Protein AF-0000000084364236 (afdb_homodimer)

Foldseek 3Di:
DPPPCPPVNVVVVVVVVVVVVVVLVVVLVVLCCLQPPNAAPVRLVCLLPDPPHDVVVNVVCPDPVNNVSNPSNNCVVVVVCVVVVCVSPVVPPPPPPDPDDDDPPPPPPPPVPQPCDPLNAGDDDDQPDPLLVLLLQEDLQNCPPPVHPSPRHLQVLLVQLVVVLLVLLLVVLVVVCVPDDPLLSVLLSCLCLDLQNLLLVLVVVPSVVSHDHPDDPVVCVVVSSRVSSSSSSSVSSSVCVSVVNDCPSPNVNSCRSSVVSVVLLVPDDLQPPPPLPPVPPDDPPDPPPPSSPPPCCVVSSNLSVLLCLQVVLQVLQPDVKHKDKAWDDWDCPPNQIKTKIFIAILQATQFIAIDSDSSSRRSNRSVRNVHVRVVVSVVSSVQVVQVVVVHDDDHRDPPHPVVNCVVVVDVPPRSDD/DPPPCPPVNVVVVVVVVVVVVVVLVVVLVVLCCLQPPAAAPVRLVCQLPDPPHDVVVNVVCPDPVNNVSNPSNVCVVVVVCLVVVCVSDVVPSPPPPDDPDDDPPPPPPPPPPQPCPPLNAGDDDDQPDPLLVLLLQEDLQNCPPPVHPSPRHLQVLLVQLVVVLLVLLLVVLVVVCVPDDPLLSVLLSCLLLDLLNLLLVLVVVPSVVSHDHPDDPVVCVVVSSRVSSSSSSSVSSSVCVSVVNDCPSPNVNSCSSSVVSVVLLVPPPLQPPPPPPPVPPDDPPDPPPPSSPCPPCVVSSNLSVLLCLQVVLQVLQPDVKHKDKAWDDWDCPPNQIKTKIFIAILQATQFIAIDSDSSSRRSNRSVRNVHVRVVVSVVSSVQVVQVVVVHDHDHRDPPHPVVNCVVVVDVPPHSDD

Solvent-accessible surface area (backbone atoms only — not comparable to full-atom values): 45529 Å² total; per-residue (Å²): 132,81,75,65,56,46,72,67,60,52,54,51,52,51,49,51,51,52,48,34,30,46,32,35,50,47,26,47,47,22,47,44,45,34,58,72,69,42,53,32,54,66,54,51,50,49,52,60,65,36,87,49,47,58,67,71,56,43,54,54,56,64,32,68,50,33,42,36,33,10,48,46,23,40,35,46,75,72,52,69,38,48,64,58,52,33,52,69,39,60,82,67,55,66,77,69,72,74,93,77,77,79,81,81,69,76,69,69,75,69,65,73,67,74,57,48,43,95,87,70,42,66,67,78,78,81,55,77,49,61,68,53,49,52,27,30,28,23,35,57,70,39,11,65,38,95,84,38,63,69,84,48,24,18,52,51,32,20,53,45,5,46,30,48,52,49,26,52,53,43,53,50,48,55,65,74,39,77,82,53,49,40,68,55,53,51,44,51,47,48,63,59,66,30,48,69,49,31,25,50,51,22,53,73,72,45,49,74,77,61,51,45,58,66,59,53,73,66,58,44,57,71,43,38,65,52,47,37,18,41,36,38,23,3,43,50,19,35,40,25,58,61,47,74,72,38,55,80,70,49,52,62,45,50,50,57,62,44,40,66,58,51,51,50,48,69,62,53,44,69,70,76,67,59,72,73,71,66,78,77,79,68,87,78,73,70,87,57,78,66,59,83,77,69,73,78,52,58,65,60,43,41,51,45,51,28,61,44,22,45,58,52,52,35,63,62,28,46,85,81,39,64,70,40,73,44,81,75,45,79,43,71,59,93,84,48,43,35,20,30,18,34,23,29,43,61,50,35,79,42,19,59,27,72,26,70,38,65,69,55,3,37,14,40,2,28,33,29,16,64,50,83,25,32,67,61,52,49,50,50,35,48,35,50,59,34,38,75,73,70,41,71,73,80,78,69,41,77,65,52,63,71,54,47,46,64,70,56,58,56,91,63,68,70,72,72,132,133,79,74,64,52,46,69,67,58,50,54,52,50,50,50,51,47,50,48,33,29,46,30,33,51,45,25,44,48,22,48,46,44,35,60,73,68,43,48,32,55,66,52,50,51,50,54,62,66,37,87,55,49,58,68,70,56,44,54,54,58,65,34,67,52,33,44,34,29,11,47,46,21,42,34,45,75,71,52,69,37,47,65,58,50,30,54,65,36,64,78,61,55,65,66,73,71,71,92,78,81,87,83,82,76,77,72,73,78,73,71,74,74,79,57,61,41,92,87,74,42,62,56,78,78,81,53,77,47,60,66,52,47,51,28,30,29,21,34,56,70,39,10,65,37,96,84,38,65,66,82,50,24,17,52,50,30,19,52,46,5,45,31,48,53,49,26,51,53,45,53,52,49,55,66,74,37,77,82,56,51,41,68,54,52,51,44,52,47,47,63,59,65,31,48,70,48,32,25,50,52,23,53,75,73,46,48,74,78,61,51,45,59,67,61,52,75,66,56,44,58,73,44,39,66,51,48,38,18,42,34,39,23,4,42,48,19,33,39,23,58,60,46,71,71,38,55,77,70,49,52,61,43,49,49,56,63,43,39,66,58,51,50,50,51,69,61,52,42,70,69,76,68,58,70,75,78,64,79,77,78,68,87,79,73,69,87,57,77,67,59,83,78,68,73,78,52,58,66,61,43,39,52,44,50,27,61,43,22,46,57,51,52,34,64,62,29,47,85,81,38,64,69,41,75,45,81,74,46,80,44,69,59,94,85,49,44,35,20,31,18,34,22,30,42,58,50,35,79,42,19,61,25,71,25,69,39,64,69,56,3,36,15,40,2,29,33,30,17,65,51,82,24,32,67,60,51,48,50,51,36,50,36,50,58,34,38,77,74,71,41,71,75,81,77,67,41,78,66,51,65,71,56,49,45,65,73,54,58,57,90,65,68,70,74,76,132

Organism: Wickerhamomyces anomalus (strain ATCC 58044 / CBS 1984 / NCYC 433 / NRRL Y-366-8) (NCBI:txid683960)

Nearest PDB structures (foldseek):
  5t16-assembly2_J  TM=5.937E-01  e=7.206E-13  Saccharomyces cerevisiae S288C
  5t16-assembly2_I  TM=5.794E-01  e=5.010E-13  Saccharomyces cerevisiae S288C
  1o0w-assembly1_A  TM=5.473E-01  e=3.120E-08  Thermotoga maritima
  3rv0-assembly1_A  TM=4.879E-01  e=1.335E-07  Vanderwaltozyma polyspora DSM 70294
  7qh7-assembly1_c  TM=5.824E-01  e=2.974E-05  Homo sapiens

Secondary structure (DSSP, 8-state):
------HHHHHHHHHHHHHHHHHHHHHHHHHHIIIIIS--HHHHHHHHH-TTS-HHHHHHHTSHHHHHHHHHHHHHHTTTTHHHHHHH-GGGGGGGS--------------------TTSPPPPPPP--HHHHHHHTB-HHHHTSTTS-TT-SHHHHHHHHHHHHHHHHHHHHHHH-TT--HHHHHHHHHHHSSHHHHHHHHHHTTGGGT-B----HHHHHHHHHHHHHHHHHHHHHHHHHHTTT--TTHHHHHHHHHHHHHHHHHH--TTT-------------------TT----HHHHHHHHHHTHHHHHHHHHTTTS--EEEEEEEEEETTEEEEEEEEEETTEEEEEEEESSHHHHHHHHHHHHHHTTHHHHHHHHHHHHHHHTT-PPPPPP-S-HHHHHHHH--S------/------HHHHHHHHHHHHHHHHHHHHHHHHHHIIIIIS--HHHHHHHHH-TTS-HHHHHHHTSHHHHHHHHHHHHHHTTTTHHHHHHH-TTGGGGGGS-------------------TTSPPPPPP---HHHHHHHTB-HHHHTSTTS-TT-SHHHHHHHHHHHHHHHHHHHHHHH-TT--HHHHHHHHHHHSSHHHHHHHHHHTTGGGT-B--S-HHHHHHHHHHHHHHHHHHHHHHHHHHTTT--TTHHHHHHHHHHHHHHHHHH--TTT-------------------TT----HHHHHHHHHHTHHHHHHHHHTTTS--EEEEEEEEEETTEEEEEEEEEETTEEEEEEEESSHHHHHHHHHHHHHHTTHHHHHHHHHHHHHHHTT-PPPPPP-S-HHHHHHHS---------

pLDDT: mean 72.43, std 22.11, range [20.06, 98.19]

InterPro domains:
  IPR000999 Ribonuclease III domain [PF00636] (155-243)
  IPR000999 Ribonuclease III domain [PS00517] (155-163)
  IPR000999 Ribonuclease III domain [PS50142] (126-244)
  IPR000999 Ribonuclease III domain [SM00535] (131-267)
  IPR000999 Ribonuclease III domain [cd00593] (131-265)
  IPR014720 Double-stranded RNA-binding domain [PF00035] (323-371)
  IPR014720 Double-stranded RNA-binding domain [PS50137] (323-375)
  IPR014720 Double-stranded RNA-binding domain [SM00358] (309-374)
  IPR036389 Ribonuclease III, endonuclease domain superfamily [G3DSA:1.10.1520.10] (120-267)
  IPR036389 Ribonuclease III, endonuclease domain superfamily [SSF69065] (126-265)
  IPR044449 Rnt1/Pac1, double-stranded RNA binding domain, fungi [cd19876] (306-374)

Structure (mmCIF, N/CA/C/O backbone):
data_AF-0000000084364236-model_v1
#
loop_
_entity.id
_entity.type
_entity.pdbx_description
1 polymer 'ribonuclease III'
#
loop_
_atom_site.group_PDB
_atom_site.id
_atom_site.type_symbol
_atom_site.label_atom_id
_atom_site.label_alt_id
_atom_site.label_comp_id
_atom_site.label_asym_id
_atom_site.label_entity_id
_atom_site.label_seq_id
_atom_site.pdbx_PDB_ins_code
_atom_site.Cartn_x
_atom_site.Cartn_y
_atom_site.Cartn_z
_atom_site.occupancy
_atom_site.B_iso_or_equiv
_atom_site.auth_seq_id
_atom_site.auth_comp_id
_atom_site.auth_asym_id
_atom_site.auth_atom_id
_atom_site.pdbx_PDB_model_num
ATOM 1 N N . MET A 1 1 ? -15.375 -42.938 24.719 1 22.27 1 MET A N 1
ATOM 2 C CA . MET A 1 1 ? -15.586 -41.969 23.625 1 22.27 1 MET A CA 1
ATOM 3 C C . MET A 1 1 ? -14.641 -40.781 23.75 1 22.27 1 MET A C 1
ATOM 5 O O . MET A 1 1 ? -14.703 -40.031 24.734 1 22.27 1 MET A O 1
ATOM 9 N N . SER A 1 2 ? -13.391 -40.844 23.5 1 29.02 2 SER A N 1
ATOM 10 C CA . SER A 1 2 ? -12.18 -40.062 23.734 1 29.02 2 SER A CA 1
ATOM 11 C C . SER A 1 2 ? -12.328 -38.656 23.172 1 29.02 2 SER A C 1
ATOM 13 O O . SER A 1 2 ? -12.633 -38.469 22 1 29.02 2 SER A O 1
ATOM 15 N N . THR A 1 3 ? -12.93 -37.75 23.891 1 35 3 THR A N 1
ATOM 16 C CA . THR A 1 3 ? -13.258 -36.406 23.516 1 35 3 THR A CA 1
ATOM 17 C C . THR A 1 3 ? -12.062 -35.719 22.844 1 35 3 THR A C 1
ATOM 19 O O . THR A 1 3 ? -11.023 -35.5 23.484 1 35 3 THR A O 1
ATOM 22 N N . LYS A 1 4 ? -11.828 -36.031 21.688 1 37.41 4 LYS A N 1
ATOM 23 C CA . LYS A 1 4 ? -10.852 -35.531 20.734 1 37.41 4 LYS A CA 1
ATOM 24 C C . LYS A 1 4 ? -10.703 -34.031 20.859 1 37.41 4 LYS A C 1
ATOM 26 O O . LYS A 1 4 ? -11.695 -33.281 20.875 1 37.41 4 LYS A O 1
ATOM 31 N N . PHE A 1 5 ? -9.805 -33.594 21.625 1 43.09 5 PHE A N 1
ATOM 32 C CA . PHE A 1 5 ? -9.391 -32.219 21.688 1 43.09 5 PHE A CA 1
ATOM 33 C C . PHE A 1 5 ? -9.578 -31.531 20.328 1 43.09 5 PHE A C 1
ATOM 35 O O . PHE A 1 5 ? -8.961 -31.922 19.344 1 43.09 5 PHE A O 1
ATOM 42 N N . ASP A 1 6 ? -10.797 -31.125 20.141 1 50.69 6 ASP A N 1
ATOM 43 C CA . ASP A 1 6 ? -11.359 -30.531 18.938 1 50.69 6 ASP A CA 1
ATOM 44 C C . ASP A 1 6 ? -10.367 -29.562 18.297 1 50.69 6 ASP A C 1
ATOM 46 O O . ASP A 1 6 ? -9.594 -28.906 19 1 50.69 6 ASP A O 1
ATOM 50 N N . SER A 1 7 ? -10.008 -29.844 17.078 1 50.81 7 SER A N 1
ATOM 51 C CA . SER A 1 7 ? -9.117 -29.078 16.219 1 50.81 7 SER A CA 1
ATOM 52 C C . SER A 1 7 ? -9.281 -27.578 16.422 1 50.81 7 SER A C 1
ATOM 54 O O . SER A 1 7 ? -8.297 -26.844 16.422 1 50.81 7 SER A O 1
ATOM 56 N N . GLU A 1 8 ? -10.391 -27.172 16.812 1 50.44 8 GLU A N 1
ATOM 57 C CA . GLU A 1 8 ? -10.664 -25.766 17.047 1 50.44 8 GLU A CA 1
ATOM 58 C C . GLU A 1 8 ? -10.023 -25.281 18.344 1 50.44 8 GLU A C 1
ATOM 60 O O . GLU A 1 8 ? -9.484 -24.172 18.406 1 50.44 8 GLU A O 1
ATOM 65 N N . LYS A 1 9 ? -10.078 -26.188 19.406 1 59.31 9 LYS A N 1
ATOM 66 C CA . LYS A 1 9 ? -9.516 -25.859 20.719 1 59.31 9 LYS A CA 1
ATOM 67 C C . LYS A 1 9 ? -7.988 -25.781 20.656 1 59.31 9 LYS A C 1
ATOM 69 O O . LYS A 1 9 ? -7.371 -24.953 21.328 1 59.31 9 LYS A O 1
ATOM 74 N N . ILE A 1 10 ? -7.492 -26.469 19.75 1 57.5 10 ILE A N 1
ATOM 75 C CA . ILE A 1 10 ? -6.043 -26.484 19.594 1 57.5 10 ILE A CA 1
ATOM 76 C C . ILE A 1 10 ? -5.574 -25.172 18.969 1 57.5 10 ILE A C 1
ATOM 78 O O . ILE A 1 10 ? -4.609 -24.562 19.453 1 57.5 10 ILE A O 1
ATOM 82 N N . ASP A 1 11 ? -6.266 -24.75 18.047 1 54.88 11 ASP A N 1
ATOM 83 C CA . ASP A 1 11 ? -5.902 -23.516 17.359 1 54.88 11 ASP A CA 1
ATOM 84 C C . ASP A 1 11 ? -6.035 -22.312 18.281 1 54.88 11 ASP A C 1
ATOM 86 O O . ASP A 1 11 ? -5.195 -21.406 18.25 1 54.88 11 ASP A O 1
ATOM 90 N N . ILE A 1 12 ? -6.934 -22.359 19.188 1 59.66 12 ILE A N 1
ATOM 91 C CA . ILE A 1 12 ? -7.164 -21.281 20.141 1 59.66 12 ILE A CA 1
ATOM 92 C C . ILE A 1 12 ? -6.035 -21.266 21.172 1 59.66 12 ILE A C 1
ATOM 94 O O . ILE A 1 12 ? -5.543 -20.188 21.531 1 59.66 12 ILE A O 1
ATOM 98 N N . THR A 1 13 ? -5.668 -22.484 21.547 1 64.44 13 THR A N 1
ATOM 99 C CA . THR A 1 13 ? -4.602 -22.578 22.531 1 64.44 13 THR A CA 1
ATOM 100 C C . THR A 1 13 ? -3.279 -22.094 21.953 1 64.44 13 THR A C 1
ATOM 102 O O . THR A 1 13 ? -2.529 -21.375 22.625 1 64.44 13 THR A O 1
ATOM 105 N N . TYR A 1 14 ? -3.119 -22.375 20.734 1 63.75 14 TYR A N 1
ATOM 106 C CA . TYR A 1 14 ? -1.919 -21.891 20.062 1 63.75 14 TYR A CA 1
ATOM 107 C C . TYR A 1 14 ? -1.926 -20.375 19.938 1 63.75 14 TYR A C 1
ATOM 109 O O . TYR A 1 14 ? -0.914 -19.719 20.203 1 63.75 14 TYR A O 1
ATOM 117 N N . GLY A 1 15 ? -2.953 -19.906 19.688 1 62.31 15 GLY A N 1
ATOM 118 C CA . GLY A 1 15 ? -3.096 -18.453 19.594 1 62.31 15 GLY A CA 1
ATOM 119 C C . GLY A 1 15 ? -2.826 -17.734 20.891 1 62.31 15 GLY A C 1
ATOM 120 O O . GLY A 1 15 ? -2.145 -16.719 20.906 1 62.31 15 GLY A O 1
ATOM 121 N N . ARG A 1 16 ? -3.293 -18.297 21.938 1 68.69 16 ARG A N 1
ATOM 122 C CA . ARG A 1 16 ? -3.113 -17.719 23.25 1 68.69 16 ARG A CA 1
ATOM 123 C C . ARG A 1 16 ? -1.645 -17.734 23.672 1 68.69 16 ARG A C 1
ATOM 125 O O . ARG A 1 16 ? -1.144 -16.766 24.25 1 68.69 16 ARG A O 1
ATOM 132 N N . LEU A 1 17 ? -1.047 -18.828 23.328 1 72 17 LEU A N 1
ATOM 133 C CA . LEU A 1 17 ? 0.359 -18.969 23.688 1 72 17 LEU A CA 1
ATOM 134 C C . LEU A 1 17 ? 1.229 -18.016 22.875 1 72 17 LEU A C 1
ATOM 136 O O . LEU A 1 17 ? 2.15 -17.406 23.422 1 72 17 LEU A O 1
ATOM 140 N N . PHE A 1 18 ? 0.838 -17.859 21.75 1 66.81 18 PHE A N 1
ATOM 141 C CA . PHE A 1 18 ? 1.592 -16.938 20.906 1 66.81 18 PHE A CA 1
ATOM 142 C C . PHE A 1 18 ? 1.399 -15.5 21.359 1 66.81 18 PHE A C 1
ATOM 144 O O . PHE A 1 18 ? 2.357 -14.727 21.406 1 66.81 18 PHE A O 1
ATOM 151 N N . GLN A 1 19 ? 0.244 -15.188 21.766 1 67.31 19 GLN A N 1
ATOM 152 C CA . GLN A 1 19 ? -0.032 -13.859 22.297 1 67.31 19 GLN A CA 1
ATOM 153 C C . GLN A 1 19 ? 0.764 -13.617 23.578 1 67.31 19 GLN A C 1
ATOM 155 O O . GLN A 1 19 ? 1.289 -12.523 23.781 1 67.31 19 GLN A O 1
ATOM 160 N N . LEU A 1 20 ? 0.79 -14.578 24.328 1 76.38 20 LEU A N 1
ATOM 161 C CA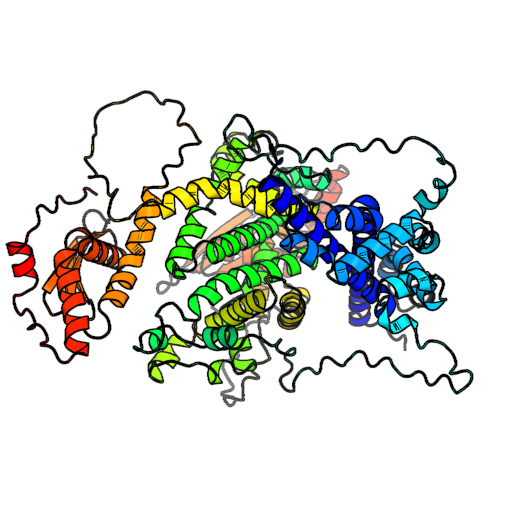 . LEU A 1 20 ? 1.524 -14.469 25.594 1 76.38 20 LEU A CA 1
ATOM 162 C C . LEU A 1 20 ? 3.004 -14.203 25.328 1 76.38 20 LEU A C 1
ATOM 164 O O . LEU A 1 20 ? 3.617 -13.383 26.016 1 76.38 20 LEU A O 1
ATOM 168 N N . LYS A 1 21 ? 3.453 -14.914 24.453 1 71.94 21 LYS A N 1
ATOM 169 C CA . LYS A 1 21 ? 4.852 -14.727 24.078 1 71.94 21 LYS A CA 1
ATOM 170 C C . LYS A 1 21 ? 5.098 -13.305 23.562 1 71.94 21 LYS A C 1
ATOM 172 O O . LYS A 1 21 ? 6.059 -12.648 23.969 1 71.94 21 LYS A O 1
ATOM 177 N N . LYS A 1 22 ? 4.242 -12.867 22.891 1 69.69 22 LYS A N 1
ATOM 178 C CA . LYS A 1 22 ? 4.336 -11.516 22.344 1 69.69 22 LYS A CA 1
ATOM 179 C C . LYS A 1 22 ? 4.234 -10.469 23.453 1 69.69 22 LYS A C 1
ATOM 181 O O . LYS A 1 22 ? 5.023 -9.523 23.484 1 69.69 22 LYS A O 1
ATOM 186 N N . ASP A 1 23 ? 3.234 -10.586 24.25 1 71.88 23 ASP A N 1
ATOM 187 C CA . ASP A 1 23 ? 3.051 -9.672 25.375 1 71.88 23 ASP A CA 1
ATOM 188 C C . ASP A 1 23 ? 4.312 -9.586 26.219 1 71.88 23 ASP A C 1
ATOM 190 O O . ASP A 1 23 ? 4.688 -8.508 26.688 1 71.88 23 ASP A O 1
ATOM 194 N N . PHE A 1 24 ? 4.879 -10.695 26.328 1 78.44 24 PHE A N 1
ATOM 195 C CA . PHE A 1 24 ? 6.078 -10.727 27.156 1 78.44 24 PHE A CA 1
ATOM 196 C C . PHE A 1 24 ? 7.223 -9.977 26.484 1 78.44 24 PHE A C 1
ATOM 198 O O . PHE A 1 24 ? 7.922 -9.195 27.141 1 78.44 24 PHE A O 1
ATOM 205 N N . HIS A 1 25 ? 7.316 -10.148 25.281 1 74.19 25 HIS A N 1
ATOM 206 C CA . HIS A 1 25 ? 8.391 -9.477 24.562 1 74.19 25 HIS A CA 1
ATOM 207 C C . HIS A 1 25 ? 8.164 -7.965 24.531 1 74.19 25 HIS A C 1
ATOM 209 O O . HIS A 1 25 ? 9.102 -7.188 24.703 1 74.19 25 HIS A O 1
ATOM 215 N N . ASP A 1 26 ? 6.969 -7.629 24.312 1 73.5 26 ASP A N 1
ATOM 216 C CA . ASP A 1 26 ? 6.613 -6.211 24.359 1 73.5 26 ASP A CA 1
ATOM 217 C C . ASP A 1 26 ? 6.926 -5.602 25.719 1 73.5 26 ASP A C 1
ATOM 219 O O . ASP A 1 26 ? 7.414 -4.469 25.797 1 73.5 26 ASP A O 1
ATOM 223 N N . LEU A 1 27 ? 6.539 -6.293 26.672 1 81.31 27 LEU A N 1
ATOM 224 C CA . LEU A 1 27 ? 6.801 -5.852 28.047 1 81.31 27 LEU A CA 1
ATOM 225 C C . LEU A 1 27 ? 8.297 -5.676 28.281 1 81.31 27 LEU A C 1
ATOM 227 O O . LEU A 1 27 ? 8.727 -4.652 28.812 1 81.31 27 LEU A O 1
ATOM 231 N N . GLU A 1 28 ? 8.961 -6.691 27.828 1 78.25 28 GLU A N 1
ATOM 232 C CA . GLU A 1 28 ? 10.406 -6.656 27.984 1 78.25 28 GLU A CA 1
ATOM 233 C C . GLU A 1 28 ? 11.016 -5.465 27.25 1 78.25 28 GLU A C 1
ATOM 235 O O . GLU A 1 28 ? 11.836 -4.73 27.812 1 78.25 28 GLU A O 1
ATOM 240 N N . HIS A 1 29 ? 10.586 -5.238 26.203 1 76.69 29 HIS A N 1
ATOM 241 C CA . HIS A 1 29 ? 11.125 -4.18 25.359 1 76.69 29 HIS A CA 1
ATOM 242 C C . HIS A 1 29 ? 10.797 -2.801 25.922 1 76.69 29 HIS A C 1
ATOM 244 O O . HIS A 1 29 ? 11.672 -1.937 26.016 1 76.69 29 HIS A O 1
ATOM 250 N N . SER A 1 30 ? 9.555 -2.602 26.188 1 80.25 30 SER A N 1
ATOM 251 C CA . SER A 1 30 ? 9.141 -1.312 26.719 1 80.25 30 SER A CA 1
ATOM 252 C C . SER A 1 30 ? 9.828 -1.025 28.047 1 80.25 30 SER A C 1
ATOM 254 O O . SER A 1 30 ? 10.219 0.113 28.328 1 80.25 30 SER A O 1
ATOM 256 N N . PHE A 1 31 ? 9.898 -2.043 28.781 1 84.62 31 PHE A N 1
ATOM 257 C CA . PHE A 1 31 ? 10.586 -1.903 30.047 1 84.62 31 PHE A CA 1
ATOM 258 C C . PHE A 1 31 ? 12.047 -1.522 29.844 1 84.62 31 PHE A C 1
ATOM 260 O O . PHE A 1 31 ? 12.555 -0.625 30.516 1 84.62 31 PHE A O 1
ATOM 267 N N . GLU A 1 32 ? 12.586 -2.154 28.875 1 77.69 32 GLU A N 1
ATOM 268 C CA . GLU A 1 32 ? 13.984 -1.864 28.578 1 77.69 32 GLU A CA 1
ATOM 269 C C . GLU A 1 32 ? 14.148 -0.447 28.031 1 77.69 32 GLU A C 1
ATOM 271 O O . GLU A 1 32 ? 15.078 0.265 28.406 1 77.69 32 GLU A O 1
ATOM 276 N N . ASN A 1 33 ? 13.328 -0.071 27.203 1 77.62 33 ASN A N 1
ATOM 277 C CA . ASN A 1 33 ? 13.375 1.276 26.641 1 77.62 33 ASN A CA 1
ATOM 278 C C . ASN A 1 33 ? 13.266 2.34 27.734 1 77.62 33 ASN A C 1
ATOM 280 O O . ASN A 1 33 ? 14.016 3.316 27.734 1 77.62 33 ASN A O 1
ATOM 284 N N . ILE A 1 34 ? 12.328 2.174 28.562 1 82.25 34 ILE A N 1
ATOM 285 C CA . ILE A 1 34 ? 12.086 3.146 29.625 1 82.25 34 ILE A CA 1
ATOM 286 C C . ILE A 1 34 ? 13.273 3.17 30.578 1 82.25 34 ILE A C 1
ATOM 288 O O . ILE A 1 34 ? 13.758 4.242 30.953 1 82.25 34 ILE A O 1
ATOM 292 N N . THR A 1 35 ? 13.766 1.944 30.891 1 81.75 35 THR A N 1
ATOM 293 C CA . THR A 1 35 ? 14.789 1.852 31.922 1 81.75 35 THR A CA 1
ATOM 294 C C . THR A 1 35 ? 16.156 2.217 31.359 1 81.75 35 THR A C 1
ATOM 296 O O . THR A 1 35 ? 16.984 2.807 32.062 1 81.75 35 THR A O 1
ATOM 299 N N . LYS A 1 36 ? 16.359 1.925 30.078 1 76.06 36 LYS A N 1
ATOM 300 C CA . LYS A 1 36 ? 17.688 2.172 29.516 1 76.06 36 LYS A CA 1
ATOM 301 C C . LYS A 1 36 ? 17.75 3.533 28.828 1 76.06 36 LYS A C 1
ATOM 303 O O . LYS A 1 36 ? 18.75 4.246 28.938 1 76.06 36 LYS A O 1
ATOM 308 N N . PHE A 1 37 ? 16.719 3.896 28.203 1 73.88 37 PHE A N 1
ATOM 309 C CA . PHE A 1 37 ? 16.797 5.059 27.328 1 73.88 37 PHE A CA 1
ATOM 310 C C . PHE A 1 37 ? 15.828 6.148 27.781 1 73.88 37 PHE A C 1
ATOM 312 O O . PHE A 1 37 ? 15.844 7.258 27.25 1 73.88 37 PHE A O 1
ATOM 319 N N . GLY A 1 38 ? 14.984 5.906 28.656 1 79.62 38 GLY A N 1
ATOM 320 C CA . GLY A 1 38 ? 14.023 6.887 29.141 1 79.62 38 GLY A CA 1
ATOM 321 C C . GLY A 1 38 ? 14.633 7.949 30.031 1 79.62 38 GLY A C 1
ATOM 322 O O . GLY A 1 38 ? 15.859 8.102 30.078 1 79.62 38 GLY A O 1
ATOM 323 N N . LEU A 1 39 ? 13.719 8.773 30.609 1 79.81 39 LEU A N 1
ATOM 324 C CA . LEU A 1 39 ? 14.109 9.828 31.547 1 79.81 39 LEU A CA 1
ATOM 325 C C . LEU A 1 39 ? 13.695 9.469 32.969 1 79.81 39 LEU A C 1
ATOM 327 O O . LEU A 1 39 ? 12.617 8.914 33.188 1 79.81 39 LEU A O 1
ATOM 331 N N . ASN A 1 40 ? 14.609 9.703 33.969 1 84.88 40 ASN A N 1
ATOM 332 C CA . ASN A 1 40 ? 14.219 9.531 35.344 1 84.88 40 ASN A CA 1
ATOM 333 C C . ASN A 1 40 ? 13.734 10.844 35.969 1 84.88 40 ASN A C 1
ATOM 335 O O . ASN A 1 40 ? 13.672 11.867 35.281 1 84.88 40 ASN A O 1
ATOM 339 N N . LEU A 1 41 ? 13.305 10.844 37.219 1 85.62 41 LEU A N 1
ATOM 340 C CA . LEU A 1 41 ? 12.727 12.016 37.875 1 85.62 41 LEU A CA 1
ATOM 341 C C . LEU A 1 41 ? 13.742 13.148 37.969 1 85.62 41 LEU A C 1
ATOM 343 O O . LEU A 1 41 ? 13.391 14.32 37.875 1 85.62 41 LEU A O 1
ATOM 347 N N . ALA A 1 42 ? 15.031 12.766 38.094 1 84.81 42 ALA A N 1
ATOM 348 C CA . ALA A 1 42 ? 16.094 13.773 38.156 1 84.81 42 ALA A CA 1
ATOM 349 C C . ALA A 1 42 ? 16.234 14.484 36.812 1 84.81 42 ALA A C 1
ATOM 351 O O . ALA A 1 42 ? 16.422 15.703 36.781 1 84.81 42 ALA A O 1
ATOM 352 N N . ASP A 1 43 ? 16.156 13.633 35.75 1 83.25 43 ASP A N 1
ATOM 353 C CA . ASP A 1 43 ? 16.219 14.203 34.406 1 83.25 43 ASP A CA 1
ATOM 354 C C . ASP A 1 43 ? 15.086 15.203 34.156 1 83.25 43 ASP A C 1
ATOM 356 O O . ASP A 1 43 ? 15.305 16.281 33.625 1 83.25 43 ASP A O 1
ATOM 360 N N . ILE A 1 44 ? 13.898 14.852 34.531 1 86.38 44 ILE A N 1
ATOM 361 C CA . ILE A 1 44 ? 12.711 15.68 34.375 1 86.38 44 ILE A CA 1
ATOM 362 C C . ILE A 1 44 ? 12.859 16.969 35.156 1 86.38 44 ILE A C 1
ATOM 364 O O . ILE A 1 44 ? 12.539 18.062 34.656 1 86.38 44 ILE A O 1
ATOM 368 N N . LYS A 1 45 ? 13.328 16.875 36.406 1 83.62 45 LYS A N 1
ATOM 369 C CA . LYS A 1 45 ? 13.547 18.047 37.25 1 83.62 45 LYS A CA 1
ATOM 370 C C . LYS A 1 45 ? 14.547 19 36.594 1 83.62 45 LYS A C 1
ATOM 372 O O . LYS A 1 45 ? 14.344 20.219 36.594 1 83.62 45 LYS A O 1
ATOM 377 N N . GLN A 1 46 ? 15.594 18.422 36.031 1 81.88 46 GLN A N 1
ATOM 378 C CA . GLN A 1 46 ? 16.594 19.234 35.344 1 81.88 46 GLN A CA 1
ATOM 379 C C . GLN A 1 46 ? 16 19.969 34.156 1 81.88 46 GLN A C 1
ATOM 381 O O . GLN A 1 46 ? 16.281 21.141 33.906 1 81.88 46 GLN A O 1
ATOM 386 N N . LEU A 1 47 ? 15.203 19.25 33.438 1 81 47 LEU A N 1
ATOM 387 C CA . LEU A 1 47 ? 14.547 19.828 32.25 1 81 47 LEU A CA 1
ATOM 388 C C . LEU A 1 47 ? 13.617 20.969 32.656 1 81 47 LEU A C 1
ATOM 390 O O . LEU A 1 47 ? 13.57 22 32 1 81 47 LEU A O 1
ATOM 394 N N . ASN A 1 48 ? 12.906 20.828 33.688 1 82 48 ASN A N 1
ATOM 395 C CA . ASN A 1 48 ? 11.93 21.797 34.188 1 82 48 ASN A CA 1
ATOM 396 C C . ASN A 1 48 ? 12.609 23.016 34.781 1 82 48 ASN A C 1
ATOM 398 O O . ASN A 1 48 ? 12.039 24.109 34.781 1 82 48 ASN A O 1
ATOM 402 N N . GLN A 1 49 ? 13.781 22.844 35.281 1 78.81 49 GLN A N 1
ATOM 403 C CA . GLN A 1 49 ? 14.484 23.938 35.969 1 78.81 49 GLN A CA 1
ATOM 404 C C . GLN A 1 49 ? 15.391 24.688 35 1 78.81 49 GLN A C 1
ATOM 406 O O . GLN A 1 49 ? 15.883 25.781 35.312 1 78.81 49 GLN A O 1
ATOM 411 N N . SER A 1 50 ? 15.617 23.984 33.906 1 75.69 50 SER A N 1
ATOM 412 C CA . SER A 1 50 ? 16.516 24.625 32.969 1 75.69 50 SER A CA 1
ATOM 413 C C . SER A 1 50 ? 15.859 25.844 32.312 1 75.69 50 SER A C 1
ATOM 415 O O . SER A 1 50 ? 14.695 25.781 31.906 1 75.69 50 SER A O 1
ATOM 417 N N . GLU A 1 51 ? 16.422 27.047 32.375 1 74.69 51 GLU A N 1
ATOM 418 C CA . GLU A 1 51 ? 15.914 28.281 31.828 1 74.69 51 GLU A CA 1
ATOM 419 C C . GLU A 1 51 ? 15.914 28.25 30.297 1 74.69 51 GLU A C 1
ATOM 421 O O . GLU A 1 51 ? 15.133 28.953 29.656 1 74.69 51 GLU A O 1
ATOM 426 N N . ASP A 1 52 ? 16.672 27.328 29.719 1 71.88 52 ASP A N 1
ATOM 427 C CA . ASP A 1 52 ? 16.828 27.281 28.266 1 71.88 52 ASP A CA 1
ATOM 428 C C . ASP A 1 52 ? 15.758 26.391 27.625 1 71.88 52 ASP A C 1
ATOM 430 O O . ASP A 1 52 ? 15.609 26.375 26.406 1 71.88 52 ASP A O 1
ATOM 434 N N . VAL A 1 53 ? 15.039 25.719 28.422 1 74.75 53 VAL A N 1
ATOM 435 C CA . VAL A 1 53 ? 14.023 24.812 27.891 1 74.75 53 VAL A CA 1
ATOM 436 C C . VAL A 1 53 ? 12.68 25.547 27.797 1 74.75 53 VAL A C 1
ATOM 438 O O . VAL A 1 53 ? 12.234 26.156 28.766 1 74.75 53 VAL A O 1
ATOM 441 N N . PRO A 1 54 ? 12.133 25.531 26.625 1 74.5 54 PRO A N 1
ATOM 442 C CA . PRO A 1 54 ? 10.859 26.219 26.422 1 74.5 54 PRO A CA 1
ATOM 443 C C . PRO A 1 54 ? 9.758 25.703 27.359 1 74.5 54 PRO A C 1
ATOM 445 O O . PRO A 1 54 ? 9.766 24.531 27.734 1 74.5 54 PRO A O 1
ATOM 448 N N . GLU A 1 55 ? 8.812 26.547 27.688 1 75.44 55 GLU A N 1
ATOM 449 C CA . GLU A 1 55 ? 7.711 26.234 28.594 1 75.44 55 GLU A CA 1
ATOM 450 C C . GLU A 1 55 ? 6.82 25.141 28.031 1 75.44 55 GLU A C 1
ATOM 452 O O . GLU A 1 55 ? 6.262 24.344 28.781 1 75.44 55 GLU A O 1
ATOM 457 N N . GLU A 1 56 ? 6.707 25.047 26.797 1 70.25 56 GLU A N 1
ATOM 458 C CA . GLU A 1 56 ? 5.883 24.031 26.141 1 70.25 56 GLU A CA 1
ATOM 459 C C . GLU A 1 56 ? 6.402 22.625 26.453 1 70.25 56 GLU A C 1
ATOM 461 O O . GLU A 1 56 ? 5.617 21.703 26.672 1 70.25 56 GLU A O 1
ATOM 466 N N . ILE A 1 57 ? 7.629 22.5 26.531 1 75.19 57 ILE A N 1
ATOM 467 C CA . ILE A 1 57 ? 8.242 21.219 26.844 1 75.19 57 ILE A CA 1
ATOM 468 C C . ILE A 1 57 ? 8.023 20.891 28.312 1 75.19 57 ILE A C 1
ATOM 470 O O . ILE A 1 57 ? 7.742 19.75 28.656 1 75.19 57 ILE A O 1
ATOM 474 N N . LYS A 1 58 ? 8.102 21.938 29.047 1 75.5 58 LYS A N 1
ATOM 475 C CA . LYS A 1 58 ? 7.883 21.75 30.484 1 75.5 58 LYS A CA 1
ATOM 476 C C . LYS A 1 58 ? 6.465 21.25 30.766 1 75.5 58 LYS A C 1
ATOM 478 O O . LYS A 1 58 ? 6.258 20.422 31.641 1 75.5 58 LYS A O 1
ATOM 483 N N . GLU A 1 59 ? 5.645 21.719 29.922 1 75.31 59 GLU A N 1
ATOM 484 C CA . GLU A 1 59 ? 4.262 21.281 30.062 1 75.31 59 GLU A CA 1
ATOM 485 C C . GLU A 1 59 ? 4.098 19.812 29.672 1 75.31 59 GLU A C 1
ATOM 487 O O . GLU A 1 59 ? 3.352 19.078 30.328 1 75.31 59 GLU A O 1
ATOM 492 N N . VAL A 1 60 ? 4.801 19.422 28.734 1 75.12 60 VAL A N 1
ATOM 493 C CA . VAL A 1 60 ? 4.719 18.047 28.25 1 75.12 60 VAL A CA 1
ATOM 494 C C . VAL A 1 60 ? 5.359 17.109 29.266 1 75.12 60 VAL A C 1
ATOM 496 O O . VAL A 1 60 ? 4.871 15.992 29.5 1 75.12 60 VAL A O 1
ATOM 499 N N . THR A 1 61 ? 6.371 17.578 29.859 1 78.38 61 THR A N 1
ATOM 500 C CA . THR A 1 61 ? 7.082 16.75 30.844 1 78.38 61 THR A CA 1
ATOM 501 C C . THR A 1 61 ? 6.18 16.422 32.031 1 78.38 61 THR A C 1
ATOM 503 O O . THR A 1 61 ? 6.375 15.406 32.688 1 78.38 61 THR A O 1
ATOM 506 N N . ASN A 1 62 ? 5.176 17.297 32.156 1 73.25 62 ASN A N 1
ATOM 507 C CA . ASN A 1 62 ? 4.301 17.109 33.312 1 73.25 62 ASN A CA 1
ATOM 508 C C . ASN A 1 62 ? 3.119 16.203 33 1 73.25 62 ASN A C 1
ATOM 510 O O . ASN A 1 62 ? 2.262 15.953 33.844 1 73.25 62 ASN A O 1
ATOM 514 N N . HIS A 1 63 ? 3.121 15.758 31.828 1 76.12 63 HIS A N 1
ATOM 515 C CA . HIS A 1 63 ? 2.072 14.805 31.484 1 76.12 63 HIS A CA 1
ATOM 516 C C . HIS A 1 63 ? 2.131 13.57 32.375 1 76.12 63 HIS A C 1
ATOM 518 O O . HIS A 1 63 ? 3.213 13.047 32.656 1 76.12 63 HIS A O 1
ATOM 524 N N . PRO A 1 64 ? 0.998 13.062 32.781 1 73.19 64 PRO A N 1
ATOM 525 C CA . PRO A 1 64 ? 0.956 11.953 33.75 1 73.19 64 PRO A CA 1
ATOM 526 C C . PRO A 1 64 ? 1.698 10.719 33.25 1 73.19 64 PRO A C 1
ATOM 528 O O . PRO A 1 64 ? 2.4 10.062 34.031 1 73.19 64 PRO A O 1
ATOM 531 N N . SER A 1 65 ? 1.652 10.422 32.062 1 77.69 65 SER A N 1
ATOM 532 C CA . SER A 1 65 ? 2.299 9.227 31.516 1 77.69 65 SER A CA 1
ATOM 533 C C . SER A 1 65 ? 3.814 9.391 31.484 1 77.69 65 SER A C 1
ATOM 535 O O . SER A 1 65 ? 4.551 8.422 31.672 1 77.69 65 SER A O 1
ATOM 537 N N . ILE A 1 66 ? 4.227 10.5 31.234 1 79.38 66 ILE A N 1
ATOM 538 C CA . ILE A 1 66 ? 5.66 10.766 31.203 1 79.38 66 ILE A CA 1
ATOM 539 C C . ILE A 1 66 ? 6.227 10.711 32.625 1 79.38 66 ILE A C 1
ATOM 541 O O . ILE A 1 66 ? 7.273 10.109 32.844 1 79.38 66 ILE A O 1
ATOM 545 N N . MET A 1 67 ? 5.441 11.297 33.469 1 80.75 67 MET A N 1
ATOM 546 C CA . MET A 1 67 ? 5.844 11.281 34.875 1 80.75 67 MET A CA 1
ATOM 547 C C . MET A 1 67 ? 5.871 9.859 35.438 1 80.75 67 MET A C 1
ATOM 549 O O . MET A 1 67 ? 6.77 9.5 36.188 1 80.75 67 MET A O 1
ATOM 553 N N . ALA A 1 68 ? 4.922 9.117 34.938 1 82.12 68 ALA A N 1
ATOM 554 C CA . ALA A 1 68 ? 4.867 7.719 35.375 1 82.12 68 ALA A CA 1
ATOM 555 C C . ALA A 1 68 ? 6.066 6.938 34.844 1 82.12 68 ALA A C 1
ATOM 557 O O . ALA A 1 68 ? 6.652 6.125 35.562 1 82.12 68 ALA A O 1
ATOM 558 N N . ALA A 1 69 ? 6.41 7.184 33.688 1 85.56 69 ALA A N 1
ATOM 559 C CA . ALA A 1 69 ? 7.574 6.535 33.094 1 85.56 69 ALA A CA 1
ATOM 560 C C . ALA A 1 69 ? 8.852 6.926 33.812 1 85.56 69 ALA A C 1
ATOM 562 O O . ALA A 1 69 ? 9.711 6.078 34.094 1 85.56 69 ALA A O 1
ATOM 563 N N . ALA A 1 70 ? 8.906 8.141 34.094 1 85.38 70 ALA A N 1
ATOM 564 C CA . ALA A 1 70 ? 10.078 8.641 34.812 1 85.38 70 ALA A CA 1
ATOM 565 C C . ALA A 1 70 ? 10.164 8.016 36.219 1 85.38 70 ALA A C 1
ATOM 567 O O . ALA A 1 70 ? 11.258 7.684 36.688 1 85.38 70 ALA A O 1
ATOM 568 N N . ASN A 1 71 ? 8.992 7.93 36.781 1 86.62 71 ASN A N 1
ATOM 569 C CA . ASN A 1 71 ? 8.922 7.273 38.094 1 86.62 71 ASN A CA 1
ATOM 570 C C . ASN A 1 71 ? 9.391 5.824 38.031 1 86.62 71 ASN A C 1
ATOM 572 O O . ASN A 1 71 ? 10.078 5.34 38.906 1 86.62 71 ASN A O 1
ATOM 576 N N . LEU A 1 72 ? 9.008 5.188 37 1 86.19 72 LEU A N 1
ATOM 577 C CA . LEU A 1 72 ? 9.375 3.791 36.781 1 86.19 72 LEU A CA 1
ATOM 578 C C . LEU A 1 72 ? 10.883 3.641 36.625 1 86.19 72 LEU A C 1
ATOM 580 O O . LEU A 1 72 ? 11.492 2.764 37.25 1 86.19 72 LEU A O 1
ATOM 584 N N . LYS A 1 73 ? 11.414 4.43 35.844 1 86.81 73 LYS A N 1
ATOM 585 C CA . LYS A 1 73 ? 12.859 4.375 35.656 1 86.81 73 LYS A CA 1
ATOM 586 C C . LYS A 1 73 ? 13.578 4.684 36.969 1 86.81 73 LYS A C 1
ATOM 588 O O . LYS A 1 73 ? 14.57 4.027 37.312 1 86.81 73 LYS A O 1
ATOM 593 N N . THR A 1 74 ? 13.148 5.633 37.656 1 86.12 74 THR A N 1
ATOM 594 C CA . THR A 1 74 ? 13.727 5.992 38.938 1 86.12 74 THR A CA 1
ATOM 595 C C . THR A 1 74 ? 13.648 4.824 39.938 1 86.12 74 THR A C 1
ATOM 597 O O . THR A 1 74 ? 14.617 4.535 40.625 1 86.12 74 THR A O 1
ATOM 600 N N . ALA A 1 75 ? 12.484 4.18 39.875 1 85 75 ALA A N 1
ATOM 601 C CA . ALA A 1 75 ? 12.297 3.014 40.75 1 85 75 ALA A CA 1
ATOM 602 C C . ALA A 1 75 ? 13.242 1.884 40.375 1 85 75 ALA A C 1
ATOM 604 O O . ALA A 1 75 ? 13.781 1.192 41.219 1 85 75 ALA A O 1
ATOM 605 N N . TYR A 1 76 ? 13.43 1.744 39.125 1 86.44 76 TYR A N 1
ATOM 606 C CA . TYR A 1 76 ? 14.344 0.736 38.594 1 86.44 76 TYR A CA 1
ATOM 607 C C . TYR A 1 76 ? 15.773 1.02 39.031 1 86.44 76 TYR A C 1
ATOM 609 O O . TYR A 1 76 ? 16.484 0.112 39.469 1 86.44 76 TYR A O 1
ATOM 617 N N . GLN A 1 77 ? 16.156 2.23 39 1 82.25 77 GLN A N 1
ATOM 618 C CA . GLN A 1 77 ? 17.516 2.637 39.344 1 82.25 77 GLN A CA 1
ATOM 619 C C . GLN A 1 77 ? 17.766 2.488 40.844 1 82.25 77 GLN A C 1
ATOM 621 O O . GLN A 1 77 ? 18.891 2.225 41.281 1 82.25 77 GLN A O 1
ATOM 626 N N . ARG A 1 78 ? 16.641 2.629 41.562 1 82.19 78 ARG A N 1
ATOM 627 C CA . ARG A 1 78 ? 16.734 2.504 43.031 1 82.19 78 ARG A CA 1
ATOM 628 C C . ARG A 1 78 ? 16.672 1.042 43.469 1 82.19 78 ARG A C 1
ATOM 630 O O . ARG A 1 78 ? 16.844 0.729 44.625 1 82.19 78 ARG A O 1
ATOM 637 N N . GLY A 1 79 ? 16.375 0.167 42.438 1 81.31 79 GLY A N 1
ATOM 638 C CA . GLY A 1 79 ? 16.359 -1.255 42.719 1 81.31 79 GLY A CA 1
ATOM 639 C C . GLY A 1 79 ? 15 -1.745 43.188 1 81.31 79 GLY A C 1
ATOM 640 O O . GLY A 1 79 ? 14.867 -2.893 43.625 1 81.31 79 GLY A O 1
ATOM 641 N N . SER A 1 80 ? 13.969 -0.917 43.25 1 77.81 80 SER A N 1
ATOM 642 C CA . SER A 1 80 ? 12.641 -1.275 43.719 1 77.81 80 SER A CA 1
ATOM 643 C C . SER A 1 80 ? 11.93 -2.209 42.75 1 77.81 80 SER A C 1
ATOM 645 O O . SER A 1 80 ? 10.859 -2.746 43.062 1 77.81 80 SER A O 1
ATOM 647 N N . LEU A 1 81 ? 12.523 -2.312 41.531 1 81.44 81 LEU A N 1
ATOM 648 C CA . LEU A 1 81 ? 11.875 -3.145 40.531 1 81.44 81 LEU A CA 1
ATOM 649 C C . LEU A 1 81 ? 12.734 -4.359 40.188 1 81.44 81 LEU A C 1
ATOM 651 O O . LEU A 1 81 ? 12.617 -4.922 39.094 1 81.44 81 LEU A O 1
ATOM 655 N N . ASN A 1 82 ? 13.555 -4.762 41.062 1 76.94 82 ASN A N 1
ATOM 656 C CA . ASN A 1 82 ? 14.461 -5.887 40.844 1 76.94 82 ASN A CA 1
ATOM 657 C C . ASN A 1 82 ? 13.695 -7.18 40.562 1 76.94 82 ASN A C 1
ATOM 659 O O . ASN A 1 82 ? 14.133 -8.008 39.781 1 76.94 82 ASN A O 1
ATOM 663 N N . ASN A 1 83 ? 12.578 -7.359 41.281 1 75 83 ASN A N 1
ATOM 664 C CA . ASN A 1 83 ? 11.773 -8.555 41.062 1 75 83 ASN A CA 1
ATOM 665 C C . ASN A 1 83 ? 11.289 -8.625 39.594 1 75 83 ASN A C 1
ATOM 667 O O . ASN A 1 83 ? 11.344 -9.688 38.969 1 75 83 ASN A O 1
ATOM 671 N N . MET A 1 84 ? 10.867 -7.465 39.125 1 80.06 84 MET A N 1
ATOM 672 C CA . MET A 1 84 ? 10.383 -7.41 37.75 1 80.06 84 MET A CA 1
ATOM 673 C C . MET A 1 84 ? 11.531 -7.605 36.781 1 80.06 84 MET A C 1
ATOM 675 O O . MET A 1 84 ? 11.398 -8.352 35.812 1 80.06 84 MET A O 1
ATOM 679 N N . ALA A 1 85 ? 12.586 -6.926 36.969 1 75.44 85 ALA A N 1
ATOM 680 C CA . ALA A 1 85 ? 13.758 -7.02 36.094 1 75.44 85 ALA A CA 1
ATOM 681 C C . ALA A 1 85 ? 14.281 -8.445 36.031 1 75.44 85 ALA A C 1
ATOM 683 O O . ALA A 1 85 ? 14.68 -8.93 34.969 1 75.44 85 ALA A O 1
ATOM 684 N N . GLY A 1 86 ? 14.312 -9.164 37.156 1 74 86 GLY A N 1
ATOM 685 C CA . GLY A 1 86 ? 14.727 -10.555 37.219 1 74 86 GLY A CA 1
ATOM 686 C C . GLY A 1 86 ? 13.82 -11.484 36.438 1 74 86 GLY A C 1
ATOM 687 O O . GLY A 1 86 ? 14.281 -12.477 35.875 1 74 86 GLY A O 1
ATOM 688 N N . LEU A 1 87 ? 12.578 -11.18 36.5 1 73.94 87 LEU A N 1
ATOM 689 C CA . LEU A 1 87 ? 11.609 -12 35.781 1 73.94 87 LEU A CA 1
ATOM 690 C C . LEU A 1 87 ? 11.734 -11.805 34.281 1 73.94 87 LEU A C 1
ATOM 692 O O . LEU A 1 87 ? 11.492 -12.734 33.5 1 73.94 87 LEU A O 1
ATOM 696 N N . LEU A 1 88 ? 12.078 -10.656 33.906 1 75.56 88 LEU A N 1
ATOM 697 C CA . LEU A 1 88 ? 12.172 -10.344 32.469 1 75.56 88 LEU A CA 1
ATOM 698 C C . LEU A 1 88 ? 13.492 -10.844 31.891 1 75.56 88 LEU A C 1
ATOM 700 O O . LEU A 1 88 ? 13.562 -11.211 30.719 1 75.56 88 LEU A O 1
ATOM 704 N N . ASN A 1 89 ? 14.617 -10.883 32.625 1 56.28 89 ASN A N 1
ATOM 705 C CA . ASN A 1 89 ? 15.922 -11.414 32.219 1 56.28 89 ASN A CA 1
ATOM 706 C C . ASN A 1 89 ? 16.469 -12.375 33.281 1 56.28 89 ASN A C 1
ATOM 708 O O . ASN A 1 89 ? 17.219 -11.961 34.156 1 56.28 89 ASN A O 1
ATOM 712 N N . PRO A 1 90 ? 15.945 -13.594 33.188 1 46.12 90 PRO A N 1
ATOM 713 C CA . PRO A 1 90 ? 16.406 -14.5 34.25 1 46.12 90 PRO A CA 1
ATOM 714 C C . PRO A 1 90 ? 17.922 -14.68 34.25 1 46.12 90 PRO A C 1
ATOM 716 O O . PRO A 1 90 ? 18.5 -14.984 35.312 1 46.12 90 PRO A O 1
ATOM 719 N N . SER A 1 91 ? 18.656 -14.758 33.219 1 40.91 91 SER A N 1
ATOM 720 C CA . SER A 1 91 ? 20.078 -15.039 33.281 1 40.91 91 SER A CA 1
ATOM 721 C C . SER A 1 91 ? 20.828 -13.969 34.062 1 40.91 91 SER A C 1
ATOM 723 O O . SER A 1 91 ? 21.906 -14.227 34.594 1 40.91 91 SER A O 1
ATOM 725 N N . THR A 1 92 ? 20.375 -12.805 34.031 1 36.53 92 THR A N 1
ATOM 726 C CA . THR A 1 92 ? 21.172 -11.75 34.625 1 36.53 92 THR A CA 1
ATOM 727 C C . THR A 1 92 ? 20.938 -11.695 36.125 1 36.53 92 THR A C 1
ATOM 729 O O . THR A 1 92 ? 21.438 -10.797 36.812 1 36.53 92 THR A O 1
ATOM 732 N N . ALA A 1 93 ? 20.125 -12.531 36.688 1 32 93 ALA A N 1
ATOM 733 C CA . ALA A 1 93 ? 19.969 -12.344 38.125 1 32 93 ALA A CA 1
ATOM 734 C C . ALA A 1 93 ? 21.266 -12.672 38.875 1 32 93 ALA A C 1
ATOM 736 O O . ALA A 1 93 ? 21.375 -12.445 40.062 1 32 93 ALA A O 1
ATOM 737 N N . ILE A 1 94 ? 22.094 -13.609 38.281 1 29.27 94 ILE A N 1
ATOM 738 C CA . ILE A 1 94 ? 23.078 -14.141 39.25 1 29.27 94 ILE A CA 1
ATOM 739 C C . ILE A 1 94 ? 24.031 -13.023 39.656 1 29.27 94 ILE A C 1
ATOM 741 O O . ILE A 1 94 ? 24.5 -13.008 40.812 1 29.27 94 ILE A O 1
ATOM 745 N N . GLU A 1 95 ? 24.641 -12.359 38.719 1 29.09 95 GLU A N 1
ATOM 746 C CA . GLU A 1 95 ? 25.953 -11.859 39.094 1 29.09 95 GLU A CA 1
ATOM 747 C C . GLU A 1 95 ? 25.844 -10.625 40 1 29.09 95 GLU A C 1
ATOM 749 O O . GLU A 1 95 ? 26.656 -9.703 39.875 1 29.09 95 GLU A O 1
ATOM 754 N N . THR A 1 96 ? 24.719 -10.305 40.531 1 28.66 96 THR A N 1
ATOM 755 C CA . THR A 1 96 ? 24.906 -9 41.156 1 28.66 96 THR A CA 1
ATOM 756 C C . THR A 1 96 ? 25.719 -9.133 42.469 1 28.66 96 THR A C 1
ATOM 758 O O . THR A 1 96 ? 25.703 -8.234 43.281 1 28.66 96 THR A O 1
ATOM 761 N N . LYS A 1 97 ? 26.281 -10.383 42.812 1 25.84 97 LYS A N 1
ATOM 762 C CA . LYS A 1 97 ? 26.75 -10.195 44.188 1 25.84 97 LYS A CA 1
ATOM 763 C C . LYS A 1 97 ? 27.688 -9 44.281 1 25.84 97 LYS A C 1
ATOM 765 O O . LYS A 1 97 ? 27.516 -8.148 45.156 1 25.84 97 LYS A O 1
ATOM 770 N N . LYS A 1 98 ? 29.172 -9.383 44.281 1 24.88 98 LYS A N 1
ATOM 771 C CA . LYS A 1 98 ? 30.172 -8.93 45.25 1 24.88 98 LYS A CA 1
ATOM 772 C C . LYS A 1 98 ? 30.672 -7.531 44.906 1 24.88 98 LYS A C 1
ATOM 774 O O . LYS A 1 98 ? 31.594 -7.008 45.531 1 24.88 98 LYS A O 1
ATOM 779 N N . SER A 1 99 ? 30.938 -7.176 43.5 1 24.17 99 SER A N 1
ATOM 780 C CA . SER A 1 99 ? 32.031 -6.215 43.375 1 24.17 99 SER A CA 1
ATOM 781 C C . SER A 1 99 ? 31.672 -4.879 44.031 1 24.17 99 SER A C 1
ATOM 783 O O . SER A 1 99 ? 30.656 -4.277 43.688 1 24.17 99 SER A O 1
ATOM 785 N N . ASN A 1 100 ? 32 -4.68 45.344 1 24.17 100 ASN A N 1
ATOM 786 C CA . ASN A 1 100 ? 31.984 -3.553 46.281 1 24.17 100 ASN A CA 1
ATOM 787 C C . ASN A 1 100 ? 32.281 -2.234 45.562 1 24.17 100 ASN A C 1
ATOM 789 O O . ASN A 1 100 ? 31.5 -1.285 45.656 1 24.17 100 ASN A O 1
ATOM 793 N N . SER A 1 101 ? 33.562 -1.667 45.906 1 23.23 101 SER A N 1
ATOM 794 C CA . SER A 1 101 ? 34.031 -0.328 46.25 1 23.23 101 SER A CA 1
ATOM 795 C C . SER A 1 101 ? 34.188 0.541 45 1 23.23 101 SER A C 1
ATOM 797 O O . SER A 1 101 ? 34.219 1.769 45.094 1 23.23 101 SER A O 1
ATOM 799 N N . SER A 1 102 ? 35.062 -0.007 44.062 1 24 102 SER A N 1
ATOM 800 C CA . SER A 1 102 ? 35.938 0.979 43.438 1 24 102 SER A CA 1
ATOM 801 C C . SER A 1 102 ? 35.156 2.045 42.688 1 24 102 SER A C 1
ATOM 803 O O . SER A 1 102 ? 33.969 1.847 42.375 1 24 102 SER A O 1
ATOM 805 N N . SER A 1 103 ? 35.969 3.113 42.062 1 23.05 103 SER A N 1
ATOM 806 C CA . SER A 1 103 ? 35.781 4.453 41.5 1 23.05 103 SER A CA 1
ATOM 807 C C . SER A 1 103 ? 34.719 4.461 40.406 1 23.05 103 SER A C 1
ATOM 809 O O . SER A 1 103 ? 34.656 3.523 39.594 1 23.05 103 SER A O 1
ATOM 811 N N . SER A 1 104 ? 33.594 5.062 40.562 1 22.98 104 SER A N 1
ATOM 812 C CA . SER A 1 104 ? 32.375 5.402 39.844 1 22.98 104 SER A CA 1
ATOM 813 C C . SER A 1 104 ? 32.688 5.758 38.406 1 22.98 104 SER A C 1
ATOM 815 O O . SER A 1 104 ? 32.719 6.938 38.031 1 22.98 104 SER A O 1
ATOM 817 N N . SER A 1 105 ? 33.781 5.082 37.875 1 23.14 105 SER A N 1
ATOM 818 C CA . SER A 1 105 ? 34.031 5.664 36.562 1 23.14 105 SER A CA 1
ATOM 819 C C . SER A 1 105 ? 32.812 5.566 35.656 1 23.14 105 SER A C 1
ATOM 821 O O . SER A 1 105 ? 32.125 4.547 35.656 1 23.14 105 SER A O 1
ATOM 823 N N . THR A 1 106 ? 32.094 6.668 35.438 1 22.66 106 THR A N 1
ATOM 824 C CA . THR A 1 106 ? 31 7.094 34.562 1 22.66 106 THR A CA 1
ATOM 825 C C . THR A 1 106 ? 31.078 6.367 33.219 1 22.66 106 THR A C 1
ATOM 827 O O . THR A 1 106 ? 31.906 6.691 32.375 1 22.66 106 THR A O 1
ATOM 830 N N . SER A 1 107 ? 31.312 5.062 33.312 1 22.53 107 SER A N 1
ATOM 831 C CA . SER A 1 107 ? 31.438 4.473 31.984 1 22.53 107 SER A CA 1
ATOM 832 C C . SER A 1 107 ? 30.25 4.828 31.109 1 22.53 107 SER A C 1
ATOM 834 O O . SER A 1 107 ? 29.094 4.633 31.5 1 22.53 107 SER A O 1
ATOM 836 N N . SER A 1 108 ? 30.328 5.859 30.344 1 23.34 108 SER A N 1
ATOM 837 C CA . SER A 1 108 ? 29.453 6.395 29.297 1 23.34 108 SER A CA 1
ATOM 838 C C . SER A 1 108 ? 28.781 5.273 28.516 1 23.34 108 SER A C 1
ATOM 840 O O . SER A 1 108 ? 29.438 4.352 28.031 1 23.34 108 SER A O 1
ATOM 842 N N . SER A 1 109 ? 27.812 4.656 29.109 1 24.23 109 SER A N 1
ATOM 843 C CA . SER A 1 109 ? 26.922 3.748 28.406 1 24.23 109 SER A CA 1
ATOM 844 C C . SER A 1 109 ? 26.953 3.988 26.891 1 24.23 109 SER A C 1
ATOM 846 O O . SER A 1 109 ? 26.516 5.039 26.422 1 24.23 109 SER A O 1
ATOM 848 N N . LYS A 1 110 ? 28.094 3.547 26.375 1 24.62 110 LYS A N 1
ATOM 849 C CA . LYS A 1 110 ? 28.25 3.619 24.938 1 24.62 110 LYS A CA 1
ATOM 850 C C . LYS A 1 110 ? 26.984 3.184 24.203 1 24.62 110 LYS A C 1
ATOM 852 O O . LYS A 1 110 ? 26.625 2.006 24.234 1 24.62 110 LYS A O 1
ATOM 857 N N . LEU A 1 111 ? 25.891 3.848 24.328 1 23.42 111 LEU A N 1
ATOM 858 C CA . LEU A 1 111 ? 24.875 3.875 23.281 1 23.42 111 LEU A CA 1
ATOM 859 C C . LEU A 1 111 ? 25.422 3.34 21.969 1 23.42 111 LEU A C 1
ATOM 861 O O . LEU A 1 111 ? 26.406 3.873 21.438 1 23.42 111 LEU A O 1
ATOM 865 N N . ASP A 1 112 ? 25.516 2.02 21.938 1 25.03 112 ASP A N 1
ATOM 866 C CA . ASP A 1 112 ? 26.031 1.408 20.719 1 25.03 112 ASP A CA 1
ATOM 867 C C . ASP A 1 112 ? 25.938 2.371 19.531 1 25.03 112 ASP A C 1
ATOM 869 O O . ASP A 1 112 ? 24.859 2.854 19.203 1 25.03 112 ASP A O 1
ATOM 873 N N . LYS A 1 113 ? 26.812 3.139 19.344 1 26.69 113 LYS A N 1
ATOM 874 C CA . LYS A 1 113 ? 27.062 3.961 18.172 1 26.69 113 LYS A CA 1
ATOM 875 C C . LYS A 1 113 ? 26.672 3.227 16.891 1 26.69 113 LYS A C 1
ATOM 877 O O . LYS A 1 113 ? 27.344 2.287 16.469 1 26.69 113 LYS A O 1
ATOM 882 N N . TYR A 1 114 ? 25.312 2.943 16.734 1 28.62 114 TYR A N 1
ATOM 883 C CA . TYR A 1 114 ? 24.859 2.574 15.398 1 28.62 114 TYR A CA 1
ATOM 884 C C . TYR A 1 114 ? 25.828 3.064 14.328 1 28.62 114 TYR A C 1
ATOM 886 O O . TYR A 1 114 ? 26.062 4.27 14.195 1 28.62 114 TYR A O 1
ATOM 894 N N . THR A 1 115 ? 26.859 2.381 14.297 1 30.06 115 THR A N 1
ATOM 895 C CA . THR A 1 115 ? 27.906 2.654 13.32 1 30.06 115 THR A CA 1
ATOM 896 C C . THR A 1 115 ? 27.312 2.949 11.945 1 30.06 115 THR A C 1
ATOM 898 O O . THR A 1 115 ? 26.562 2.135 11.406 1 30.06 115 THR A O 1
ATOM 901 N N . ILE A 1 116 ? 26.781 4.105 11.773 1 32.78 116 ILE A N 1
ATOM 902 C CA . ILE A 1 116 ? 26.531 4.535 10.398 1 32.78 116 ILE A CA 1
ATOM 903 C C . ILE A 1 116 ? 27.656 4.051 9.492 1 32.78 116 ILE A C 1
ATOM 905 O O . ILE A 1 116 ? 28.844 4.262 9.789 1 32.78 116 ILE A O 1
ATOM 909 N N . ASP A 1 117 ? 27.484 2.916 8.953 1 42.03 117 ASP A N 1
ATOM 910 C CA . ASP A 1 117 ? 28.484 2.486 7.973 1 42.03 117 ASP A CA 1
ATOM 911 C C . ASP A 1 117 ? 29.062 3.678 7.211 1 42.03 117 ASP A C 1
ATOM 913 O O . ASP A 1 117 ? 28.453 4.75 7.18 1 42.03 117 ASP A O 1
ATOM 917 N N . PRO A 1 118 ? 30.281 3.709 6.91 1 42.09 118 PRO A N 1
ATOM 918 C CA . PRO A 1 118 ? 30.969 4.82 6.25 1 42.09 118 PRO A CA 1
ATOM 919 C C . PRO A 1 118 ? 30.062 5.582 5.281 1 42.09 118 PRO A C 1
ATOM 921 O O . PRO A 1 118 ? 30.312 6.762 5.008 1 42.09 118 PRO A O 1
ATOM 924 N N . LYS A 1 119 ? 29.172 4.938 4.625 1 51.53 119 LYS A N 1
ATOM 925 C CA . LYS A 1 119 ? 28.375 5.633 3.611 1 51.53 119 LYS A CA 1
ATOM 926 C C . LYS A 1 119 ? 27.156 6.312 4.234 1 51.53 119 LYS A C 1
ATOM 928 O O . LYS A 1 119 ? 26.297 6.82 3.521 1 51.53 119 LYS A O 1
ATOM 933 N N . GLY A 1 120 ? 26.969 6.387 5.566 1 65 120 GLY A N 1
ATOM 934 C CA . GLY A 1 120 ? 25.922 7.105 6.273 1 65 120 GLY A CA 1
ATOM 935 C C . GLY A 1 120 ? 24.609 6.352 6.316 1 65 120 GLY A C 1
ATOM 936 O O . GLY A 1 120 ? 23.578 6.926 6.641 1 65 120 GLY A O 1
ATOM 937 N N . LEU A 1 121 ? 24.625 5.062 5.957 1 82.19 121 LEU A N 1
ATOM 938 C CA . LEU A 1 121 ? 23.406 4.258 5.93 1 82.19 121 LEU A CA 1
ATOM 939 C C . LEU A 1 121 ? 23.297 3.393 7.18 1 82.19 121 LEU A C 1
ATOM 941 O O . LEU A 1 121 ? 24.312 2.959 7.73 1 82.19 121 LEU A O 1
ATOM 945 N N . PRO A 1 122 ? 22.031 3.146 7.688 1 90 122 PRO A N 1
ATOM 946 C CA . PRO A 1 122 ? 21.859 2.191 8.781 1 90 122 PRO A CA 1
ATOM 947 C C . PRO A 1 122 ? 22.328 0.787 8.422 1 90 122 PRO A C 1
ATOM 949 O O . PRO A 1 122 ? 22.297 0.4 7.254 1 90 122 PRO A O 1
ATOM 952 N N . GLN A 1 123 ? 22.766 0.079 9.445 1 90.75 123 GLN A N 1
ATOM 953 C CA . GLN A 1 123 ? 23.234 -1.281 9.219 1 90.75 123 GLN A CA 1
ATOM 954 C C . GLN A 1 123 ? 22.156 -2.148 8.594 1 90.75 123 GLN A C 1
ATOM 956 O O . GLN A 1 123 ? 21 -2.119 9.031 1 90.75 123 GLN A O 1
ATOM 961 N N . LEU A 1 124 ? 22.547 -2.844 7.598 1 93.88 124 LEU A N 1
ATOM 962 C CA . LEU A 1 124 ? 21.625 -3.742 6.906 1 93.88 124 LEU A CA 1
ATOM 963 C C . LEU A 1 124 ? 21.344 -4.98 7.75 1 93.88 124 LEU A C 1
ATOM 965 O O . LEU A 1 124 ? 22.266 -5.711 8.125 1 93.88 124 LEU A O 1
ATOM 969 N N . PRO A 1 125 ? 20.078 -5.195 8.102 1 94.25 125 PRO A N 1
ATOM 970 C CA . PRO A 1 125 ? 19.781 -6.438 8.82 1 94.25 125 PRO A CA 1
ATOM 971 C C . PRO A 1 125 ? 20.047 -7.684 7.977 1 94.25 125 PRO A C 1
ATOM 973 O O . PRO A 1 125 ? 19.797 -7.691 6.773 1 94.25 125 PRO A O 1
ATOM 976 N N . ASN A 1 126 ? 20.469 -8.719 8.656 1 91.62 126 ASN A N 1
ATOM 977 C CA . ASN A 1 126 ? 20.859 -9.922 7.934 1 91.62 126 ASN A CA 1
ATOM 978 C C . ASN A 1 126 ? 19.688 -10.875 7.758 1 91.62 126 ASN A C 1
ATOM 980 O O . ASN A 1 126 ? 18.844 -11.016 8.656 1 91.62 126 ASN A O 1
ATOM 984 N N . ILE A 1 127 ? 19.672 -11.492 6.613 1 93.5 127 ILE A N 1
ATOM 985 C CA . ILE A 1 127 ? 18.797 -12.648 6.383 1 93.5 127 ILE A CA 1
ATOM 986 C C . ILE A 1 127 ? 19.562 -13.93 6.691 1 93.5 127 ILE A C 1
ATOM 988 O O . ILE A 1 127 ? 20.547 -14.258 6.016 1 93.5 127 ILE A O 1
ATOM 992 N N . GLU A 1 128 ? 19.141 -14.656 7.617 1 84.94 128 GLU A N 1
ATOM 993 C CA . GLU A 1 128 ? 19.875 -15.82 8.109 1 84.94 128 GLU A CA 1
ATOM 994 C C . GLU A 1 128 ? 19.656 -17.031 7.203 1 84.94 128 GLU A C 1
ATOM 996 O O . GLU A 1 128 ? 20.578 -17.812 6.977 1 84.94 128 GLU A O 1
ATOM 1001 N N . ASN A 1 129 ? 18.484 -17.25 6.758 1 85.5 129 ASN A N 1
ATOM 1002 C CA . ASN A 1 129 ? 18.188 -18.359 5.848 1 85.5 129 ASN A CA 1
ATOM 1003 C C . ASN A 1 129 ? 18.828 -18.141 4.48 1 85.5 129 ASN A C 1
ATOM 1005 O O . ASN A 1 129 ? 18.391 -17.266 3.727 1 85.5 129 ASN A O 1
ATOM 1009 N N . ARG A 1 130 ? 19.719 -18.969 4.16 1 80.38 130 ARG A N 1
ATOM 1010 C CA . ARG A 1 130 ? 20.5 -18.812 2.943 1 80.38 130 ARG A CA 1
ATOM 1011 C C . ARG A 1 130 ? 19.625 -18.891 1.703 1 80.38 130 ARG A C 1
ATOM 1013 O O . ARG A 1 130 ? 19.859 -18.188 0.72 1 80.38 130 ARG A O 1
ATOM 1020 N N . ARG A 1 131 ? 18.688 -19.734 1.757 1 79.75 131 ARG A N 1
ATOM 1021 C CA . ARG A 1 131 ? 17.812 -19.906 0.601 1 79.75 131 ARG A CA 1
ATOM 1022 C C . ARG A 1 131 ? 17 -18.641 0.344 1 79.75 131 ARG A C 1
ATOM 1024 O O . ARG A 1 131 ? 16.812 -18.234 -0.806 1 79.75 131 ARG A O 1
ATOM 1031 N N . ILE A 1 132 ? 16.484 -18.078 1.453 1 90.56 132 ILE A N 1
ATOM 1032 C CA . ILE A 1 132 ? 15.727 -16.828 1.338 1 90.56 132 ILE A CA 1
ATOM 1033 C C . ILE A 1 132 ? 16.625 -15.727 0.785 1 90.56 132 ILE A C 1
ATOM 1035 O O . ILE A 1 132 ? 16.219 -14.992 -0.125 1 90.56 132 ILE A O 1
ATOM 1039 N N . TYR A 1 133 ? 17.812 -15.672 1.293 1 90.69 133 TYR A N 1
ATOM 1040 C CA . TYR A 1 133 ? 18.766 -14.656 0.871 1 90.69 133 TYR A CA 1
ATOM 1041 C C . TYR A 1 133 ? 19.078 -14.773 -0.616 1 90.69 133 TYR A C 1
ATOM 1043 O O . TYR A 1 133 ? 19.094 -13.773 -1.338 1 90.69 133 TYR A O 1
ATOM 1051 N N . GLN A 1 134 ? 19.281 -15.969 -1.08 1 83.12 134 GLN A N 1
ATOM 1052 C CA . GLN A 1 134 ? 19.609 -16.188 -2.486 1 83.12 134 GLN A CA 1
ATOM 1053 C C . GLN A 1 134 ? 18.438 -15.82 -3.387 1 83.12 134 GLN A C 1
ATOM 1055 O O . GLN A 1 134 ? 18.625 -15.227 -4.449 1 83.12 134 GLN A O 1
ATOM 1060 N N . THR A 1 135 ? 17.25 -16.141 -2.934 1 87.56 135 THR A N 1
ATOM 1061 C CA . THR A 1 135 ? 16.062 -15.898 -3.723 1 87.56 135 THR A CA 1
ATOM 1062 C C . THR A 1 135 ? 15.859 -14.398 -3.955 1 87.56 135 THR A C 1
ATOM 1064 O O . THR A 1 135 ? 15.367 -13.992 -5.008 1 87.56 135 THR A O 1
ATOM 1067 N N . VAL A 1 136 ? 16.266 -13.555 -3.016 1 92.5 136 VAL A N 1
ATOM 1068 C CA . VAL A 1 136 ? 16.125 -12.102 -3.098 1 92.5 136 VAL A CA 1
ATOM 1069 C C . VAL A 1 136 ? 16.875 -11.586 -4.32 1 92.5 136 VAL A C 1
ATOM 1071 O O . VAL A 1 136 ? 16.469 -10.602 -4.938 1 92.5 136 VAL A O 1
ATOM 1074 N N . PHE A 1 137 ? 17.922 -12.297 -4.742 1 88.56 137 PHE A N 1
ATOM 1075 C CA . PHE A 1 137 ? 18.812 -11.75 -5.75 1 88.56 137 PHE A CA 1
ATOM 1076 C C . PHE A 1 137 ? 18.766 -12.57 -7.031 1 88.56 137 PHE A C 1
ATOM 1078 O O . PHE A 1 137 ? 19.656 -12.469 -7.875 1 88.56 137 PHE A O 1
ATOM 1085 N N . ILE A 1 138 ? 17.766 -13.328 -7.152 1 80.75 138 ILE A N 1
ATOM 1086 C CA . ILE A 1 138 ? 17.641 -14.133 -8.367 1 80.75 138 ILE A CA 1
ATOM 1087 C C . ILE A 1 138 ? 16.578 -13.523 -9.281 1 80.75 138 ILE A C 1
ATOM 1089 O O . ILE A 1 138 ? 15.422 -13.359 -8.891 1 80.75 138 ILE A O 1
ATOM 1093 N N . HIS A 1 139 ? 17 -13.141 -10.414 1 76.56 139 HIS A N 1
ATOM 1094 C CA . HIS A 1 139 ? 16.078 -12.641 -11.438 1 76.56 139 HIS A CA 1
ATOM 1095 C C . HIS A 1 139 ? 15.344 -13.789 -12.117 1 76.56 139 HIS A C 1
ATOM 1097 O O . HIS A 1 139 ? 15.867 -14.898 -12.219 1 76.56 139 HIS A O 1
ATOM 1103 N N . SER A 1 140 ? 14.18 -13.523 -12.516 1 66.31 140 SER A N 1
ATOM 1104 C CA . SER A 1 140 ? 13.336 -14.539 -13.148 1 66.31 140 SER A CA 1
ATOM 1105 C C . SER A 1 140 ? 14.016 -15.133 -14.383 1 66.31 140 SER A C 1
ATOM 1107 O O . SER A 1 140 ? 13.773 -16.281 -14.727 1 66.31 140 SER A O 1
ATOM 1109 N N . SER A 1 141 ? 14.797 -14.328 -15.078 1 57.75 141 SER A N 1
ATOM 1110 C CA . SER A 1 141 ? 15.492 -14.828 -16.25 1 57.75 141 SER A CA 1
ATOM 1111 C C . SER A 1 141 ? 16.469 -15.945 -15.891 1 57.75 141 SER A C 1
ATOM 1113 O O . SER A 1 141 ? 16.766 -16.812 -16.719 1 57.75 141 SER A O 1
ATOM 1115 N N . ALA A 1 142 ? 17.047 -15.742 -14.82 1 51.75 142 ALA A N 1
ATOM 1116 C CA . ALA A 1 142 ? 18.016 -16.75 -14.375 1 51.75 142 ALA A CA 1
ATOM 1117 C C . ALA A 1 142 ? 17.297 -17.984 -13.844 1 51.75 142 ALA A C 1
ATOM 1119 O O . ALA A 1 142 ? 17.859 -19.094 -13.844 1 51.75 142 ALA A O 1
ATOM 1120 N N . ALA A 1 143 ? 16.016 -17.766 -13.406 1 47.94 143 ALA A N 1
ATOM 1121 C CA . ALA A 1 143 ? 15.25 -18.891 -12.875 1 47.94 143 ALA A CA 1
ATOM 1122 C C . ALA A 1 143 ? 14.867 -19.859 -13.992 1 47.94 143 ALA A C 1
ATOM 1124 O O . ALA A 1 143 ? 14.516 -21.016 -13.727 1 47.94 143 ALA A O 1
ATOM 1125 N N . ASN A 1 144 ? 14.773 -19.328 -15.203 1 43.66 144 ASN A N 1
ATOM 1126 C CA . ASN A 1 144 ? 14.422 -20.172 -16.344 1 43.66 144 ASN A CA 1
ATOM 1127 C C . ASN A 1 144 ? 15.531 -21.172 -16.672 1 43.66 144 ASN A C 1
ATOM 1129 O O . ASN A 1 144 ? 15.406 -21.953 -17.609 1 43.66 144 ASN A O 1
ATOM 1133 N N . SER A 1 145 ? 16.625 -20.984 -16.078 1 41.53 145 SER A N 1
ATOM 1134 C CA . SER A 1 145 ? 17.594 -22.031 -16.391 1 41.53 145 SER A CA 1
ATOM 1135 C C . SER A 1 145 ? 17.188 -23.359 -15.758 1 41.53 145 SER A C 1
ATOM 1137 O O . SER A 1 145 ? 16.406 -23.391 -14.805 1 41.53 145 SER A O 1
ATOM 1139 N N . THR A 1 146 ? 17.344 -24.484 -16.516 1 41.62 146 THR A N 1
ATOM 1140 C CA . THR A 1 146 ? 17.078 -25.844 -16.094 1 41.62 146 THR A CA 1
ATOM 1141 C C . THR A 1 146 ? 17.328 -26.016 -14.594 1 41.62 146 THR A C 1
ATOM 1143 O O . THR A 1 146 ? 16.953 -27.031 -14.008 1 41.62 146 THR A O 1
ATOM 1146 N N . LYS A 1 147 ? 18.141 -25.234 -14.102 1 38.47 147 LYS A N 1
ATOM 1147 C CA . LYS A 1 147 ? 18.625 -25.562 -12.758 1 38.47 147 LYS A CA 1
ATOM 1148 C C . LYS A 1 147 ? 17.688 -25 -11.688 1 38.47 147 LYS A C 1
ATOM 1150 O O . LYS A 1 147 ? 17.75 -25.422 -10.531 1 38.47 147 LYS A O 1
ATOM 1155 N N . TYR A 1 148 ? 16.969 -23.906 -12.031 1 43.09 148 TYR A N 1
ATOM 1156 C CA . TYR A 1 148 ? 16.219 -23.312 -10.938 1 43.09 148 TYR A CA 1
ATOM 1157 C C . TYR A 1 148 ? 14.719 -23.391 -11.195 1 43.09 148 TYR A C 1
ATOM 1159 O O . TYR A 1 148 ? 14.289 -23.422 -12.352 1 43.09 148 TYR A O 1
ATOM 1167 N N . ASP A 1 149 ? 13.922 -23.891 -10.234 1 43.91 149 ASP A N 1
ATOM 1168 C CA . ASP A 1 149 ? 12.469 -23.938 -10.289 1 43.91 149 ASP A CA 1
ATOM 1169 C C . ASP A 1 149 ? 11.891 -22.531 -10.492 1 43.91 149 ASP A C 1
ATOM 1171 O O . ASP A 1 149 ? 12.438 -21.547 -9.992 1 43.91 149 ASP A O 1
ATOM 1175 N N . VAL A 1 150 ? 11.383 -22.234 -11.609 1 46.22 150 VAL A N 1
ATOM 1176 C CA . VAL A 1 150 ? 10.773 -21 -12.109 1 46.22 150 VAL A CA 1
ATOM 1177 C C . VAL A 1 150 ? 10.172 -20.219 -10.953 1 46.22 150 VAL A C 1
ATOM 1179 O O . VAL A 1 150 ? 10.062 -18.984 -11.023 1 46.22 150 VAL A O 1
ATOM 1182 N N . HIS A 1 151 ? 9.875 -20.875 -9.844 1 53.5 151 HIS A N 1
ATOM 1183 C CA . HIS A 1 151 ? 9.18 -20.219 -8.742 1 53.5 151 HIS A CA 1
ATOM 1184 C C . HIS A 1 151 ? 10.172 -19.578 -7.77 1 53.5 151 HIS A C 1
ATOM 1186 O O . HIS A 1 151 ? 9.766 -18.906 -6.82 1 53.5 151 HIS A O 1
ATOM 1192 N N . GLU A 1 152 ? 11.414 -19.562 -8.281 1 62.22 152 GLU A N 1
ATOM 1193 C CA . GLU A 1 152 ? 12.406 -19.109 -7.309 1 62.22 152 GLU A CA 1
ATOM 1194 C C . GLU A 1 152 ? 13 -17.75 -7.711 1 62.22 152 GLU A C 1
ATOM 1196 O O . GLU A 1 152 ? 14.203 -17.641 -7.938 1 62.22 152 GLU A O 1
ATOM 1201 N N . SER A 1 153 ? 12.25 -16.797 -7.988 1 77.19 153 SER A N 1
ATOM 1202 C CA . SER A 1 153 ? 12.734 -15.445 -8.266 1 77.19 153 SER A CA 1
ATOM 1203 C C . SER A 1 153 ? 12.336 -14.477 -7.16 1 77.19 153 SER A C 1
ATOM 1205 O O . SER A 1 153 ? 11.555 -14.82 -6.273 1 77.19 153 SER A O 1
ATOM 1207 N N . TYR A 1 154 ? 12.906 -13.297 -7.281 1 88.81 154 TYR A N 1
ATOM 1208 C CA . TYR A 1 154 ? 12.695 -12.305 -6.23 1 88.81 154 TYR A CA 1
ATOM 1209 C C . TYR A 1 154 ? 11.273 -11.758 -6.289 1 88.81 154 TYR A C 1
ATOM 1211 O O . TYR A 1 154 ? 10.82 -11.094 -5.352 1 88.81 154 TYR A O 1
ATOM 1219 N N . GLU A 1 155 ? 10.484 -12.078 -7.266 1 89.75 155 GLU A N 1
ATOM 1220 C CA . GLU A 1 155 ? 9.234 -11.383 -7.582 1 89.75 155 GLU A CA 1
ATOM 1221 C C . GLU A 1 155 ? 8.188 -11.617 -6.504 1 89.75 155 GLU A C 1
ATOM 1223 O O . GLU A 1 155 ? 7.465 -10.695 -6.117 1 89.75 155 GLU A O 1
ATOM 1228 N N . ARG A 1 156 ? 8.07 -12.852 -6.043 1 90.5 156 ARG A N 1
ATOM 1229 C CA . ARG A 1 156 ? 7.113 -13.133 -4.977 1 90.5 156 ARG A CA 1
ATOM 1230 C C . ARG A 1 156 ? 7.5 -12.414 -3.691 1 90.5 156 ARG A C 1
ATOM 1232 O O . ARG A 1 156 ? 6.633 -11.914 -2.969 1 90.5 156 ARG A O 1
ATOM 1239 N N . LEU A 1 157 ? 8.844 -12.406 -3.418 1 94.75 157 LEU A N 1
ATOM 1240 C CA . LEU A 1 157 ? 9.328 -11.695 -2.242 1 94.75 157 LEU A CA 1
ATOM 1241 C C . LEU A 1 157 ? 9.094 -10.195 -2.389 1 94.75 157 LEU A C 1
ATOM 1243 O O . LEU A 1 157 ? 8.836 -9.5 -1.402 1 94.75 157 LEU A O 1
ATOM 1247 N N . GLU A 1 158 ? 9.242 -9.703 -3.629 1 95.88 158 GLU A N 1
ATOM 1248 C CA . GLU A 1 158 ? 8.938 -8.305 -3.916 1 95.88 158 GLU A CA 1
ATOM 1249 C C . GLU A 1 158 ? 7.488 -7.969 -3.578 1 95.88 158 GLU A C 1
ATOM 1251 O O . GLU A 1 158 ? 7.211 -6.934 -2.969 1 95.88 158 GLU A O 1
ATOM 1256 N N . PHE A 1 159 ? 6.598 -8.859 -3.938 1 95.88 159 PHE A N 1
ATOM 1257 C CA . PHE A 1 159 ? 5.18 -8.703 -3.637 1 95.88 159 PHE A CA 1
ATOM 1258 C C . PHE A 1 159 ? 4.957 -8.578 -2.135 1 95.88 159 PHE A C 1
ATOM 1260 O O . PHE A 1 159 ? 4.266 -7.668 -1.677 1 95.88 159 PHE A O 1
ATOM 1267 N N . LEU A 1 160 ? 5.504 -9.469 -1.415 1 96.62 160 LEU A N 1
ATOM 1268 C CA . LEU A 1 160 ? 5.391 -9.469 0.039 1 96.62 160 LEU A CA 1
ATOM 1269 C C . LEU A 1 160 ? 6.047 -8.234 0.637 1 96.62 160 LEU A C 1
ATOM 1271 O O . LEU A 1 160 ? 5.457 -7.559 1.482 1 96.62 160 LEU A O 1
ATOM 1275 N N . GLY A 1 161 ? 7.234 -7.949 0.214 1 98 161 GLY A N 1
ATOM 1276 C CA . GLY A 1 161 ? 8.016 -6.84 0.738 1 98 161 GLY A CA 1
ATOM 1277 C C . GLY A 1 161 ? 7.371 -5.488 0.486 1 98 161 GLY A C 1
ATOM 1278 O O . GLY A 1 161 ? 7.453 -4.59 1.326 1 98 161 GLY A O 1
ATOM 1279 N N . ASP A 1 162 ? 6.738 -5.32 -0.695 1 97.19 162 ASP A N 1
ATOM 1280 C CA . ASP A 1 162 ? 6.043 -4.082 -1.028 1 97.19 162 ASP A CA 1
ATOM 1281 C C . ASP A 1 162 ? 4.953 -3.771 -0.005 1 97.19 162 ASP A C 1
ATOM 1283 O O . ASP A 1 162 ? 4.832 -2.635 0.458 1 97.19 162 ASP A O 1
ATOM 1287 N N . SER A 1 163 ? 4.18 -4.805 0.295 1 97.69 163 SER A N 1
ATOM 1288 C CA . SER A 1 163 ? 3.092 -4.625 1.249 1 97.69 163 SER A CA 1
ATOM 1289 C C . SER A 1 163 ? 3.625 -4.32 2.645 1 97.69 163 SER A C 1
ATOM 1291 O O . SER A 1 163 ? 3.07 -3.48 3.355 1 97.69 163 SER A O 1
ATOM 1293 N N . VAL A 1 164 ? 4.691 -4.992 3.047 1 97.5 164 VAL A N 1
ATOM 1294 C CA . VAL A 1 164 ? 5.289 -4.801 4.363 1 97.5 164 VAL A CA 1
ATOM 1295 C C . VAL A 1 164 ? 5.895 -3.402 4.461 1 97.5 164 VAL A C 1
ATOM 1297 O O . VAL A 1 164 ? 5.68 -2.693 5.445 1 97.5 164 VAL A O 1
ATOM 1300 N N . LEU A 1 165 ? 6.641 -3.062 3.455 1 98.06 165 LEU A N 1
ATOM 1301 C CA . LEU A 1 165 ? 7.301 -1.763 3.393 1 98.06 165 LEU A CA 1
ATOM 1302 C C . LEU A 1 165 ? 6.281 -0.631 3.492 1 98.06 165 LEU A C 1
ATOM 1304 O O . LEU A 1 165 ? 6.449 0.292 4.293 1 98.06 165 LEU A O 1
ATOM 1308 N N . ASN A 1 166 ? 5.227 -0.696 2.725 1 97.5 166 ASN A N 1
ATOM 1309 C CA . ASN A 1 166 ? 4.184 0.324 2.717 1 97.5 166 ASN A CA 1
ATOM 1310 C C . ASN A 1 166 ? 3.488 0.426 4.07 1 97.5 166 ASN A C 1
ATOM 1312 O O . ASN A 1 166 ? 3.186 1.526 4.535 1 97.5 166 ASN A O 1
ATOM 1316 N N . ASN A 1 167 ? 3.219 -0.721 4.586 1 97.5 167 ASN A N 1
ATOM 1317 C CA . ASN A 1 167 ? 2.547 -0.731 5.879 1 97.5 167 ASN A CA 1
ATOM 1318 C C . ASN A 1 167 ? 3.426 -0.133 6.973 1 97.5 167 ASN A C 1
ATOM 1320 O O . ASN A 1 167 ? 2.969 0.697 7.762 1 97.5 167 ASN A O 1
ATOM 1324 N N . VAL A 1 168 ? 4.691 -0.526 7.023 1 96.56 168 VAL A N 1
ATOM 1325 C CA . VAL A 1 168 ? 5.617 -0.072 8.055 1 96.56 168 VAL A CA 1
ATOM 1326 C C . VAL A 1 168 ? 5.789 1.442 7.965 1 96.56 168 VAL A C 1
ATOM 1328 O O . VAL A 1 168 ? 5.723 2.143 8.977 1 96.56 168 VAL A O 1
ATOM 1331 N N . ILE A 1 169 ? 5.988 1.94 6.77 1 97.19 169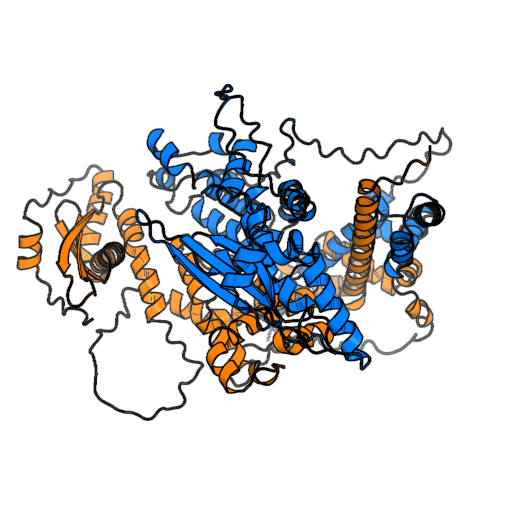 ILE A N 1
ATOM 1332 C CA . ILE A 1 169 ? 6.203 3.371 6.574 1 97.19 169 ILE A CA 1
ATOM 1333 C C . ILE A 1 169 ? 4.918 4.133 6.895 1 97.19 169 ILE A C 1
ATOM 1335 O O . ILE A 1 169 ? 4.965 5.219 7.48 1 97.19 169 ILE A O 1
ATOM 1339 N N . SER A 1 170 ? 3.742 3.576 6.508 1 96.94 170 SER A N 1
ATOM 1340 C CA . SER A 1 170 ? 2.463 4.219 6.797 1 96.94 170 SER A CA 1
ATOM 1341 C C . SER A 1 170 ? 2.236 4.344 8.297 1 96.94 170 SER A C 1
ATOM 1343 O O . SER A 1 170 ? 1.809 5.395 8.781 1 96.94 170 SER A O 1
ATOM 1345 N N . VAL A 1 171 ? 2.512 3.262 8.953 1 93.62 171 VAL A N 1
ATOM 1346 C CA . VAL A 1 171 ? 2.336 3.264 10.398 1 93.62 171 VAL A CA 1
ATOM 1347 C C . VAL A 1 171 ? 3.289 4.273 11.031 1 93.62 171 VAL A C 1
ATOM 1349 O O . VAL A 1 171 ? 2.904 5.016 11.945 1 93.62 171 VAL A O 1
ATOM 1352 N N . LEU A 1 172 ? 4.504 4.297 10.547 1 92.12 172 LEU A N 1
ATOM 1353 C CA . LEU A 1 172 ? 5.512 5.234 11.031 1 92.12 172 LEU A CA 1
ATOM 1354 C C . LEU A 1 172 ? 5.047 6.676 10.852 1 92.12 172 LEU A C 1
ATOM 1356 O O . LEU A 1 172 ? 5.102 7.469 11.797 1 92.12 172 LEU A O 1
ATOM 1360 N N . LEU A 1 173 ? 4.566 7.027 9.688 1 92.75 173 LEU A N 1
ATOM 1361 C CA . LEU A 1 173 ? 4.16 8.391 9.367 1 92.75 173 LEU A CA 1
ATOM 1362 C C . LEU A 1 173 ? 2.906 8.781 10.141 1 92.75 173 LEU A C 1
ATOM 1364 O O . LEU A 1 173 ? 2.801 9.914 10.625 1 92.75 173 LEU A O 1
ATOM 1368 N N . PHE A 1 174 ? 1.963 7.848 10.188 1 91.69 174 PHE A N 1
ATOM 1369 C CA . PHE A 1 174 ? 0.727 8.07 10.93 1 91.69 174 PHE A CA 1
ATOM 1370 C C . PHE A 1 174 ? 1.022 8.438 12.375 1 91.69 174 PHE A C 1
ATOM 1372 O O . PHE A 1 174 ? 0.378 9.328 12.945 1 91.69 174 PHE A O 1
ATOM 1379 N N . THR A 1 175 ? 1.961 7.707 12.852 1 84.94 175 THR A N 1
ATOM 1380 C CA . THR A 1 175 ? 2.316 7.879 14.258 1 84.94 175 THR A CA 1
ATOM 1381 C C . THR A 1 175 ? 3.139 9.148 14.461 1 84.94 175 THR A C 1
ATOM 1383 O O . THR A 1 175 ? 2.922 9.891 15.422 1 84.94 175 THR A O 1
ATOM 1386 N N . LYS A 1 176 ? 4.023 9.469 13.625 1 83.25 176 LYS A N 1
ATOM 1387 C CA . LYS A 1 176 ? 4.969 10.578 13.75 1 83.25 176 LYS A CA 1
ATOM 1388 C C . LYS A 1 176 ? 4.281 11.914 13.523 1 83.25 176 LYS A C 1
ATOM 1390 O O . LYS A 1 176 ? 4.668 12.93 14.117 1 83.25 176 LYS A O 1
ATOM 1395 N N . PHE A 1 177 ? 3.244 11.906 12.648 1 82.12 177 PHE A N 1
ATOM 1396 C CA . PHE A 1 177 ? 2.617 13.164 12.266 1 82.12 177 PHE A CA 1
ATOM 1397 C C . PHE A 1 177 ? 1.119 13.133 12.547 1 82.12 177 PHE A C 1
ATOM 1399 O O . PHE A 1 177 ? 0.312 13.039 11.617 1 82.12 177 PHE A O 1
ATOM 1406 N N . PRO A 1 178 ? 0.76 13.312 13.789 1 77.75 178 PRO A N 1
ATOM 1407 C CA . PRO A 1 178 ? -0.667 13.289 14.117 1 77.75 178 PRO A CA 1
ATOM 1408 C C . PRO A 1 178 ? -1.422 14.484 13.531 1 77.75 178 PRO A C 1
ATOM 1410 O O . PRO A 1 178 ? -2.648 14.438 13.398 1 77.75 178 PRO A O 1
ATOM 1413 N N . GLU A 1 179 ? -0.657 15.508 13.141 1 72 179 GLU A N 1
ATOM 1414 C CA . GLU A 1 179 ? -1.293 16.734 12.656 1 72 179 GLU A CA 1
ATOM 1415 C C . GLU A 1 179 ? -1.458 16.703 11.141 1 72 179 GLU A C 1
ATOM 1417 O O . GLU A 1 179 ? -2.182 17.516 10.57 1 72 179 GLU A O 1
ATOM 1422 N N . TYR A 1 180 ? -0.755 15.773 10.5 1 77.19 180 TYR A N 1
ATOM 1423 C CA . TYR A 1 180 ? -0.845 15.711 9.047 1 77.19 180 TYR A CA 1
ATOM 1424 C C . TYR A 1 180 ? -2.162 15.078 8.609 1 77.19 180 TYR A C 1
ATOM 1426 O O . TYR A 1 180 ? -2.619 14.102 9.211 1 77.19 180 TYR A O 1
ATOM 1434 N N . GLN A 1 181 ? -2.75 15.656 7.625 1 76.81 181 GLN A N 1
ATOM 1435 C CA . GLN A 1 181 ? -3.928 15.055 7.008 1 76.81 181 GLN A CA 1
ATOM 1436 C C . GLN A 1 181 ? -3.535 13.93 6.051 1 76.81 181 GLN A C 1
ATOM 1438 O O . GLN A 1 181 ? -2.363 13.789 5.699 1 76.81 181 GLN A O 1
ATOM 1443 N N . GLU A 1 182 ? -4.559 13.156 5.664 1 85 182 GLU A N 1
ATOM 1444 C CA . GLU A 1 182 ? -4.34 11.984 4.816 1 85 182 GLU A CA 1
ATOM 1445 C C . GLU A 1 182 ? -3.535 12.352 3.572 1 85 182 GLU A C 1
ATOM 1447 O O . GLU A 1 182 ? -2.648 11.602 3.158 1 85 182 GLU A O 1
ATOM 1452 N N . GLY A 1 183 ? -3.799 13.469 2.953 1 83.19 183 GLY A N 1
ATOM 1453 C CA . GLY A 1 183 ? -3.111 13.883 1.74 1 83.19 183 GLY A CA 1
ATOM 1454 C C . GLY A 1 183 ? -1.612 14.023 1.924 1 83.19 183 GLY A C 1
ATOM 1455 O O . GLY A 1 183 ? -0.832 13.547 1.098 1 83.19 183 GLY A O 1
ATOM 1456 N N . LEU A 1 184 ? -1.221 14.68 3 1 82.06 184 LEU A N 1
ATOM 1457 C CA . LEU A 1 184 ? 0.196 14.891 3.279 1 82.06 184 LEU A CA 1
ATOM 1458 C C . LEU A 1 184 ? 0.879 13.57 3.637 1 82.06 184 LEU A C 1
ATOM 1460 O O . LEU A 1 184 ? 2.029 13.344 3.26 1 82.06 184 LEU A O 1
ATOM 1464 N N . LEU A 1 185 ? 0.159 12.766 4.449 1 88.94 185 LEU A N 1
ATOM 1465 C CA . LEU A 1 185 ? 0.692 11.453 4.797 1 88.94 185 LEU A CA 1
ATOM 1466 C C . LEU A 1 185 ? 0.956 10.625 3.547 1 88.94 185 LEU A C 1
ATOM 1468 O O . LEU A 1 185 ? 2.008 9.992 3.428 1 88.94 185 LEU A O 1
ATOM 1472 N N . THR A 1 186 ? 0.022 10.648 2.625 1 91.56 186 THR A N 1
ATOM 1473 C CA . THR A 1 186 ? 0.126 9.891 1.382 1 91.56 186 THR A CA 1
ATOM 1474 C C . THR A 1 186 ? 1.284 10.406 0.531 1 91.56 186 THR A C 1
ATOM 1476 O O . THR A 1 186 ? 2.043 9.617 -0.034 1 91.56 186 THR A O 1
ATOM 1479 N N . GLU A 1 187 ? 1.404 11.664 0.424 1 87.12 187 GLU A N 1
ATOM 1480 C CA . GLU A 1 187 ? 2.48 12.266 -0.356 1 87.12 187 GLU A CA 1
ATOM 1481 C C . GLU A 1 187 ? 3.846 11.922 0.23 1 87.12 187 GLU A C 1
ATOM 1483 O O . GLU A 1 187 ? 4.773 11.57 -0.503 1 87.12 187 GLU A O 1
ATOM 1488 N N . LEU A 1 188 ? 3.945 12.109 1.546 1 89.06 188 LEU A N 1
ATOM 1489 C CA . LEU A 1 188 ? 5.211 11.805 2.203 1 89.06 188 LEU A CA 1
ATOM 1490 C C . LEU A 1 188 ? 5.578 10.336 2.023 1 89.06 188 LEU A C 1
ATOM 1492 O O . LEU A 1 188 ? 6.738 10 1.776 1 89.06 188 LEU A O 1
ATOM 1496 N N . ARG A 1 189 ? 4.621 9.469 2.201 1 94.56 189 ARG A N 1
ATOM 1497 C CA . ARG A 1 189 ? 4.875 8.047 1.962 1 94.56 189 ARG A CA 1
ATOM 1498 C C . ARG A 1 189 ? 5.395 7.816 0.546 1 94.56 189 ARG A C 1
ATOM 1500 O O . ARG A 1 189 ? 6.332 7.047 0.342 1 94.56 189 ARG A O 1
ATOM 1507 N N . SER A 1 190 ? 4.766 8.445 -0.436 1 92.25 190 SER A N 1
ATOM 1508 C CA . SER A 1 190 ? 5.137 8.258 -1.835 1 92.25 190 SER A CA 1
ATOM 1509 C C . SER A 1 190 ? 6.555 8.758 -2.1 1 92.25 190 SER A C 1
ATOM 1511 O O . SER A 1 190 ? 7.254 8.227 -2.965 1 92.25 190 SER A O 1
ATOM 1513 N N . ILE A 1 191 ? 6.941 9.758 -1.348 1 87.81 191 ILE A N 1
ATOM 1514 C CA . ILE A 1 191 ? 8.289 10.305 -1.49 1 87.81 191 ILE A CA 1
ATOM 1515 C C . ILE A 1 191 ? 9.305 9.32 -0.917 1 87.81 191 ILE A C 1
ATOM 1517 O O . ILE A 1 191 ? 10.398 9.156 -1.47 1 87.81 191 ILE A O 1
ATOM 1521 N N . ILE A 1 192 ? 8.922 8.75 0.14 1 92.69 192 ILE A N 1
ATOM 1522 C CA . ILE A 1 192 ? 9.828 7.82 0.809 1 92.69 192 ILE A CA 1
ATOM 1523 C C . ILE A 1 192 ? 9.891 6.512 0.027 1 92.69 192 ILE A C 1
ATOM 1525 O O . ILE A 1 192 ? 10.977 5.988 -0.234 1 92.69 192 ILE A O 1
ATOM 1529 N N . VAL A 1 193 ? 8.664 5.992 -0.281 1 94.5 193 VAL A N 1
ATOM 1530 C CA . VAL A 1 193 ? 8.562 4.695 -0.945 1 94.5 193 VAL A CA 1
ATOM 1531 C C . VAL A 1 193 ? 8.344 4.898 -2.443 1 94.5 193 VAL A C 1
ATOM 1533 O O . VAL A 1 193 ? 7.215 4.84 -2.928 1 94.5 193 VAL A O 1
ATOM 1536 N N . CYS A 1 194 ? 9.32 5.137 -3.129 1 90.31 194 CYS A N 1
ATOM 1537 C CA . CYS A 1 194 ? 9.289 5.266 -4.582 1 90.31 194 CYS A CA 1
ATOM 1538 C C . CYS A 1 194 ? 10.492 4.57 -5.215 1 90.31 194 CYS A C 1
ATOM 1540 O O . CYS A 1 194 ? 11.484 4.301 -4.535 1 90.31 194 CYS A O 1
ATOM 1542 N N . ASN A 1 195 ? 10.312 4.301 -6.453 1 88.62 195 ASN A N 1
ATOM 1543 C CA . ASN A 1 195 ? 11.344 3.541 -7.148 1 88.62 195 ASN A CA 1
ATOM 1544 C C . ASN A 1 195 ? 12.703 4.238 -7.07 1 88.62 195 ASN A C 1
ATOM 1546 O O . ASN A 1 195 ? 13.734 3.584 -6.922 1 88.62 195 ASN A O 1
ATOM 1550 N N . LYS A 1 196 ? 12.719 5.539 -7.188 1 84.25 196 LYS A N 1
ATOM 1551 C CA . LYS A 1 196 ? 13.961 6.305 -7.148 1 84.25 196 LYS A CA 1
ATOM 1552 C C . LYS A 1 196 ? 14.695 6.094 -5.828 1 84.25 196 LYS A C 1
ATOM 1554 O O . LYS A 1 196 ? 15.875 5.738 -5.82 1 84.25 196 LYS A O 1
ATOM 1559 N N . ASN A 1 197 ? 14.008 6.258 -4.707 1 88.69 197 ASN A N 1
ATOM 1560 C CA . ASN A 1 197 ? 14.609 6.105 -3.387 1 88.69 197 ASN A CA 1
ATOM 1561 C C . ASN A 1 197 ? 15 4.656 -3.111 1 88.69 197 ASN A C 1
ATOM 1563 O O . ASN A 1 197 ? 16.078 4.391 -2.576 1 88.69 197 ASN A O 1
ATOM 1567 N N . LEU A 1 198 ? 14.148 3.729 -3.436 1 93.88 198 LEU A N 1
ATOM 1568 C CA . LEU A 1 198 ? 14.422 2.314 -3.201 1 93.88 198 LEU A CA 1
ATOM 1569 C C . LEU A 1 198 ? 15.633 1.854 -3.994 1 93.88 198 LEU A C 1
ATOM 1571 O O . LEU A 1 198 ? 16.438 1.062 -3.5 1 93.88 198 LEU A O 1
ATOM 1575 N N . THR A 1 199 ? 15.688 2.354 -5.223 1 89.88 199 THR A N 1
ATOM 1576 C CA . THR A 1 199 ? 16.844 2.031 -6.055 1 89.88 199 THR A CA 1
ATOM 1577 C C . THR A 1 199 ? 18.125 2.59 -5.445 1 89.88 199 THR A C 1
ATOM 1579 O O . THR A 1 199 ? 19.141 1.901 -5.395 1 89.88 199 THR A O 1
ATOM 1582 N N . GLN A 1 200 ? 18.078 3.779 -4.965 1 87 200 GLN A N 1
ATOM 1583 C CA . GLN A 1 200 ? 19.234 4.406 -4.344 1 87 200 GLN A CA 1
ATOM 1584 C C . GLN A 1 200 ? 19.688 3.635 -3.104 1 87 200 GLN A C 1
ATOM 1586 O O . GLN A 1 200 ? 20.875 3.426 -2.893 1 87 200 GLN A O 1
ATOM 1591 N N . TRP A 1 201 ? 18.766 3.242 -2.281 1 92 201 TRP A N 1
ATOM 1592 C CA . TRP A 1 201 ? 19.094 2.459 -1.094 1 92 201 TRP A CA 1
ATOM 1593 C C . TRP A 1 201 ? 19.688 1.111 -1.479 1 92 201 TRP A C 1
ATOM 1595 O O . TRP A 1 201 ? 20.656 0.651 -0.859 1 92 201 TRP A O 1
ATOM 1605 N N . SER A 1 202 ? 19.125 0.488 -2.473 1 92.5 202 SER A N 1
ATOM 1606 C CA . SER A 1 202 ? 19.625 -0.794 -2.955 1 92.5 202 SER A CA 1
ATOM 1607 C C . SER A 1 202 ? 21.078 -0.69 -3.383 1 92.5 202 SER A C 1
ATOM 1609 O O . SER A 1 202 ? 21.906 -1.532 -3.016 1 92.5 202 SER A O 1
ATOM 1611 N N . LEU A 1 203 ? 21.344 0.302 -4.168 1 86.81 203 LEU A N 1
ATOM 1612 C CA . LEU A 1 203 ? 22.703 0.503 -4.672 1 86.81 203 LEU A CA 1
ATOM 1613 C C . LEU A 1 203 ? 23.656 0.844 -3.533 1 86.81 203 LEU A C 1
ATOM 1615 O O . LEU A 1 203 ? 24.797 0.362 -3.508 1 86.81 203 LEU A O 1
ATOM 1619 N N . ALA A 1 204 ? 23.188 1.653 -2.625 1 88 204 ALA A N 1
ATOM 1620 C CA . ALA A 1 204 ? 24.016 2.049 -1.487 1 88 204 ALA A CA 1
ATOM 1621 C C . ALA A 1 204 ? 24.406 0.837 -0.641 1 88 204 ALA A C 1
ATOM 1623 O O . ALA A 1 204 ? 25.484 0.792 -0.068 1 88 204 ALA A O 1
ATOM 1624 N N . TYR A 1 205 ? 23.531 -0.169 -0.559 1 92.75 205 TYR A N 1
ATOM 1625 C CA . TYR A 1 205 ? 23.797 -1.376 0.217 1 92.75 205 TYR A CA 1
ATOM 1626 C C . TYR A 1 205 ? 24.531 -2.41 -0.62 1 92.75 205 TYR A C 1
ATOM 1628 O O . TYR A 1 205 ? 24.891 -3.48 -0.122 1 92.75 205 TYR A O 1
ATOM 1636 N N . GLY A 1 206 ? 24.703 -2.137 -1.896 1 87.88 206 GLY A N 1
ATOM 1637 C CA . GLY A 1 206 ? 25.453 -3.021 -2.768 1 87.88 206 GLY A CA 1
ATOM 1638 C C . GLY A 1 206 ? 24.641 -4.195 -3.277 1 87.88 206 GLY A C 1
ATOM 1639 O O . GLY A 1 206 ? 25.188 -5.27 -3.537 1 87.88 206 GLY A O 1
ATOM 1640 N N . PHE A 1 207 ? 23.391 -4.043 -3.396 1 90.25 207 PHE A N 1
ATOM 1641 C CA . PHE A 1 207 ? 22.531 -5.129 -3.869 1 90.25 207 PHE A CA 1
ATOM 1642 C C . PHE A 1 207 ? 22.828 -5.449 -5.332 1 90.25 207 PHE A C 1
ATOM 1644 O O . PHE A 1 207 ? 22.562 -6.559 -5.793 1 90.25 207 PHE A O 1
ATOM 1651 N N . ASP A 1 208 ? 23.25 -4.492 -6.082 1 81.19 208 ASP A N 1
ATOM 1652 C CA . ASP A 1 208 ? 23.578 -4.668 -7.496 1 81.19 208 ASP A CA 1
ATOM 1653 C C . ASP A 1 208 ? 24.688 -5.699 -7.68 1 81.19 208 ASP A C 1
ATOM 1655 O O . ASP A 1 208 ? 24.719 -6.414 -8.688 1 81.19 208 ASP A O 1
ATOM 1659 N N . ARG A 1 209 ? 25.531 -5.844 -6.711 1 81 209 ARG A N 1
ATOM 1660 C CA . ARG A 1 209 ? 26.656 -6.762 -6.797 1 81 209 ARG A CA 1
ATOM 1661 C C . ARG A 1 209 ? 26.219 -8.195 -6.535 1 81 209 ARG A C 1
ATOM 1663 O O . ARG A 1 209 ? 26.906 -9.141 -6.949 1 81 209 ARG A O 1
ATOM 1670 N N . ASN A 1 210 ? 25.109 -8.43 -5.949 1 80.5 210 ASN A N 1
ATOM 1671 C CA . ASN A 1 210 ? 24.641 -9.75 -5.547 1 80.5 210 ASN A CA 1
ATOM 1672 C C . ASN A 1 210 ? 23.641 -10.32 -6.543 1 80.5 210 ASN A C 1
ATOM 1674 O O . ASN A 1 210 ? 23.25 -11.484 -6.445 1 80.5 210 ASN A O 1
ATOM 1678 N N . LEU A 1 211 ? 23.266 -9.547 -7.492 1 78.06 211 LEU A N 1
ATOM 1679 C CA . LEU A 1 211 ? 22.188 -9.945 -8.391 1 78.06 211 LEU A CA 1
ATOM 1680 C C . LEU A 1 211 ? 22.672 -11.016 -9.367 1 78.06 211 LEU A C 1
ATOM 1682 O O . LEU A 1 211 ? 23.734 -10.867 -9.977 1 78.06 211 LEU A O 1
ATOM 1686 N N . VAL A 1 212 ? 22 -12.117 -9.352 1 69.75 212 VAL A N 1
ATOM 1687 C CA . VAL A 1 212 ? 22.25 -13.195 -10.305 1 69.75 212 VAL A CA 1
ATOM 1688 C C . VAL A 1 212 ? 21.25 -13.117 -11.453 1 69.75 212 VAL A C 1
ATOM 1690 O O . VAL A 1 212 ? 20.031 -13.227 -11.234 1 69.75 212 VAL A O 1
ATOM 1693 N N . SER A 1 213 ? 21.688 -12.633 -12.547 1 63.69 213 SER A N 1
ATOM 1694 C CA . SER A 1 213 ? 20.797 -12.508 -13.703 1 63.69 213 SER A CA 1
ATOM 1695 C C . SER A 1 213 ? 21.469 -13.023 -14.969 1 63.69 213 SER A C 1
ATOM 1697 O O . SER A 1 213 ? 22.688 -13.078 -15.055 1 63.69 213 SER A O 1
ATOM 1699 N N . ASN A 1 214 ? 20.656 -13.641 -15.742 1 58.03 214 ASN A N 1
ATOM 1700 C CA . ASN A 1 214 ? 21.156 -14 -17.062 1 58.03 214 ASN A CA 1
ATOM 1701 C C . ASN A 1 214 ? 21.016 -12.836 -18.047 1 58.03 214 ASN A C 1
ATOM 1703 O O . ASN A 1 214 ? 21.125 -13.023 -19.266 1 58.03 214 ASN A O 1
ATOM 1707 N N . LEU A 1 215 ? 20.609 -11.797 -17.531 1 55.44 215 LEU A N 1
ATOM 1708 C CA . LEU A 1 215 ? 20.453 -10.656 -18.422 1 55.44 215 LEU A CA 1
ATOM 1709 C C . LEU A 1 215 ? 21.797 -10.07 -18.797 1 55.44 215 LEU A C 1
ATOM 1711 O O . LEU A 1 215 ? 22.734 -10.078 -18 1 55.44 215 LEU A O 1
ATOM 1715 N N . ASN A 1 216 ? 21.875 -9.852 -20.141 1 52.25 216 ASN A N 1
ATOM 1716 C CA . ASN A 1 216 ? 23.078 -9.156 -20.578 1 52.25 216 ASN A CA 1
ATOM 1717 C C . ASN A 1 216 ? 23.172 -7.754 -19.984 1 52.25 216 ASN A C 1
ATOM 1719 O O . ASN A 1 216 ? 22.203 -7.254 -19.422 1 52.25 216 ASN A O 1
ATOM 1723 N N . LEU A 1 217 ? 24.375 -7.199 -19.875 1 50 217 LEU A N 1
ATOM 1724 C CA . LEU A 1 217 ? 24.703 -5.922 -19.25 1 50 217 LEU A CA 1
ATOM 1725 C C . LEU A 1 217 ? 23.75 -4.828 -19.719 1 50 217 LEU A C 1
ATOM 1727 O O . LEU A 1 217 ? 23.328 -3.984 -18.922 1 50 217 LEU A O 1
ATOM 1731 N N . LEU A 1 218 ? 23.438 -4.867 -20.938 1 45.66 218 LEU A N 1
ATOM 1732 C CA . LEU A 1 218 ? 22.594 -3.828 -21.531 1 45.66 218 LEU A CA 1
ATOM 1733 C C . LEU A 1 218 ? 21.172 -3.914 -21 1 45.66 218 LEU A C 1
ATOM 1735 O O . LEU A 1 218 ? 20.562 -2.889 -20.688 1 45.66 218 LEU A O 1
ATOM 1739 N N . GLU A 1 219 ? 20.688 -5.098 -20.938 1 52 219 GLU A N 1
ATOM 1740 C CA . GLU A 1 219 ? 19.312 -5.301 -20.5 1 52 219 GLU A CA 1
ATOM 1741 C C . GLU A 1 219 ? 19.141 -4.949 -19.016 1 52 219 GLU A C 1
ATOM 1743 O O . GLU A 1 219 ? 18.109 -4.422 -18.609 1 52 219 GLU A O 1
ATOM 1748 N N . GLN A 1 220 ? 20.234 -5.141 -18.406 1 53.41 220 GLN A N 1
ATOM 1749 C CA . GLN A 1 220 ? 20.25 -4.801 -16.984 1 53.41 220 GLN A CA 1
ATOM 1750 C C . GLN A 1 220 ? 20.203 -3.289 -16.781 1 53.41 220 GLN A C 1
ATOM 1752 O O . GLN A 1 220 ? 19.531 -2.803 -15.867 1 53.41 220 GLN A O 1
ATOM 1757 N N . ASN A 1 221 ? 20.859 -2.662 -17.641 1 50.56 221 ASN A N 1
ATOM 1758 C CA . ASN A 1 221 ? 20.891 -1.205 -17.562 1 50.56 221 ASN A CA 1
ATOM 1759 C C . ASN A 1 221 ? 19.516 -0.6 -17.812 1 50.56 221 ASN A C 1
ATOM 1761 O O . ASN A 1 221 ? 19.141 0.387 -17.172 1 50.56 221 ASN A O 1
ATOM 1765 N N . MET A 1 222 ? 18.922 -1.084 -18.812 1 49.59 222 MET A N 1
ATOM 1766 C CA . MET A 1 222 ? 17.594 -0.575 -19.141 1 49.59 222 MET A CA 1
ATOM 1767 C C . MET A 1 222 ? 16.594 -0.917 -18.047 1 49.59 222 MET A C 1
ATOM 1769 O O . MET A 1 222 ? 15.664 -0.146 -17.797 1 49.59 222 MET A O 1
ATOM 1773 N N . ALA A 1 223 ? 16.812 -2.107 -17.562 1 52.91 223 ALA A N 1
ATOM 1774 C CA . ALA A 1 223 ? 15.93 -2.629 -16.531 1 52.91 223 ALA A CA 1
ATOM 1775 C C . ALA A 1 223 ? 16.25 -2.014 -15.172 1 52.91 223 ALA A C 1
ATOM 1777 O O . ALA A 1 223 ? 15.469 -2.131 -14.227 1 52.91 223 ALA A O 1
ATOM 1778 N N . HIS A 1 224 ? 17.266 -1.163 -15.203 1 55.97 224 HIS A N 1
ATOM 1779 C CA . HIS A 1 224 ? 17.922 -0.755 -13.969 1 55.97 224 HIS A CA 1
ATOM 1780 C C . HIS A 1 224 ? 17 0.102 -13.109 1 55.97 224 HIS A C 1
ATOM 1782 O O . HIS A 1 224 ? 17.016 -0.006 -11.875 1 55.97 224 HIS A O 1
ATOM 1788 N N . LYS A 1 225 ? 16.203 0.828 -13.836 1 59.19 225 LYS A N 1
ATOM 1789 C CA . LYS A 1 225 ? 15.492 1.843 -13.055 1 59.19 225 LYS A CA 1
ATOM 1790 C C . LYS A 1 225 ? 14.453 1.208 -12.133 1 59.19 225 LYS A C 1
ATOM 1792 O O . LYS A 1 225 ? 14.188 1.718 -11.047 1 59.19 225 LYS A O 1
ATOM 1797 N N . LYS A 1 226 ? 14.031 0.047 -12.398 1 81.81 226 LYS A N 1
ATOM 1798 C CA . LYS A 1 226 ? 12.977 -0.551 -11.586 1 81.81 226 LYS A CA 1
ATOM 1799 C C . LYS A 1 226 ? 13.461 -1.832 -10.914 1 81.81 226 LYS A C 1
ATOM 1801 O O . LYS A 1 226 ? 13.023 -2.16 -9.805 1 81.81 226 LYS A O 1
ATOM 1806 N N . LEU A 1 227 ? 14.523 -2.354 -11.422 1 84.62 227 LEU A N 1
ATOM 1807 C CA . LEU A 1 227 ? 14.992 -3.656 -10.961 1 84.62 227 LEU A CA 1
ATOM 1808 C C . LEU A 1 227 ? 15.516 -3.57 -9.531 1 84.62 227 LEU A C 1
ATOM 1810 O O . LEU A 1 227 ? 15.109 -4.352 -8.672 1 84.62 227 LEU A O 1
ATOM 1814 N N . TYR A 1 228 ? 16.297 -2.545 -9.32 1 88.69 228 TYR A N 1
ATOM 1815 C CA . TYR A 1 228 ? 16.938 -2.463 -8.008 1 88.69 228 TYR A CA 1
ATOM 1816 C C . TYR A 1 228 ? 15.938 -2.018 -6.945 1 88.69 228 TYR A C 1
ATOM 1818 O O . TYR A 1 228 ? 16.062 -2.373 -5.773 1 88.69 228 TYR A O 1
ATOM 1826 N N . GLY A 1 229 ? 14.93 -1.248 -7.32 1 93.44 229 GLY A N 1
ATOM 1827 C CA . GLY A 1 229 ? 13.828 -0.985 -6.406 1 93.44 229 GLY A CA 1
ATOM 1828 C C . GLY A 1 229 ? 13.07 -2.238 -6.004 1 93.44 229 GLY A C 1
ATOM 1829 O O . GLY A 1 229 ? 12.758 -2.43 -4.828 1 93.44 229 GLY A O 1
ATOM 1830 N N . ASP A 1 230 ? 12.93 -3.1 -6.988 1 93.75 230 ASP A N 1
ATOM 1831 C CA . ASP A 1 230 ? 12.25 -4.371 -6.762 1 93.75 230 ASP A CA 1
ATOM 1832 C C . ASP A 1 230 ? 13.055 -5.266 -5.82 1 93.75 230 ASP A C 1
ATOM 1834 O O . ASP A 1 230 ? 12.484 -5.965 -4.98 1 93.75 230 ASP A O 1
ATOM 1838 N N . ILE A 1 231 ? 14.305 -5.191 -6.031 1 93.31 231 ILE A N 1
ATOM 1839 C CA . ILE A 1 231 ? 15.18 -6.016 -5.211 1 93.31 231 ILE A CA 1
ATOM 1840 C C . ILE A 1 231 ? 15.133 -5.531 -3.762 1 93.31 231 ILE A C 1
ATOM 1842 O O . ILE A 1 231 ? 15.172 -6.34 -2.83 1 93.31 231 ILE A O 1
ATOM 1846 N N . PHE A 1 232 ? 15.094 -4.227 -3.553 1 95.75 232 PHE A N 1
ATOM 1847 C CA . PHE A 1 232 ? 14.977 -3.689 -2.201 1 95.75 232 PHE A CA 1
ATOM 1848 C C . PHE A 1 232 ? 13.703 -4.195 -1.53 1 95.75 232 PHE A C 1
ATOM 1850 O O . PHE A 1 232 ? 13.734 -4.617 -0.372 1 95.75 232 PHE A O 1
ATOM 1857 N N . GLU A 1 233 ? 12.609 -4.121 -2.277 1 97.69 233 GLU A N 1
ATOM 1858 C CA . GLU A 1 233 ? 11.344 -4.633 -1.764 1 97.69 233 GLU A CA 1
ATOM 1859 C C . GLU A 1 233 ? 11.438 -6.121 -1.438 1 97.69 233 GLU A C 1
ATOM 1861 O O . GLU A 1 233 ? 10.93 -6.57 -0.407 1 97.69 233 GLU A O 1
ATOM 1866 N N . ALA A 1 234 ? 12.078 -6.84 -2.336 1 96.5 234 ALA A N 1
ATOM 1867 C CA . ALA A 1 234 ? 12.258 -8.273 -2.121 1 96.5 234 ALA A CA 1
ATOM 1868 C C . ALA A 1 234 ? 13.07 -8.539 -0.859 1 96.5 234 ALA A C 1
ATOM 1870 O O . ALA A 1 234 ? 12.812 -9.508 -0.139 1 96.5 234 ALA A O 1
ATOM 1871 N N . TYR A 1 235 ? 14.094 -7.711 -0.629 1 97.19 235 TYR A N 1
ATOM 1872 C CA . TYR A 1 235 ? 14.891 -7.871 0.584 1 97.19 235 TYR A CA 1
ATOM 1873 C C . TYR A 1 235 ? 14.031 -7.688 1.828 1 97.19 235 TYR A C 1
ATOM 1875 O O . TYR A 1 235 ? 14.148 -8.445 2.791 1 97.19 235 TYR A O 1
ATOM 1883 N N . VAL A 1 236 ? 13.188 -6.699 1.826 1 98.06 236 VAL A N 1
ATOM 1884 C CA . VAL A 1 236 ? 12.266 -6.473 2.93 1 98.06 236 VAL A CA 1
ATOM 1885 C C . VAL A 1 236 ? 11.375 -7.699 3.121 1 98.06 236 VAL A C 1
ATOM 1887 O O . VAL A 1 236 ? 11.156 -8.148 4.25 1 98.06 236 VAL A O 1
ATOM 1890 N N . GLY A 1 237 ? 10.844 -8.219 1.999 1 97.81 237 GLY A N 1
ATOM 1891 C CA . GLY A 1 237 ? 10.055 -9.438 2.064 1 97.81 237 GLY A CA 1
ATOM 1892 C C . GLY A 1 237 ? 10.82 -10.625 2.623 1 97.81 237 GLY A C 1
ATOM 1893 O O . GLY A 1 237 ? 10.281 -11.398 3.416 1 97.81 237 GLY A O 1
ATOM 1894 N N . GLY A 1 238 ? 12.055 -10.766 2.154 1 96.56 238 GLY A N 1
ATOM 1895 C CA . GLY A 1 238 ? 12.914 -11.805 2.684 1 96.56 238 GLY A CA 1
ATOM 1896 C C . GLY A 1 238 ? 13.164 -11.68 4.176 1 96.56 238 GLY A C 1
ATOM 1897 O O . GLY A 1 238 ? 13.141 -12.672 4.902 1 96.56 238 GLY A O 1
ATOM 1898 N N . LEU A 1 239 ? 13.414 -10.477 4.609 1 96.56 239 LEU A N 1
ATOM 1899 C CA . LEU A 1 239 ? 13.602 -10.219 6.035 1 96.56 239 LEU A CA 1
ATOM 1900 C C . LEU A 1 239 ? 12.359 -10.609 6.824 1 96.56 239 LEU A C 1
ATOM 1902 O O . LEU A 1 239 ? 12.461 -11.141 7.93 1 96.56 239 LEU A O 1
ATOM 1906 N N . TYR A 1 240 ? 11.234 -10.312 6.309 1 96.31 240 TYR A N 1
ATOM 1907 C CA . TYR A 1 240 ? 9.961 -10.617 6.949 1 96.31 240 TYR A CA 1
ATOM 1908 C C . TYR A 1 240 ? 9.789 -12.125 7.133 1 96.31 240 TYR A C 1
ATOM 1910 O O . TYR A 1 240 ? 9.414 -12.586 8.211 1 96.31 240 TYR A O 1
ATOM 1918 N N . LEU A 1 241 ? 10.078 -12.836 6.078 1 92.5 241 LEU A N 1
ATOM 1919 C CA . LEU A 1 241 ? 9.977 -14.289 6.141 1 92.5 241 LEU A CA 1
ATOM 1920 C C . LEU A 1 241 ? 11.016 -14.859 7.105 1 92.5 241 LEU A C 1
ATOM 1922 O O . LEU A 1 241 ? 10.711 -15.773 7.883 1 92.5 241 LEU A O 1
ATOM 1926 N N . ASP A 1 242 ? 12.18 -14.305 6.996 1 90.81 242 ASP A N 1
ATOM 1927 C CA . ASP A 1 242 ? 13.289 -14.766 7.816 1 90.81 242 ASP A CA 1
ATOM 1928 C C . ASP A 1 242 ? 13.047 -14.469 9.297 1 90.81 242 ASP A C 1
ATOM 1930 O O . ASP A 1 242 ? 13.57 -15.172 10.164 1 90.81 242 ASP A O 1
ATOM 1934 N N . SER A 1 243 ? 12.273 -13.484 9.531 1 89.12 243 SER A N 1
ATOM 1935 C CA . SER A 1 243 ? 11.984 -13.055 10.898 1 89.12 243 SER A CA 1
ATOM 1936 C C . SER A 1 243 ? 10.695 -13.688 11.414 1 89.12 243 SER A C 1
ATOM 1938 O O . SER A 1 243 ? 10.023 -13.109 12.273 1 89.12 243 SER A O 1
ATOM 1940 N N . ASN A 1 244 ? 10.289 -14.781 10.789 1 82.06 244 ASN A N 1
ATOM 1941 C CA . ASN A 1 244 ? 9.07 -15.484 11.172 1 82.06 244 ASN A CA 1
ATOM 1942 C C . ASN A 1 244 ? 7.852 -14.562 11.133 1 82.06 244 ASN A C 1
ATOM 1944 O O . ASN A 1 244 ? 7.035 -14.562 12.055 1 82.06 244 ASN A O 1
ATOM 1948 N N . ARG A 1 245 ? 7.859 -13.656 10.117 1 84.44 245 ARG A N 1
ATOM 1949 C CA . ARG A 1 245 ? 6.75 -12.758 9.805 1 84.44 245 ARG A CA 1
ATOM 1950 C C . ARG A 1 245 ? 6.559 -11.727 10.906 1 84.44 245 ARG A C 1
ATOM 1952 O O . ARG A 1 245 ? 5.426 -11.367 11.242 1 84.44 245 ARG A O 1
ATOM 1959 N N . GLU A 1 246 ? 7.629 -11.445 11.461 1 83.56 246 GLU A N 1
ATOM 1960 C CA . GLU A 1 246 ? 7.672 -10.375 12.453 1 83.56 246 GLU A CA 1
ATOM 1961 C C . GLU A 1 246 ? 8.414 -9.156 11.922 1 83.56 246 GLU A C 1
ATOM 1963 O O . GLU A 1 246 ? 9.219 -9.273 10.992 1 83.56 246 GLU A O 1
ATOM 1968 N N . LEU A 1 247 ? 8.141 -8.008 12.578 1 90.25 247 LEU A N 1
ATOM 1969 C CA . LEU A 1 247 ? 8.633 -6.762 12 1 90.25 247 LEU A CA 1
ATOM 1970 C C . LEU A 1 247 ? 9.805 -6.215 12.812 1 90.25 247 LEU A C 1
ATOM 1972 O O . LEU A 1 247 ? 10.359 -5.164 12.477 1 90.25 247 LEU A O 1
ATOM 1976 N N . HIS A 1 248 ? 10.328 -6.93 13.719 1 82.38 248 HIS A N 1
ATOM 1977 C CA . HIS A 1 248 ? 11.266 -6.406 14.703 1 82.38 248 HIS A CA 1
ATOM 1978 C C . HIS A 1 248 ? 12.586 -6.016 14.055 1 82.38 248 HIS A C 1
ATOM 1980 O O . HIS A 1 248 ? 13.266 -5.094 14.523 1 82.38 248 HIS A O 1
ATOM 1986 N N . LYS A 1 249 ? 13.047 -6.695 13 1 88 249 LYS A N 1
ATOM 1987 C CA . LYS A 1 249 ? 14.258 -6.336 12.273 1 88 249 LYS A CA 1
ATOM 1988 C C . LYS A 1 249 ? 13.977 -5.25 11.242 1 88 249 LYS A C 1
ATOM 1990 O O . LYS A 1 249 ? 14.852 -4.441 10.922 1 88 249 LYS A O 1
ATOM 1995 N N . ILE A 1 250 ? 12.773 -5.16 10.836 1 95.62 250 ILE A N 1
ATOM 1996 C CA . ILE A 1 250 ? 12.422 -4.375 9.656 1 95.62 250 ILE A CA 1
ATOM 1997 C C . ILE A 1 250 ? 12.094 -2.945 10.07 1 95.62 250 ILE A C 1
ATOM 1999 O O . ILE A 1 250 ? 12.594 -1.986 9.477 1 95.62 250 ILE A O 1
ATOM 2003 N N . THR A 1 251 ? 11.305 -2.789 11.078 1 91.88 251 THR A N 1
ATOM 2004 C CA . THR A 1 251 ? 10.781 -1.488 11.477 1 91.88 251 THR A CA 1
ATOM 2005 C C . THR A 1 251 ? 11.914 -0.541 11.852 1 91.88 251 THR A C 1
ATOM 2007 O O . THR A 1 251 ? 12 0.575 11.336 1 91.88 251 THR A O 1
ATOM 2010 N N . PRO A 1 252 ? 12.891 -0.962 12.742 1 89.44 252 PRO A N 1
ATOM 2011 C CA . PRO A 1 252 ? 13.977 -0.04 13.086 1 89.44 252 PRO A CA 1
ATOM 2012 C C . PRO A 1 252 ? 14.859 0.302 11.891 1 89.44 252 PRO A C 1
ATOM 2014 O O . PRO A 1 252 ? 15.305 1.444 11.758 1 89.44 252 PRO A O 1
ATOM 2017 N N . TRP A 1 253 ? 15.125 -0.641 11.094 1 94.12 253 TRP A N 1
ATOM 2018 C CA . TRP A 1 253 ? 15.969 -0.446 9.922 1 94.12 253 TRP A CA 1
ATOM 2019 C C . TRP A 1 253 ? 15.344 0.562 8.961 1 94.12 253 TRP A C 1
ATOM 2021 O O . TRP A 1 253 ? 15.984 1.537 8.57 1 94.12 253 TRP A O 1
ATOM 2031 N N . LEU A 1 254 ? 14.047 0.428 8.656 1 95.62 254 LEU A N 1
ATOM 2032 C CA . LEU A 1 254 ? 13.359 1.306 7.715 1 95.62 254 LEU A CA 1
ATOM 2033 C C . LEU A 1 254 ? 13.141 2.689 8.32 1 95.62 254 LEU A C 1
ATOM 2035 O O . LEU A 1 254 ? 13.18 3.695 7.605 1 95.62 254 LEU A O 1
ATOM 2039 N N . THR A 1 255 ? 12.891 2.709 9.562 1 90.38 255 THR A N 1
ATOM 2040 C CA . THR A 1 255 ? 12.727 3.988 10.25 1 90.38 255 THR A CA 1
ATOM 2041 C C . THR A 1 255 ? 13.977 4.844 10.102 1 90.38 255 THR A C 1
ATOM 2043 O O . THR A 1 255 ? 13.891 6.035 9.789 1 90.38 255 THR A O 1
ATOM 2046 N N . ARG A 1 256 ? 15.078 4.207 10.289 1 89.62 256 ARG A N 1
ATOM 2047 C CA . ARG A 1 256 ? 16.344 4.918 10.188 1 89.62 256 ARG A CA 1
ATOM 2048 C C . ARG A 1 256 ? 16.625 5.336 8.75 1 89.62 256 ARG A C 1
ATOM 2050 O O . ARG A 1 256 ? 17.156 6.422 8.5 1 89.62 256 ARG A O 1
ATOM 2057 N N . LEU A 1 257 ? 16.312 4.531 7.871 1 92.5 257 LEU A N 1
ATOM 2058 C CA . LEU A 1 257 ? 16.516 4.836 6.457 1 92.5 257 LEU A CA 1
ATOM 2059 C C . LEU A 1 257 ? 15.648 6.016 6.031 1 92.5 257 LEU A C 1
ATOM 2061 O O . LEU A 1 257 ? 16.062 6.84 5.219 1 92.5 257 LEU A O 1
ATOM 2065 N N . ALA A 1 258 ? 14.438 6.07 6.582 1 92.44 258 ALA A N 1
ATOM 2066 C CA . ALA A 1 258 ? 13.461 7.074 6.168 1 92.44 258 ALA A CA 1
ATOM 2067 C C . ALA A 1 258 ? 13.68 8.391 6.898 1 92.44 258 ALA A C 1
ATOM 2069 O O . ALA A 1 258 ? 13.195 9.445 6.465 1 92.44 258 ALA A O 1
ATOM 2070 N N . SER A 1 259 ? 14.352 8.406 7.914 1 87.75 259 SER A N 1
ATOM 2071 C CA . SER A 1 259 ? 14.461 9.523 8.844 1 87.75 259 SER A CA 1
ATOM 2072 C C . SER A 1 259 ? 14.992 10.766 8.148 1 87.75 259 SER A C 1
ATOM 2074 O O . SER A 1 259 ? 14.469 11.867 8.336 1 87.75 259 SER A O 1
ATOM 2076 N N . PRO A 1 260 ? 16.047 10.617 7.352 1 84.62 260 PRO A N 1
ATOM 2077 C CA . PRO A 1 260 ? 16.547 11.828 6.699 1 84.62 260 PRO A CA 1
ATOM 2078 C C . PRO A 1 260 ? 15.508 12.492 5.801 1 84.62 260 PRO A C 1
ATOM 2080 O O . PRO A 1 260 ? 15.438 13.719 5.727 1 84.62 260 PRO A O 1
ATOM 2083 N N . ILE A 1 261 ? 14.727 11.703 5.172 1 86.38 261 ILE A N 1
ATOM 2084 C CA . ILE A 1 261 ? 13.695 12.211 4.281 1 86.38 261 ILE A CA 1
ATOM 2085 C C . ILE A 1 261 ? 12.578 12.859 5.098 1 86.38 261 ILE A C 1
ATOM 2087 O O . ILE A 1 261 ? 12.094 13.938 4.754 1 86.38 261 ILE A O 1
ATOM 2091 N N . ILE A 1 262 ? 12.227 12.219 6.129 1 86.69 262 ILE A N 1
ATOM 2092 C CA . ILE A 1 262 ? 11.164 12.695 7.008 1 86.69 262 ILE A CA 1
ATOM 2093 C C . ILE A 1 262 ? 11.562 14.039 7.613 1 86.69 262 ILE A C 1
ATOM 2095 O O . ILE A 1 262 ? 10.75 14.969 7.664 1 86.69 262 ILE A O 1
ATOM 2099 N N . GLU A 1 263 ? 12.758 14.117 8.008 1 80.19 263 GLU A N 1
ATOM 2100 C CA . GLU A 1 263 ? 13.258 15.344 8.625 1 80.19 263 GLU A CA 1
ATOM 2101 C C . GLU A 1 263 ? 13.289 16.484 7.617 1 80.19 263 GLU A C 1
ATOM 2103 O O . GLU A 1 263 ? 12.93 17.625 7.945 1 80.19 263 GLU A O 1
ATOM 2108 N N . LYS A 1 264 ? 13.695 16.172 6.512 1 78.75 264 LYS A N 1
ATOM 2109 C CA . LYS A 1 264 ? 13.719 17.188 5.465 1 78.75 264 LYS A CA 1
ATOM 2110 C C . LYS A 1 264 ? 12.305 17.656 5.133 1 78.75 264 LYS A C 1
ATOM 2112 O O . LYS A 1 264 ? 12.07 18.844 4.922 1 78.75 264 LYS A O 1
ATOM 2117 N N . PHE A 1 265 ? 11.43 16.75 5.109 1 80.88 265 PHE A N 1
ATOM 2118 C CA . PHE A 1 265 ? 10.031 17.062 4.812 1 80.88 265 PHE A CA 1
ATOM 2119 C C . PHE A 1 265 ? 9.422 17.922 5.914 1 80.88 265 PHE A C 1
ATOM 2121 O O . PHE A 1 265 ? 8.68 18.859 5.633 1 80.88 265 PHE A O 1
ATOM 2128 N N . ALA A 1 266 ? 9.742 17.578 7.062 1 75.38 266 ALA A N 1
ATOM 2129 C CA . ALA A 1 266 ? 9.172 18.266 8.211 1 75.38 266 ALA A CA 1
ATOM 2130 C C . ALA A 1 266 ? 9.742 19.688 8.336 1 75.38 266 ALA A C 1
ATOM 2132 O O . ALA A 1 266 ? 9.062 20.594 8.805 1 75.38 266 ALA A O 1
ATOM 2133 N N . SER A 1 267 ? 10.938 19.844 7.941 1 72.12 267 SER A N 1
ATOM 2134 C CA . SER A 1 267 ? 11.617 21.125 8.094 1 72.12 267 SER A CA 1
ATOM 2135 C C . SER A 1 267 ? 11.227 22.094 6.988 1 72.12 267 SER A C 1
ATOM 2137 O O . SER A 1 267 ? 11.312 23.312 7.164 1 72.12 267 SER A O 1
ATOM 2139 N N . LEU A 1 268 ? 11.047 21.469 5.879 1 59.69 268 LEU A N 1
ATOM 2140 C CA . LEU A 1 268 ? 10.773 22.344 4.742 1 59.69 268 LEU A CA 1
ATOM 2141 C C . LEU A 1 268 ? 9.445 23.078 4.93 1 59.69 268 LEU A C 1
ATOM 2143 O O . LEU A 1 268 ? 8.422 22.453 5.23 1 59.69 268 LEU A O 1
ATOM 2147 N N . ASN A 1 269 ? 9.641 24.203 5.414 1 50.72 269 ASN A N 1
ATOM 2148 C CA . ASN A 1 269 ? 8.508 25.125 5.438 1 50.72 269 ASN A CA 1
ATOM 2149 C C . ASN A 1 269 ? 8.164 25.625 4.035 1 50.72 269 ASN A C 1
ATOM 2151 O O . ASN A 1 269 ? 9.039 26.125 3.322 1 50.72 269 ASN A O 1
ATOM 2155 N N . PRO A 1 270 ? 7.141 25 3.422 1 47.19 270 PRO A N 1
ATOM 2156 C CA . PRO A 1 270 ? 6.855 25.469 2.062 1 47.19 270 PRO A CA 1
ATOM 2157 C C . PRO A 1 270 ? 7.141 26.953 1.88 1 47.19 270 PRO A C 1
ATOM 2159 O O . PRO A 1 270 ? 7.5 27.375 0.781 1 47.19 270 PRO A O 1
ATOM 2162 N 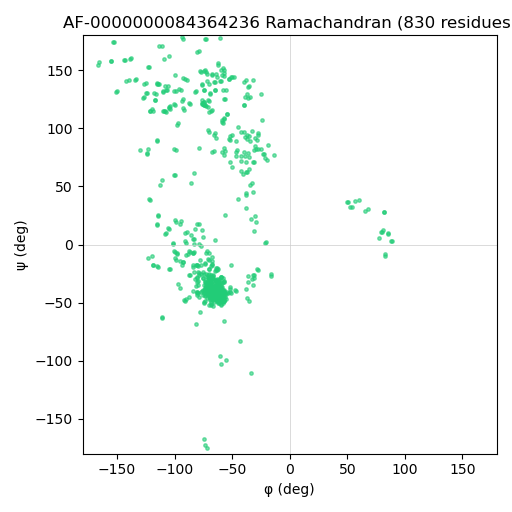N . VAL A 1 271 ? 6.996 27.703 2.943 1 41.06 271 VAL A N 1
ATOM 2163 C CA . VAL A 1 271 ? 7.133 29.141 2.779 1 41.06 271 VAL A CA 1
ATOM 2164 C C . VAL A 1 271 ? 8.602 29.516 2.582 1 41.06 271 VAL A C 1
ATOM 2166 O O . VAL A 1 271 ? 8.93 30.438 1.831 1 41.06 271 VAL A O 1
ATOM 2169 N N . GLU A 1 272 ? 9.539 28.906 3.258 1 39.91 272 GLU A N 1
ATOM 2170 C CA . GLU A 1 272 ? 10.891 29.469 3.281 1 39.91 272 GLU A CA 1
ATOM 2171 C C . GLU A 1 272 ? 11.664 29.094 2.016 1 39.91 272 GLU A C 1
ATOM 2173 O O . GLU A 1 272 ? 12.547 29.844 1.584 1 39.91 272 GLU A O 1
ATOM 2178 N N . GLN A 1 273 ? 11.672 27.922 1.462 1 39.44 273 GLN A N 1
ATOM 2179 C CA . GLN A 1 273 ? 12.664 27.547 0.46 1 39.44 273 GLN A CA 1
ATOM 2180 C C . GLN A 1 273 ? 12.094 27.656 -0.95 1 39.44 273 GLN A C 1
ATOM 2182 O O . GLN A 1 273 ? 11.945 26.656 -1.647 1 39.44 273 GLN A O 1
ATOM 2187 N N . VAL A 1 274 ? 11.211 28.266 -1.23 1 32.78 274 VAL A N 1
ATOM 2188 C CA . VAL A 1 274 ? 10.969 28.344 -2.668 1 32.78 274 VAL A CA 1
ATOM 2189 C C . VAL A 1 274 ? 12.188 28.938 -3.367 1 32.78 274 VAL A C 1
ATOM 2191 O O . VAL A 1 274 ? 12.547 30.094 -3.145 1 32.78 274 VAL A O 1
ATOM 2194 N N . PRO A 1 275 ? 13.273 28.25 -3.641 1 31.91 275 PRO A N 1
ATOM 2195 C CA . PRO A 1 275 ? 14.227 28.969 -4.488 1 31.91 275 PRO A CA 1
ATOM 2196 C C . PRO A 1 275 ? 13.547 29.844 -5.543 1 31.91 275 PRO A C 1
ATOM 2198 O O . PRO A 1 275 ? 12.445 29.516 -5.996 1 31.91 275 PRO A O 1
ATOM 2201 N N . THR A 1 276 ? 13.875 31.047 -5.586 1 28.59 276 THR A N 1
ATOM 2202 C CA . THR A 1 276 ? 13.742 31.797 -6.828 1 28.59 276 THR A CA 1
ATOM 2203 C C . THR A 1 276 ? 14.289 31 -8.008 1 28.59 276 THR A C 1
ATOM 2205 O O . THR A 1 276 ? 15.461 30.625 -8.023 1 28.59 276 THR A O 1
ATOM 2208 N N . PHE A 1 277 ? 13.672 30.141 -8.57 1 28.14 277 PHE A N 1
ATOM 2209 C CA . PHE A 1 277 ? 14.125 29.5 -9.797 1 28.14 277 PHE A CA 1
ATOM 2210 C C . PHE A 1 277 ? 14.875 30.5 -10.68 1 28.14 277 PHE A C 1
ATOM 2212 O O . PHE A 1 277 ? 14.258 31.297 -11.398 1 28.14 277 PHE A O 1
ATOM 2219 N N . ILE A 1 278 ? 15.891 31.281 -10.227 1 26.3 278 ILE A N 1
ATOM 2220 C CA . ILE A 1 278 ? 16.766 31.797 -11.266 1 26.3 278 ILE A CA 1
ATOM 2221 C C . ILE A 1 278 ? 17.391 30.641 -12.047 1 26.3 278 ILE A C 1
ATOM 2223 O O . ILE A 1 278 ? 18.016 29.766 -11.461 1 26.3 278 ILE A O 1
ATOM 2227 N N . PRO A 1 279 ? 16.906 30.422 -13.25 1 26.45 279 PRO A N 1
ATOM 2228 C CA . PRO A 1 279 ? 17.672 29.594 -14.188 1 26.45 279 PRO A CA 1
ATOM 2229 C C . PRO A 1 279 ? 19.172 29.828 -14.102 1 26.45 279 PRO A C 1
ATOM 2231 O O . PRO A 1 279 ? 19.656 30.922 -14.438 1 26.45 279 PRO A O 1
ATOM 2234 N N . ASN A 1 280 ? 19.859 29.922 -13.055 1 26.81 280 ASN A N 1
ATOM 2235 C CA . ASN A 1 280 ? 21.281 30.016 -13.391 1 26.81 280 ASN A CA 1
ATOM 2236 C C . ASN A 1 280 ? 21.719 28.891 -14.32 1 26.81 280 ASN A C 1
ATOM 2238 O O . ASN A 1 280 ? 21.703 27.719 -13.938 1 26.81 280 ASN A O 1
ATOM 2242 N N . ILE A 1 281 ? 21.641 29.062 -15.758 1 26.36 281 ILE A N 1
ATOM 2243 C CA . ILE A 1 281 ? 22.25 28.453 -16.938 1 26.36 281 ILE A CA 1
ATOM 2244 C C . ILE A 1 281 ? 23.688 28.078 -16.625 1 26.36 281 ILE A C 1
ATOM 2246 O O . ILE A 1 281 ? 24.344 27.391 -17.422 1 26.36 281 ILE A O 1
ATOM 2250 N N . THR A 1 282 ? 24.531 29.016 -16.016 1 26.05 282 THR A N 1
ATOM 2251 C CA . THR A 1 282 ? 25.922 28.938 -16.438 1 26.05 282 THR A CA 1
ATOM 2252 C C . THR A 1 282 ? 26.516 27.562 -16.094 1 26.05 282 THR A C 1
ATOM 2254 O O . THR A 1 282 ? 27.156 26.938 -16.938 1 26.05 282 THR A O 1
ATOM 2257 N N . SER A 1 283 ? 27.219 27.484 -14.906 1 26.16 283 SER A N 1
ATOM 2258 C CA . SER A 1 283 ? 28.5 26.781 -14.859 1 26.16 283 SER A CA 1
ATOM 2259 C C . SER A 1 283 ? 28.328 25.281 -15.008 1 26.16 283 SER A C 1
ATOM 2261 O O . SER A 1 283 ? 27.359 24.703 -14.508 1 26.16 283 SER A O 1
ATOM 2263 N N . GLU A 1 284 ? 28.828 24.547 -16.141 1 27.53 284 GLU A N 1
ATOM 2264 C CA . GLU A 1 284 ? 29.375 23.266 -16.578 1 27.53 284 GLU A CA 1
ATOM 2265 C C . GLU A 1 284 ? 29.953 22.469 -15.414 1 27.53 284 GLU A C 1
ATOM 2267 O O . GLU A 1 284 ? 30.906 21.719 -15.578 1 27.53 284 GLU A O 1
ATOM 2272 N N . SER A 1 285 ? 29.859 22.984 -14.195 1 26.78 285 SER A N 1
ATOM 2273 C CA . SER A 1 285 ? 30.812 22.312 -13.312 1 26.78 285 SER A CA 1
ATOM 2274 C C . SER A 1 285 ? 30.672 20.797 -13.406 1 26.78 285 SER A C 1
ATOM 2276 O O . SER A 1 285 ? 29.625 20.297 -13.805 1 26.78 285 SER A O 1
ATOM 2278 N N . ASN A 1 286 ? 31.859 20.094 -13.297 1 26.55 286 ASN A N 1
ATOM 2279 C CA . ASN A 1 286 ? 32.312 18.703 -13.367 1 26.55 286 ASN A CA 1
ATOM 2280 C C . ASN A 1 286 ? 31.281 17.766 -12.734 1 26.55 286 ASN A C 1
ATOM 2282 O O . ASN A 1 286 ? 30.625 18.125 -11.766 1 26.55 286 ASN A O 1
ATOM 2286 N N . PRO A 1 287 ? 30.938 16.719 -13.508 1 29.27 287 PRO A N 1
ATOM 2287 C CA . PRO A 1 287 ? 30.188 15.547 -13.086 1 29.27 287 PRO A CA 1
ATOM 2288 C C . PRO A 1 287 ? 30.469 15.148 -11.641 1 29.27 287 PRO A C 1
ATOM 2290 O O . PRO A 1 287 ? 31.109 14.125 -11.391 1 29.27 287 PRO A O 1
ATOM 2293 N N . VAL A 1 288 ? 30.969 16.188 -10.891 1 27.28 288 VAL A N 1
ATOM 2294 C CA . VAL A 1 288 ? 31.375 15.742 -9.562 1 27.28 288 VAL A CA 1
ATOM 2295 C C . VAL A 1 288 ? 30.391 14.711 -9.039 1 27.28 288 VAL A C 1
ATOM 2297 O O . VAL A 1 288 ? 29.203 14.719 -9.406 1 27.28 288 VAL A O 1
ATOM 2300 N N . GLN A 1 289 ? 30.969 13.727 -8.375 1 30.05 289 GLN A N 1
ATOM 2301 C CA . GLN A 1 289 ? 30.438 12.555 -7.691 1 30.05 289 GLN A CA 1
ATOM 2302 C C . GLN A 1 289 ? 29.125 12.883 -6.98 1 30.05 289 GLN A C 1
ATOM 2304 O O . GLN A 1 289 ? 29.125 13.648 -6.012 1 30.05 289 GLN A O 1
ATOM 2309 N N . GLN A 1 290 ? 28.172 13.234 -7.691 1 32.03 290 GLN A N 1
ATOM 2310 C CA . GLN A 1 290 ? 26.828 13.438 -7.141 1 32.03 290 GLN A CA 1
ATOM 2311 C C . GLN A 1 290 ? 26.641 12.648 -5.848 1 32.03 290 GLN A C 1
ATOM 2313 O O . GLN A 1 290 ? 26.797 11.43 -5.828 1 32.03 290 GLN A O 1
ATOM 2318 N N . ASP A 1 291 ? 27.188 13.18 -4.766 1 31.97 291 ASP A N 1
ATOM 2319 C CA . ASP A 1 291 ? 26.984 12.547 -3.465 1 31.97 291 ASP A CA 1
ATOM 2320 C C . ASP A 1 291 ? 25.625 11.852 -3.395 1 31.97 291 ASP A C 1
ATOM 2322 O O . ASP A 1 291 ? 24.594 12.516 -3.426 1 31.97 291 ASP A O 1
ATOM 2326 N N . LEU A 1 292 ? 25.484 10.805 -4.074 1 34.25 292 LEU A N 1
ATOM 2327 C CA . LEU A 1 292 ? 24.391 9.852 -4.062 1 34.25 292 LEU A CA 1
ATOM 2328 C C . LEU A 1 292 ? 23.531 10.016 -2.809 1 34.25 292 LEU A C 1
ATOM 2330 O O . LEU A 1 292 ? 22.438 9.453 -2.713 1 34.25 292 LEU A O 1
ATOM 2334 N N . THR A 1 293 ? 24.188 10.531 -1.734 1 36.56 293 THR A N 1
ATOM 2335 C CA . THR A 1 293 ? 23.516 10.625 -0.449 1 36.56 293 THR A CA 1
ATOM 2336 C C . THR A 1 293 ? 22.609 11.859 -0.407 1 36.56 293 THR A C 1
ATOM 2338 O O . THR A 1 293 ? 21.828 12.023 0.533 1 36.56 293 THR A O 1
ATOM 2341 N N . LYS A 1 294 ? 22.938 12.961 -1.165 1 41.28 294 LYS A N 1
ATOM 2342 C CA . LYS A 1 294 ? 22.172 14.195 -0.949 1 41.28 294 LYS A CA 1
ATOM 2343 C C . LYS A 1 294 ? 20.875 14.18 -1.728 1 41.28 294 LYS A C 1
ATOM 2345 O O . LYS A 1 294 ? 20.828 14.531 -2.908 1 41.28 294 LYS A O 1
ATOM 2350 N N . TYR A 1 295 ? 19.969 13.281 -1.514 1 47.06 295 TYR A N 1
ATOM 2351 C CA . TYR A 1 295 ? 18.578 13.188 -1.976 1 47.06 295 TYR A CA 1
ATOM 2352 C C . TYR A 1 295 ? 17.906 14.555 -1.958 1 47.06 295 TYR A C 1
ATOM 2354 O O . TYR A 1 295 ? 17.625 15.102 -0.889 1 47.06 295 TYR A O 1
ATOM 2362 N N . ASP A 1 296 ? 18.156 15.531 -2.918 1 55.53 296 ASP A N 1
ATOM 2363 C CA . ASP A 1 296 ? 17.406 16.781 -2.838 1 55.53 296 ASP A CA 1
ATOM 2364 C C . ASP A 1 296 ? 15.93 16.547 -3.133 1 55.53 296 ASP A C 1
ATOM 2366 O O . ASP A 1 296 ? 15.531 16.422 -4.297 1 55.53 296 ASP A O 1
ATOM 2370 N N . ILE A 1 297 ? 15.266 16.062 -2.135 1 61.62 297 ILE A N 1
ATOM 2371 C CA . ILE A 1 297 ? 13.836 15.828 -2.229 1 61.62 297 ILE A CA 1
ATOM 2372 C C . ILE A 1 297 ? 13.078 17.141 -2.016 1 61.62 297 ILE A C 1
ATOM 2374 O O . ILE A 1 297 ? 11.883 17.141 -1.729 1 61.62 297 ILE A O 1
ATOM 2378 N N . SER A 1 298 ? 13.797 18.219 -2.156 1 64.88 298 SER A N 1
ATOM 2379 C CA . SER A 1 298 ? 13.188 19.516 -1.837 1 64.88 298 SER A CA 1
ATOM 2380 C C . SER A 1 298 ? 12.047 19.828 -2.799 1 64.88 298 SER A C 1
ATOM 2382 O O . SER A 1 298 ? 11 20.328 -2.385 1 64.88 298 SER A O 1
ATOM 2384 N N . ALA A 1 299 ? 12.305 19.375 -4.039 1 68.69 299 ALA A N 1
ATOM 2385 C CA . ALA A 1 299 ? 11.281 19.656 -5.039 1 68.69 299 ALA A CA 1
ATOM 2386 C C . ALA A 1 299 ? 10.023 18.844 -4.781 1 68.69 299 ALA A C 1
ATOM 2388 O O . ALA A 1 299 ? 8.906 19.344 -4.895 1 68.69 299 ALA A O 1
ATOM 2389 N N . GLU A 1 300 ? 10.219 17.625 -4.371 1 74.31 300 GLU A N 1
ATOM 2390 C CA . GLU A 1 300 ? 9.094 16.734 -4.105 1 74.31 300 GLU A CA 1
ATOM 2391 C C . GLU A 1 300 ? 8.32 17.172 -2.861 1 74.31 300 GLU A C 1
ATOM 2393 O O . GLU A 1 300 ? 7.09 17.141 -2.842 1 74.31 300 GLU A O 1
ATOM 2398 N N . VAL A 1 301 ? 9.055 17.625 -1.971 1 71.44 301 VAL A N 1
ATOM 2399 C CA . VAL A 1 301 ? 8.461 18.062 -0.713 1 71.44 301 VAL A CA 1
ATOM 2400 C C . VAL A 1 301 ? 7.652 19.344 -0.942 1 71.44 301 VAL A C 1
ATOM 2402 O O . VAL A 1 301 ? 6.523 19.469 -0.46 1 71.44 301 VAL A O 1
ATOM 2405 N N . LEU A 1 302 ? 8.227 20.172 -1.679 1 70.69 302 LEU A N 1
ATOM 2406 C CA . LEU A 1 302 ? 7.539 21.422 -1.966 1 70.69 302 LEU A CA 1
ATOM 2407 C C . LEU A 1 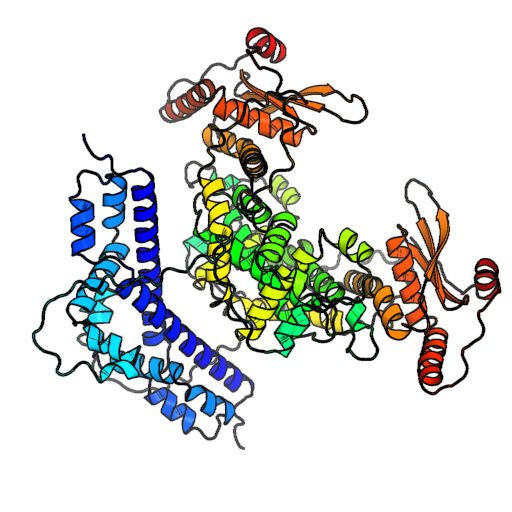302 ? 6.258 21.172 -2.754 1 70.69 302 LEU A C 1
ATOM 2409 O O . LEU A 1 302 ? 5.219 21.781 -2.469 1 70.69 302 LEU A O 1
ATOM 2413 N N . SER A 1 303 ? 6.383 20.312 -3.656 1 77 303 SER A N 1
ATOM 2414 C CA . SER A 1 303 ? 5.215 19.984 -4.461 1 77 303 SER A CA 1
ATOM 2415 C C . SER A 1 303 ? 4.102 19.391 -3.602 1 77 303 SER A C 1
ATOM 2417 O O . SER A 1 303 ? 2.926 19.719 -3.793 1 77 303 SER A O 1
ATOM 2419 N N . ALA A 1 304 ? 4.496 18.625 -2.713 1 76 304 ALA A N 1
ATOM 2420 C CA . ALA A 1 304 ? 3.52 17.984 -1.83 1 76 304 ALA A CA 1
ATOM 2421 C C . ALA A 1 304 ? 2.848 19.016 -0.93 1 76 304 ALA A C 1
ATOM 2423 O O . ALA A 1 304 ? 1.627 19 -0.756 1 76 304 ALA A O 1
ATOM 2424 N N . LYS A 1 305 ? 3.568 19.828 -0.462 1 74.31 305 LYS A N 1
ATOM 2425 C CA . LYS A 1 305 ? 3.035 20.844 0.448 1 74.31 305 LYS A CA 1
ATOM 2426 C C . LYS A 1 305 ? 2.145 21.828 -0.292 1 74.31 305 LYS A C 1
ATOM 2428 O O . LYS A 1 305 ? 1.119 22.266 0.237 1 74.31 305 LYS A O 1
ATOM 2433 N N . VAL A 1 306 ? 2.555 22.078 -1.512 1 77.25 306 VAL A N 1
ATOM 2434 C CA . VAL A 1 306 ? 1.771 22.984 -2.34 1 77.25 306 VAL A CA 1
ATOM 2435 C C . VAL A 1 306 ? 0.398 22.375 -2.621 1 77.25 306 VAL A C 1
ATOM 2437 O O . VAL A 1 306 ? -0.615 23.078 -2.598 1 77.25 306 VAL A O 1
ATOM 2440 N N . LYS A 1 307 ? 0.414 21.125 -2.799 1 79.81 307 LYS A N 1
ATOM 2441 C CA . LYS A 1 307 ? -0.822 20.422 -3.131 1 79.81 307 LYS A CA 1
ATOM 2442 C C . LYS A 1 307 ? -1.835 20.516 -1.995 1 79.81 307 LYS A C 1
ATOM 2444 O O . LYS A 1 307 ? -3.045 20.484 -2.229 1 79.81 307 LYS A O 1
ATOM 2449 N N . HIS A 1 308 ? -1.338 20.812 -0.832 1 79.06 308 HIS A N 1
ATOM 2450 C CA . HIS A 1 308 ? -2.229 20.797 0.323 1 79.06 308 HIS A CA 1
ATOM 2451 C C . HIS A 1 308 ? -2.656 22.219 0.703 1 79.06 308 HIS A C 1
ATOM 2453 O O . HIS A 1 308 ? -3.492 22.391 1.59 1 79.06 308 HIS A O 1
ATOM 2459 N N . CYS A 1 309 ? -2.229 23.125 0.027 1 82.12 309 CYS A N 1
ATOM 2460 C CA . CYS A 1 309 ? -2.465 24.516 0.393 1 82.12 309 CYS A CA 1
ATOM 2461 C C . CYS A 1 309 ? -3.93 24.891 0.201 1 82.12 309 CYS A C 1
ATOM 2463 O O . CYS A 1 309 ? -4.469 25.703 0.944 1 82.12 309 CYS A O 1
ATOM 2465 N N . LYS A 1 310 ? -4.523 24.219 -0.729 1 84.5 310 LYS A N 1
ATOM 2466 C CA . LYS A 1 310 ? -5.945 24.5 -0.897 1 84.5 310 LYS A CA 1
ATOM 2467 C C . LYS A 1 310 ? -6.73 24.141 0.356 1 84.5 310 LYS A C 1
ATOM 2469 O O . LYS A 1 310 ? -7.594 24.891 0.802 1 84.5 310 LYS A O 1
ATOM 2474 N N . GLU A 1 311 ? -6.371 23.016 0.819 1 77.5 311 GLU A N 1
ATOM 2475 C CA . GLU A 1 311 ? -7.051 22.547 2.021 1 77.5 311 GLU A CA 1
ATOM 2476 C C . GLU A 1 311 ? -6.715 23.422 3.225 1 77.5 311 GLU A C 1
ATOM 2478 O O . GLU A 1 311 ? -7.582 23.703 4.055 1 77.5 311 GLU A O 1
ATOM 2483 N N . ASP A 1 312 ? -5.508 23.828 3.359 1 77.69 312 ASP A N 1
ATOM 2484 C CA . ASP A 1 312 ? -5.078 24.688 4.453 1 77.69 312 ASP A CA 1
ATOM 2485 C C . ASP A 1 312 ? -5.84 26.016 4.438 1 77.69 312 ASP A C 1
ATOM 2487 O O . ASP A 1 312 ? -6.297 26.484 5.48 1 77.69 312 ASP A O 1
ATOM 2491 N N . LEU A 1 313 ? -5.914 26.516 3.281 1 85.38 313 LEU A N 1
ATOM 2492 C CA . LEU A 1 313 ? -6.602 27.797 3.129 1 85.38 313 LEU A CA 1
ATOM 2493 C C . LEU A 1 313 ? -8.086 27.656 3.445 1 85.38 313 LEU A C 1
ATOM 2495 O O . LEU A 1 313 ? -8.68 28.531 4.066 1 85.38 313 LEU A O 1
ATOM 2499 N N . TYR A 1 314 ? -8.586 26.562 3.047 1 81.31 314 TYR A N 1
ATOM 2500 C CA . TYR A 1 314 ? -10 26.297 3.301 1 81.31 314 TYR A CA 1
ATOM 2501 C C . TYR A 1 314 ? -10.273 26.188 4.797 1 81.31 314 TYR A C 1
ATOM 2503 O O . TYR A 1 314 ? -11.242 26.781 5.293 1 81.31 314 TYR A O 1
ATOM 2511 N N . VAL A 1 315 ? -9.453 25.5 5.504 1 72.31 315 VAL A N 1
ATOM 2512 C CA . VAL A 1 315 ? -9.633 25.297 6.938 1 72.31 315 VAL A CA 1
ATOM 2513 C C . VAL A 1 315 ? -9.469 26.625 7.672 1 72.31 315 VAL A C 1
ATOM 2515 O O . VAL A 1 315 ? -10.18 26.891 8.641 1 72.31 315 VAL A O 1
ATOM 2518 N N . LEU A 1 316 ? -8.602 27.406 7.242 1 77.44 316 LEU A N 1
ATOM 2519 C CA . LEU A 1 316 ? -8.297 28.672 7.895 1 77.44 316 LEU A CA 1
ATOM 2520 C C . LEU A 1 316 ? -9.445 29.672 7.738 1 77.44 316 LEU A C 1
ATOM 2522 O O . LEU A 1 316 ? -9.711 30.469 8.641 1 77.44 316 LEU A O 1
ATOM 2526 N N . LEU A 1 317 ? -10.156 29.562 6.672 1 81.88 317 LEU A N 1
ATOM 2527 C CA . LEU A 1 317 ? -11.07 30.656 6.359 1 81.88 317 LEU A CA 1
ATOM 2528 C C . LEU A 1 317 ? -12.523 30.188 6.43 1 81.88 317 LEU A C 1
ATOM 2530 O O . LEU A 1 317 ? -13.438 31 6.574 1 81.88 317 LEU A O 1
ATOM 2534 N N . ASN A 1 318 ? -12.656 28.875 6.371 1 74.69 318 ASN A N 1
ATOM 2535 C CA . ASN A 1 318 ? -14.016 28.344 6.453 1 74.69 318 ASN A CA 1
ATOM 2536 C C . ASN A 1 318 ? -14.57 28.453 7.867 1 74.69 318 ASN A C 1
ATOM 2538 O O . ASN A 1 318 ? -13.82 28.422 8.844 1 74.69 318 ASN A O 1
ATOM 2542 N N . PRO A 1 319 ? -15.875 28.641 7.879 1 73.06 319 PRO A N 1
ATOM 2543 C CA . PRO A 1 319 ? -16.938 28.609 6.875 1 73.06 319 PRO A CA 1
ATOM 2544 C C . PRO A 1 319 ? -17.312 30 6.355 1 73.06 319 PRO A C 1
ATOM 2546 O O . PRO A 1 319 ? -18.094 30.125 5.418 1 73.06 319 PRO A O 1
ATOM 2549 N N . MET A 1 320 ? -16.797 30.984 6.926 1 77.25 320 MET A N 1
ATOM 2550 C CA . MET A 1 320 ? -17.219 32.344 6.582 1 77.25 320 MET A CA 1
ATOM 2551 C C . MET A 1 320 ? -16.734 32.719 5.188 1 77.25 320 MET A C 1
ATOM 2553 O O . MET A 1 320 ? -17.469 33.375 4.438 1 77.25 320 MET A O 1
ATOM 2557 N N . PHE A 1 321 ? -15.484 32.375 4.988 1 86.06 321 PHE A N 1
ATOM 2558 C CA . PHE A 1 321 ? -14.875 32.719 3.705 1 86.06 321 PHE A CA 1
ATOM 2559 C C . PHE A 1 321 ? -14.414 31.453 2.984 1 86.06 321 PHE A C 1
ATOM 2561 O O . PHE A 1 321 ? -13.508 30.766 3.449 1 86.06 321 PHE A O 1
ATOM 2568 N N . VAL A 1 322 ? -15.031 31.203 1.815 1 86.94 322 VAL A N 1
ATOM 2569 C CA . VAL A 1 322 ? -14.672 30.016 1.051 1 86.94 322 VAL A CA 1
ATOM 2570 C C . VAL A 1 322 ? -13.82 30.406 -0.149 1 86.94 322 VAL A C 1
ATOM 2572 O O . VAL A 1 322 ? -14.273 31.141 -1.028 1 86.94 322 VAL A O 1
ATOM 2575 N N . PRO A 1 323 ? -12.609 29.891 -0.111 1 91.75 323 PRO A N 1
ATOM 2576 C CA . PRO A 1 323 ? -11.758 30.219 -1.256 1 91.75 323 PRO A CA 1
ATOM 2577 C C . PRO A 1 323 ? -12.273 29.609 -2.562 1 91.75 323 PRO A C 1
ATOM 2579 O O . PRO A 1 323 ? -12.773 28.484 -2.574 1 91.75 323 PRO A O 1
ATOM 2582 N N . SER A 1 324 ? -12.18 30.391 -3.654 1 92.88 324 SER A N 1
ATOM 2583 C CA . SER A 1 324 ? -12.508 29.922 -4.992 1 92.88 324 SER A CA 1
ATOM 2584 C C . SER A 1 324 ? -11.328 30.062 -5.941 1 92.88 324 SER A C 1
ATOM 2586 O O . SER A 1 324 ? -10.445 30.891 -5.719 1 92.88 324 SER A O 1
ATOM 2588 N N . TYR A 1 325 ? -11.32 29.203 -6.922 1 94.31 325 TYR A N 1
ATOM 2589 C CA . TYR A 1 325 ? -10.219 29.188 -7.879 1 94.31 325 TYR A CA 1
ATOM 2590 C C . TYR A 1 325 ? -10.719 29.422 -9.297 1 94.31 325 TYR A C 1
ATOM 2592 O O . TYR A 1 325 ? -11.406 28.562 -9.867 1 94.31 325 TYR A O 1
ATOM 2600 N N . GLU A 1 326 ? -10.312 30.531 -9.852 1 92.94 326 GLU A N 1
ATOM 2601 C CA . GLU A 1 326 ? -10.82 30.953 -11.156 1 92.94 326 GLU A CA 1
ATOM 2602 C C . GLU A 1 326 ? -9.742 30.844 -12.227 1 92.94 326 GLU A C 1
ATOM 2604 O O . GLU A 1 326 ? -8.617 31.312 -12.031 1 92.94 326 GLU A O 1
ATOM 2609 N N . LEU A 1 327 ? -10.133 30.234 -13.312 1 93.12 327 LEU A N 1
ATOM 2610 C CA . LEU A 1 327 ? -9.227 30.141 -14.445 1 93.12 327 LEU A CA 1
ATOM 2611 C C . LEU A 1 327 ? -9.117 31.484 -15.172 1 93.12 327 LEU A C 1
ATOM 2613 O O . LEU A 1 327 ? -10.117 32.031 -15.633 1 93.12 327 LEU A O 1
ATOM 2617 N N . LEU A 1 328 ? -7.941 32 -15.234 1 89.88 328 LEU A N 1
ATOM 2618 C CA . LEU A 1 328 ? -7.707 33.312 -15.875 1 89.88 328 LEU A CA 1
ATOM 2619 C C . LEU A 1 328 ? -7.355 33.125 -17.344 1 89.88 328 LEU A C 1
ATOM 2621 O O . LEU A 1 328 ? -7.793 33.906 -18.188 1 89.88 328 LEU A O 1
ATOM 2625 N N . GLU A 1 329 ? -6.418 32.188 -17.562 1 85.88 329 GLU A N 1
ATOM 2626 C CA . GLU A 1 329 ? -5.895 32 -18.922 1 85.88 329 GLU A CA 1
ATOM 2627 C C . GLU A 1 329 ? -5.445 30.562 -19.141 1 85.88 329 GLU A C 1
ATOM 2629 O O . GLU A 1 329 ? -4.941 29.922 -18.219 1 85.88 329 GLU A O 1
ATOM 2634 N N . LYS A 1 330 ? -5.879 29.984 -20.25 1 86.94 330 LYS A N 1
ATOM 2635 C CA . LYS A 1 330 ? -5.332 28.719 -20.734 1 86.94 330 LYS A CA 1
ATOM 2636 C C . LYS A 1 330 ? -4.5 28.938 -22 1 86.94 330 LYS A C 1
ATOM 2638 O O . LYS A 1 330 ? -4.977 29.516 -22.969 1 86.94 330 LYS A O 1
ATOM 2643 N N . LEU A 1 331 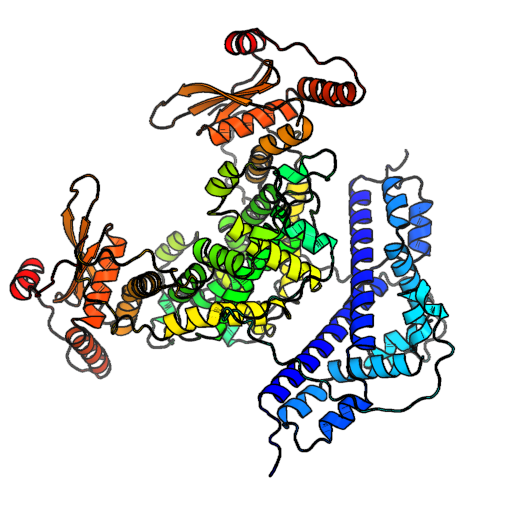? -3.203 28.656 -21.844 1 79.5 331 LEU A N 1
ATOM 2644 C CA . LEU A 1 331 ? -2.33 28.797 -23 1 79.5 331 LEU A CA 1
ATOM 2645 C C . LEU A 1 331 ? -1.888 27.438 -23.516 1 79.5 331 LEU A C 1
ATOM 2647 O O . LEU A 1 331 ? -1.559 26.547 -22.734 1 79.5 331 LEU A O 1
ATOM 2651 N N . ASP A 1 332 ? -2.205 27.016 -24.609 1 76.44 332 ASP A N 1
ATOM 2652 C CA . ASP A 1 332 ? -1.807 25.734 -25.203 1 76.44 332 ASP A CA 1
ATOM 2653 C C . ASP A 1 332 ? -0.66 25.938 -26.188 1 76.44 332 ASP A C 1
ATOM 2655 O O . ASP A 1 332 ? -0.883 26.016 -27.406 1 76.44 332 ASP A O 1
ATOM 2659 N N . ALA A 1 333 ? 0.437 26.453 -25.719 1 64.88 333 ALA A N 1
ATOM 2660 C CA . ALA A 1 333 ? 1.56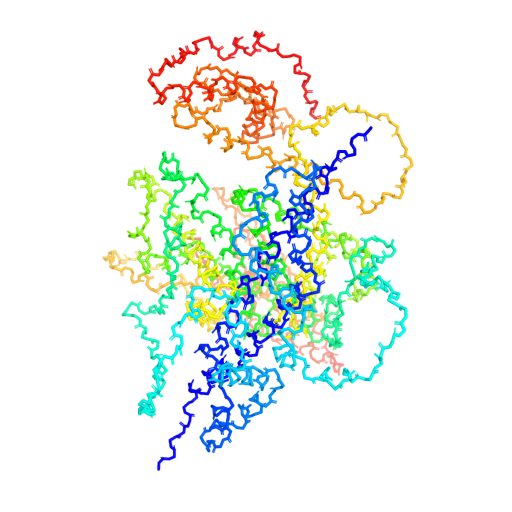9 26.562 -26.625 1 64.88 333 ALA A CA 1
ATOM 2661 C C . ALA A 1 333 ? 2.316 25.234 -26.734 1 64.88 333 ALA A C 1
ATOM 2663 O O . ALA A 1 333 ? 2.68 24.641 -25.719 1 64.88 333 ALA A O 1
ATOM 2664 N N . GLU A 1 334 ? 2.641 24.734 -27.953 1 67.06 334 GLU A N 1
ATOM 2665 C CA . GLU A 1 334 ? 3.473 23.609 -28.359 1 67.06 334 GLU A CA 1
ATOM 2666 C C . GLU A 1 334 ? 3.049 22.328 -27.641 1 67.06 334 GLU A C 1
ATOM 2668 O O . GLU A 1 334 ? 3.896 21.547 -27.188 1 67.06 334 GLU A O 1
ATOM 2673 N N . HIS A 1 335 ? 1.838 22.203 -27.359 1 72.38 335 HIS A N 1
ATOM 2674 C CA . HIS A 1 335 ? 1.271 20.969 -26.828 1 72.38 335 HIS A CA 1
ATOM 2675 C C . HIS A 1 335 ? 1.537 20.844 -25.328 1 72.38 335 HIS A C 1
ATOM 2677 O O . HIS A 1 335 ? 1.639 19.719 -24.812 1 72.38 335 HIS A O 1
ATOM 2683 N N . LYS A 1 336 ? 1.987 21.906 -24.828 1 76.94 336 LYS A N 1
ATOM 2684 C CA . LYS A 1 336 ? 2.1 21.938 -23.375 1 76.94 336 LYS A CA 1
ATOM 2685 C C . LYS A 1 336 ? 1.174 22.984 -22.766 1 76.94 336 LYS A C 1
ATOM 2687 O O . LYS A 1 336 ? 1.573 24.141 -22.578 1 76.94 336 LYS A O 1
ATOM 2692 N N . PRO A 1 337 ? 0.005 22.516 -22.484 1 82 337 PRO A N 1
ATOM 2693 C CA . PRO A 1 337 ? -0.943 23.5 -21.969 1 82 337 PRO A CA 1
ATOM 2694 C C . PRO A 1 337 ? -0.525 24.078 -20.625 1 82 337 PRO A C 1
ATOM 2696 O O . PRO A 1 337 ? 0.073 23.375 -19.797 1 82 337 PRO A O 1
ATOM 2699 N N . THR A 1 338 ? -0.606 25.438 -20.516 1 87.31 338 THR A N 1
ATOM 2700 C CA . THR A 1 338 ? -0.412 26.125 -19.234 1 87.31 338 THR A CA 1
ATOM 2701 C C . THR A 1 338 ? -1.704 26.781 -18.781 1 87.31 338 THR A C 1
ATOM 2703 O O . THR A 1 338 ? -2.449 27.344 -19.594 1 87.31 338 THR A O 1
ATOM 2706 N N . PHE A 1 339 ? -1.964 26.656 -17.484 1 90.5 339 PHE A N 1
ATOM 2707 C CA . PHE A 1 339 ? -3.164 27.219 -16.875 1 90.5 339 PHE A CA 1
ATOM 2708 C C . PHE A 1 339 ? -2.803 28.281 -15.852 1 90.5 339 PHE A C 1
ATOM 2710 O O . PHE A 1 339 ? -1.947 28.047 -14.992 1 90.5 339 PHE A O 1
ATOM 2717 N N . ARG A 1 340 ? -3.322 29.422 -16.031 1 91.44 340 ARG A N 1
ATOM 2718 C CA . ARG A 1 340 ? -3.191 30.469 -15.031 1 91.44 340 ARG A CA 1
ATOM 2719 C C . ARG A 1 340 ? -4.449 30.578 -14.18 1 91.44 340 ARG A C 1
ATOM 2721 O O . ARG A 1 340 ? -5.547 30.797 -14.703 1 91.44 340 ARG A O 1
ATOM 2728 N N . VAL A 1 341 ? -4.305 30.375 -12.836 1 93.62 341 VAL A N 1
ATOM 2729 C CA . VAL A 1 341 ? -5.453 30.312 -11.938 1 93.62 341 VAL A CA 1
ATOM 2730 C C . VAL A 1 341 ? -5.293 31.328 -10.82 1 93.62 341 VAL A C 1
ATOM 2732 O O . VAL A 1 341 ? -4.18 31.578 -10.344 1 93.62 341 VAL A O 1
ATOM 2735 N N . ALA A 1 342 ? -6.418 32.031 -10.438 1 94.44 342 ALA A N 1
ATOM 2736 C CA . ALA A 1 342 ? -6.441 32.969 -9.32 1 94.44 342 ALA A CA 1
ATOM 2737 C C . ALA A 1 342 ? -7.215 32.375 -8.141 1 94.44 342 ALA A C 1
ATOM 2739 O O . ALA A 1 342 ? -8.258 31.75 -8.32 1 94.44 342 ALA A O 1
ATOM 2740 N N . CYS A 1 343 ? -6.617 32.5 -7 1 95.31 343 CYS A N 1
ATOM 2741 C CA . CYS A 1 343 ? -7.32 32.219 -5.754 1 95.31 343 CYS A CA 1
ATOM 2742 C C . CYS A 1 343 ? -8.062 33.438 -5.25 1 95.31 343 CYS A C 1
ATOM 2744 O O . CYS A 1 343 ? -7.445 34.469 -4.992 1 95.31 343 CYS A O 1
ATOM 2746 N N . VAL A 1 344 ? -9.445 33.281 -5.094 1 94.38 344 VAL A N 1
ATOM 2747 C CA . VAL A 1 344 ? -10.266 34.438 -4.781 1 94.38 344 VAL A CA 1
ATOM 2748 C C . VAL A 1 344 ? -11.07 34.188 -3.508 1 94.38 344 VAL A C 1
ATOM 2750 O O . VAL A 1 344 ? -11.609 33.094 -3.32 1 94.38 344 VAL A O 1
ATOM 2753 N N . VAL A 1 345 ? -10.992 35.156 -2.594 1 94.12 345 VAL A N 1
ATOM 2754 C CA . VAL A 1 345 ? -11.781 35.125 -1.37 1 94.12 345 VAL A CA 1
ATOM 2755 C C . VAL A 1 345 ? -12.555 36.438 -1.215 1 94.12 345 VAL A C 1
ATOM 2757 O O . VAL A 1 345 ? -11.969 37.5 -1.212 1 94.12 345 VAL A O 1
ATOM 2760 N N . ASN A 1 346 ? -13.859 36.25 -1.045 1 92.25 346 ASN A N 1
ATOM 2761 C CA . ASN A 1 346 ? -14.703 37.438 -0.884 1 92.25 346 ASN A CA 1
ATOM 2762 C C . ASN A 1 346 ? -14.445 38.469 -1.984 1 92.25 346 ASN A C 1
ATOM 2764 O O . ASN A 1 346 ? -14.312 39.656 -1.71 1 92.25 346 ASN A O 1
ATOM 2768 N N . GLY A 1 347 ? -14.203 37.906 -3.16 1 91.56 347 GLY A N 1
ATOM 2769 C CA . GLY A 1 347 ? -14 38.719 -4.336 1 91.56 347 GLY A CA 1
ATOM 2770 C C . GLY A 1 347 ? -12.578 39.25 -4.461 1 91.56 347 GLY A C 1
ATOM 2771 O O . GLY A 1 347 ? -12.211 39.812 -5.488 1 91.56 347 GLY A O 1
ATOM 2772 N N . GLU A 1 348 ? -11.758 39.062 -3.455 1 92.75 348 GLU A N 1
ATOM 2773 C CA . GLU A 1 348 ? -10.375 39.562 -3.461 1 92.75 348 GLU A CA 1
ATOM 2774 C C . GLU A 1 348 ? -9.414 38.469 -3.908 1 92.75 348 GLU A C 1
ATOM 2776 O O . GLU A 1 348 ? -9.508 37.312 -3.459 1 92.75 348 GLU A O 1
ATOM 2781 N N . VAL A 1 349 ? -8.492 38.906 -4.844 1 94 349 VAL A N 1
ATOM 2782 C CA . VAL A 1 349 ? -7.465 37.969 -5.281 1 94 349 VAL A CA 1
ATOM 2783 C C . VAL A 1 349 ? -6.398 37.844 -4.199 1 94 349 VAL A C 1
ATOM 2785 O O . VAL A 1 349 ? -5.754 38.812 -3.824 1 94 349 VAL A O 1
ATOM 2788 N N . LEU A 1 350 ? -6.207 36.625 -3.732 1 93.56 350 LEU A N 1
ATOM 2789 C CA . LEU A 1 350 ? -5.23 36.406 -2.674 1 93.56 350 LEU A CA 1
ATOM 2790 C C . LEU A 1 350 ? -3.973 35.75 -3.232 1 93.56 350 LEU A C 1
ATOM 2792 O O . LEU A 1 350 ? -2.922 35.75 -2.588 1 93.56 350 LEU A O 1
ATOM 2796 N N . GLY A 1 351 ? -4.082 35.125 -4.355 1 93.12 351 GLY A N 1
ATOM 2797 C CA . GLY A 1 351 ? -2.938 34.5 -4.973 1 93.12 351 GLY A CA 1
ATOM 2798 C C . GLY A 1 351 ? -3.172 34.125 -6.426 1 93.12 351 GLY A C 1
ATOM 2799 O O . GLY A 1 351 ? -4.316 34 -6.863 1 93.12 351 GLY A O 1
ATOM 2800 N N . VAL A 1 352 ? -2.074 34 -7.184 1 92.19 352 VAL A N 1
ATOM 2801 C CA . VAL A 1 352 ? -2.109 33.625 -8.594 1 92.19 352 VAL A CA 1
ATOM 2802 C C . VAL A 1 352 ? -0.945 32.719 -8.914 1 92.19 352 VAL A C 1
ATOM 2804 O O . VAL A 1 352 ? 0.141 32.844 -8.344 1 92.19 352 VAL A O 1
ATOM 2807 N N . ALA A 1 353 ? -1.217 31.719 -9.758 1 91.06 353 ALA A N 1
ATOM 2808 C CA . ALA A 1 353 ? -0.125 30.828 -10.133 1 91.06 353 ALA A CA 1
ATOM 2809 C C . ALA A 1 353 ? -0.385 30.172 -11.492 1 91.06 353 ALA A C 1
ATOM 2811 O O . ALA A 1 353 ? -1.514 30.203 -11.992 1 91.06 353 ALA A O 1
ATOM 2812 N N . ILE A 1 354 ? 0.673 29.75 -12.094 1 88.25 354 ILE A N 1
ATOM 2813 C CA . ILE A 1 354 ? 0.635 29.062 -13.375 1 88.25 354 ILE A CA 1
ATOM 2814 C C . ILE A 1 354 ? 1.137 27.625 -13.203 1 88.25 354 ILE A C 1
ATOM 2816 O O . ILE A 1 354 ? 2.086 27.375 -12.453 1 88.25 354 ILE A O 1
ATOM 2820 N N . ALA A 1 355 ? 0.407 26.672 -13.883 1 87.31 355 ALA A N 1
ATOM 2821 C CA . ALA A 1 355 ? 0.855 25.281 -13.883 1 87.31 355 ALA A CA 1
ATOM 2822 C C . ALA A 1 355 ? 0.381 24.547 -15.133 1 87.31 355 ALA A C 1
ATOM 2824 O O . ALA A 1 355 ? -0.328 25.125 -15.961 1 87.31 355 ALA A O 1
ATOM 2825 N N . GLY A 1 356 ? 0.827 23.328 -15.281 1 83.94 356 GLY A N 1
ATOM 2826 C CA . GLY A 1 356 ? 0.528 22.547 -16.469 1 83.94 356 GLY A CA 1
ATOM 2827 C C . GLY A 1 356 ? -0.904 22.047 -16.516 1 83.94 356 GLY A C 1
ATOM 2828 O O . GLY A 1 356 ? -1.387 21.625 -17.562 1 83.94 356 GLY A O 1
ATOM 2829 N N . ASN A 1 357 ? -1.623 22.047 -15.422 1 85.38 357 ASN A N 1
ATOM 2830 C CA . ASN A 1 357 ? -3.039 21.703 -15.367 1 85.38 357 ASN A CA 1
ATOM 2831 C C . ASN A 1 357 ? -3.789 22.562 -14.359 1 85.38 357 ASN A C 1
ATOM 2833 O O . ASN A 1 357 ? -3.174 23.203 -13.508 1 85.38 357 ASN A O 1
ATOM 2837 N N . LYS A 1 358 ? -5.016 22.609 -14.555 1 88.75 358 LYS A N 1
ATOM 2838 C CA . LYS A 1 358 ? -5.852 23.5 -13.758 1 88.75 358 LYS A CA 1
ATOM 2839 C C . LYS A 1 358 ? -5.75 23.172 -12.273 1 88.75 358 LYS A C 1
ATOM 2841 O O . LYS A 1 358 ? -5.699 24.062 -11.43 1 88.75 358 LYS A O 1
ATOM 2846 N N . LYS A 1 359 ? -5.672 21.906 -11.977 1 87.81 359 LYS A N 1
ATOM 2847 C CA . LYS A 1 359 ? -5.637 21.453 -10.586 1 87.81 359 LYS A CA 1
ATOM 2848 C C . LYS A 1 359 ? -4.363 21.938 -9.891 1 87.81 359 LYS A C 1
ATOM 2850 O O . LYS A 1 359 ? -4.426 22.516 -8.805 1 87.81 359 LYS A O 1
ATOM 2855 N N . ASP A 1 360 ? -3.305 21.797 -10.5 1 87.81 360 ASP A N 1
ATOM 2856 C CA . ASP A 1 360 ? -2.02 22.203 -9.938 1 87.81 360 ASP A CA 1
ATOM 2857 C C . ASP A 1 360 ? -1.922 23.719 -9.844 1 87.81 360 ASP A C 1
ATOM 2859 O O . ASP A 1 360 ? -1.386 24.25 -8.867 1 87.81 360 ASP A O 1
ATOM 2863 N N . ALA A 1 361 ? -2.404 24.328 -10.82 1 89.56 361 ALA A N 1
ATOM 2864 C CA . ALA A 1 361 ? -2.395 25.797 -10.812 1 89.56 361 ALA A CA 1
ATOM 2865 C C . ALA A 1 361 ? -3.197 26.344 -9.633 1 89.56 361 ALA A C 1
ATOM 2867 O O . ALA A 1 361 ? -2.803 27.328 -9.008 1 89.56 361 ALA A O 1
ATOM 2868 N N . GLY A 1 362 ? -4.199 25.703 -9.367 1 91.5 362 GLY A N 1
ATOM 2869 C CA . GLY A 1 362 ? -5.004 26.109 -8.219 1 91.5 362 GLY A CA 1
ATOM 2870 C C . GLY A 1 362 ? -4.285 25.922 -6.898 1 91.5 362 GLY A C 1
ATOM 2871 O O . GLY A 1 362 ? -4.316 26.828 -6.047 1 91.5 362 GLY A O 1
ATOM 2872 N N . SER A 1 363 ? -3.682 24.828 -6.766 1 90.88 363 SER A N 1
ATOM 2873 C CA . SER A 1 363 ? -2.93 24.547 -5.543 1 90.88 363 SER A CA 1
ATOM 2874 C C . SER A 1 363 ? -1.789 25.547 -5.367 1 90.88 363 SER A C 1
ATOM 2876 O O . SER A 1 363 ? -1.531 26.016 -4.254 1 90.88 363 SER A O 1
ATOM 2878 N N . LYS A 1 364 ? -1.221 25.828 -6.457 1 88 364 LYS A N 1
ATOM 2879 C CA . LYS A 1 364 ? -0.128 26.797 -6.418 1 88 364 LYS A CA 1
ATOM 2880 C C . LYS A 1 364 ? -0.644 28.188 -6.098 1 88 364 LYS A C 1
ATOM 2882 O O . LYS A 1 364 ? 0.039 28.969 -5.43 1 88 364 LYS A O 1
ATOM 2887 N N . ALA A 1 365 ? -1.792 28.484 -6.551 1 92.19 365 ALA A N 1
ATOM 2888 C CA . ALA A 1 365 ? -2.402 29.766 -6.23 1 92.19 365 ALA A CA 1
ATOM 2889 C C . ALA A 1 365 ? -2.688 29.891 -4.738 1 92.19 365 ALA A C 1
ATOM 2891 O O . ALA A 1 365 ? -2.482 30.938 -4.137 1 92.19 365 ALA A O 1
ATOM 2892 N N . ALA A 1 366 ? -3.186 28.812 -4.227 1 92.06 366 ALA A N 1
ATOM 2893 C CA . ALA A 1 366 ? -3.406 28.781 -2.783 1 92.06 366 ALA A CA 1
ATOM 2894 C C . ALA A 1 366 ? -2.094 28.969 -2.025 1 92.06 366 ALA A C 1
ATOM 2896 O O . ALA A 1 366 ? -2.051 29.656 -1 1 92.06 366 ALA A O 1
ATOM 2897 N N . TYR A 1 367 ? -1.169 28.344 -2.537 1 87.88 367 TYR A N 1
ATOM 2898 C CA . TYR A 1 367 ? 0.157 28.484 -1.947 1 87.88 367 TYR A CA 1
ATOM 2899 C C . TYR A 1 367 ? 0.618 29.938 -1.998 1 87.88 367 TYR A C 1
ATOM 2901 O O . TYR A 1 367 ? 1.159 30.453 -1.02 1 87.88 367 TYR A O 1
ATOM 2909 N N . ASP A 1 368 ? 0.423 30.5 -3.061 1 87.75 368 ASP A N 1
ATOM 2910 C CA . ASP A 1 368 ? 0.75 31.906 -3.219 1 87.75 368 ASP A CA 1
ATOM 2911 C C . ASP A 1 368 ? 0.004 32.781 -2.197 1 87.75 368 ASP A C 1
ATOM 2913 O O . ASP A 1 368 ? 0.578 33.688 -1.613 1 87.75 368 ASP A O 1
ATOM 2917 N N . ALA A 1 369 ? -1.174 32.469 -1.967 1 90.12 369 ALA A N 1
ATOM 2918 C CA . ALA A 1 369 ? -1.986 33.188 -0.991 1 90.12 369 ALA A CA 1
ATOM 2919 C C . ALA A 1 369 ? -1.415 33.031 0.416 1 90.12 369 ALA A C 1
ATOM 2921 O O . ALA A 1 369 ? -1.308 34.031 1.155 1 90.12 369 ALA A O 1
ATOM 2922 N N . LEU A 1 370 ? -0.979 31.859 0.748 1 87.62 370 LEU A N 1
ATOM 2923 C CA . LEU A 1 370 ? -0.56 31.516 2.105 1 87.62 370 LEU A CA 1
ATOM 2924 C C . LEU A 1 370 ? 0.861 32 2.369 1 87.62 370 LEU A C 1
ATOM 2926 O O . LEU A 1 370 ? 1.272 32.156 3.525 1 87.62 370 LEU A O 1
ATOM 2930 N N . THR A 1 371 ? 1.539 32.281 1.298 1 84.31 371 THR A N 1
ATOM 2931 C CA . THR A 1 371 ? 2.943 32.656 1.467 1 84.31 371 THR A CA 1
ATOM 2932 C C . THR A 1 371 ? 3.17 34.125 1.133 1 84.31 371 THR A C 1
ATOM 2934 O O . THR A 1 371 ? 3.414 34.938 2.025 1 84.31 371 THR A O 1
ATOM 2937 N N . ASN A 1 372 ? 2.93 34.438 -0.099 1 81.31 372 ASN A N 1
ATOM 2938 C CA . ASN A 1 372 ? 3.238 35.781 -0.573 1 81.31 372 ASN A CA 1
ATOM 2939 C C . ASN A 1 372 ? 2.17 36.781 -0.149 1 81.31 372 ASN A C 1
ATOM 2941 O O . ASN A 1 372 ? 2.424 38 -0.116 1 81.31 372 ASN A O 1
ATOM 2945 N N . ASN A 1 373 ? 0.995 36.281 0.083 1 85.56 373 ASN A N 1
ATOM 2946 C CA . ASN A 1 373 ? -0.092 37.188 0.466 1 85.56 373 ASN A CA 1
ATOM 2947 C C . ASN A 1 373 ? -0.684 36.812 1.819 1 85.56 373 ASN A C 1
ATOM 2949 O O . ASN A 1 373 ? -1.897 36.875 2.018 1 85.56 373 ASN A O 1
ATOM 2953 N N . LYS A 1 374 ? 0.21 36.438 2.625 1 86.69 374 LYS A N 1
ATOM 2954 C CA . LYS A 1 374 ? -0.189 35.969 3.943 1 86.69 374 LYS A CA 1
ATOM 2955 C C . LYS A 1 374 ? -0.961 37.031 4.711 1 86.69 374 LYS A C 1
ATOM 2957 O O . LYS A 1 374 ? -1.881 36.719 5.469 1 86.69 374 LYS A O 1
ATOM 2962 N N . GLN A 1 375 ? -0.624 38.219 4.484 1 86.88 375 GLN A N 1
ATOM 2963 C CA . GLN A 1 375 ? -1.283 39.344 5.176 1 86.88 375 GLN A CA 1
ATOM 2964 C C . GLN A 1 375 ? -2.771 39.375 4.848 1 86.88 375 GLN A C 1
ATOM 2966 O O . GLN A 1 375 ? -3.6 39.625 5.727 1 86.88 375 GLN A O 1
ATOM 2971 N N . LYS A 1 376 ? -3.072 39.156 3.58 1 89.88 376 LYS A N 1
ATOM 2972 C CA . LYS A 1 376 ? -4.477 39.156 3.174 1 89.88 376 LYS A CA 1
ATOM 2973 C C . LYS A 1 376 ? -5.219 37.969 3.799 1 89.88 376 LYS A C 1
ATOM 2975 O O . LYS A 1 376 ? -6.363 38.125 4.234 1 89.88 376 LYS A O 1
ATOM 2980 N N . VAL A 1 377 ? -4.523 36.875 3.824 1 90.62 377 VAL A N 1
ATOM 2981 C CA . VAL A 1 377 ? -5.125 35.688 4.406 1 90.62 377 VAL A CA 1
ATOM 2982 C C . VAL A 1 377 ? -5.387 35.906 5.895 1 90.62 377 VAL A C 1
ATOM 2984 O O . VAL A 1 377 ? -6.461 35.594 6.398 1 90.62 377 VAL A O 1
ATOM 2987 N N . ASP A 1 378 ? -4.43 36.531 6.539 1 87.62 378 ASP A N 1
ATOM 2988 C CA . ASP A 1 378 ? -4.562 36.812 7.961 1 87.62 378 ASP A CA 1
ATOM 2989 C C . ASP A 1 378 ? -5.715 37.781 8.227 1 87.62 378 ASP A C 1
ATOM 2991 O O . ASP A 1 378 ? -6.402 37.656 9.242 1 87.62 378 ASP A O 1
ATOM 2995 N N . LYS A 1 379 ? -5.828 38.688 7.332 1 87.38 379 LYS A N 1
ATOM 2996 C CA . LYS A 1 379 ? -6.93 39.625 7.426 1 87.38 379 LYS A CA 1
ATOM 2997 C C . LYS A 1 379 ? -8.273 38.906 7.441 1 87.38 379 LYS A C 1
ATOM 2999 O O . LYS A 1 379 ? -9.117 39.188 8.297 1 87.38 379 LYS A O 1
ATOM 3004 N N . TYR A 1 380 ? -8.461 38.031 6.578 1 89.75 380 TYR A N 1
ATOM 3005 C CA . TYR A 1 380 ? -9.727 37.312 6.496 1 89.75 380 TYR A CA 1
ATOM 3006 C C . TYR A 1 380 ? -9.891 36.344 7.664 1 89.75 380 TYR A C 1
ATOM 3008 O O . TYR A 1 380 ? -11.008 36.125 8.148 1 89.75 380 TYR A O 1
ATOM 3016 N N . ALA A 1 381 ? -8.797 35.844 8.094 1 85.19 381 ALA A N 1
ATOM 3017 C CA . ALA A 1 381 ? -8.844 35 9.289 1 85.19 381 ALA A CA 1
ATOM 3018 C C . ALA A 1 381 ? -9.273 35.781 10.516 1 85.19 381 ALA A C 1
ATOM 3020 O O . ALA A 1 381 ? -10.023 35.281 11.352 1 85.19 381 ALA A O 1
ATOM 3021 N N . ALA A 1 382 ? -8.82 36.969 10.578 1 81.5 382 ALA A N 1
ATOM 3022 C CA . ALA A 1 382 ? -9.18 37.875 11.68 1 81.5 382 ALA A CA 1
ATOM 3023 C C . ALA A 1 382 ? -10.664 38.219 11.625 1 81.5 382 ALA A C 1
ATOM 3025 O O . ALA A 1 382 ? -11.336 38.281 12.656 1 81.5 382 ALA A O 1
ATOM 3026 N N . TYR A 1 383 ? -11.117 38.469 10.445 1 86.25 383 TYR A N 1
ATOM 3027 C CA . TYR A 1 383 ? -12.539 38.781 10.281 1 86.25 383 TYR A CA 1
ATOM 3028 C C . TYR A 1 383 ? -13.398 37.594 10.719 1 86.25 383 TYR A C 1
ATOM 3030 O O . TYR A 1 383 ? -14.461 37.781 11.312 1 86.25 383 TYR A O 1
ATOM 3038 N N . LYS A 1 384 ? -12.93 36.438 10.391 1 82.19 384 LYS A N 1
ATOM 3039 C CA . LYS A 1 384 ? -13.648 35.219 10.781 1 82.19 384 LYS A CA 1
ATOM 3040 C C . LYS A 1 384 ? -13.773 35.125 12.305 1 82.19 384 LYS A C 1
ATOM 3042 O O . LYS A 1 384 ? -14.844 34.812 12.82 1 82.19 384 LYS A O 1
ATOM 3047 N N . THR A 1 385 ? -12.727 35.531 12.984 1 77.69 385 THR A N 1
ATOM 3048 C CA . THR A 1 385 ? -12.711 35.5 14.445 1 77.69 385 THR A CA 1
ATOM 3049 C C . THR A 1 385 ? -13.594 36.594 15.023 1 77.69 385 THR A C 1
ATOM 3051 O O . THR A 1 385 ? -14.305 36.375 16.016 1 77.69 385 THR A O 1
ATOM 3054 N N . LEU A 1 386 ? -13.57 37.688 14.391 1 74.75 386 LEU A N 1
ATOM 3055 C CA . LEU A 1 386 ? -14.359 38.812 14.844 1 74.75 386 LEU A CA 1
ATOM 3056 C C . LEU A 1 386 ? -15.844 38.562 14.625 1 74.75 386 LEU A C 1
ATOM 3058 O O . LEU A 1 386 ? -16.672 38.938 15.461 1 74.75 386 LEU A O 1
ATOM 3062 N N . ALA A 1 387 ? -16.156 38 13.539 1 74.88 387 ALA A N 1
ATOM 3063 C CA . ALA A 1 387 ? -17.547 37.719 13.195 1 74.88 387 ALA A CA 1
ATOM 3064 C C . ALA A 1 387 ? -18.188 36.75 14.188 1 74.88 387 ALA A C 1
ATOM 3066 O O . ALA A 1 387 ? -19.375 36.875 14.508 1 74.88 387 ALA A O 1
ATOM 3067 N N . LYS A 1 388 ? -17.391 35.906 14.641 1 70.31 388 LYS A N 1
ATOM 3068 C CA . LYS A 1 388 ? -17.875 34.969 15.664 1 70.31 388 LYS A CA 1
ATOM 3069 C C . LYS A 1 388 ? -18.266 35.719 16.938 1 70.31 388 LYS A C 1
ATOM 3071 O O . LYS A 1 388 ? -19.141 35.281 17.688 1 70.31 388 LYS A O 1
ATOM 3076 N N . ARG A 1 389 ? -17.719 36.938 17.109 1 66.56 389 ARG A N 1
ATOM 3077 C CA . ARG A 1 389 ? -17.984 37.75 18.281 1 66.56 389 ARG A CA 1
ATOM 3078 C C . ARG A 1 389 ? -18.938 38.906 17.953 1 66.56 389 ARG A C 1
ATOM 3080 O O . ARG A 1 389 ? -19.062 39.844 18.719 1 66.56 389 ARG A O 1
ATOM 3087 N N . GLY A 1 390 ? -19.547 38.719 16.766 1 71.38 390 GLY A N 1
ATOM 3088 C CA . GLY A 1 390 ? -20.531 39.719 16.359 1 71.38 390 GLY A CA 1
ATOM 3089 C C . GLY A 1 390 ? -19.906 40.906 15.656 1 71.38 390 GLY A C 1
ATOM 3090 O O . GLY A 1 390 ? -20.531 41.969 15.57 1 71.38 390 GLY A O 1
ATOM 3091 N N . GLY A 1 391 ? -18.719 40.75 15.391 1 68.44 391 GLY A N 1
ATOM 3092 C CA . GLY A 1 391 ? -18.047 41.844 14.719 1 68.44 391 GLY A CA 1
ATOM 3093 C C . GLY A 1 391 ? -18.438 42 13.266 1 68.44 391 GLY A C 1
ATOM 3094 O O . GLY A 1 391 ? -19.266 41.219 12.758 1 68.44 391 GLY A O 1
ATOM 3095 N N . PRO A 1 392 ? -17.891 43.031 12.609 1 73.69 392 PRO A N 1
ATOM 3096 C CA . PRO A 1 392 ? -18.25 43.312 11.219 1 73.69 392 PRO A CA 1
ATOM 3097 C C . PRO A 1 392 ? -17.641 42.344 10.234 1 73.69 392 PRO A C 1
ATOM 3099 O O . PRO A 1 392 ? -16.625 41.719 10.539 1 73.69 392 PRO A O 1
ATOM 3102 N N . THR A 1 393 ? -18.344 42.094 9.102 1 78.38 393 THR A N 1
ATOM 3103 C CA . THR A 1 393 ? -17.828 41.312 7.984 1 78.38 393 THR A CA 1
ATOM 3104 C C . THR A 1 393 ? -17.312 42.219 6.875 1 78.38 393 THR A C 1
ATOM 3106 O O . THR A 1 393 ? -17.875 43.281 6.633 1 78.38 393 THR A O 1
ATOM 3109 N N . PRO A 1 394 ? -16.141 41.875 6.441 1 81.38 394 PRO A N 1
ATOM 3110 C CA . PRO A 1 394 ? -15.602 42.688 5.371 1 81.38 394 PRO A CA 1
ATOM 3111 C C . PRO A 1 394 ? -16.516 42.75 4.141 1 81.38 394 PRO A C 1
ATOM 3113 O O . PRO A 1 394 ? -17.266 41.812 3.889 1 81.38 394 PRO A O 1
ATOM 3116 N N . LEU A 1 395 ? -16.5 43.938 3.504 1 82.19 395 LEU A N 1
ATOM 3117 C CA . LEU A 1 395 ? -17.266 44.062 2.271 1 82.19 395 LEU A CA 1
ATOM 3118 C C . LEU A 1 395 ? -16.672 43.219 1.158 1 82.19 395 LEU A C 1
ATOM 3120 O O . LEU A 1 395 ? -15.461 43 1.101 1 82.19 395 LEU A O 1
ATOM 3124 N N . VAL A 1 396 ? -17.516 42.719 0.325 1 89 396 VAL A N 1
ATOM 3125 C CA . VAL A 1 396 ? -17.078 41.938 -0.83 1 89 396 VAL A CA 1
ATOM 3126 C C . VAL A 1 396 ? -16.375 42.844 -1.834 1 89 396 VAL A C 1
ATOM 3128 O O . VAL A 1 396 ? -16.859 43.938 -2.141 1 89 396 VAL A O 1
ATOM 3131 N N . VAL A 1 397 ? -15.203 42.406 -2.258 1 88.94 397 VAL A N 1
ATOM 3132 C CA . VAL A 1 397 ? -14.469 43.188 -3.26 1 88.94 397 VAL A CA 1
ATOM 3133 C C . VAL A 1 397 ? -15.117 43 -4.629 1 88.94 397 VAL A C 1
ATOM 3135 O O . VAL A 1 397 ? -15.258 41.875 -5.109 1 88.94 397 VAL A O 1
ATOM 3138 N N . THR A 1 398 ? -15.57 44.031 -5.262 1 89.19 398 THR A N 1
ATOM 3139 C CA . THR A 1 398 ? -16.328 43.969 -6.512 1 89.19 398 THR A CA 1
ATOM 3140 C C . THR A 1 398 ? -15.414 44.25 -7.707 1 89.19 398 THR A C 1
ATOM 3142 O O . THR A 1 398 ? -15.82 44.094 -8.859 1 89.19 398 THR A O 1
ATOM 3145 N N . THR A 1 399 ? -14.18 44.781 -7.449 1 89 399 THR A N 1
ATOM 3146 C CA . THR A 1 399 ? -13.227 45 -8.539 1 89 399 THR A CA 1
ATOM 3147 C C . THR A 1 399 ? -12.969 43.719 -9.297 1 89 399 THR A C 1
ATOM 3149 O O . THR A 1 399 ? -12.703 42.656 -8.695 1 89 399 THR A O 1
ATOM 3152 N N . PRO A 1 400 ? -13.18 43.781 -10.617 1 89.69 400 PRO A N 1
ATOM 3153 C CA . PRO A 1 400 ? -12.945 42.562 -11.398 1 89.69 400 PRO A CA 1
ATOM 3154 C C . PRO A 1 400 ? -11.562 41.969 -11.164 1 89.69 400 PRO A C 1
ATOM 3156 O O . PRO A 1 400 ? -10.586 42.719 -10.992 1 89.69 400 PRO A O 1
ATOM 3159 N N . ILE A 1 401 ? -11.508 40.688 -11.141 1 89.88 401 ILE A N 1
ATOM 3160 C CA . ILE A 1 401 ? -10.312 39.906 -10.828 1 89.88 401 ILE A CA 1
ATOM 3161 C C . ILE A 1 401 ? -9.164 40.344 -11.734 1 89.88 401 ILE A C 1
ATOM 3163 O O . ILE A 1 401 ? -8.023 40.5 -11.281 1 89.88 401 ILE A O 1
ATOM 3167 N N . GLU A 1 402 ? -9.461 40.562 -13.023 1 85.62 402 GLU A N 1
ATOM 3168 C CA . GLU A 1 402 ? -8.445 40.969 -14 1 85.62 402 GLU A CA 1
ATOM 3169 C C . GLU A 1 402 ? -7.797 42.281 -13.641 1 85.62 402 GLU A C 1
ATOM 3171 O O . GLU A 1 402 ? -6.59 42.469 -13.805 1 85.62 402 GLU A O 1
ATOM 3176 N N . ILE A 1 403 ? -8.648 43.188 -13.141 1 87 403 ILE A N 1
ATOM 3177 C CA . ILE A 1 403 ? -8.164 44.5 -12.766 1 87 403 ILE A CA 1
ATOM 3178 C C . ILE A 1 403 ? -7.309 44.406 -11.5 1 87 403 ILE A C 1
ATOM 3180 O O . ILE A 1 403 ? -6.285 45.062 -11.383 1 87 403 ILE A O 1
ATOM 3184 N N . GLN A 1 404 ? -7.723 43.562 -10.594 1 88.31 404 GLN A N 1
ATOM 3185 C CA . GLN A 1 404 ? -6.961 43.375 -9.359 1 88.31 404 GLN A CA 1
ATOM 3186 C C . GLN A 1 404 ? -5.562 42.844 -9.656 1 88.31 404 GLN A C 1
ATOM 3188 O O . GLN A 1 404 ? -4.582 43.281 -9.055 1 88.31 404 GLN A O 1
ATOM 3193 N N . ILE A 1 405 ? -5.562 41.938 -10.523 1 85.81 405 ILE A N 1
ATOM 3194 C CA . ILE A 1 405 ? -4.297 41.312 -10.875 1 85.81 405 ILE A CA 1
ATOM 3195 C C . ILE A 1 405 ? -3.396 42.344 -11.586 1 85.81 405 ILE A C 1
ATOM 3197 O O . ILE A 1 405 ? -2.193 42.375 -11.328 1 85.81 405 ILE A O 1
ATOM 3201 N N . ALA A 1 406 ? -4.07 43.062 -12.477 1 76.5 406 ALA A N 1
ATOM 3202 C CA . ALA A 1 406 ? -3.33 44.094 -13.211 1 76.5 406 ALA A CA 1
ATOM 3203 C C . ALA A 1 406 ? -2.775 45.156 -12.258 1 76.5 406 ALA A C 1
ATOM 3205 O O . ALA A 1 406 ? -1.664 45.656 -12.461 1 76.5 406 ALA A O 1
ATOM 3206 N N . GLN A 1 407 ? -3.709 45.531 -11.32 1 69.19 407 GLN A N 1
ATOM 3207 C CA . GLN A 1 407 ? -3.307 46.562 -10.359 1 69.19 407 GLN A CA 1
ATOM 3208 C C . GLN A 1 407 ? -2.299 46 -9.352 1 69.19 407 GLN A C 1
ATOM 3210 O O . GLN A 1 407 ? -1.493 46.75 -8.797 1 69.19 407 GLN A O 1
ATOM 3215 N N . GLY A 1 408 ? -2.67 44.812 -8.883 1 58.03 408 GLY A N 1
ATOM 3216 C CA . GLY A 1 408 ? -1.837 44.125 -7.902 1 58.03 408 GLY A CA 1
ATOM 3217 C C . GLY A 1 408 ? -0.573 43.531 -8.5 1 58.03 408 GLY A C 1
ATOM 3218 O O . GLY A 1 408 ? 0.19 42.875 -7.801 1 58.03 408 GLY A O 1
ATOM 3219 N N . ILE A 1 409 ? -0.808 43.281 -9.859 1 43.06 409 ILE A N 1
ATOM 3220 C CA . ILE A 1 409 ? 0.371 42.656 -10.453 1 43.06 409 ILE A CA 1
ATOM 3221 C C . ILE A 1 409 ? 1.63 43.188 -9.758 1 43.06 409 ILE A C 1
ATOM 3223 O O . ILE A 1 409 ? 1.937 44.375 -9.805 1 43.06 409 ILE A O 1
ATOM 3227 N N . TYR A 1 410 ? 2.01 42.469 -8.938 1 34.44 410 TYR A N 1
ATOM 3228 C CA . TYR A 1 410 ? 3.154 41.875 -8.25 1 34.44 410 TYR A CA 1
ATOM 3229 C C . TYR A 1 410 ? 4.387 41.875 -9.148 1 34.44 410 TYR A C 1
ATOM 3231 O O . TYR A 1 410 ? 4.27 41.844 -10.375 1 34.44 410 TYR A O 1
ATOM 3239 N N . ASP A 1 411 ? 5.516 42.375 -8.641 1 31.08 411 ASP A N 1
ATOM 3240 C CA . ASP A 1 411 ? 6.859 41.906 -8.945 1 31.08 411 ASP A CA 1
ATOM 3241 C C . ASP A 1 411 ? 6.844 40.406 -9.242 1 31.08 411 ASP A C 1
ATOM 3243 O O . ASP A 1 411 ? 7.359 39.594 -8.453 1 31.08 411 ASP A O 1
ATOM 3247 N N . THR A 1 412 ? 5.73 39.781 -9.43 1 32.47 412 THR A N 1
ATOM 3248 C CA . THR A 1 412 ? 5.742 38.344 -9.68 1 32.47 412 THR A CA 1
ATOM 3249 C C . THR A 1 412 ? 6.703 38 -10.812 1 32.47 412 THR A C 1
ATOM 3251 O O . THR A 1 412 ? 6.484 38.406 -11.961 1 32.47 412 THR A O 1
ATOM 3254 N N . ASN A 1 413 ? 7.852 38.094 -10.586 1 27.75 413 ASN A N 1
ATOM 3255 C CA . ASN A 1 413 ? 8.805 37.406 -11.461 1 27.75 413 ASN A CA 1
ATOM 3256 C C . ASN A 1 413 ? 8.25 36.094 -11.961 1 27.75 413 ASN A C 1
ATOM 3258 O O . ASN A 1 413 ? 7.879 35.219 -11.164 1 27.75 413 ASN A O 1
ATOM 3262 N N . PRO A 1 414 ? 7.535 35.969 -13.07 1 27.38 414 PRO A N 1
ATOM 3263 C CA . PRO A 1 414 ? 7.09 34.719 -13.656 1 27.38 414 PRO A CA 1
ATOM 3264 C C . PRO A 1 414 ? 8.023 33.562 -13.32 1 27.38 414 PRO A C 1
ATOM 3266 O O . PRO A 1 414 ? 9.242 33.688 -13.406 1 27.38 414 PRO A O 1
ATOM 3269 N N . MET A 1 415 ? 7.773 32.781 -12.344 1 25.77 415 MET A N 1
ATOM 3270 C CA . MET A 1 415 ? 8.648 31.625 -12.266 1 25.77 415 MET A CA 1
ATOM 3271 C C . MET A 1 415 ? 8.875 31.016 -13.648 1 25.77 415 MET A C 1
ATOM 3273 O O . MET A 1 415 ? 7.914 30.766 -14.383 1 25.77 415 MET A O 1
ATOM 3277 N N . PRO A 1 416 ? 9.984 31.375 -14.273 1 24.06 416 PRO A N 1
ATOM 3278 C CA . PRO A 1 416 ? 10.188 30.844 -15.625 1 24.06 416 PRO A CA 1
ATOM 3279 C C . PRO A 1 416 ? 9.664 29.406 -15.773 1 24.06 416 PRO A C 1
ATOM 3281 O O . PRO A 1 416 ? 9.594 28.672 -14.789 1 24.06 416 PRO A O 1
ATOM 3284 N N . TYR A 1 417 ? 8.906 29.047 -16.906 1 20.06 417 TYR A N 1
ATOM 3285 C CA . TYR A 1 417 ? 8.617 27.719 -17.422 1 20.06 417 TYR A CA 1
ATOM 3286 C C . TYR A 1 417 ? 9.852 26.828 -17.359 1 20.06 417 TYR A C 1
ATOM 3288 O O . TYR A 1 417 ? 10.969 27.297 -17.562 1 20.06 417 TYR A O 1
ATOM 3296 N N . MET B 1 1 ? 26.016 35.594 27.141 1 22.2 1 MET B N 1
ATOM 3297 C CA . MET B 1 1 ? 25.719 35 25.828 1 22.2 1 MET B CA 1
ATOM 3298 C C . MET B 1 1 ? 24.781 33.812 25.984 1 22.2 1 MET B C 1
ATOM 3300 O O . MET B 1 1 ? 25.141 32.812 26.609 1 22.2 1 MET B O 1
ATOM 3304 N N . SER B 1 2 ? 23.547 33.938 26.266 1 29.38 2 SER B N 1
ATOM 3305 C CA . SER B 1 2 ? 22.453 33.094 26.734 1 29.38 2 SER B CA 1
ATOM 3306 C C . SER B 1 2 ? 22.234 31.891 25.812 1 29.38 2 SER B C 1
ATOM 3308 O O . SER B 1 2 ? 22.047 32.062 24.594 1 29.38 2 SER B O 1
ATOM 3310 N N . THR B 1 3 ? 23 30.844 25.922 1 34.81 3 THR B N 1
ATOM 3311 C CA . THR B 1 3 ? 23.016 29.625 25.125 1 34.81 3 THR B CA 1
ATOM 3312 C C . THR B 1 3 ? 21.594 29.141 24.844 1 34.81 3 THR B C 1
ATOM 3314 O O . THR B 1 3 ? 20.891 28.719 25.766 1 34.81 3 THR B O 1
ATOM 3317 N N . LYS B 1 4 ? 20.984 29.812 24.062 1 38.22 4 LYS B N 1
ATOM 3318 C CA . LYS B 1 4 ? 19.656 29.578 23.516 1 38.22 4 LYS B CA 1
ATOM 3319 C C . LYS B 1 4 ? 19.406 28.094 23.266 1 38.22 4 LYS B C 1
ATOM 3321 O O . LYS B 1 4 ? 20.25 27.422 22.672 1 38.22 4 LYS B O 1
ATOM 3326 N N . PHE B 1 5 ? 18.859 27.453 24.125 1 45.22 5 PHE B N 1
ATOM 3327 C CA . PHE B 1 5 ? 18.375 26.094 23.969 1 45.22 5 PHE B CA 1
ATOM 3328 C C . PHE B 1 5 ? 17.938 25.828 22.531 1 45.22 5 PHE B C 1
ATOM 3330 O O . PHE B 1 5 ? 17.016 26.469 22.031 1 45.22 5 PHE B O 1
ATOM 3337 N N . ASP B 1 6 ? 18.953 25.547 21.75 1 51.38 6 ASP B N 1
ATOM 3338 C CA . ASP B 1 6 ? 18.938 25.344 20.312 1 51.38 6 ASP B CA 1
ATOM 3339 C C . ASP B 1 6 ? 17.703 24.562 19.875 1 51.38 6 ASP B C 1
ATOM 3341 O O . ASP B 1 6 ? 17.234 23.688 20.609 1 51.38 6 ASP B O 1
ATOM 3345 N N . SER B 1 7 ? 16.891 25.156 19.031 1 50.72 7 SER B N 1
ATOM 3346 C CA . SER B 1 7 ? 15.656 24.641 18.438 1 50.72 7 SER B CA 1
ATOM 3347 C C . SER B 1 7 ? 15.766 23.156 18.141 1 50.72 7 SER B C 1
ATOM 3349 O O . SER B 1 7 ? 14.812 22.406 18.344 1 50.72 7 SER B O 1
ATOM 3351 N N . GLU B 1 8 ? 16.859 22.688 17.828 1 50.34 8 GLU B N 1
ATOM 3352 C CA . GLU B 1 8 ? 17.094 21.266 17.547 1 50.34 8 GLU B CA 1
ATOM 3353 C C . GLU B 1 8 ? 17 20.438 18.828 1 50.34 8 GLU B C 1
ATOM 3355 O O . GLU B 1 8 ? 16.453 19.328 18.812 1 50.34 8 GLU B O 1
ATOM 3360 N N . LYS B 1 9 ? 17.547 21.062 19.922 1 59.62 9 LYS B N 1
ATOM 3361 C CA . LYS B 1 9 ? 17.547 20.359 21.203 1 59.62 9 LYS B CA 1
ATOM 3362 C C . LYS B 1 9 ? 16.125 20.25 21.75 1 59.62 9 LYS B C 1
ATOM 3364 O O . LYS B 1 9 ? 15.773 19.25 22.375 1 59.62 9 LYS B O 1
ATOM 3369 N N . ILE B 1 10 ? 15.359 21.156 21.328 1 58.28 10 ILE B N 1
ATOM 3370 C CA . ILE B 1 10 ? 13.977 21.156 21.812 1 58.28 10 ILE B CA 1
ATOM 3371 C C . ILE B 1 10 ? 13.188 20.047 21.109 1 58.28 10 ILE B C 1
ATOM 3373 O O . ILE B 1 10 ? 12.461 19.297 21.766 1 58.28 10 ILE B O 1
ATOM 3377 N N . ASP B 1 11 ? 13.344 19.906 19.906 1 55.06 11 ASP B N 1
ATOM 3378 C CA . ASP B 1 11 ? 12.641 18.891 19.125 1 55.06 11 ASP B CA 1
ATOM 3379 C C . ASP B 1 11 ? 13.055 17.484 19.547 1 55.06 11 ASP B C 1
ATOM 3381 O O . ASP B 1 11 ? 12.211 16.594 19.656 1 55.06 11 ASP B O 1
ATOM 3385 N N . ILE B 1 12 ? 14.266 17.312 19.875 1 60.91 12 ILE B N 1
ATOM 3386 C CA . ILE B 1 12 ? 14.781 16.031 20.328 1 60.91 12 ILE B CA 1
ATOM 3387 C C . ILE B 1 12 ? 14.18 15.703 21.688 1 60.91 12 ILE B C 1
ATOM 3389 O O . ILE B 1 12 ? 13.805 14.555 21.953 1 60.91 12 ILE B O 1
ATOM 3393 N N . THR B 1 13 ? 14.062 16.797 22.438 1 65.88 13 THR B N 1
ATOM 3394 C CA . THR B 1 13 ? 13.516 16.578 23.766 1 65.88 13 THR B CA 1
ATOM 3395 C C . THR B 1 13 ? 12.039 16.203 23.703 1 65.88 13 THR B C 1
ATOM 3397 O O . THR B 1 13 ? 11.594 15.305 24.422 1 65.88 13 THR B O 1
ATOM 3400 N N . TYR B 1 14 ? 11.398 16.797 22.797 1 64.5 14 TYR B N 1
ATOM 3401 C CA . TYR B 1 14 ? 9.992 16.469 22.609 1 64.5 14 TYR B CA 1
ATOM 3402 C C . TYR B 1 14 ? 9.844 15.039 22.094 1 64.5 14 TYR B C 1
ATOM 3404 O O . TYR B 1 14 ? 8.992 14.281 22.578 1 64.5 14 TYR B O 1
ATOM 3412 N N . GLY B 1 15 ? 10.617 14.695 21.219 1 63.97 15 GLY B N 1
ATOM 3413 C CA . GLY B 1 15 ? 10.602 13.336 20.703 1 63.97 15 GLY B CA 1
ATOM 3414 C C . GLY B 1 15 ? 10.852 12.289 21.781 1 63.97 15 GLY B C 1
ATOM 3415 O O . GLY B 1 15 ? 10.172 11.266 21.828 1 63.97 15 GLY B O 1
ATOM 3416 N N . ARG B 1 16 ? 11.789 12.586 22.578 1 69.19 16 ARG B N 1
ATOM 3417 C CA . ARG B 1 16 ? 12.133 11.672 23.656 1 69.19 16 ARG B CA 1
ATOM 3418 C C . ARG B 1 16 ? 10.984 11.516 24.641 1 69.19 16 ARG B C 1
ATOM 3420 O O . ARG B 1 16 ? 10.703 10.414 25.125 1 69.19 16 ARG B O 1
ATOM 3427 N N . LEU B 1 17 ? 10.367 12.672 24.844 1 73.62 17 LEU B N 1
ATOM 3428 C CA . LEU B 1 17 ? 9.266 12.656 25.797 1 73.62 17 LEU B CA 1
ATOM 3429 C C . LEU B 1 17 ? 8.062 11.906 25.219 1 73.62 17 LEU B C 1
ATOM 3431 O O . LEU B 1 17 ? 7.414 11.133 25.938 1 73.62 17 LEU B O 1
ATOM 3435 N N . PHE B 1 18 ? 7.91 12.055 24.047 1 67.31 18 PHE B N 1
ATOM 3436 C CA . PHE B 1 18 ? 6.805 11.352 23.406 1 67.31 18 PHE B CA 1
ATOM 3437 C C . PHE B 1 18 ? 7.082 9.859 23.344 1 67.31 18 PHE B C 1
ATOM 3439 O O . PHE B 1 18 ? 6.191 9.047 23.609 1 67.31 18 PHE B O 1
ATOM 3446 N N . GLN B 1 19 ? 8.297 9.539 23.031 1 68.5 19 GLN B N 1
ATOM 3447 C CA . GLN B 1 19 ? 8.688 8.141 23.047 1 68.5 19 GLN B CA 1
ATOM 3448 C C . GLN B 1 19 ? 8.5 7.535 24.438 1 68.5 19 GLN B C 1
ATOM 3450 O O . GLN B 1 19 ? 8.047 6.398 24.578 1 68.5 19 GLN B O 1
ATOM 3455 N N . LEU B 1 20 ? 8.859 8.305 25.359 1 77.69 20 LEU B N 1
ATOM 3456 C CA . LEU B 1 20 ? 8.727 7.844 26.734 1 77.69 20 LEU B CA 1
ATOM 3457 C C . LEU B 1 20 ? 7.266 7.586 27.078 1 77.69 20 LEU B C 1
ATOM 3459 O O . LEU B 1 20 ? 6.941 6.586 27.734 1 77.69 20 LEU B O 1
ATOM 3463 N N . LYS B 1 21 ? 6.52 8.531 26.672 1 72.81 21 LYS B N 1
ATOM 3464 C CA . LYS B 1 21 ? 5.086 8.375 26.891 1 72.81 21 LYS B CA 1
ATOM 3465 C C . LYS B 1 21 ? 4.559 7.117 26.219 1 72.81 21 LYS B C 1
ATOM 3467 O O . LYS B 1 21 ? 3.814 6.344 26.812 1 72.81 21 LYS B O 1
ATOM 3472 N N . LYS B 1 22 ? 5.012 6.902 25.141 1 69.62 22 LYS B N 1
ATOM 3473 C CA . LYS B 1 22 ? 4.609 5.73 24.375 1 69.62 22 LYS B CA 1
ATOM 3474 C C . LYS B 1 22 ? 5.109 4.445 25.031 1 69.62 22 LYS B C 1
ATOM 3476 O O . LYS B 1 22 ? 4.352 3.484 25.172 1 69.62 22 LYS B O 1
ATOM 3481 N N . ASP B 1 23 ? 6.383 4.422 25.297 1 74.25 23 ASP B N 1
ATOM 3482 C CA . ASP B 1 23 ? 6.973 3.266 25.953 1 74.25 23 ASP B CA 1
ATOM 3483 C C . ASP B 1 23 ? 6.203 2.914 27.234 1 74.25 23 ASP B C 1
ATOM 3485 O O . ASP B 1 23 ? 6.008 1.735 27.531 1 74.25 23 ASP B O 1
ATOM 3489 N N . PHE B 1 24 ? 5.781 3.943 27.875 1 79.75 24 PHE B N 1
ATOM 3490 C CA . PHE B 1 24 ? 5.059 3.711 29.125 1 79.75 24 PHE B CA 1
ATOM 3491 C C . PHE B 1 24 ? 3.693 3.092 28.859 1 79.75 24 PHE B C 1
ATOM 3493 O O . PHE B 1 24 ? 3.287 2.15 29.531 1 79.75 24 PHE B O 1
ATOM 3500 N N . HIS B 1 25 ? 3.121 3.592 27.906 1 74.75 25 HIS B N 1
ATOM 3501 C CA . HIS B 1 25 ? 1.805 3.059 27.578 1 74.75 25 HIS B CA 1
ATOM 3502 C C . HIS B 1 25 ? 1.899 1.617 27.094 1 74.75 25 HIS B C 1
ATOM 3504 O O . HIS B 1 25 ? 1.07 0.78 27.453 1 74.75 25 HIS B O 1
ATOM 3510 N N . ASP B 1 26 ? 2.91 1.394 26.375 1 74.25 26 ASP B N 1
ATOM 3511 C CA . ASP B 1 26 ? 3.168 0.034 25.906 1 74.25 26 ASP B CA 1
ATOM 3512 C C . ASP B 1 26 ? 3.428 -0.907 27.078 1 74.25 26 ASP B C 1
ATOM 3514 O O . ASP B 1 26 ? 2.957 -2.047 27.094 1 74.25 26 ASP B O 1
ATOM 3518 N N . LEU B 1 27 ? 4.215 -0.436 27.938 1 81.62 27 LEU B N 1
ATOM 3519 C CA . LEU B 1 27 ? 4.539 -1.207 29.125 1 81.62 27 LEU B CA 1
ATOM 3520 C C . LEU B 1 27 ? 3.281 -1.509 29.938 1 81.62 27 LEU B C 1
ATOM 3522 O O . LEU B 1 27 ? 3.062 -2.65 30.344 1 81.62 27 LEU B O 1
ATOM 3526 N N . GLU B 1 28 ? 2.553 -0.451 30.125 1 78.62 28 GLU B N 1
ATOM 3527 C CA . GLU B 1 28 ? 1.314 -0.593 30.891 1 78.62 28 GLU B CA 1
ATOM 3528 C C . GLU B 1 28 ? 0.379 -1.606 30.234 1 78.62 28 GLU B C 1
ATOM 3530 O O . GLU B 1 28 ? -0.156 -2.49 30.906 1 78.62 28 GLU B O 1
ATOM 3535 N N . HIS B 1 29 ? 0.345 -1.597 29.125 1 77.12 29 HIS B N 1
ATOM 3536 C CA . HIS B 1 29 ? -0.563 -2.449 28.375 1 77.12 29 HIS B CA 1
ATOM 3537 C C . HIS B 1 29 ? -0.102 -3.902 28.391 1 77.12 29 HIS B C 1
ATOM 3539 O O . HIS B 1 29 ? -0.903 -4.809 28.641 1 77.12 29 HIS B O 1
ATOM 3545 N N . SER B 1 30 ? 1.159 -4.086 28.094 1 80.19 30 SER B N 1
ATOM 3546 C CA . SER B 1 30 ? 1.702 -5.441 28.078 1 80.19 30 SER B CA 1
ATOM 3547 C C . SER B 1 30 ? 1.61 -6.078 29.469 1 80.19 30 SER B C 1
ATOM 3549 O O . SER B 1 30 ? 1.307 -7.27 29.594 1 80.19 30 SER B O 1
ATOM 3551 N N . PHE B 1 31 ? 1.877 -5.273 30.359 1 84.62 31 PHE B N 1
ATOM 3552 C CA . PHE B 1 31 ? 1.792 -5.75 31.734 1 84.62 31 PHE B CA 1
ATOM 3553 C C . PHE B 1 31 ? 0.363 -6.148 32.062 1 84.62 31 PHE B C 1
ATOM 3555 O O . PHE B 1 31 ? 0.134 -7.207 32.656 1 84.62 31 PHE B O 1
ATOM 3562 N N . GLU B 1 32 ? -0.498 -5.359 31.641 1 78.31 32 GLU B N 1
ATOM 3563 C CA . GLU B 1 32 ? -1.905 -5.637 31.922 1 78.31 32 GLU B CA 1
ATOM 3564 C C . GLU B 1 32 ? -2.373 -6.883 31.172 1 78.31 32 GLU B C 1
ATOM 3566 O O . GLU B 1 32 ? -3.096 -7.711 31.734 1 78.31 32 GLU B O 1
ATOM 3571 N N . ASN B 1 33 ? -1.968 -7.059 30.031 1 77.56 33 ASN B N 1
ATOM 3572 C CA . ASN B 1 33 ? -2.314 -8.234 29.234 1 77.56 33 ASN B CA 1
ATOM 3573 C C . ASN B 1 33 ? -1.82 -9.523 29.875 1 77.56 33 ASN B C 1
ATOM 3575 O O . ASN B 1 33 ? -2.561 -10.5 29.969 1 77.56 33 ASN B O 1
ATOM 3579 N N . ILE B 1 34 ? -0.625 -9.492 30.219 1 82.12 34 ILE B N 1
ATOM 3580 C CA . ILE B 1 34 ? -0.01 -10.68 30.812 1 82.12 34 ILE B CA 1
ATOM 3581 C C . ILE B 1 34 ? -0.689 -11 32.125 1 82.12 34 ILE B C 1
ATOM 3583 O O . ILE B 1 34 ? -1.027 -12.156 32.406 1 82.12 34 ILE B O 1
ATOM 3587 N N . THR B 1 35 ? -0.99 -9.938 32.875 1 82.81 35 THR B N 1
ATOM 3588 C CA . THR B 1 35 ? -1.482 -10.148 34.219 1 82.81 35 THR B CA 1
ATOM 3589 C C . THR B 1 35 ? -2.979 -10.453 34.219 1 82.81 35 THR B C 1
ATOM 3591 O O . THR B 1 35 ? -3.465 -11.234 35.031 1 82.81 35 THR B O 1
ATOM 3594 N N . LYS B 1 36 ? -3.688 -9.914 33.25 1 77.56 36 LYS B N 1
ATOM 3595 C CA . LYS B 1 36 ? -5.137 -10.094 33.25 1 77.56 36 LYS B CA 1
ATOM 3596 C C . LYS B 1 36 ? -5.551 -11.242 32.344 1 77.56 36 LYS B C 1
ATOM 3598 O O . LYS B 1 36 ? -6.453 -12.016 32.688 1 77.56 36 LYS B O 1
ATOM 3603 N N . PHE B 1 37 ? -4.859 -11.43 31.281 1 74.12 37 PHE B N 1
ATOM 3604 C CA . PHE B 1 37 ? -5.355 -12.344 30.266 1 74.12 37 PHE B CA 1
ATOM 3605 C C . PHE B 1 37 ? -4.344 -13.453 29.984 1 74.12 37 PHE B C 1
ATOM 3607 O O . PHE B 1 37 ? -4.629 -14.398 29.25 1 74.12 37 PHE B O 1
ATOM 3614 N N . GLY B 1 38 ? -3.201 -13.336 30.438 1 79.5 38 GLY B N 1
ATOM 3615 C CA . GLY B 1 38 ? -2.174 -14.344 30.219 1 79.5 38 GLY B CA 1
ATOM 3616 C C . GLY B 1 38 ? -2.412 -15.617 31 1 79.5 38 GLY B C 1
ATOM 3617 O O . GLY B 1 38 ? -3.512 -15.844 31.516 1 79.5 38 GLY B O 1
ATOM 3618 N N . LEU B 1 39 ? -1.428 -16.531 30.906 1 79.88 39 LEU B N 1
ATOM 3619 C CA . LEU B 1 39 ? -1.439 -17.797 31.625 1 79.88 39 LEU B CA 1
ATOM 3620 C C . LEU B 1 39 ? -0.446 -17.766 32.781 1 79.88 39 LEU B C 1
ATOM 3622 O O . LEU B 1 39 ? 0.648 -17.219 32.656 1 79.88 39 LEU B O 1
ATOM 3626 N N . ASN B 1 40 ? -0.903 -18.281 33.906 1 84.88 40 ASN B N 1
ATOM 3627 C CA . ASN B 1 40 ? 0.045 -18.438 35 1 84.88 40 ASN B CA 1
ATOM 3628 C C . ASN B 1 40 ? 0.68 -19.828 35 1 84.88 40 ASN B C 1
ATOM 3630 O O . ASN B 1 40 ? 0.399 -20.641 34.125 1 84.88 40 ASN B O 1
ATOM 3634 N N . LEU B 1 41 ? 1.575 -20.078 35.875 1 85.38 41 LEU B N 1
ATOM 3635 C CA . LEU B 1 41 ? 2.316 -21.344 35.906 1 85.38 41 LEU B CA 1
ATOM 3636 C C . LEU B 1 41 ? 1.38 -22.516 36.156 1 85.38 41 LEU B C 1
ATOM 3638 O O . LEU B 1 41 ? 1.603 -23.609 35.625 1 85.38 41 LEU B O 1
ATOM 3642 N N . ALA B 1 42 ? 0.29 -22.281 36.875 1 84.94 42 ALA B N 1
ATOM 3643 C CA . ALA B 1 42 ? -0.694 -23.328 37.125 1 84.94 42 ALA B CA 1
ATOM 3644 C C . ALA B 1 42 ? -1.423 -23.703 35.844 1 84.94 42 ALA B C 1
ATOM 3646 O O . ALA B 1 42 ? -1.666 -24.891 35.562 1 84.94 42 ALA B O 1
ATOM 3647 N N . ASP B 1 43 ? -1.73 -22.656 35.062 1 83.94 43 ASP B N 1
ATOM 3648 C CA . ASP B 1 43 ? -2.381 -22.875 33.781 1 83.94 43 ASP B CA 1
ATOM 3649 C C . ASP B 1 43 ? -1.498 -23.719 32.844 1 83.94 43 ASP B C 1
ATOM 3651 O O . ASP B 1 43 ? -1.98 -24.641 32.188 1 83.94 43 ASP B O 1
ATOM 3655 N N . ILE B 1 44 ? -0.279 -23.375 32.75 1 86.06 44 ILE B N 1
ATOM 3656 C CA . ILE B 1 44 ? 0.676 -24.062 31.906 1 86.06 44 ILE B CA 1
ATOM 3657 C C . ILE B 1 44 ? 0.816 -25.516 32.344 1 86.06 44 ILE B C 1
ATOM 3659 O O . ILE B 1 44 ? 0.854 -26.422 31.5 1 86.06 44 ILE B O 1
ATOM 3663 N N . LYS B 1 45 ? 0.892 -25.75 33.625 1 83.56 45 LYS B N 1
ATOM 3664 C CA . LYS B 1 45 ? 0.988 -27.094 34.156 1 83.56 45 LYS B CA 1
ATOM 3665 C C . LYS B 1 45 ? -0.234 -27.922 33.75 1 83.56 45 LYS B C 1
ATOM 3667 O O . LYS B 1 45 ? -0.105 -29.094 33.375 1 83.56 45 LYS B O 1
ATOM 3672 N N . GLN B 1 46 ? -1.39 -27.328 33.812 1 82.5 46 GLN B N 1
ATOM 3673 C CA . GLN B 1 46 ? -2.625 -28 33.438 1 82.5 46 GLN B CA 1
ATOM 3674 C C . GLN B 1 46 ? -2.623 -28.375 31.969 1 82.5 46 GLN B C 1
ATOM 3676 O O . GLN B 1 46 ? -3.045 -29.469 31.594 1 82.5 46 GLN B O 1
ATOM 3681 N N . LEU B 1 47 ? -2.178 -27.469 31.172 1 81.44 47 LEU B N 1
ATOM 3682 C CA . LEU B 1 47 ? -2.105 -27.703 29.734 1 81.44 47 LEU B CA 1
ATOM 3683 C C . LEU B 1 47 ? -1.147 -28.844 29.422 1 81.44 47 LEU B C 1
ATOM 3685 O O . LEU B 1 47 ? -1.436 -29.688 28.562 1 81.44 47 LEU B O 1
ATOM 3689 N N . ASN B 1 48 ? -0.069 -28.906 30.047 1 81.5 48 ASN B N 1
ATOM 3690 C CA . ASN B 1 48 ? 0.971 -29.906 29.797 1 81.5 48 ASN B CA 1
ATOM 3691 C C . ASN B 1 48 ? 0.558 -31.281 30.312 1 81.5 48 ASN B C 1
ATOM 3693 O O . ASN B 1 48 ? 1.028 -32.312 29.812 1 81.5 48 ASN B O 1
ATOM 3697 N N . GLN B 1 49 ? -0.298 -31.312 31.281 1 78.81 49 GLN B N 1
ATOM 3698 C CA . GLN B 1 49 ? -0.704 -32.594 31.875 1 78.81 49 GLN B CA 1
ATOM 3699 C C . GLN B 1 49 ? -1.959 -33.125 31.203 1 78.81 49 GLN B C 1
ATOM 3701 O O . GLN B 1 49 ? -2.316 -34.281 31.406 1 78.81 49 GLN B O 1
ATOM 3706 N N . SER B 1 50 ? -2.578 -32.25 30.5 1 76.44 50 SER B N 1
ATOM 3707 C CA . SER B 1 50 ? -3.818 -32.688 29.875 1 76.44 50 SER B CA 1
ATOM 3708 C C . SER B 1 50 ? -3.539 -33.656 28.734 1 76.44 50 SER B C 1
ATOM 3710 O O . SER B 1 50 ? -2.656 -33.438 27.906 1 76.44 50 SER B O 1
ATOM 3712 N N . GLU B 1 51 ? -4.098 -34.875 28.703 1 75.56 51 GLU B N 1
ATOM 3713 C CA . GLU B 1 51 ? -3.92 -35.906 27.688 1 75.56 51 GLU B CA 1
ATOM 3714 C C . GLU B 1 51 ? -4.555 -35.5 26.359 1 75.56 51 GLU B C 1
ATOM 3716 O O . GLU B 1 51 ? -4.141 -35.969 25.297 1 75.56 51 GLU B O 1
ATOM 3721 N N . ASP B 1 52 ? -5.457 -34.531 26.406 1 72.94 52 ASP B N 1
ATOM 3722 C CA . ASP B 1 52 ? -6.199 -34.125 25.219 1 72.94 52 ASP B CA 1
ATOM 3723 C C . ASP B 1 52 ? -5.453 -33.031 24.438 1 72.94 52 ASP B C 1
ATOM 3725 O O . ASP B 1 52 ? -5.824 -32.719 23.312 1 72.94 52 ASP B O 1
ATOM 3729 N N . VAL B 1 53 ? -4.434 -32.531 24.984 1 74.75 53 VAL B N 1
ATOM 3730 C CA . VAL B 1 53 ? -3.701 -31.453 24.328 1 74.75 53 VAL B CA 1
ATOM 3731 C C . VAL B 1 53 ? -2.562 -32.031 23.5 1 74.75 53 VAL B C 1
ATOM 3733 O O . VAL B 1 53 ? -1.775 -32.844 23.984 1 74.75 53 VAL B O 1
ATOM 3736 N N . PRO B 1 54 ? -2.572 -31.703 22.219 1 74.44 54 PRO B N 1
ATOM 3737 C CA . PRO B 1 54 ? -1.535 -32.25 21.344 1 74.44 54 PRO B CA 1
ATOM 3738 C C . PRO B 1 54 ? -0.123 -31.906 21.812 1 74.44 54 PRO B C 1
ATOM 3740 O O . PRO B 1 54 ? 0.088 -30.875 22.469 1 74.44 54 PRO B O 1
ATOM 3743 N N . GLU B 1 55 ? 0.834 -32.75 21.531 1 74.88 55 GLU B N 1
ATOM 3744 C CA . GLU B 1 55 ? 2.229 -32.594 21.938 1 74.88 55 GLU B CA 1
ATOM 3745 C C . GLU B 1 55 ? 2.846 -31.328 21.359 1 74.88 55 GLU B C 1
ATOM 3747 O O . GLU B 1 55 ? 3.707 -30.703 21.984 1 74.88 55 GLU B O 1
ATOM 3752 N N . GLU B 1 56 ? 2.385 -30.922 20.25 1 69.56 56 GLU B N 1
ATOM 3753 C CA . GLU B 1 56 ? 2.9 -29.719 19.594 1 69.56 56 GLU B CA 1
ATOM 3754 C C . GLU B 1 56 ? 2.631 -28.484 20.453 1 69.56 56 GLU B C 1
ATOM 3756 O O . GLU B 1 56 ? 3.477 -27.594 20.547 1 69.56 56 GLU B O 1
ATOM 3761 N N . ILE B 1 57 ? 1.565 -28.469 21.094 1 74.56 57 ILE B N 1
ATOM 3762 C CA . ILE B 1 57 ? 1.197 -27.359 21.953 1 74.56 57 ILE B CA 1
ATOM 3763 C C . ILE B 1 57 ? 2.035 -27.391 23.234 1 74.56 57 ILE B C 1
ATOM 3765 O O . ILE B 1 57 ? 2.479 -26.344 23.719 1 74.56 57 ILE B O 1
ATOM 3769 N N . LYS B 1 58 ? 2.236 -28.578 23.672 1 74.06 58 LYS B N 1
ATOM 3770 C CA . LYS B 1 58 ? 3.047 -28.75 24.875 1 74.06 58 LYS B CA 1
ATOM 3771 C C . LYS B 1 58 ? 4.469 -28.234 24.641 1 74.06 58 LYS B C 1
ATOM 3773 O O . LYS B 1 58 ? 5.07 -27.641 25.547 1 74.06 58 LYS B O 1
ATOM 3778 N N . GLU B 1 59 ? 4.84 -28.406 23.453 1 74.06 59 GLU B N 1
ATOM 3779 C CA . GLU B 1 59 ? 6.176 -27.922 23.109 1 74.06 59 GLU B CA 1
ATOM 3780 C C . GLU B 1 59 ? 6.227 -26.406 23.094 1 74.06 59 GLU B C 1
ATOM 3782 O O . GLU B 1 59 ? 7.207 -25.797 23.531 1 74.06 59 GLU B O 1
ATOM 3787 N N . VAL B 1 60 ? 5.203 -25.812 22.703 1 73.94 60 VAL B N 1
ATOM 3788 C CA . VAL B 1 60 ? 5.137 -24.359 22.594 1 73.94 60 VAL B CA 1
ATOM 3789 C C . VAL B 1 60 ? 5.031 -23.75 24 1 73.94 60 VAL B C 1
ATOM 3791 O O . VAL B 1 60 ? 5.613 -22.703 24.266 1 73.94 60 VAL B O 1
ATOM 3794 N N . THR B 1 61 ? 4.371 -24.422 24.828 1 76.62 61 THR B N 1
ATOM 3795 C CA . THR B 1 61 ? 4.168 -23.922 26.188 1 76.62 61 THR B CA 1
ATOM 3796 C C . THR B 1 61 ? 5.496 -23.828 26.938 1 76.62 61 THR B C 1
ATOM 3798 O O . THR B 1 61 ? 5.641 -23.031 27.859 1 76.62 61 THR B O 1
ATOM 3801 N N . ASN B 1 62 ? 6.445 -24.625 26.453 1 71.38 62 ASN B N 1
ATOM 3802 C CA . ASN B 1 62 ? 7.73 -24.672 27.141 1 71.38 62 ASN B CA 1
ATOM 3803 C C . ASN B 1 62 ? 8.703 -23.641 26.578 1 71.38 62 ASN B C 1
ATOM 3805 O O . ASN B 1 62 ? 9.852 -23.562 27.031 1 71.38 62 ASN B O 1
ATOM 3809 N N . HIS B 1 63 ? 8.234 -22.922 25.703 1 75.5 63 HIS B N 1
ATOM 3810 C CA . HIS B 1 63 ? 9.094 -21.859 25.203 1 75.5 63 HIS B CA 1
ATOM 3811 C C . HIS B 1 63 ? 9.477 -20.891 26.312 1 75.5 63 HIS B C 1
ATOM 3813 O O . HIS B 1 63 ? 8.641 -20.516 27.141 1 75.5 63 HIS B O 1
ATOM 3819 N N . PRO B 1 64 ? 10.695 -20.406 26.344 1 71.56 64 PRO B N 1
ATOM 3820 C CA . PRO B 1 64 ? 11.195 -19.562 27.438 1 71.56 64 PRO B CA 1
ATOM 3821 C C . PRO B 1 64 ? 10.367 -18.297 27.641 1 71.56 64 PRO B C 1
ATOM 3823 O O . PRO B 1 64 ? 10.094 -17.891 28.766 1 71.56 64 PRO B O 1
ATOM 3826 N N . SER B 1 65 ? 9.961 -17.688 26.625 1 77.31 65 SER B N 1
ATOM 3827 C CA . SER B 1 65 ? 9.203 -16.453 26.734 1 77.31 65 SER B CA 1
ATOM 3828 C C . SER B 1 65 ? 7.809 -16.688 27.297 1 77.31 65 SER B C 1
ATOM 3830 O O . SER B 1 65 ? 7.27 -15.852 28.016 1 77.31 65 SER B O 1
ATOM 3832 N N . ILE B 1 66 ? 7.297 -17.781 26.969 1 78.5 66 ILE B N 1
ATOM 3833 C CA . ILE B 1 66 ? 5.969 -18.109 27.484 1 78.5 66 ILE B CA 1
ATOM 3834 C C . ILE B 1 66 ? 6.055 -18.438 28.969 1 78.5 66 ILE B C 1
ATOM 3836 O O . ILE B 1 66 ? 5.234 -17.969 29.766 1 78.5 66 ILE B O 1
ATOM 3840 N N . MET B 1 67 ? 7.098 -19.156 29.234 1 80.31 67 MET B N 1
ATOM 3841 C CA . MET B 1 67 ? 7.32 -19.516 30.641 1 80.31 67 MET B CA 1
ATOM 3842 C C . MET B 1 67 ? 7.594 -18.266 31.469 1 80.31 67 MET B C 1
ATOM 3844 O O . MET B 1 67 ? 7.121 -18.156 32.594 1 80.31 67 MET B O 1
ATOM 3848 N N . ALA B 1 68 ? 8.281 -17.344 30.844 1 80.94 68 ALA B N 1
ATOM 3849 C CA . ALA B 1 68 ? 8.578 -16.094 31.531 1 80.94 68 ALA B CA 1
ATOM 3850 C C . ALA B 1 68 ? 7.309 -15.281 31.766 1 80.94 68 ALA B C 1
ATOM 3852 O O . ALA B 1 68 ? 7.121 -14.711 32.844 1 80.94 68 ALA B O 1
ATOM 3853 N N . ALA B 1 69 ? 6.543 -15.281 30.844 1 84.5 69 ALA B N 1
ATOM 3854 C CA . ALA B 1 69 ? 5.273 -14.57 30.969 1 84.5 69 ALA B CA 1
ATOM 3855 C C . ALA B 1 69 ? 4.395 -15.203 32.062 1 84.5 69 ALA B C 1
ATOM 3857 O O . ALA B 1 69 ? 3.773 -14.492 32.844 1 84.5 69 ALA B O 1
ATOM 3858 N N . ALA B 1 70 ? 4.395 -16.469 32 1 85.12 70 ALA B N 1
ATOM 3859 C CA . ALA B 1 70 ? 3.615 -17.188 33 1 85.12 70 ALA B CA 1
ATOM 3860 C C . ALA B 1 70 ? 4.152 -16.922 34.406 1 85.12 70 ALA B C 1
ATOM 3862 O O . ALA B 1 70 ? 3.377 -16.781 35.375 1 85.12 70 ALA B O 1
ATOM 3863 N N . ASN B 1 71 ? 5.441 -16.875 34.469 1 85.94 71 ASN B N 1
ATOM 3864 C CA . ASN B 1 71 ? 6.082 -16.562 35.719 1 85.94 71 ASN B CA 1
ATOM 3865 C C . ASN B 1 71 ? 5.703 -15.156 36.219 1 85.94 71 ASN B C 1
ATOM 3867 O O . ASN B 1 71 ? 5.484 -14.945 37.406 1 85.94 71 ASN B O 1
ATOM 3871 N N . LEU B 1 72 ? 5.672 -14.266 35.281 1 86.19 72 LEU B N 1
ATOM 3872 C CA . LEU B 1 72 ? 5.324 -12.883 35.594 1 86.19 72 LEU B CA 1
ATOM 3873 C C . LEU B 1 72 ? 3.902 -12.789 36.125 1 86.19 72 LEU B C 1
ATOM 3875 O O . LEU B 1 72 ? 3.658 -12.117 37.156 1 86.19 72 LEU B O 1
ATOM 3879 N N . LYS B 1 73 ? 3.061 -13.398 35.5 1 86.81 73 LYS B N 1
ATOM 3880 C CA . LYS B 1 73 ? 1.68 -13.383 35.969 1 86.81 73 LYS B CA 1
ATOM 3881 C C . LYS B 1 73 ? 1.563 -14.039 37.344 1 86.81 73 LYS B C 1
ATOM 3883 O O . LYS B 1 73 ? 0.849 -13.547 38.219 1 86.81 73 LYS B O 1
ATOM 3888 N N . THR B 1 74 ? 2.18 -15.102 37.5 1 86.5 74 THR B N 1
ATOM 3889 C CA . THR B 1 74 ? 2.176 -15.789 38.781 1 86.5 74 THR B CA 1
ATOM 3890 C C . THR B 1 74 ? 2.719 -14.883 39.906 1 86.5 74 THR B C 1
ATOM 3892 O O . THR B 1 74 ? 2.156 -14.82 41 1 86.5 74 THR B O 1
ATOM 3895 N N . ALA B 1 75 ? 3.766 -14.188 39.531 1 84.62 75 ALA B N 1
ATOM 3896 C CA . ALA B 1 75 ? 4.359 -13.25 40.469 1 84.62 75 ALA B CA 1
ATOM 3897 C C . ALA B 1 75 ? 3.398 -12.117 40.812 1 84.62 75 ALA B C 1
ATOM 3899 O O . ALA B 1 75 ? 3.311 -11.68 41.969 1 84.62 75 ALA B O 1
ATOM 3900 N N . TYR B 1 76 ? 2.738 -11.688 39.812 1 86.56 76 TYR B N 1
ATOM 3901 C CA . TYR B 1 76 ? 1.743 -10.633 40 1 86.56 76 TYR B CA 1
ATOM 3902 C C . TYR B 1 76 ? 0.613 -11.094 40.906 1 86.56 76 TYR B C 1
ATOM 3904 O O . TYR B 1 76 ? 0.199 -10.359 41.812 1 86.56 76 TYR B O 1
ATOM 3912 N N . GLN B 1 77 ? 0.191 -12.281 40.719 1 82.62 77 GLN B N 1
ATOM 3913 C CA . GLN B 1 77 ? -0.907 -12.836 41.5 1 82.62 77 GLN B CA 1
ATOM 3914 C C . GLN B 1 77 ? -0.489 -13.062 42.938 1 82.62 77 GLN B C 1
ATOM 3916 O O . GLN B 1 77 ? -1.313 -12.969 43.875 1 82.62 77 GLN B O 1
ATOM 3921 N N . ARG B 1 78 ? 0.8 -13.305 43.062 1 82.94 78 ARG B N 1
ATOM 3922 C CA . ARG B 1 78 ? 1.335 -13.539 44.406 1 82.94 78 ARG B CA 1
ATOM 3923 C C . ARG B 1 78 ? 1.646 -12.219 45.125 1 82.94 78 ARG B C 1
ATOM 3925 O O . ARG B 1 78 ? 2.006 -12.203 46.281 1 82.94 78 ARG B O 1
ATOM 3932 N N . GLY B 1 79 ? 1.517 -11.086 44.312 1 81.56 79 GLY B N 1
ATOM 3933 C CA . GLY B 1 79 ? 1.736 -9.781 44.906 1 81.56 79 GLY B CA 1
ATOM 3934 C C . GLY B 1 79 ? 3.188 -9.344 44.875 1 81.56 79 GLY B C 1
ATOM 3935 O O . GLY B 1 79 ? 3.551 -8.32 45.469 1 81.56 79 GLY B O 1
ATOM 3936 N N . SER B 1 80 ? 4.102 -10.102 44.281 1 77.94 80 SER B N 1
ATOM 3937 C CA . SER B 1 80 ? 5.527 -9.797 44.219 1 77.94 80 SER B CA 1
ATOM 3938 C C . SER B 1 80 ? 5.812 -8.617 43.281 1 77.94 80 SER B C 1
ATOM 3940 O O . SER B 1 80 ? 6.938 -8.117 43.25 1 77.94 80 SER B O 1
ATOM 3942 N N . LEU B 1 81 ? 4.77 -8.273 42.5 1 81.81 81 LEU B N 1
ATOM 3943 C CA . LEU B 1 81 ? 4.98 -7.191 41.562 1 81.81 81 LEU B CA 1
ATOM 3944 C C . LEU B 1 81 ? 4.121 -5.984 41.906 1 81.81 81 LEU B C 1
ATOM 3946 O O . LEU B 1 81 ? 3.789 -5.176 41.031 1 81.81 81 LEU B O 1
ATOM 3950 N N . ASN B 1 82 ? 3.734 -5.824 43.094 1 77.31 82 ASN B N 1
ATOM 3951 C CA . ASN B 1 82 ? 2.881 -4.734 43.562 1 77.31 82 ASN B CA 1
ATOM 3952 C C . ASN B 1 82 ? 3.527 -3.373 43.312 1 77.31 82 ASN B C 1
ATOM 3954 O O . ASN B 1 82 ? 2.838 -2.404 43 1 77.31 82 ASN B O 1
ATOM 3958 N N . ASN B 1 83 ? 4.863 -3.322 43.5 1 75.25 83 ASN B N 1
ATOM 3959 C CA . ASN B 1 83 ? 5.559 -2.064 43.25 1 75.25 83 ASN B CA 1
ATOM 3960 C C . ASN B 1 83 ? 5.391 -1.615 41.812 1 75.25 83 ASN B C 1
ATOM 3962 O O . ASN B 1 83 ? 5.133 -0.44 41.531 1 75.25 83 ASN B O 1
ATOM 3966 N N . MET B 1 84 ? 5.539 -2.623 40.938 1 80.44 84 MET B N 1
ATOM 3967 C CA . MET B 1 84 ? 5.391 -2.32 39.531 1 80.44 84 MET B CA 1
ATOM 3968 C C . MET B 1 84 ? 3.949 -1.957 39.188 1 80.44 84 MET B C 1
ATOM 3970 O O . MET B 1 84 ? 3.699 -0.988 38.469 1 80.44 84 MET B O 1
ATOM 3974 N N . ALA B 1 85 ? 3.023 -2.721 39.656 1 76.19 85 ALA B N 1
ATOM 3975 C CA . ALA B 1 85 ? 1.604 -2.486 39.406 1 76.19 85 ALA B CA 1
ATOM 3976 C C . ALA B 1 85 ? 1.178 -1.111 39.906 1 76.19 85 ALA B C 1
ATOM 3978 O O . ALA B 1 85 ? 0.396 -0.417 39.25 1 76.19 85 ALA B O 1
ATOM 3979 N N . GLY B 1 86 ? 1.641 -0.701 41.031 1 74.81 86 GLY B N 1
ATOM 3980 C CA . GLY B 1 86 ? 1.36 0.609 41.594 1 74.81 86 GLY B CA 1
ATOM 3981 C C . GLY B 1 86 ? 1.903 1.75 40.75 1 74.81 86 GLY B C 1
ATOM 3982 O O . GLY B 1 86 ? 1.291 2.816 40.656 1 74.81 86 GLY B O 1
ATOM 3983 N N . LEU B 1 87 ? 3.039 1.471 40.188 1 74.31 87 LEU B N 1
ATOM 3984 C CA . LEU B 1 87 ? 3.658 2.494 39.375 1 74.31 87 LEU B CA 1
ATOM 3985 C C . LEU B 1 87 ? 2.893 2.664 38.062 1 74.31 87 LEU B C 1
ATOM 3987 O O . LEU B 1 87 ? 2.832 3.766 37.5 1 74.31 87 LEU B O 1
ATOM 3991 N N . LEU B 1 88 ? 2.365 1.598 37.562 1 76.56 88 LEU B N 1
ATOM 3992 C CA . LEU B 1 88 ? 1.667 1.629 36.281 1 76.56 88 LEU B CA 1
ATOM 3993 C C . LEU B 1 88 ? 0.246 2.156 36.438 1 76.56 88 LEU B C 1
ATOM 3995 O O . LEU B 1 88 ? -0.292 2.801 35.531 1 76.56 88 LEU B O 1
ATOM 3999 N N . ASN B 1 89 ? -0.538 1.833 37.438 1 56.94 89 ASN B N 1
ATOM 4000 C CA . ASN B 1 89 ? -1.87 2.332 37.75 1 56.94 89 ASN B CA 1
ATOM 4001 C C . ASN B 1 89 ? -1.918 2.938 39.156 1 56.94 89 ASN B C 1
ATOM 4003 O O . ASN B 1 89 ? -2.246 2.248 40.125 1 56.94 89 ASN B O 1
ATOM 4007 N N . PRO B 1 90 ? -1.497 4.121 39.156 1 47.16 90 PRO B N 1
ATOM 4008 C CA . PRO B 1 90 ? -1.475 4.672 40.5 1 47.16 90 PRO B CA 1
ATOM 4009 C C . PRO B 1 90 ? -2.846 4.637 41.188 1 47.16 90 PRO B C 1
ATOM 4011 O O . PRO B 1 90 ? -2.932 4.609 42.406 1 47.16 90 PRO B O 1
ATOM 4014 N N . SER B 1 91 ? -3.92 4.754 40.469 1 41.5 91 SER B N 1
ATOM 4015 C CA . SER B 1 91 ? -5.203 4.801 41.156 1 41.5 91 SER B CA 1
ATOM 4016 C C . SER B 1 91 ? -5.543 3.451 41.781 1 41.5 91 SER B C 1
ATOM 4018 O O . SER B 1 91 ? -6.266 3.387 42.781 1 41.5 91 SER B O 1
ATOM 4020 N N . THR B 1 92 ? -5.227 2.416 41.031 1 37.06 92 THR B N 1
ATOM 4021 C CA . THR B 1 92 ? -5.719 1.117 41.469 1 37.06 92 THR B CA 1
ATOM 4022 C C . THR B 1 92 ? -4.859 0.576 42.625 1 37.06 92 THR B C 1
ATOM 4024 O O . THR B 1 92 ? -5.074 -0.542 43.094 1 37.06 92 THR B O 1
ATOM 4027 N N . ALA B 1 93 ? -3.775 1.088 42.906 1 33.31 93 ALA B N 1
ATOM 4028 C CA . ALA B 1 93 ? -3.021 0.469 43.969 1 33.31 93 ALA B CA 1
ATOM 4029 C C . ALA B 1 93 ? -3.898 0.277 45.219 1 33.31 93 ALA B C 1
ATOM 4031 O O . ALA B 1 93 ? -3.465 -0.316 46.219 1 33.31 93 ALA B O 1
ATOM 4032 N N . ILE B 1 94 ? -4.996 1.026 45.219 1 30.3 94 ILE B N 1
ATOM 4033 C CA . ILE B 1 94 ? -5.59 0.997 46.562 1 30.3 94 ILE B CA 1
ATOM 4034 C C . ILE B 1 94 ? -6.246 -0.36 46.812 1 30.3 94 ILE B C 1
ATOM 4036 O O . ILE B 1 94 ? -6.242 -0.865 47.938 1 30.3 94 ILE B O 1
ATOM 4040 N N . GLU B 1 95 ? -7.004 -0.857 45.75 1 30.28 95 GLU B N 1
ATOM 4041 C CA . GLU B 1 95 ? -8.062 -1.733 46.25 1 30.28 95 GLU B CA 1
ATOM 4042 C C . GLU B 1 95 ? -7.539 -3.148 46.5 1 30.28 95 GLU B C 1
ATOM 4044 O O . GLU B 1 95 ? -8.32 -4.07 46.75 1 30.28 95 GLU B O 1
ATOM 4049 N N . THR B 1 96 ? -6.359 -3.457 46.156 1 30.22 96 THR B N 1
ATOM 4050 C CA . THR B 1 96 ? -6.164 -4.902 46.219 1 30.22 96 THR B CA 1
ATOM 4051 C C . THR B 1 96 ? -6.273 -5.41 47.656 1 30.22 96 THR B C 1
ATOM 4053 O O . THR B 1 96 ? -5.879 -6.539 47.938 1 30.22 96 THR B O 1
ATOM 4056 N N . LYS B 1 97 ? -6.582 -4.574 48.562 1 26.8 97 LYS B N 1
ATOM 4057 C CA . LYS B 1 97 ? -6.426 -5.32 49.812 1 26.8 97 LYS B CA 1
ATOM 4058 C C . LYS B 1 97 ? -7.301 -6.57 49.812 1 26.8 97 LYS B C 1
ATOM 4060 O O . LYS B 1 97 ? -6.93 -7.59 50.406 1 26.8 97 LYS B O 1
ATOM 4065 N N . LYS B 1 98 ? -8.75 -6.402 49.812 1 25.28 98 LYS B N 1
ATOM 4066 C CA . LYS B 1 98 ? -9.469 -7.238 50.75 1 25.28 98 LYS B CA 1
ATOM 4067 C C . LYS B 1 98 ? -9.742 -8.625 50.188 1 25.28 98 LYS B C 1
ATOM 4069 O O . LYS B 1 98 ? -10.359 -9.469 50.844 1 25.28 98 LYS B O 1
ATOM 4074 N N . SER B 1 99 ? -10.133 -8.82 48.781 1 24.81 99 SER B N 1
ATOM 4075 C CA . SER B 1 99 ? -11.07 -9.922 48.594 1 24.81 99 SER B CA 1
ATOM 4076 C C . SER B 1 99 ? -10.359 -11.266 48.625 1 24.81 99 SER B C 1
ATOM 4078 O O . SER B 1 99 ? -9.531 -11.547 47.75 1 24.81 99 SER B O 1
ATOM 4080 N N . ASN B 1 100 ? -10.055 -11.883 49.75 1 24.56 100 ASN B N 1
ATOM 4081 C CA . ASN B 1 100 ? -9.492 -13.172 50.125 1 24.56 100 ASN B CA 1
ATOM 4082 C C . ASN B 1 100 ? -10.086 -14.312 49.312 1 24.56 100 ASN B C 1
ATOM 4084 O O . ASN B 1 100 ? -9.352 -15.164 48.812 1 24.56 100 ASN B O 1
ATOM 4088 N N . SER B 1 101 ? -11.359 -14.859 49.75 1 23.14 101 SER B N 1
ATOM 4089 C CA . SER B 1 101 ? -11.641 -16.266 50 1 23.14 101 SER B CA 1
ATOM 4090 C C . SER B 1 101 ? -11.945 -17.031 48.719 1 23.14 101 SER B C 1
ATOM 4092 O O . SER B 1 101 ? -11.609 -18.203 48.594 1 23.14 101 SER B O 1
ATOM 4094 N N . SER B 1 102 ? -13.195 -16.734 48 1 24.27 102 SER B N 1
ATOM 4095 C CA . SER B 1 102 ? -14.094 -17.828 47.656 1 24.27 102 SER B CA 1
ATOM 4096 C C . SER B 1 102 ? -13.547 -18.656 46.5 1 24.27 102 SER B C 1
ATOM 4098 O O . SER B 1 102 ? -12.625 -18.219 45.812 1 24.27 102 SER B O 1
ATOM 4100 N N . SER B 1 103 ? -14.516 -19.656 45.844 1 24.22 103 SER B N 1
ATOM 4101 C CA . SER B 1 103 ? -14.656 -20.938 45.188 1 24.22 103 SER B CA 1
ATOM 4102 C C . SER B 1 103 ? -14.164 -20.875 43.75 1 24.22 103 SER B C 1
ATOM 4104 O O . SER B 1 103 ? -14.328 -19.859 43.062 1 24.22 103 SER B O 1
ATOM 4106 N N . SER B 1 104 ? -13.234 -21.688 43.312 1 25.23 104 SER B N 1
ATOM 4107 C CA . SER B 1 104 ? -12.445 -22.047 42.125 1 25.23 104 SER B CA 1
ATOM 4108 C C . SER B 1 104 ? -13.352 -22.391 40.969 1 25.23 104 SER B C 1
ATOM 4110 O O . SER B 1 104 ? -13.336 -23.516 40.469 1 25.23 104 SER B O 1
ATOM 4112 N N . SER B 1 105 ? -14.664 -21.875 40.875 1 25.12 105 SER B N 1
ATOM 4113 C CA . SER B 1 105 ? -15.461 -22.438 39.812 1 25.12 105 SER B CA 1
ATOM 4114 C C . SER B 1 105 ? -14.742 -22.297 38.469 1 25.12 105 SER B C 1
ATOM 4116 O O . SER B 1 105 ? -14.148 -21.266 38.188 1 25.12 105 SER B O 1
ATOM 4118 N N . THR B 1 106 ? -14.305 -23.438 37.875 1 25.03 106 THR B N 1
ATOM 4119 C CA . THR B 1 106 ? -13.703 -23.828 36.594 1 25.03 106 THR B CA 1
ATOM 4120 C C . THR B 1 106 ? -14.422 -23.172 35.438 1 25.03 106 THR B C 1
ATOM 4122 O O . THR B 1 106 ? -15.516 -23.594 35.031 1 25.03 106 THR B O 1
ATOM 4125 N N . SER B 1 107 ? -14.844 -21.953 35.5 1 23.98 107 SER B N 1
ATOM 4126 C CA . SER B 1 107 ? -15.617 -21.453 34.344 1 23.98 107 SER B CA 1
ATOM 4127 C C . SER B 1 107 ? -14.906 -21.719 33.031 1 23.98 107 SER B C 1
ATOM 4129 O O . SER B 1 107 ? -13.719 -21.438 32.906 1 23.98 107 SER B O 1
ATOM 4131 N N . SER B 1 108 ? -15.281 -22.922 32.344 1 25.48 108 SER B N 1
ATOM 4132 C CA . SER B 1 108 ? -15.023 -23.375 30.969 1 25.48 108 SER B CA 1
ATOM 4133 C C . SER B 1 108 ? -14.883 -22.188 30.016 1 25.48 108 SER B C 1
ATOM 4135 O O . SER B 1 108 ? -15.75 -21.312 29.969 1 25.48 108 SER B O 1
ATOM 4137 N N . SER B 1 109 ? -13.812 -21.766 29.891 1 25.36 109 SER B N 1
ATOM 4138 C CA . SER B 1 109 ? -13.43 -20.703 28.953 1 25.36 109 SER B CA 1
ATOM 4139 C C . SER B 1 109 ? -14.133 -20.875 27.609 1 25.36 109 SER B C 1
ATOM 4141 O O . SER B 1 109 ? -13.883 -21.844 26.891 1 25.36 109 SER B O 1
ATOM 4143 N N . LYS B 1 110 ? -15.57 -20.828 27.609 1 26.02 110 LYS B N 1
ATOM 4144 C CA . LYS B 1 110 ? -16.375 -20.75 26.391 1 26.02 110 LYS B CA 1
ATOM 4145 C C . LYS B 1 110 ? -15.609 -20.078 25.266 1 26.02 110 LYS B C 1
ATOM 4147 O O . LYS B 1 110 ? -15.273 -18.891 25.344 1 26.02 110 LYS B O 1
ATOM 4152 N N . LEU B 1 111 ? -14.812 -20.797 24.609 1 25.03 111 LEU B N 1
ATOM 4153 C CA . LEU B 1 111 ? -14.344 -20.469 23.266 1 25.03 111 LEU B CA 1
ATOM 4154 C C . LEU B 1 111 ? -15.445 -19.812 22.438 1 25.03 111 LEU B C 1
ATOM 4156 O O . LEU B 1 111 ? -16.5 -20.422 22.219 1 25.03 111 LEU B O 1
ATOM 4160 N N . ASP B 1 112 ? -15.742 -18.672 22.547 1 26.45 112 ASP B N 1
ATOM 4161 C CA . ASP B 1 112 ? -16.766 -17.875 21.891 1 26.45 112 ASP B CA 1
ATOM 4162 C C . ASP B 1 112 ? -17.047 -18.375 20.484 1 26.45 112 ASP B C 1
ATOM 4164 O O . ASP B 1 112 ? -16.141 -18.453 19.656 1 26.45 112 ASP B O 1
ATOM 4168 N N . LYS B 1 113 ? -17.906 -19.375 20.156 1 28.39 113 LYS B N 1
ATOM 4169 C CA . LYS B 1 113 ? -18.609 -19.688 18.906 1 28.39 113 LYS B CA 1
ATOM 4170 C C . LYS B 1 113 ? -18.797 -18.438 18.047 1 28.39 113 LYS B C 1
ATOM 4172 O O . LYS B 1 113 ? -19.578 -17.547 18.406 1 28.39 113 LYS B O 1
ATOM 4177 N N . TYR B 1 114 ? -17.75 -18.047 17.281 1 29.53 114 TYR B N 1
ATOM 4178 C CA . TYR B 1 114 ? -17.828 -17 16.281 1 29.53 114 TYR B CA 1
ATOM 4179 C C . TYR B 1 114 ? -19.141 -17.031 15.539 1 29.53 114 TYR B C 1
ATOM 4181 O O . TYR B 1 114 ? -19.469 -18.031 14.891 1 29.53 114 TYR B O 1
ATOM 4189 N N . THR B 1 115 ? -20.203 -16.703 16.047 1 31.23 115 THR B N 1
ATOM 4190 C CA . THR B 1 115 ? -21.562 -16.594 15.516 1 31.23 115 THR B CA 1
ATOM 4191 C C . THR B 1 115 ? -21.562 -15.859 14.172 1 31.23 115 THR B C 1
ATOM 4193 O O . THR B 1 115 ? -21.016 -14.758 14.055 1 31.23 115 THR B O 1
ATOM 4196 N N . ILE B 1 116 ? -21.406 -16.594 13 1 34.81 116 ILE B N 1
ATOM 4197 C CA . ILE B 1 116 ? -21.672 -16.047 11.688 1 34.81 116 ILE B CA 1
ATOM 4198 C C . ILE B 1 116 ? -23 -15.273 11.711 1 34.81 116 ILE B C 1
ATOM 4200 O O . ILE B 1 116 ? -24.016 -15.797 12.18 1 34.81 116 ILE B O 1
ATOM 4204 N N . ASP B 1 117 ? -22.953 -14.094 11.781 1 44.56 117 ASP B N 1
ATOM 4205 C CA . ASP B 1 117 ? -24.156 -13.258 11.781 1 44.56 117 ASP B CA 1
ATOM 4206 C C . ASP B 1 117 ? -25.109 -13.656 10.648 1 44.56 117 ASP B C 1
ATOM 4208 O O . ASP B 1 117 ? -24.688 -14.289 9.672 1 44.56 117 ASP B O 1
ATOM 4212 N N . PRO B 1 118 ? -26.344 -13.641 10.727 1 43.28 118 PRO B N 1
ATOM 4213 C CA . PRO B 1 118 ? -27.391 -14.055 9.789 1 43.28 118 PRO B CA 1
ATOM 4214 C C . PRO B 1 118 ? -27.047 -13.727 8.336 1 43.28 118 PRO B C 1
ATOM 4216 O O . PRO B 1 118 ? -27.547 -14.375 7.418 1 43.28 118 PRO B O 1
ATOM 4219 N N . LYS B 1 119 ? -26.438 -12.648 7.957 1 52.56 119 LYS B N 1
ATOM 4220 C CA . LYS B 1 119 ? -26.219 -12.258 6.566 1 52.56 119 LYS B CA 1
ATOM 4221 C C . LYS B 1 119 ? -25 -12.969 5.988 1 52.56 119 LYS B C 1
ATOM 4223 O O . LYS B 1 119 ? -24.547 -12.641 4.887 1 52.56 119 LYS B O 1
ATOM 4228 N N . GLY B 1 120 ? -24.453 -13.945 6.57 1 66 120 GLY B N 1
ATOM 4229 C CA . GLY B 1 120 ? -23.359 -14.773 6.09 1 66 120 GLY B CA 1
ATOM 4230 C C . GLY B 1 120 ? -22 -14.109 6.223 1 66 120 GLY B C 1
ATOM 4231 O O . GLY B 1 120 ? -21.016 -14.57 5.633 1 66 120 GLY B O 1
ATOM 4232 N N . LEU B 1 121 ? -22.016 -12.984 6.84 1 82.75 121 LEU B N 1
ATOM 4233 C CA . LEU B 1 121 ? -20.766 -12.258 7.031 1 82.75 121 LEU B CA 1
ATOM 4234 C C . LEU B 1 121 ? -20.125 -12.617 8.367 1 82.75 121 LEU B C 1
ATOM 4236 O O . LEU B 1 121 ? -20.828 -12.898 9.344 1 82.75 121 LEU B O 1
ATOM 4240 N N . PRO B 1 122 ? -18.781 -12.695 8.383 1 90.38 122 PRO B N 1
ATOM 4241 C CA . PRO B 1 122 ? -18.125 -12.875 9.672 1 90.38 122 PRO B CA 1
ATOM 4242 C C . PRO B 1 122 ? -18.469 -11.773 10.672 1 90.38 122 PRO B C 1
ATOM 4244 O O . PRO B 1 122 ? -18.75 -10.633 10.273 1 90.38 122 PRO B O 1
ATOM 4247 N N . GLN B 1 123 ? -18.5 -12.141 11.867 1 90.75 123 GLN B N 1
ATOM 4248 C CA . GLN B 1 123 ? -18.812 -11.172 12.914 1 90.75 123 GLN B CA 1
ATOM 4249 C C . GLN B 1 123 ? -17.859 -9.984 12.859 1 90.75 123 GLN B C 1
ATOM 4251 O O . GLN B 1 123 ? -16.641 -10.156 12.727 1 90.75 123 GLN B O 1
ATOM 4256 N N . LEU B 1 124 ? -18.438 -8.844 12.922 1 94 124 LEU B N 1
ATOM 4257 C CA . LEU B 1 124 ? -17.656 -7.609 12.906 1 94 124 LEU B CA 1
ATOM 4258 C C . LEU B 1 124 ? -16.922 -7.414 14.227 1 94 124 LEU B C 1
ATOM 4260 O O . LEU B 1 124 ? -17.562 -7.359 15.289 1 94 124 LEU B O 1
ATOM 4264 N N . PRO B 1 125 ? -15.625 -7.367 14.148 1 93.94 125 PRO B N 1
ATOM 4265 C CA . PRO B 1 125 ? -14.922 -7.07 15.391 1 93.94 125 PRO B CA 1
ATOM 4266 C C . PRO B 1 125 ? -15.25 -5.684 15.945 1 93.94 125 PRO B C 1
ATOM 4268 O O . PRO B 1 125 ? -15.383 -4.727 15.172 1 93.94 125 PRO B O 1
ATOM 4271 N N . ASN B 1 126 ? -15.297 -5.602 17.203 1 91.38 126 ASN B N 1
ATOM 4272 C CA . ASN B 1 126 ? -15.703 -4.348 17.828 1 91.38 126 ASN B CA 1
ATOM 4273 C C . ASN B 1 126 ? -14.508 -3.43 18.078 1 91.38 126 ASN B C 1
ATOM 4275 O O . ASN B 1 126 ? -13.43 -3.896 18.438 1 91.38 126 ASN B O 1
ATOM 4279 N N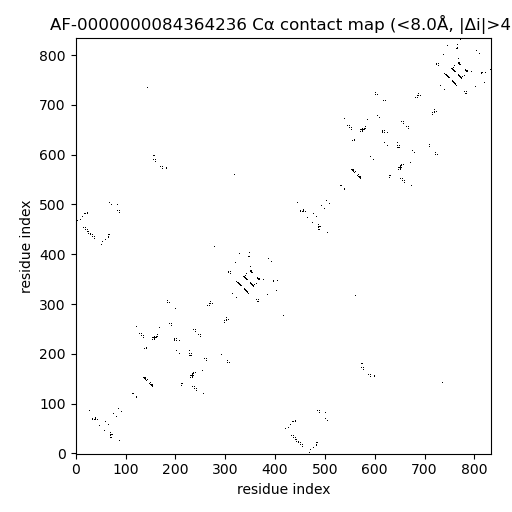 . ILE B 1 127 ? -14.766 -2.174 17.859 1 93.5 127 ILE B N 1
ATOM 4280 C CA . ILE B 1 127 ? -13.852 -1.135 18.328 1 93.5 127 ILE B CA 1
ATOM 4281 C C . ILE B 1 127 ? -14.266 -0.667 19.719 1 93.5 127 ILE B C 1
ATOM 4283 O O . ILE B 1 127 ? -15.344 -0.098 19.906 1 93.5 127 ILE B O 1
ATOM 4287 N N . GLU B 1 128 ? -13.484 -0.874 20.625 1 84.5 128 GLU B N 1
ATOM 4288 C CA . GLU B 1 128 ? -13.836 -0.631 22.031 1 84.5 128 GLU B CA 1
ATOM 4289 C C . GLU B 1 128 ? -13.734 0.853 22.375 1 84.5 128 GLU B C 1
ATOM 4291 O O . GLU B 1 128 ? -14.547 1.376 23.125 1 84.5 128 GLU B O 1
ATOM 4296 N N . ASN B 1 129 ? -12.727 1.525 21.906 1 85.88 129 ASN B N 1
ATOM 4297 C CA . ASN B 1 129 ? -12.578 2.959 22.125 1 85.88 129 ASN B CA 1
ATOM 4298 C C . ASN B 1 129 ? -13.641 3.76 21.391 1 85.88 129 ASN B C 1
ATOM 4300 O O . ASN B 1 129 ? -13.625 3.836 20.156 1 85.88 129 ASN B O 1
ATOM 4304 N N . ARG B 1 130 ? -14.422 4.383 22.172 1 80.62 130 ARG B N 1
ATOM 4305 C CA . ARG B 1 130 ? -15.57 5.082 21.609 1 80.62 130 ARG B CA 1
ATOM 4306 C C . ARG B 1 130 ? -15.125 6.211 20.672 1 80.62 130 ARG B C 1
ATOM 4308 O O . ARG B 1 130 ? -15.766 6.473 19.656 1 80.62 130 ARG B O 1
ATOM 4315 N N . ARG B 1 131 ? -14.109 6.848 21.062 1 79.88 131 ARG B N 1
ATOM 4316 C CA . ARG B 1 131 ? -13.633 7.965 20.266 1 79.88 131 ARG B CA 1
ATOM 4317 C C . ARG B 1 131 ? -13.141 7.488 18.891 1 79.88 131 ARG B C 1
ATOM 4319 O O . ARG B 1 131 ? -13.406 8.133 17.875 1 79.88 131 ARG B O 1
ATOM 4326 N N . ILE B 1 132 ? -12.391 6.387 18.938 1 90.5 132 ILE B N 1
ATOM 4327 C CA . ILE B 1 132 ? -11.914 5.805 17.688 1 90.5 132 ILE B CA 1
ATOM 4328 C C . ILE B 1 132 ? -13.102 5.387 16.828 1 90.5 132 ILE B C 1
ATOM 4330 O O . ILE B 1 132 ? -13.133 5.672 15.625 1 90.5 132 ILE B O 1
ATOM 4334 N N . TYR B 1 133 ? -14.055 4.773 17.484 1 90.75 133 TYR B N 1
ATOM 4335 C CA . TYR B 1 133 ? -15.234 4.301 16.766 1 90.75 133 TYR B CA 1
ATOM 4336 C C . TYR B 1 133 ? -15.977 5.457 16.109 1 90.75 133 TYR B C 1
ATOM 4338 O O . TYR B 1 133 ? -16.375 5.367 14.945 1 90.75 133 TYR B O 1
ATOM 4346 N N . GLN B 1 134 ? -16.109 6.531 16.828 1 83.06 134 GLN B N 1
ATOM 4347 C CA . GLN B 1 134 ? -16.828 7.691 16.297 1 83.06 134 GLN B CA 1
ATOM 4348 C C . GLN B 1 134 ? -16.078 8.312 15.133 1 83.06 134 GLN B C 1
ATOM 4350 O O . GLN B 1 134 ? -16.688 8.719 14.141 1 83.06 134 GLN B O 1
ATOM 4355 N N . THR B 1 135 ? -14.781 8.367 15.273 1 87.31 135 THR B N 1
ATOM 4356 C CA . THR B 1 135 ? -13.945 8.992 14.258 1 87.31 135 THR B CA 1
ATOM 4357 C C . THR B 1 135 ? -14.07 8.25 12.93 1 87.31 135 THR B C 1
ATOM 4359 O O . THR B 1 135 ? -14 8.859 11.859 1 87.31 135 THR B O 1
ATOM 4362 N N . VAL B 1 136 ? -14.266 6.953 12.953 1 92.25 136 VAL B N 1
ATOM 4363 C CA . VAL B 1 136 ? -14.398 6.113 11.766 1 92.25 136 VAL B CA 1
ATOM 4364 C C . VAL B 1 136 ? -15.562 6.602 10.914 1 92.25 136 VAL B C 1
ATOM 4366 O O . VAL B 1 136 ? -15.531 6.504 9.688 1 92.25 136 VAL B O 1
ATOM 4369 N N . PHE B 1 137 ? -16.547 7.207 11.578 1 88.31 137 PHE B N 1
ATOM 4370 C CA . PHE B 1 137 ? -17.797 7.48 10.875 1 88.31 137 PHE B CA 1
ATOM 4371 C C . PHE B 1 137 ? -18.031 8.984 10.75 1 88.31 137 PHE B C 1
ATOM 4373 O O . PHE B 1 137 ? -19.156 9.422 10.484 1 88.31 137 PHE B O 1
ATOM 4380 N N . ILE B 1 138 ? -17.016 9.711 10.938 1 80.81 138 ILE B N 1
ATOM 4381 C CA . ILE B 1 138 ? -17.156 11.156 10.812 1 80.81 138 ILE B CA 1
ATOM 4382 C C . ILE B 1 138 ? -16.547 11.633 9.492 1 80.81 138 ILE B C 1
ATOM 4384 O O . ILE B 1 138 ? -15.367 11.406 9.234 1 80.81 138 ILE B O 1
ATOM 4388 N N . HIS B 1 139 ? -17.359 12.195 8.703 1 76.19 139 HIS B N 1
ATOM 4389 C CA . HIS B 1 139 ? -16.906 12.789 7.453 1 76.19 139 HIS B CA 1
ATOM 4390 C C . HIS B 1 139 ? -16.25 14.148 7.699 1 76.19 139 HIS B C 1
ATOM 4392 O O . HIS B 1 139 ? -16.578 14.844 8.656 1 76.19 139 HIS B O 1
ATOM 4398 N N . SER B 1 140 ? -15.328 14.477 6.887 1 65.81 140 SER B N 1
ATOM 4399 C CA . SER B 1 140 ? -14.586 15.727 7.023 1 65.81 140 SER B CA 1
ATOM 4400 C C . SER B 1 140 ? -15.516 16.938 6.996 1 65.81 140 SER B C 1
ATOM 4402 O O . SER B 1 140 ? -15.227 17.969 7.609 1 65.81 140 SER B O 1
ATOM 4404 N N . SER B 1 141 ? -16.594 16.859 6.266 1 57.78 141 SER B N 1
ATOM 4405 C CA . SER B 1 141 ? -17.547 17.953 6.199 1 57.78 141 SER B CA 1
ATOM 4406 C C . SER B 1 141 ? -18.172 18.234 7.562 1 57.78 141 SER B C 1
ATOM 4408 O O . SER B 1 141 ? -18.562 19.359 7.855 1 57.78 141 SER B O 1
ATOM 4410 N N . ALA B 1 142 ? -18.391 17.219 8.219 1 51.62 142 ALA B N 1
ATOM 4411 C CA . ALA B 1 142 ? -18.984 17.375 9.547 1 51.62 142 ALA B CA 1
ATOM 4412 C C . ALA B 1 142 ? -17.938 17.844 10.555 1 51.62 142 ALA B C 1
ATOM 4414 O O . ALA B 1 142 ? -18.281 18.469 11.562 1 51.62 142 ALA B O 1
ATOM 4415 N N . ALA B 1 143 ? -16.641 17.516 10.242 1 48.81 143 ALA B N 1
ATOM 4416 C CA . ALA B 1 143 ? -15.555 17.922 11.148 1 48.81 143 ALA B CA 1
ATOM 4417 C C . ALA B 1 143 ? -15.352 19.422 11.125 1 48.81 143 ALA B C 1
ATOM 4419 O O . ALA B 1 143 ? -14.805 20 12.078 1 48.81 143 ALA B O 1
ATOM 4420 N N . ASN B 1 144 ? -15.68 20.047 10 1 44.56 144 ASN B N 1
ATOM 4421 C CA . ASN B 1 144 ? -15.531 21.5 9.859 1 44.56 144 ASN B CA 1
ATOM 4422 C C . ASN B 1 144 ? -16.547 22.25 10.703 1 44.56 144 ASN B C 1
ATOM 4424 O O . ASN B 1 144 ? -16.547 23.484 10.75 1 44.56 144 ASN B O 1
ATOM 4428 N N . SER B 1 145 ? -17.438 21.531 11.266 1 42 145 SER B N 1
ATOM 4429 C CA . SER B 1 145 ? -18.328 22.297 12.148 1 42 145 SER B CA 1
ATOM 4430 C C . SER B 1 145 ? -17.594 22.734 13.414 1 42 145 SER B C 1
ATOM 4432 O O . SER B 1 145 ? -16.562 22.172 13.766 1 42 145 SER B O 1
ATOM 4434 N N . THR B 1 146 ? -17.859 23.984 13.89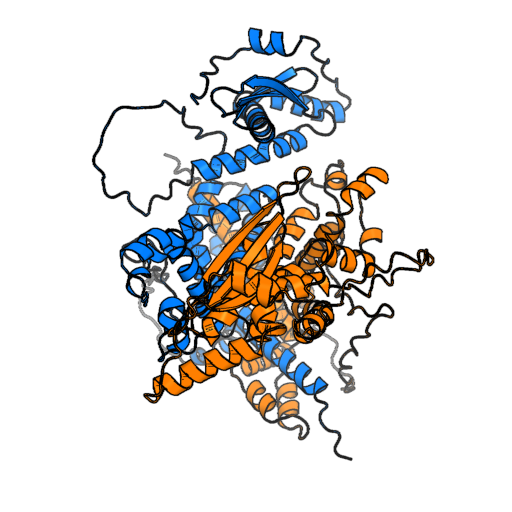8 1 42.03 146 THR B N 1
ATOM 4435 C CA . THR B 1 146 ? -17.312 24.594 15.102 1 42.03 146 THR B CA 1
ATOM 4436 C C . THR B 1 146 ? -17.047 23.547 16.172 1 42.03 146 THR B C 1
ATOM 4438 O O . THR B 1 146 ? -16.359 23.828 17.156 1 42.03 146 THR B O 1
ATOM 4441 N N . LYS B 1 147 ? -17.734 22.531 16.125 1 38.78 147 LYS B N 1
ATOM 4442 C CA . LYS B 1 147 ? -17.719 21.656 17.297 1 38.78 147 LYS B CA 1
ATOM 4443 C C . LYS B 1 147 ? -16.578 20.641 17.219 1 38.78 147 LYS B C 1
ATOM 4445 O O . LYS B 1 147 ? -16.188 20.047 18.219 1 38.78 147 LYS B O 1
ATOM 4450 N N . TYR B 1 148 ? -16.156 20.312 15.961 1 42.94 148 TYR B N 1
ATOM 4451 C CA . TYR B 1 148 ? -15.18 19.219 15.906 1 42.94 148 TYR B CA 1
ATOM 4452 C C . TYR B 1 148 ? -13.859 19.719 15.32 1 42.94 148 TYR B C 1
ATOM 4454 O O . TYR B 1 148 ? -13.836 20.688 14.562 1 42.94 148 TYR B O 1
ATOM 4462 N N . ASP B 1 149 ? -12.734 19.422 15.992 1 43.25 149 ASP B N 1
ATOM 4463 C CA . ASP B 1 149 ? -11.398 19.734 15.492 1 43.25 149 ASP B CA 1
ATOM 4464 C C . ASP B 1 149 ? -11.164 19.109 14.125 1 43.25 149 ASP B C 1
ATOM 4466 O O . ASP B 1 149 ? -11.648 18 13.852 1 43.25 149 ASP B O 1
ATOM 4470 N N . VAL B 1 150 ? -11.109 19.844 13.102 1 45.22 150 VAL B N 1
ATOM 4471 C CA . VAL B 1 150 ? -10.938 19.562 11.68 1 45.22 150 VAL B CA 1
ATOM 4472 C C . VAL B 1 150 ? -10.133 18.266 11.508 1 45.22 150 VAL B C 1
ATOM 4474 O O . VAL B 1 150 ? -10.297 17.562 10.508 1 45.22 150 VAL B O 1
ATOM 4477 N N . HIS B 1 151 ? -9.375 17.844 12.508 1 52.91 151 HIS B N 1
ATOM 4478 C CA . HIS B 1 151 ? -8.477 16.703 12.367 1 52.91 151 HIS B CA 1
ATOM 4479 C C . HIS B 1 151 ? -9.172 15.406 12.75 1 52.91 151 HIS B C 1
ATOM 4481 O O . HIS B 1 151 ? -8.602 14.328 12.602 1 52.91 151 HIS B O 1
ATOM 4487 N N . GLU B 1 152 ? -10.484 15.562 12.922 1 61.78 152 GLU B N 1
ATOM 4488 C CA . GLU B 1 152 ? -11.148 14.375 13.445 1 61.78 152 GLU B CA 1
ATOM 4489 C C . GLU B 1 152 ? -12.047 13.742 12.398 1 61.78 152 GLU B C 1
ATOM 4491 O O . GLU B 1 152 ? -13.266 13.664 12.578 1 61.78 152 GLU B O 1
ATOM 4496 N N . SER B 1 153 ? -11.586 13.414 11.289 1 77.25 153 SER B N 1
ATOM 4497 C CA . SER B 1 153 ? -12.336 12.688 10.266 1 77.25 153 SER B CA 1
ATOM 4498 C C . SER B 1 153 ? -11.766 11.297 10.039 1 77.25 153 SER B C 1
ATOM 4500 O O . SER B 1 153 ? -10.695 10.969 10.562 1 77.25 153 SER B O 1
ATOM 4502 N N . TYR B 1 154 ? -12.523 10.547 9.273 1 88.44 154 TYR B N 1
ATOM 4503 C CA . TYR B 1 154 ? -12.133 9.156 9.055 1 88.44 154 TYR B CA 1
ATOM 4504 C C . TYR B 1 154 ? -10.914 9.062 8.156 1 88.44 154 TYR B C 1
ATOM 4506 O O . TYR B 1 154 ? -10.297 8 8.039 1 88.44 154 TYR B O 1
ATOM 4514 N N . GLU B 1 155 ? -10.438 10.125 7.605 1 89.5 155 GLU B N 1
ATOM 4515 C CA . GLU B 1 155 ? -9.484 10.117 6.504 1 89.5 155 GLU B CA 1
ATOM 4516 C C . GLU B 1 155 ? -8.117 9.609 6.961 1 89.5 155 GLU B C 1
ATOM 4518 O O . GLU B 1 155 ? -7.465 8.844 6.25 1 89.5 155 GLU B O 1
ATOM 4523 N N . ARG B 1 156 ? -7.688 10.047 8.094 1 89.56 156 ARG B N 1
ATOM 4524 C CA . ARG B 1 156 ? -6.414 9.57 8.617 1 89.56 156 ARG B CA 1
ATOM 4525 C C . ARG B 1 156 ? -6.473 8.078 8.922 1 89.56 156 ARG B C 1
ATOM 4527 O O . ARG B 1 156 ? -5.508 7.348 8.68 1 89.56 156 ARG B O 1
ATOM 4534 N N . LEU B 1 157 ? -7.641 7.676 9.5 1 94.44 157 LEU B N 1
ATOM 4535 C CA . LEU B 1 157 ? -7.828 6.254 9.781 1 94.44 157 LEU B CA 1
ATOM 4536 C C . LEU B 1 157 ? -7.887 5.445 8.492 1 94.44 157 LEU B C 1
ATOM 4538 O O . LEU B 1 157 ? -7.434 4.301 8.445 1 94.44 157 LEU B O 1
ATOM 4542 N N . GLU B 1 158 ? -8.484 6.066 7.469 1 96.06 158 GLU B N 1
ATOM 4543 C CA . GLU B 1 158 ? -8.508 5.438 6.152 1 96.06 158 GLU B CA 1
ATOM 4544 C C . GLU B 1 158 ? -7.098 5.188 5.633 1 96.06 158 GLU B C 1
ATOM 4546 O O . GLU B 1 158 ? -6.805 4.113 5.105 1 96.06 158 GLU B O 1
ATOM 4551 N N . PHE B 1 159 ? -6.238 6.16 5.809 1 95.69 159 PHE B N 1
ATOM 4552 C CA . PHE B 1 159 ? -4.84 6.051 5.41 1 95.69 159 PHE B CA 1
ATOM 4553 C C . PHE B 1 159 ? -4.168 4.871 6.105 1 95.69 159 PHE B C 1
ATOM 4555 O O . PHE B 1 159 ? -3.518 4.051 5.457 1 95.69 159 PHE B O 1
ATOM 4562 N N . LEU B 1 160 ? -4.34 4.789 7.34 1 96.25 160 LEU B N 1
ATOM 4563 C CA . LEU B 1 160 ? -3.77 3.709 8.141 1 96.25 160 LEU B CA 1
ATOM 4564 C C . LEU B 1 160 ? -4.387 2.367 7.754 1 96.25 160 LEU B C 1
ATOM 4566 O O . LEU B 1 160 ? -3.666 1.389 7.535 1 96.25 160 LEU B O 1
ATOM 4570 N N . GLY B 1 161 ? -5.672 2.338 7.695 1 97.94 161 GLY B N 1
ATOM 4571 C CA . GLY B 1 161 ? -6.406 1.118 7.402 1 97.94 161 GLY B CA 1
ATOM 4572 C C . GLY B 1 161 ? -6.09 0.546 6.031 1 97.94 161 GLY B C 1
ATOM 4573 O O . GLY B 1 161 ? -6.047 -0.673 5.859 1 97.94 161 GLY B O 1
ATOM 4574 N N . ASP B 1 162 ? -5.879 1.427 5.059 1 97.19 162 ASP B N 1
ATOM 4575 C CA . ASP B 1 162 ? -5.523 0.997 3.709 1 97.19 162 ASP B CA 1
ATOM 4576 C C . ASP B 1 162 ? -4.227 0.192 3.715 1 97.19 162 ASP B C 1
ATOM 4578 O O . ASP B 1 162 ? -4.141 -0.861 3.078 1 97.19 162 ASP B O 1
ATOM 4582 N N . SER B 1 163 ? -3.254 0.721 4.418 1 97.69 163 SER B N 1
ATOM 4583 C CA . SER B 1 163 ? -1.962 0.048 4.48 1 97.69 163 SER B CA 1
ATOM 4584 C C . SER B 1 163 ? -2.066 -1.283 5.219 1 97.69 163 SER B C 1
ATOM 4586 O O . SER B 1 163 ? -1.451 -2.271 4.816 1 97.69 163 SER B O 1
ATOM 4588 N N . VAL B 1 164 ? -2.844 -1.338 6.277 1 97.38 164 VAL B N 1
ATOM 4589 C CA . VAL B 1 164 ? -3.014 -2.547 7.078 1 97.38 164 VAL B CA 1
ATOM 4590 C C . VAL B 1 164 ? -3.764 -3.602 6.266 1 97.38 164 VAL B C 1
ATOM 4592 O O . VAL B 1 164 ? -3.359 -4.766 6.227 1 97.38 164 VAL B O 1
ATOM 4595 N N . LEU B 1 165 ? -4.832 -3.158 5.711 1 98.19 165 LEU B N 1
ATOM 4596 C CA . LEU B 1 165 ? -5.668 -4.039 4.902 1 98.19 165 LEU B CA 1
ATOM 4597 C C . LEU B 1 165 ? -4.859 -4.684 3.783 1 98.19 165 LEU B C 1
ATOM 4599 O O . LEU B 1 165 ? -4.902 -5.902 3.598 1 98.19 165 LEU B O 1
ATOM 4603 N N . ASN B 1 166 ? -4.082 -3.912 3.074 1 97.62 166 ASN B N 1
ATOM 4604 C CA . ASN B 1 166 ? -3.268 -4.402 1.968 1 97.62 166 ASN B CA 1
ATOM 4605 C C . ASN B 1 166 ? -2.203 -5.387 2.447 1 97.62 166 ASN B C 1
ATOM 4607 O O . ASN B 1 166 ? -1.945 -6.395 1.789 1 97.62 166 ASN B O 1
ATOM 4611 N N . ASN B 1 167 ? -1.612 -5.035 3.518 1 97.56 167 ASN B N 1
ATOM 4612 C CA . ASN B 1 167 ? -0.571 -5.906 4.055 1 97.56 167 ASN B CA 1
ATOM 4613 C C . ASN B 1 167 ? -1.14 -7.246 4.508 1 97.56 167 ASN B C 1
ATOM 4615 O O . ASN B 1 167 ? -0.589 -8.305 4.184 1 97.56 167 ASN B O 1
ATOM 4619 N N . VAL B 1 168 ? -2.248 -7.234 5.238 1 96.81 168 VAL B N 1
ATOM 4620 C CA . VAL B 1 168 ? -2.857 -8.445 5.777 1 96.81 168 VAL B CA 1
ATOM 4621 C C . VAL B 1 168 ? -3.279 -9.367 4.637 1 96.81 168 VAL B C 1
ATOM 4623 O O . VAL B 1 168 ? -3.002 -10.57 4.668 1 96.81 168 VAL B O 1
ATOM 4626 N N . ILE B 1 169 ? -3.91 -8.805 3.662 1 97.69 169 ILE B N 1
ATOM 4627 C CA . ILE B 1 169 ? -4.391 -9.602 2.539 1 97.69 169 ILE B CA 1
ATOM 4628 C C . ILE B 1 169 ? -3.203 -10.141 1.741 1 97.69 169 ILE B C 1
ATOM 4630 O O . ILE B 1 169 ? -3.227 -11.281 1.27 1 97.69 169 ILE B O 1
ATOM 4634 N N . SER B 1 170 ? -2.133 -9.32 1.566 1 97.31 170 SER B N 1
ATOM 4635 C CA . SER B 1 170 ? -0.944 -9.75 0.841 1 97.31 170 SER B CA 1
ATOM 4636 C C . SER B 1 170 ? -0.276 -10.938 1.532 1 97.31 170 SER B C 1
ATOM 4638 O O . SER B 1 170 ? 0.116 -11.906 0.877 1 97.31 170 SER B O 1
ATOM 4640 N N . VAL B 1 171 ? -0.156 -10.828 2.824 1 94.31 171 VAL B N 1
ATOM 4641 C CA . VAL B 1 171 ? 0.466 -11.898 3.594 1 94.31 171 VAL B CA 1
ATOM 4642 C C . VAL B 1 171 ? -0.379 -13.164 3.494 1 94.31 171 VAL B C 1
ATOM 4644 O O . VAL B 1 171 ? 0.156 -14.266 3.33 1 94.31 171 VAL B O 1
ATOM 4647 N N . LEU B 1 172 ? -1.677 -13.008 3.604 1 92.81 172 LEU B N 1
ATOM 4648 C CA . LEU B 1 172 ? -2.607 -14.125 3.496 1 92.81 172 LEU B CA 1
ATOM 4649 C C . LEU B 1 172 ? -2.449 -14.844 2.156 1 92.81 172 LEU B C 1
ATOM 4651 O O . LEU B 1 172 ? -2.322 -16.062 2.113 1 92.81 172 LEU B O 1
ATOM 4655 N N . LEU B 1 173 ? -2.422 -14.109 1.077 1 93.88 173 LEU B N 1
ATOM 4656 C CA . LEU B 1 173 ? -2.355 -14.672 -0.267 1 93.88 173 LEU B CA 1
ATOM 4657 C C . LEU B 1 173 ? -0.995 -15.32 -0.519 1 93.88 173 LEU B C 1
ATOM 4659 O O . LEU B 1 173 ? -0.913 -16.391 -1.123 1 93.88 173 LEU B O 1
ATOM 4663 N N . PHE B 1 174 ? 0.057 -14.641 -0.073 1 92.75 174 PHE B N 1
ATOM 4664 C CA . PHE B 1 174 ? 1.414 -15.156 -0.217 1 92.75 174 PHE B CA 1
ATOM 4665 C C . PHE B 1 174 ? 1.541 -16.531 0.426 1 92.75 174 PHE B C 1
ATOM 4667 O O . PHE B 1 174 ? 2.186 -17.422 -0.128 1 92.75 174 PHE B O 1
ATOM 4674 N N . THR B 1 175 ? 0.934 -16.641 1.569 1 86.31 175 THR B N 1
ATOM 4675 C CA . THR B 1 175 ? 1.024 -17.875 2.35 1 86.31 175 THR B CA 1
ATOM 4676 C C . THR B 1 175 ? 0.123 -18.953 1.764 1 86.31 175 THR B C 1
ATOM 4678 O O . THR B 1 175 ? 0.518 -20.109 1.675 1 86.31 175 THR B O 1
ATOM 4681 N N . LYS B 1 176 ? -1.016 -18.656 1.343 1 84.75 176 LYS B N 1
ATOM 4682 C CA . LYS B 1 176 ? -2.025 -19.609 0.885 1 84.75 176 LYS B CA 1
ATOM 4683 C C . LYS B 1 176 ? -1.665 -20.172 -0.483 1 84.75 176 LYS B C 1
ATOM 4685 O O . LYS B 1 176 ? -1.989 -21.328 -0.787 1 84.75 176 LYS B O 1
ATOM 4690 N N . PHE B 1 177 ? -0.98 -19.312 -1.296 1 83.06 177 PHE B N 1
ATOM 4691 C CA . PHE B 1 177 ? -0.708 -19.734 -2.664 1 83.06 177 PHE B CA 1
ATOM 4692 C C . PHE B 1 177 ? 0.787 -19.688 -2.961 1 83.06 177 PHE B C 1
ATOM 4694 O O . PHE B 1 177 ? 1.252 -18.812 -3.688 1 83.06 177 PHE B O 1
ATOM 4701 N N . PRO B 1 178 ? 1.5 -20.672 -2.508 1 78.75 178 PRO B N 1
ATOM 4702 C CA . PRO B 1 178 ? 2.941 -20.688 -2.762 1 78.75 178 PRO B CA 1
ATOM 4703 C C . PRO B 1 178 ? 3.277 -20.891 -4.238 1 78.75 178 PRO B C 1
ATOM 4705 O O . PRO B 1 178 ? 4.391 -20.578 -4.672 1 78.75 178 PRO B O 1
ATOM 4708 N N . GLU B 1 179 ? 2.273 -21.312 -5.008 1 73.12 179 GLU B N 1
ATOM 4709 C CA . GLU B 1 179 ? 2.527 -21.641 -6.41 1 73.12 179 GLU B CA 1
ATOM 4710 C C . GLU B 1 179 ? 2.201 -20.438 -7.309 1 73.12 179 GLU B C 1
ATOM 4712 O O . GLU B 1 179 ? 2.564 -20.438 -8.484 1 73.12 179 GLU B O 1
ATOM 4717 N N . TYR B 1 180 ? 1.484 -19.438 -6.758 1 78.19 180 TYR B N 1
ATOM 4718 C CA . TYR B 1 180 ? 1.111 -18.281 -7.566 1 78.19 180 TYR B CA 1
ATOM 4719 C C . TYR B 1 180 ? 2.297 -17.344 -7.762 1 78.19 180 TYR B C 1
ATOM 4721 O O . TYR B 1 180 ? 3.064 -17.109 -6.824 1 78.19 180 TYR B O 1
ATOM 4729 N N . GLN B 1 181 ? 2.443 -16.844 -8.953 1 77.25 181 GLN B N 1
ATOM 4730 C CA . GLN B 1 181 ? 3.438 -15.805 -9.234 1 77.25 181 GLN B CA 1
ATOM 4731 C C . GLN B 1 181 ? 2.936 -14.43 -8.812 1 77.25 181 GLN B C 1
ATOM 4733 O O . GLN B 1 181 ? 1.749 -14.25 -8.531 1 77.25 181 GLN B O 1
ATOM 4738 N N . GLU B 1 182 ? 3.896 -13.469 -8.75 1 85.56 182 GLU B N 1
ATOM 4739 C CA . GLU B 1 182 ? 3.596 -12.117 -8.281 1 85.56 182 GLU B CA 1
ATOM 4740 C C . GLU B 1 182 ? 2.389 -11.539 -9.016 1 85.56 182 GLU B C 1
ATOM 4742 O O . GLU B 1 182 ? 1.539 -10.891 -8.398 1 85.56 182 GLU B O 1
ATOM 4747 N N . GLY B 1 183 ? 2.268 -11.727 -10.312 1 83.31 183 GLY B N 1
ATOM 4748 C CA . GLY B 1 183 ? 1.175 -11.18 -11.102 1 83.31 183 GLY B CA 1
ATOM 4749 C C . GLY B 1 183 ? -0.191 -11.641 -10.633 1 83.31 183 GLY B C 1
ATOM 4750 O O . GLY B 1 183 ? -1.109 -10.836 -10.492 1 83.31 183 GLY B O 1
ATOM 4751 N N . LEU B 1 184 ? -0.32 -12.938 -10.383 1 82.5 184 LEU B N 1
ATOM 4752 C CA . LEU B 1 184 ? -1.588 -13.5 -9.93 1 82.5 184 LEU B CA 1
ATOM 4753 C C . LEU B 1 184 ? -1.908 -13.039 -8.516 1 82.5 184 LEU B C 1
ATOM 4755 O O . LEU B 1 184 ? -3.07 -12.781 -8.188 1 82.5 184 LEU B O 1
ATOM 4759 N N . LEU B 1 185 ? -0.844 -13.039 -7.66 1 89.44 185 LEU B N 1
ATOM 4760 C CA . LEU B 1 185 ? -1.028 -12.547 -6.297 1 89.44 185 LEU B CA 1
ATOM 4761 C C . LEU B 1 185 ? -1.544 -11.109 -6.301 1 89.44 185 LEU B C 1
ATOM 4763 O O . LEU B 1 185 ? -2.471 -10.781 -5.559 1 89.44 185 LEU B O 1
ATOM 4767 N N . THR B 1 186 ? -0.976 -10.273 -7.145 1 91.69 186 THR B N 1
ATOM 4768 C CA . THR B 1 186 ? -1.351 -8.867 -7.254 1 91.69 186 THR B CA 1
ATOM 4769 C C . THR B 1 186 ? -2.783 -8.727 -7.758 1 91.69 186 THR B C 1
ATOM 4771 O O . THR B 1 186 ? -3.553 -7.914 -7.246 1 91.69 186 THR B O 1
ATOM 4774 N N . GLU B 1 187 ? -3.137 -9.469 -8.734 1 87.25 187 GLU B N 1
ATOM 4775 C CA . GLU B 1 187 ? -4.484 -9.43 -9.297 1 87.25 187 GLU B CA 1
ATOM 4776 C C . GLU B 1 187 ? -5.523 -9.867 -8.266 1 87.25 187 GLU B C 1
ATOM 4778 O O . GLU B 1 187 ? -6.57 -9.227 -8.125 1 87.25 187 GLU B O 1
ATOM 4783 N N . LEU B 1 188 ? -5.219 -11.008 -7.625 1 89.38 188 LEU B N 1
ATOM 4784 C CA . LEU B 1 188 ? -6.145 -11.5 -6.613 1 89.38 188 LEU B CA 1
ATOM 4785 C C . LEU B 1 188 ? -6.32 -10.484 -5.492 1 89.38 188 LEU B C 1
ATOM 4787 O O . LEU B 1 188 ? -7.438 -10.266 -5.016 1 89.38 188 LEU B O 1
ATOM 4791 N N . ARG B 1 189 ? -5.238 -9.906 -5.047 1 94.62 189 ARG B N 1
ATOM 4792 C CA . ARG B 1 189 ? -5.34 -8.867 -4.035 1 94.62 189 ARG B CA 1
ATOM 4793 C C . ARG B 1 189 ? -6.238 -7.727 -4.508 1 94.62 189 ARG B C 1
ATOM 4795 O O . ARG B 1 189 ? -7.062 -7.223 -3.746 1 94.62 189 ARG B O 1
ATOM 4802 N N . SER B 1 190 ? -6.066 -7.27 -5.73 1 92.25 190 SER B N 1
ATOM 4803 C CA . SER B 1 190 ? -6.832 -6.152 -6.281 1 92.25 190 SER B CA 1
ATOM 4804 C C . SER B 1 190 ? -8.32 -6.484 -6.359 1 92.25 190 SER B C 1
ATOM 4806 O O . SER B 1 190 ? -9.164 -5.598 -6.234 1 92.25 190 SER B O 1
ATOM 4808 N N . ILE B 1 191 ? -8.594 -7.754 -6.57 1 87.88 191 ILE B N 1
ATOM 4809 C CA . ILE B 1 191 ? -9.984 -8.195 -6.633 1 87.88 191 ILE B CA 1
ATOM 4810 C C . ILE B 1 191 ? -10.602 -8.156 -5.238 1 87.88 191 ILE B C 1
ATOM 4812 O O . ILE B 1 191 ? -11.773 -7.797 -5.082 1 87.88 191 ILE B O 1
ATOM 4816 N N . ILE B 1 192 ? -9.812 -8.547 -4.309 1 92.94 192 ILE B N 1
ATOM 4817 C CA . ILE B 1 192 ? -10.305 -8.594 -2.936 1 92.94 192 ILE B CA 1
ATOM 4818 C C . ILE B 1 192 ? -10.406 -7.176 -2.377 1 92.94 192 ILE B C 1
ATOM 4820 O O . ILE B 1 192 ? -11.43 -6.812 -1.783 1 92.94 192 ILE B O 1
ATOM 4824 N N . VAL B 1 193 ? -9.281 -6.41 -2.562 1 94.44 193 VAL B N 1
ATOM 4825 C CA . VAL B 1 193 ? -9.203 -5.07 -1.998 1 94.44 193 VAL B CA 1
ATOM 4826 C C . VAL B 1 193 ? -9.5 -4.035 -3.08 1 94.44 193 VAL B C 1
ATOM 4828 O O . VAL B 1 193 ? -8.586 -3.459 -3.67 1 94.44 193 VAL B O 1
ATOM 4831 N N . CYS B 1 194 ? -10.672 -3.791 -3.344 1 90.31 194 CYS B N 1
ATOM 4832 C CA . CYS B 1 194 ? -11.125 -2.771 -4.281 1 90.31 194 CYS B CA 1
ATOM 4833 C C . CYS B 1 194 ? -12.344 -2.033 -3.74 1 90.31 194 CYS B C 1
ATOM 4835 O O . CYS B 1 194 ? -13.016 -2.521 -2.832 1 90.31 194 CYS B O 1
ATOM 4837 N N . ASN B 1 195 ? -12.539 -0.892 -4.293 1 88.5 195 ASN B N 1
ATOM 4838 C CA . ASN B 1 195 ? -13.609 -0.04 -3.787 1 88.5 195 ASN B CA 1
ATOM 4839 C C . ASN B 1 195 ? -14.961 -0.748 -3.84 1 88.5 195 ASN B C 1
ATOM 4841 O O . ASN B 1 195 ? -15.773 -0.6 -2.932 1 88.5 195 ASN B O 1
ATOM 4845 N N . LYS B 1 196 ? -15.211 -1.496 -4.887 1 84.44 196 LYS B N 1
ATOM 4846 C CA . LYS B 1 196 ? -16.469 -2.201 -5.047 1 84.44 196 LYS B CA 1
ATOM 4847 C C . LYS B 1 196 ? -16.703 -3.176 -3.895 1 84.44 196 LYS B C 1
ATOM 4849 O O . LYS B 1 196 ? -17.75 -3.135 -3.242 1 84.44 196 LYS B O 1
ATOM 4854 N N . ASN B 1 197 ? -15.734 -4.043 -3.604 1 88.81 197 ASN B N 1
ATOM 4855 C CA . ASN B 1 197 ? -15.852 -5.031 -2.539 1 88.81 197 ASN B CA 1
ATOM 4856 C C . ASN B 1 197 ? -15.906 -4.375 -1.164 1 88.81 197 ASN B C 1
ATOM 4858 O O . ASN B 1 197 ? -16.703 -4.773 -0.311 1 88.81 197 ASN B O 1
ATOM 4862 N N . LEU B 1 198 ? -15.07 -3.389 -0.937 1 93.81 198 LEU B N 1
ATOM 4863 C CA . LEU B 1 198 ? -15.031 -2.705 0.351 1 93.81 198 LEU B CA 1
ATOM 4864 C C . LEU B 1 198 ? -16.359 -1.998 0.631 1 93.81 198 LEU B C 1
ATOM 4866 O O . LEU B 1 198 ? -16.828 -1.986 1.77 1 93.81 198 LEU B O 1
ATOM 4870 N N . THR B 1 199 ? -16.875 -1.399 -0.417 1 89.81 199 THR B N 1
ATOM 4871 C CA . THR B 1 199 ? -18.156 -0.741 -0.283 1 89.81 199 THR B CA 1
ATOM 4872 C C . THR B 1 199 ? -19.25 -1.756 0.053 1 89.81 199 THR B C 1
ATOM 4874 O O . THR B 1 199 ? -20.094 -1.512 0.926 1 89.81 199 THR B O 1
ATOM 4877 N N . GLN B 1 200 ? -19.234 -2.877 -0.593 1 87.19 200 GLN B N 1
ATOM 4878 C CA . GLN B 1 200 ? -20.219 -3.924 -0.34 1 87.19 200 GLN B CA 1
ATOM 4879 C C . GLN B 1 200 ? -20.125 -4.434 1.094 1 87.19 200 GLN B C 1
ATOM 4881 O O . GLN B 1 200 ? -21.141 -4.645 1.756 1 87.19 200 GLN B O 1
ATOM 4886 N N . TRP B 1 201 ? -18.922 -4.676 1.562 1 91.88 201 TRP B N 1
ATOM 4887 C CA . TRP B 1 201 ? -18.734 -5.125 2.939 1 91.88 201 TRP B CA 1
ATOM 4888 C C . TRP B 1 201 ? -19.219 -4.066 3.926 1 91.88 201 TRP B C 1
ATOM 4890 O O . TRP B 1 201 ? -19.844 -4.387 4.934 1 91.88 201 TRP B O 1
ATOM 4900 N N . SER B 1 202 ? -18.906 -2.818 3.635 1 92.38 202 SER B N 1
ATOM 4901 C CA . SER B 1 202 ? -19.328 -1.714 4.488 1 92.38 202 SER B CA 1
ATOM 4902 C C . SER B 1 202 ? -20.859 -1.679 4.625 1 92.38 202 SER B C 1
ATOM 4904 O O . SER B 1 202 ? -21.375 -1.544 5.734 1 92.38 202 SER B O 1
ATOM 4906 N N . LEU B 1 203 ? -21.516 -1.762 3.525 1 86.94 203 LEU B N 1
ATOM 4907 C CA . LEU B 1 203 ? -22.969 -1.717 3.516 1 86.94 203 LEU B CA 1
ATOM 4908 C C . LEU B 1 203 ? -23.547 -2.938 4.215 1 86.94 203 LEU B C 1
ATOM 4910 O O . LEU B 1 203 ? -24.531 -2.824 4.957 1 86.94 203 LEU B O 1
ATOM 4914 N N . ALA B 1 204 ? -22.953 -4.066 3.973 1 88.25 204 ALA B N 1
ATOM 4915 C CA . ALA B 1 204 ? -23.422 -5.305 4.59 1 88.25 204 ALA B CA 1
ATOM 4916 C C . ALA B 1 204 ? -23.312 -5.23 6.109 1 88.25 204 ALA B C 1
ATOM 4918 O O . ALA B 1 204 ? -24.141 -5.801 6.824 1 88.25 204 ALA B O 1
ATOM 4919 N N . TYR B 1 205 ? -22.297 -4.52 6.629 1 92.62 205 TYR B N 1
ATOM 4920 C CA . TYR B 1 205 ? -22.109 -4.379 8.07 1 92.62 205 TYR B CA 1
ATOM 4921 C C . TYR B 1 205 ? -22.922 -3.203 8.609 1 92.62 205 TYR B C 1
ATOM 4923 O O . TYR B 1 205 ? -22.938 -2.957 9.82 1 92.62 205 TYR B O 1
ATOM 4931 N N . GLY B 1 206 ? -23.531 -2.439 7.723 1 87.94 206 GLY B N 1
ATOM 4932 C CA . GLY B 1 206 ? -24.391 -1.333 8.133 1 87.94 206 GLY B CA 1
ATOM 4933 C C . GLY B 1 206 ? -23.609 -0.075 8.469 1 87.94 206 GLY B C 1
ATOM 4934 O O . GLY B 1 206 ? -24.031 0.722 9.305 1 87.94 206 GLY B O 1
ATOM 4935 N N . PHE B 1 207 ? -22.484 0.113 7.883 1 90.06 207 PHE B N 1
ATOM 4936 C CA . PHE B 1 207 ? -21.688 1.294 8.156 1 90.06 207 PHE B CA 1
ATOM 4937 C C . PHE B 1 207 ? -22.375 2.555 7.66 1 90.06 207 PHE B C 1
ATOM 4939 O O . PHE B 1 207 ? -22.109 3.652 8.156 1 90.06 207 PHE B O 1
ATOM 4946 N N . ASP B 1 208 ? -23.156 2.449 6.637 1 81.56 208 ASP B N 1
ATOM 4947 C CA . ASP B 1 208 ? -23.891 3.582 6.062 1 81.56 208 ASP B CA 1
ATOM 4948 C C . ASP B 1 208 ? -24.828 4.207 7.09 1 81.56 208 ASP B C 1
ATOM 4950 O O . ASP B 1 208 ? -25.062 5.418 7.066 1 81.56 208 ASP B O 1
ATOM 4954 N N . ARG B 1 209 ? -25.281 3.447 8.031 1 81.38 209 ARG B N 1
ATOM 4955 C CA . ARG B 1 209 ? -26.234 3.924 9.031 1 81.38 209 ARG B CA 1
ATOM 4956 C C . ARG B 1 209 ? -25.516 4.707 10.125 1 81.38 209 ARG B C 1
ATOM 4958 O O . ARG B 1 209 ? -26.125 5.52 10.82 1 81.38 209 ARG B O 1
ATOM 4965 N N . ASN B 1 210 ? -24.219 4.586 10.281 1 80.44 210 ASN B N 1
ATOM 4966 C CA . ASN B 1 210 ? -23.469 5.195 11.359 1 80.44 210 ASN B CA 1
ATOM 4967 C C . ASN B 1 210 ? -22.75 6.461 10.898 1 80.44 210 ASN B C 1
ATOM 4969 O O . ASN B 1 210 ? -22.188 7.191 11.719 1 80.44 210 ASN B O 1
ATOM 4973 N N . LEU B 1 211 ? -22.812 6.742 9.648 1 78.25 211 LEU B N 1
ATOM 4974 C CA . LEU B 1 211 ? -22.031 7.844 9.102 1 78.25 211 LEU B CA 1
ATOM 4975 C C . LEU B 1 211 ? -22.641 9.188 9.5 1 78.25 211 LEU B C 1
ATOM 4977 O O . LEU B 1 211 ? -23.844 9.391 9.375 1 78.25 211 LEU B O 1
ATOM 4981 N N . VAL B 1 212 ? -21.828 9.984 10.141 1 70 212 VAL B N 1
ATOM 4982 C CA . VAL B 1 212 ? -22.203 11.352 10.484 1 70 212 VAL B CA 1
ATOM 4983 C C . VAL B 1 212 ? -21.641 12.32 9.445 1 70 212 VAL B C 1
ATOM 4985 O O . VAL B 1 212 ? -20.422 12.414 9.266 1 70 212 VAL B O 1
ATOM 4988 N N . SER B 1 213 ? -22.469 12.797 8.602 1 63.62 213 SER B N 1
ATOM 4989 C CA . SER B 1 213 ? -22.031 13.719 7.562 1 63.62 213 SER B CA 1
ATOM 4990 C C . SER B 1 213 ? -22.984 14.906 7.438 1 63.62 213 SER B C 1
ATOM 4992 O O . SER B 1 213 ? -24.156 14.812 7.82 1 63.62 213 SER B O 1
ATOM 4994 N N . ASN B 1 214 ? -22.391 16.016 7.207 1 58.91 214 ASN B N 1
ATOM 4995 C CA . ASN B 1 214 ? -23.219 17.172 6.883 1 58.91 214 ASN B CA 1
ATOM 4996 C C . ASN B 1 214 ? -23.594 17.188 5.402 1 58.91 214 ASN B C 1
ATOM 4998 O O . ASN B 1 214 ? -24.078 18.203 4.895 1 58.91 214 ASN B O 1
ATOM 5002 N N . LEU B 1 215 ? -23.219 16.203 4.785 1 56.34 215 LEU B N 1
ATOM 5003 C CA . LEU B 1 215 ? -23.547 16.172 3.361 1 56.34 215 LEU B CA 1
ATOM 5004 C C . LEU B 1 215 ? -25.031 15.867 3.146 1 56.34 215 LEU B C 1
ATOM 5006 O O . LEU B 1 215 ? -25.625 15.109 3.912 1 56.34 215 LEU B O 1
ATOM 5010 N N . ASN B 1 216 ? -25.562 16.719 2.256 1 52.69 216 ASN B N 1
ATOM 5011 C CA . ASN B 1 216 ? -26.938 16.422 1.873 1 52.69 216 ASN B CA 1
ATOM 5012 C C . ASN B 1 216 ? -27.047 15.062 1.188 1 52.69 216 ASN B C 1
ATOM 5014 O O . ASN B 1 216 ? -26.031 14.477 0.806 1 52.69 216 ASN B O 1
ATOM 5018 N N . LEU B 1 217 ? -28.219 14.438 1.245 1 50.5 217 LEU B N 1
ATOM 5019 C CA . LEU B 1 217 ? -28.516 13.102 0.749 1 50.5 217 LEU B CA 1
ATOM 5020 C C . LEU B 1 217 ? -27.953 12.906 -0.653 1 50.5 217 LEU B C 1
ATOM 5022 O O . LEU B 1 217 ? -27.422 11.836 -0.972 1 50.5 217 LEU B O 1
ATOM 5026 N N . LEU B 1 218 ? -28.062 13.898 -1.424 1 45.72 218 LEU B N 1
ATOM 5027 C CA . LEU B 1 218 ? -27.641 13.812 -2.816 1 45.72 218 LEU B CA 1
ATOM 5028 C C . LEU B 1 218 ? -26.125 13.695 -2.912 1 45.72 218 LEU B C 1
ATOM 5030 O O . LEU B 1 218 ? -25.609 12.906 -3.711 1 45.72 218 LEU B O 1
ATOM 5034 N N . GLU B 1 219 ? -25.453 14.484 -2.139 1 52.38 219 GLU B N 1
ATOM 5035 C CA . GLU B 1 219 ? -24 14.5 -2.182 1 52.38 219 GLU B CA 1
ATOM 5036 C C . GLU B 1 219 ? -23.406 13.188 -1.666 1 52.38 219 GLU B C 1
ATOM 5038 O O . GLU B 1 219 ? -22.391 12.711 -2.178 1 52.38 219 GLU B O 1
ATOM 5043 N N . GLN B 1 220 ? -24.203 12.664 -0.826 1 53.97 220 GLN B N 1
ATOM 5044 C CA . GLN B 1 220 ? -23.797 11.375 -0.272 1 53.97 220 GLN B CA 1
ATOM 5045 C C . GLN B 1 220 ? -23.922 10.266 -1.313 1 53.97 220 GLN B C 1
ATOM 5047 O O . GLN B 1 220 ? -23.078 9.375 -1.383 1 53.97 220 GLN B O 1
ATOM 5052 N N . ASN B 1 221 ? -24.922 10.398 -2.047 1 50.91 221 ASN B N 1
ATOM 5053 C CA . ASN B 1 221 ? -25.156 9.406 -3.09 1 50.91 221 ASN B CA 1
ATOM 5054 C C . ASN B 1 221 ? -24.047 9.43 -4.145 1 50.91 221 ASN B C 1
ATOM 5056 O O . ASN B 1 221 ? -23.641 8.383 -4.652 1 50.91 221 ASN B O 1
ATOM 5060 N N . MET B 1 222 ? -23.75 10.586 -4.527 1 49.78 222 MET B N 1
ATOM 5061 C CA . MET B 1 222 ? -22.719 10.727 -5.539 1 49.78 222 MET B CA 1
ATOM 5062 C C . MET B 1 222 ? -21.359 10.281 -4.996 1 49.78 222 MET B C 1
ATOM 5064 O O . MET B 1 222 ? -20.531 9.75 -5.734 1 49.78 222 MET B O 1
ATOM 5068 N N . ALA B 1 223 ? -21.219 10.625 -3.738 1 53.41 223 ALA B N 1
ATOM 5069 C CA . ALA B 1 223 ? -19.969 10.32 -3.051 1 53.41 223 ALA B CA 1
ATOM 5070 C C . ALA B 1 223 ? -19.922 8.852 -2.635 1 53.41 223 ALA B C 1
ATOM 5072 O O . ALA B 1 223 ? -18.859 8.352 -2.256 1 53.41 223 ALA B O 1
ATOM 5073 N N . HIS B 1 224 ? -21 8.148 -2.977 1 56.25 224 HIS B N 1
ATOM 5074 C CA . HIS B 1 224 ? -21.266 6.855 -2.363 1 56.25 224 HIS B CA 1
ATOM 5075 C C . HIS B 1 224 ? -20.25 5.812 -2.807 1 56.25 224 HIS B C 1
ATOM 5077 O O . HIS B 1 224 ? -19.828 4.965 -2.01 1 56.25 224 HIS B O 1
ATOM 5083 N N . LYS B 1 225 ? -19.844 6.012 -4.039 1 59.34 225 LYS B N 1
ATOM 5084 C CA . LYS B 1 225 ? -19.078 4.883 -4.574 1 59.34 225 LYS B CA 1
ATOM 5085 C C . LYS B 1 225 ? -17.719 4.766 -3.895 1 59.34 225 LYS B C 1
ATOM 5087 O O . LYS B 1 225 ? -17.203 3.664 -3.736 1 59.34 225 LYS B O 1
ATOM 5092 N N . LYS B 1 226 ? -17.234 5.77 -3.314 1 81.75 226 LYS B N 1
ATOM 5093 C CA . LYS B 1 226 ? -15.898 5.707 -2.734 1 81.75 226 LYS B CA 1
ATOM 5094 C C . LYS B 1 226 ? -15.945 5.941 -1.227 1 81.75 226 LYS B C 1
ATOM 5096 O O . LYS B 1 226 ? -15.133 5.387 -0.482 1 81.75 226 LYS B O 1
ATOM 5101 N N . LEU B 1 227 ? -17.031 6.484 -0.797 1 84.88 227 LEU B N 1
ATOM 5102 C CA . LEU B 1 227 ? -17.125 6.895 0.6 1 84.88 227 LEU B CA 1
ATOM 5103 C C . LEU B 1 227 ? -17.172 5.68 1.521 1 84.88 227 LEU B C 1
ATOM 5105 O O . LEU B 1 227 ? -16.406 5.586 2.473 1 84.88 227 LEU B O 1
ATOM 5109 N N . TYR B 1 228 ? -18 4.734 1.114 1 88.62 228 TYR B N 1
ATOM 5110 C CA . TYR B 1 228 ? -18.188 3.598 2.006 1 88.62 228 TYR B CA 1
ATOM 5111 C C . TYR B 1 228 ? -16.984 2.662 1.961 1 88.62 228 TYR B C 1
ATOM 5113 O O . TYR B 1 228 ? -16.688 1.979 2.941 1 88.62 228 TYR B O 1
ATOM 5121 N N . GLY B 1 229 ? -16.281 2.613 0.83 1 93.44 229 GLY B N 1
ATOM 5122 C CA . GLY B 1 229 ? -15 1.921 0.807 1 93.44 229 GLY B CA 1
ATOM 5123 C C . GLY B 1 229 ? -13.969 2.533 1.741 1 93.44 229 GLY B C 1
ATOM 5124 O O . GLY B 1 229 ? -13.273 1.814 2.457 1 93.44 229 GLY B O 1
ATOM 5125 N N . ASP B 1 230 ? -14.016 3.85 1.777 1 93.69 230 ASP B N 1
ATOM 5126 C CA . ASP B 1 230 ? -13.117 4.586 2.652 1 93.69 230 ASP B CA 1
ATOM 5127 C C . ASP B 1 230 ? -13.43 4.32 4.121 1 93.69 230 ASP B C 1
ATOM 5129 O O . ASP B 1 230 ? -12.523 4.219 4.949 1 93.69 230 ASP B O 1
ATOM 5133 N N . ILE B 1 231 ? -14.68 4.234 4.332 1 93.19 231 ILE B N 1
ATOM 5134 C CA . ILE B 1 231 ? -15.117 4 5.707 1 93.19 231 ILE B CA 1
ATOM 5135 C C . ILE B 1 231 ? -14.68 2.605 6.156 1 93.19 231 ILE B C 1
ATOM 5137 O O . ILE B 1 231 ? -14.305 2.41 7.312 1 93.19 231 ILE B O 1
ATOM 5141 N N . PHE B 1 232 ? -14.773 1.608 5.277 1 95.69 232 PHE B N 1
ATOM 5142 C CA . PHE B 1 232 ? -14.312 0.264 5.605 1 95.69 232 PHE B CA 1
ATOM 5143 C C . PHE B 1 232 ? -12.828 0.273 5.969 1 95.69 232 PHE B C 1
ATOM 5145 O O . PHE B 1 232 ? -12.422 -0.34 6.957 1 95.69 232 PHE B O 1
ATOM 5152 N N . GLU B 1 233 ? -12.07 0.966 5.109 1 97.69 233 GLU B N 1
ATOM 5153 C CA . GLU B 1 233 ? -10.641 1.098 5.387 1 97.69 233 GLU B CA 1
ATOM 5154 C C . GLU B 1 233 ? -10.398 1.784 6.727 1 97.69 233 GLU B C 1
ATOM 5156 O O . GLU B 1 233 ? -9.531 1.369 7.496 1 97.69 233 GLU B O 1
ATOM 5161 N N . ALA B 1 234 ? -11.188 2.822 6.949 1 96.38 234 ALA B N 1
ATOM 5162 C CA . ALA B 1 234 ? -11.07 3.541 8.219 1 96.38 234 ALA B CA 1
ATOM 5163 C C . ALA B 1 234 ? -11.391 2.629 9.398 1 96.38 234 ALA B C 1
ATOM 5165 O O . ALA B 1 234 ? -10.766 2.734 10.453 1 96.38 234 ALA B O 1
ATOM 5166 N N . TYR B 1 235 ? -12.398 1.767 9.211 1 96.94 235 TYR B N 1
ATOM 5167 C CA . TYR B 1 235 ? -12.734 0.828 10.281 1 96.94 235 TYR B CA 1
ATOM 5168 C C . TYR B 1 235 ? -11.562 -0.101 10.57 1 96.94 235 TYR B C 1
ATOM 5170 O O . TYR B 1 235 ? -11.25 -0.366 11.734 1 96.94 235 TYR B O 1
ATOM 5178 N N . VAL B 1 236 ? -10.93 -0.598 9.555 1 98 236 VAL B N 1
ATOM 5179 C CA . VAL B 1 236 ? -9.742 -1.437 9.719 1 98 236 VAL B CA 1
ATOM 5180 C C . VAL B 1 236 ? -8.664 -0.666 10.469 1 98 236 VAL B C 1
ATOM 5182 O O . VAL B 1 236 ? -8.031 -1.202 11.383 1 98 236 VAL B O 1
ATOM 5185 N N . GLY B 1 237 ? -8.461 0.604 10.016 1 97.62 237 GLY B N 1
ATOM 5186 C CA . GLY B 1 237 ? -7.512 1.447 10.719 1 97.62 237 GLY B CA 1
ATOM 5187 C C . GLY B 1 237 ? -7.871 1.656 12.18 1 97.62 237 GLY B C 1
ATOM 5188 O O . GLY B 1 237 ? -7 1.632 13.047 1 97.62 237 GLY B O 1
ATOM 5189 N N . GLY B 1 238 ? -9.164 1.898 12.391 1 95.94 238 GLY B N 1
ATOM 5190 C CA . GLY B 1 238 ? -9.648 2.029 13.758 1 95.94 238 GLY B CA 1
ATOM 5191 C C . GLY B 1 238 ? -9.43 0.781 14.586 1 95.94 238 GLY B C 1
ATOM 5192 O O . GLY B 1 238 ? -9.023 0.865 15.75 1 95.94 238 GLY B O 1
ATOM 5193 N N . LEU B 1 239 ? -9.727 -0.363 13.984 1 96.06 239 LEU B N 1
ATOM 5194 C CA . LEU B 1 239 ? -9.492 -1.637 14.656 1 96.06 239 LEU B CA 1
ATOM 5195 C C . LEU B 1 239 ? -8.016 -1.806 15 1 96.06 239 LEU B C 1
ATOM 5197 O O . LEU B 1 239 ? -7.684 -2.322 16.078 1 96.06 239 LEU B O 1
ATOM 5201 N N . TYR B 1 240 ? -7.184 -1.442 14.102 1 96.19 240 TYR B N 1
ATOM 5202 C CA . TYR B 1 240 ? -5.742 -1.54 14.289 1 96.19 240 TYR B CA 1
ATOM 5203 C C . TYR B 1 240 ? -5.293 -0.696 15.477 1 96.19 240 TYR B C 1
ATOM 5205 O O . TYR B 1 240 ? -4.516 -1.158 16.312 1 96.19 240 TYR B O 1
ATOM 5213 N N . LEU B 1 241 ? -5.816 0.5 15.469 1 92.44 241 LEU B N 1
ATOM 5214 C CA . LEU B 1 241 ? -5.488 1.389 16.578 1 92.44 241 LEU B CA 1
ATOM 5215 C C . LEU B 1 241 ? -6.062 0.858 17.891 1 92.44 241 LEU B C 1
ATOM 5217 O O . LEU B 1 241 ? -5.391 0.893 18.922 1 92.44 241 LEU B O 1
ATOM 5221 N N . ASP B 1 242 ? -7.289 0.403 17.734 1 90.81 242 ASP B N 1
ATOM 5222 C CA . ASP B 1 242 ? -8.008 -0.101 18.906 1 90.81 242 ASP B CA 1
ATOM 5223 C C . ASP B 1 242 ? -7.359 -1.375 19.438 1 90.81 242 ASP B C 1
ATOM 5225 O O . ASP B 1 242 ? -7.465 -1.676 20.625 1 90.81 242 ASP B O 1
ATOM 5229 N N . SER B 1 243 ? -6.719 -2.064 18.547 1 88.69 243 SER B N 1
ATOM 5230 C CA . SER B 1 243 ? -6.086 -3.33 18.906 1 88.69 243 SER B CA 1
ATOM 5231 C C . SER B 1 243 ? -4.617 -3.133 19.25 1 88.69 243 SER B C 1
ATOM 5233 O O . SER B 1 243 ? -3.803 -4.043 19.078 1 88.69 243 SER B O 1
ATOM 5235 N N . ASN B 1 244 ? -4.297 -1.958 19.5 1 78.31 244 ASN B N 1
ATOM 5236 C CA . ASN B 1 244 ? -2.93 -1.622 19.875 1 78.31 244 ASN B CA 1
ATOM 5237 C C . ASN B 1 244 ? -1.939 -1.985 18.781 1 78.31 244 ASN B C 1
ATOM 5239 O O . ASN B 1 244 ? -0.892 -2.576 19.047 1 78.31 244 ASN B O 1
ATOM 5243 N N . ARG B 1 245 ? -2.373 -1.764 17.562 1 83.12 245 ARG B N 1
ATOM 5244 C CA . ARG B 1 245 ? -1.588 -1.933 16.344 1 83.12 245 ARG B CA 1
ATOM 5245 C C . ARG B 1 245 ? -1.21 -3.396 16.125 1 83.12 245 ARG B C 1
ATOM 5247 O O . ARG B 1 245 ? -0.104 -3.697 15.68 1 83.12 245 ARG B O 1
ATOM 5254 N N . GLU B 1 246 ? -2.027 -4.172 16.609 1 83.06 246 GLU B N 1
ATOM 5255 C CA . GLU B 1 246 ? -1.927 -5.609 16.375 1 83.06 246 GLU B CA 1
ATOM 5256 C C . GLU B 1 246 ? -2.982 -6.074 15.375 1 83.06 246 GLU B C 1
ATOM 5258 O O . GLU B 1 246 ? -4.012 -5.418 15.195 1 83.06 246 GLU B O 1
ATOM 5263 N N . LEU B 1 247 ? -2.652 -7.289 14.867 1 90.38 247 LEU B N 1
ATOM 5264 C CA . LEU B 1 247 ? -3.49 -7.719 13.758 1 90.38 247 LEU B CA 1
ATOM 5265 C C . LEU B 1 247 ? -4.418 -8.852 14.18 1 90.38 247 LEU B C 1
ATOM 5267 O O . LEU B 1 247 ? -5.203 -9.359 13.367 1 90.38 247 LEU B O 1
ATOM 5271 N N . HIS B 1 248 ? -4.492 -9.164 15.398 1 81.5 248 HIS B N 1
ATOM 5272 C CA . HIS B 1 248 ? -5.141 -10.391 15.859 1 81.5 248 HIS B CA 1
ATOM 5273 C C . HIS B 1 248 ? -6.645 -10.336 15.625 1 81.5 248 HIS B C 1
ATOM 5275 O O . HIS B 1 248 ? -7.277 -11.375 15.391 1 81.5 248 HIS B O 1
ATOM 5281 N N . LYS B 1 249 ? -7.293 -9.133 15.781 1 87.81 249 LYS B N 1
ATOM 5282 C CA . LYS B 1 249 ? -8.711 -8.992 15.469 1 87.81 249 LYS B CA 1
ATOM 5283 C C . LYS B 1 249 ? -8.93 -8.859 13.961 1 87.81 249 LYS B C 1
ATOM 5285 O O . LYS B 1 249 ? -9.969 -9.273 13.445 1 87.81 249 LYS B O 1
ATOM 5290 N N . ILE B 1 250 ? -7.941 -8.391 13.352 1 95.62 250 ILE B N 1
ATOM 5291 C CA . ILE B 1 250 ? -8.109 -7.953 11.969 1 95.62 250 ILE B CA 1
ATOM 5292 C C . ILE B 1 250 ? -7.883 -9.133 11.023 1 95.62 250 ILE B C 1
ATOM 5294 O O . ILE B 1 250 ? -8.68 -9.375 10.117 1 95.62 250 ILE B O 1
ATOM 5298 N N . THR B 1 251 ? -6.832 -9.906 11.25 1 92.62 251 THR B N 1
ATOM 5299 C CA . THR B 1 251 ? -6.414 -10.961 10.336 1 92.62 251 THR B CA 1
ATOM 5300 C C . THR B 1 251 ? -7.508 -12.016 10.203 1 92.62 251 THR B C 1
ATOM 5302 O O . THR B 1 251 ? -7.914 -12.359 9.086 1 92.62 251 THR B O 1
ATOM 5305 N N . PRO B 1 252 ? -8.062 -12.555 11.359 1 89.44 252 PRO B N 1
ATOM 5306 C CA . PRO B 1 252 ? -9.109 -13.562 11.203 1 89.44 252 PRO B CA 1
ATOM 5307 C C . PRO B 1 252 ? -10.375 -13.008 10.547 1 89.44 252 PRO B C 1
ATOM 5309 O O . PRO B 1 252 ? -11.008 -13.695 9.742 1 89.44 252 PRO B O 1
ATOM 5312 N N . TRP B 1 253 ? -10.719 -11.828 10.914 1 94.38 253 TRP B N 1
ATOM 5313 C CA . TRP B 1 253 ? -11.906 -11.195 10.359 1 94.38 253 TRP B CA 1
ATOM 5314 C C . TRP B 1 253 ? -11.789 -11.016 8.852 1 94.38 253 TRP B C 1
ATOM 5316 O O . TRP B 1 253 ? -12.664 -11.438 8.094 1 94.38 253 TRP B O 1
ATOM 5326 N N . LEU B 1 254 ? -10.633 -10.492 8.391 1 95.88 254 LEU B N 1
ATOM 5327 C CA . LEU B 1 254 ? -10.43 -10.242 6.965 1 95.88 254 LEU B CA 1
ATOM 5328 C C . LEU B 1 254 ? -10.25 -11.547 6.203 1 95.88 254 LEU B C 1
ATOM 5330 O O . LEU B 1 254 ? -10.656 -11.656 5.047 1 95.88 254 LEU B O 1
ATOM 5334 N N . THR B 1 255 ? -9.602 -12.508 6.828 1 91.19 255 THR B N 1
ATOM 5335 C CA . THR B 1 255 ? -9.43 -13.812 6.203 1 91.19 255 THR B CA 1
ATOM 5336 C C . THR B 1 255 ? -10.789 -14.438 5.875 1 91.19 255 THR B C 1
ATOM 5338 O O . THR B 1 255 ? -10.992 -14.945 4.773 1 91.19 255 THR B O 1
ATOM 5341 N N . ARG B 1 256 ? -11.656 -14.328 6.82 1 90.19 256 ARG B N 1
ATOM 5342 C CA . ARG B 1 256 ? -12.984 -14.891 6.633 1 90.19 256 ARG B CA 1
ATOM 5343 C C . ARG B 1 256 ? -13.766 -14.109 5.582 1 90.19 256 ARG B C 1
ATOM 5345 O O . ARG B 1 256 ? -14.516 -14.695 4.789 1 90.19 256 ARG B O 1
ATOM 5352 N N . LEU B 1 257 ? -13.617 -12.867 5.602 1 93.06 257 LEU B N 1
ATOM 5353 C CA . LEU B 1 257 ? -14.297 -12.023 4.625 1 93.06 257 LEU B CA 1
ATOM 5354 C C . LEU B 1 257 ? -13.805 -12.32 3.215 1 93.06 257 LEU B C 1
ATOM 5356 O O . LEU B 1 257 ? -14.586 -12.297 2.26 1 93.06 257 LEU B O 1
ATOM 5360 N N . ALA B 1 258 ? -12.492 -12.602 3.115 1 92.94 258 ALA B N 1
ATOM 5361 C CA . ALA B 1 258 ? -11.859 -12.781 1.811 1 92.94 258 ALA B CA 1
ATOM 5362 C C . ALA B 1 258 ? -12.047 -14.211 1.306 1 92.94 258 ALA B C 1
ATOM 5364 O O . ALA B 1 258 ? -11.891 -14.477 0.111 1 92.94 258 ALA B O 1
ATOM 5365 N N . SER B 1 259 ? -12.336 -15.109 2.115 1 88.56 259 SER B N 1
ATOM 5366 C CA . SER B 1 259 ? -12.312 -16.547 1.838 1 88.56 259 SER B CA 1
ATOM 5367 C C . SER B 1 259 ? -13.227 -16.891 0.667 1 88.56 259 SER B C 1
ATOM 5369 O O . SER B 1 259 ? -12.844 -17.656 -0.221 1 88.56 259 SER B O 1
ATOM 5371 N N . PRO B 1 260 ? -14.445 -16.359 0.671 1 85.88 260 PRO B N 1
ATOM 5372 C CA . PRO B 1 260 ? -15.305 -16.719 -0.458 1 85.88 260 PRO B CA 1
ATOM 5373 C C . PRO B 1 260 ? -14.719 -16.297 -1.804 1 85.88 260 PRO B C 1
ATOM 5375 O O . PRO B 1 260 ? -14.859 -17.016 -2.795 1 85.88 260 PRO B O 1
ATOM 5378 N N . ILE B 1 261 ? -14.07 -15.172 -1.796 1 86.88 261 ILE B N 1
ATOM 5379 C CA . ILE B 1 261 ? -13.461 -14.68 -3.025 1 86.88 261 ILE B CA 1
ATOM 5380 C C . ILE B 1 261 ? -12.258 -15.539 -3.395 1 86.88 261 ILE B C 1
ATOM 5382 O O . ILE B 1 261 ? -12.078 -15.898 -4.562 1 86.88 261 ILE B O 1
ATOM 5386 N N . ILE B 1 262 ? -11.484 -15.883 -2.42 1 87.69 262 ILE B N 1
ATOM 5387 C CA . ILE B 1 262 ? -10.281 -16.688 -2.609 1 87.69 262 ILE B CA 1
ATOM 5388 C C . ILE B 1 262 ? -10.672 -18.062 -3.146 1 87.69 262 ILE B C 1
ATOM 5390 O O . ILE B 1 262 ? -10.039 -18.578 -4.074 1 87.69 262 ILE B O 1
ATOM 5394 N N . GLU B 1 263 ? -11.688 -18.609 -2.584 1 81.5 263 GLU B N 1
ATOM 5395 C CA . GLU B 1 263 ? -12.141 -19.938 -2.994 1 81.5 263 GLU B CA 1
ATOM 5396 C C . GLU B 1 263 ? -12.672 -19.922 -4.422 1 81.5 263 GLU B C 1
ATOM 5398 O O . GLU B 1 263 ? -12.406 -20.828 -5.203 1 81.5 263 GLU B O 1
ATOM 5403 N N . LYS B 1 264 ? -13.359 -18.922 -4.691 1 79.94 264 LYS B N 1
ATOM 5404 C CA . LYS B 1 264 ? -13.867 -18.781 -6.055 1 79.94 264 LYS B CA 1
ATOM 5405 C C . LYS B 1 264 ? -12.727 -18.625 -7.051 1 79.94 264 LYS B C 1
ATOM 5407 O O . LYS B 1 264 ? -12.758 -19.188 -8.148 1 79.94 264 LYS B O 1
ATOM 5412 N N . PHE B 1 265 ? -11.773 -17.859 -6.664 1 81.5 265 PHE B N 1
ATOM 5413 C CA . PHE B 1 265 ? -10.609 -17.625 -7.516 1 81.5 265 PHE B CA 1
ATOM 5414 C C . PHE B 1 265 ? -9.82 -18.922 -7.719 1 81.5 265 PHE B C 1
ATOM 5416 O O . PHE B 1 265 ? -9.352 -19.203 -8.828 1 81.5 265 PHE B O 1
ATOM 5423 N N . ALA B 1 266 ? -9.695 -19.641 -6.672 1 76.75 266 ALA B N 1
ATOM 5424 C CA . ALA B 1 266 ? -8.898 -20.859 -6.719 1 76.75 266 ALA B CA 1
ATOM 5425 C C . ALA B 1 266 ? -9.617 -21.938 -7.531 1 76.75 266 ALA B C 1
ATOM 5427 O O . ALA B 1 266 ? -8.969 -22.781 -8.164 1 76.75 266 ALA B O 1
ATOM 5428 N N . SER B 1 267 ? -10.867 -21.922 -7.461 1 74 267 SER B N 1
ATOM 5429 C CA . SER B 1 267 ? -11.656 -22.969 -8.117 1 74 267 SER B CA 1
ATOM 5430 C C . SER B 1 267 ? -11.789 -22.688 -9.609 1 74 267 SER B C 1
ATOM 5432 O O . SER B 1 267 ? -12 -23.625 -10.398 1 74 267 SER B O 1
ATOM 5434 N N . LEU B 1 268 ? -11.867 -21.422 -9.805 1 60.75 268 LEU B N 1
ATOM 5435 C CA . LEU B 1 268 ? -12.102 -21.094 -11.203 1 60.75 268 LEU B CA 1
ATOM 5436 C C . LEU B 1 268 ? -10.906 -21.484 -12.062 1 60.75 268 LEU B C 1
ATOM 5438 O O . LEU B 1 268 ? -9.766 -21.156 -11.742 1 60.75 268 LEU B O 1
ATOM 5442 N N . ASN B 1 269 ? -11.078 -22.609 -12.531 1 51.97 269 ASN B N 1
ATOM 5443 C CA . ASN B 1 269 ? -10.141 -23.031 -13.562 1 51.97 269 ASN B CA 1
ATOM 5444 C C . ASN B 1 269 ? -10.359 -22.25 -14.867 1 51.97 269 ASN B C 1
ATOM 5446 O O . ASN B 1 269 ? -11.477 -22.203 -15.383 1 51.97 269 ASN B O 1
ATOM 5450 N N . PRO B 1 270 ? -9.539 -21.203 -15.031 1 48.06 270 PRO B N 1
ATOM 5451 C CA . PRO B 1 270 ? -9.797 -20.438 -16.25 1 48.06 270 PRO B CA 1
ATOM 5452 C C . PRO B 1 270 ? -10.336 -21.328 -17.391 1 48.06 270 PRO B C 1
ATOM 5454 O O . PRO B 1 270 ? -11.094 -20.844 -18.234 1 48.06 270 PRO B O 1
ATOM 5457 N N . VAL B 1 271 ? -9.93 -22.578 -17.328 1 41.69 271 VAL B N 1
ATOM 5458 C CA . VAL B 1 271 ? -10.32 -23.438 -18.453 1 41.69 271 VAL B CA 1
ATOM 5459 C C . VAL B 1 271 ? -11.805 -23.766 -18.359 1 41.69 271 VAL B C 1
ATOM 5461 O O . VAL B 1 271 ? -12.492 -23.859 -19.375 1 41.69 271 VAL B O 1
ATOM 5464 N N . GLU B 1 272 ? -12.344 -24.047 -17.188 1 40.25 272 GLU B N 1
ATOM 5465 C CA . GLU B 1 272 ? -13.672 -24.641 -17.141 1 40.25 272 GLU B CA 1
ATOM 5466 C C . GLU B 1 272 ? -14.758 -23.594 -17.344 1 40.25 272 GLU B C 1
ATOM 5468 O O . GLU B 1 272 ? -15.836 -23.906 -17.875 1 40.25 272 GLU B O 1
ATOM 5473 N N . GLN B 1 273 ? -14.781 -22.422 -16.75 1 39.97 273 GLN B N 1
ATOM 5474 C CA . GLN B 1 273 ? -15.992 -21.609 -16.719 1 39.97 273 GLN B CA 1
ATOM 5475 C C . GLN B 1 273 ? -15.961 -20.531 -17.797 1 39.97 273 GLN B C 1
ATOM 5477 O O . GLN B 1 273 ? -15.977 -19.344 -17.484 1 39.97 273 GLN B O 1
ATOM 5482 N N . VAL B 1 274 ? -15.32 -20.547 -18.688 1 32.91 274 VAL B N 1
ATOM 5483 C CA . VAL B 1 274 ? -15.594 -19.484 -19.641 1 32.91 274 VAL B CA 1
ATOM 5484 C C . VAL B 1 274 ? -17.062 -19.547 -20.078 1 32.91 274 VAL B C 1
ATOM 5486 O O . VAL B 1 274 ? -17.484 -20.516 -20.703 1 32.91 274 VAL B O 1
ATOM 5489 N N . PRO B 1 275 ? -18.062 -19.125 -19.359 1 31.94 275 PRO B N 1
ATOM 5490 C CA . PRO B 1 275 ? -19.344 -19.125 -20.062 1 31.94 275 PRO B CA 1
ATOM 5491 C C . PRO B 1 275 ? -19.219 -18.781 -21.547 1 31.94 275 PRO B C 1
ATOM 5493 O O . PRO B 1 275 ? -18.312 -18.047 -21.938 1 31.94 275 PRO B O 1
ATOM 5496 N N . THR B 1 276 ? -19.734 -19.594 -22.344 1 28.66 276 THR B N 1
ATOM 5497 C CA . THR B 1 276 ? -20.156 -19.125 -23.672 1 28.66 276 THR B CA 1
ATOM 5498 C C . THR B 1 276 ? -20.938 -17.828 -23.562 1 28.66 276 THR B C 1
ATOM 5500 O O . THR B 1 276 ? -21.969 -17.766 -22.891 1 28.66 276 THR B O 1
ATOM 5503 N N . PHE B 1 277 ? -20.438 -16.75 -23.422 1 28.2 277 PHE B N 1
ATOM 5504 C CA . PHE B 1 277 ? -21.188 -15.5 -23.516 1 28.2 277 PHE B CA 1
ATOM 5505 C C . PHE B 1 277 ? -22.312 -15.625 -24.531 1 28.2 277 PHE B C 1
ATOM 5507 O O . PHE B 1 277 ? -22.094 -15.508 -25.734 1 28.2 277 PHE B O 1
ATOM 5514 N N . ILE B 1 278 ? -23.234 -16.625 -24.484 1 26.16 278 ILE B N 1
ATOM 5515 C CA . ILE B 1 278 ? -24.469 -16.344 -25.188 1 26.16 278 ILE B CA 1
ATOM 5516 C C . ILE B 1 278 ? -25.125 -15.094 -24.609 1 26.16 278 ILE B C 1
ATOM 5518 O O . ILE B 1 278 ? -25.375 -15.016 -23.406 1 26.16 278 ILE B O 1
ATOM 5522 N N . PRO B 1 279 ? -25.078 -14.023 -25.344 1 26.44 279 PRO B N 1
ATOM 5523 C CA . PRO B 1 279 ? -25.969 -12.898 -25.062 1 26.44 279 PRO B CA 1
ATOM 5524 C C . PRO B 1 279 ? -27.359 -13.344 -24.641 1 26.44 279 PRO B C 1
ATOM 5526 O O . PRO B 1 279 ? -28.109 -13.891 -25.469 1 26.44 279 PRO B O 1
ATOM 5529 N N . ASN B 1 280 ? -27.672 -14.281 -23.844 1 26.83 280 ASN B N 1
ATOM 5530 C CA . ASN B 1 280 ? -29.109 -14.312 -23.625 1 26.83 280 ASN B CA 1
ATOM 5531 C C . ASN B 1 280 ? -29.641 -12.953 -23.188 1 26.83 280 ASN B C 1
ATOM 5533 O O . ASN B 1 280 ? -29.312 -12.477 -22.094 1 26.83 280 ASN B O 1
ATOM 5537 N N . ILE B 1 281 ? -30.094 -12 -24.172 1 26.31 281 ILE B N 1
ATOM 5538 C CA . ILE B 1 281 ? -30.969 -10.828 -24.203 1 26.31 281 ILE B CA 1
ATOM 5539 C C . ILE B 1 281 ? -32.156 -11.055 -23.266 1 26.31 281 ILE B C 1
ATOM 5541 O O . ILE B 1 281 ? -32.969 -10.141 -23.047 1 26.31 281 ILE B O 1
ATOM 5545 N N . THR B 1 282 ? -32.844 -12.281 -23.297 1 26.06 282 THR B N 1
ATOM 5546 C CA . THR B 1 282 ? -34.25 -12.141 -23.016 1 26.06 282 THR B CA 1
ATOM 5547 C C . THR B 1 282 ? -34.469 -11.531 -21.625 1 26.06 282 THR B C 1
ATOM 5549 O O . THR B 1 282 ? -35.25 -10.57 -21.484 1 26.06 282 THR B O 1
ATOM 5552 N N . SER B 1 283 ? -34.844 -12.414 -20.609 1 26.31 283 SER B N 1
ATOM 5553 C CA . SER B 1 283 ? -35.938 -12.141 -19.688 1 26.31 283 SER B CA 1
ATOM 5554 C C . SER B 1 283 ? -35.562 -11.031 -18.703 1 26.31 283 SER B C 1
ATOM 5556 O O . SER B 1 283 ? -34.406 -10.914 -18.312 1 26.31 283 SER B O 1
ATOM 5558 N N . GLU B 1 284 ? -36.281 -9.781 -18.641 1 27.2 284 GLU B N 1
ATOM 5559 C CA . GLU B 1 284 ? -36.719 -8.688 -17.781 1 27.2 284 GLU B CA 1
ATOM 5560 C C . GLU B 1 284 ? -36.75 -9.109 -16.328 1 27.2 284 GLU B C 1
ATOM 5562 O O . GLU B 1 284 ? -37.469 -8.547 -15.516 1 27.2 284 GLU B O 1
ATOM 5567 N N . SER B 1 285 ? -36.375 -10.344 -16.031 1 26.84 285 SER B N 1
ATOM 5568 C CA . SER B 1 285 ? -36.844 -10.68 -14.688 1 26.84 285 SER B CA 1
ATOM 5569 C C . SER B 1 285 ? -36.469 -9.609 -13.672 1 26.84 285 SER B C 1
ATOM 5571 O O . SER B 1 285 ? -35.5 -8.852 -13.891 1 26.84 285 SER B O 1
ATOM 5573 N N . ASN B 1 286 ? -37.406 -9.391 -12.68 1 26.34 286 ASN B N 1
ATOM 5574 C CA . ASN B 1 286 ? -37.594 -8.477 -11.555 1 26.34 286 ASN B CA 1
ATOM 5575 C C . ASN B 1 286 ? -36.281 -8.195 -10.836 1 26.34 286 ASN B C 1
ATOM 5577 O O . ASN B 1 286 ? -35.406 -9.055 -10.773 1 26.34 286 ASN B O 1
ATOM 5581 N N . PRO B 1 287 ? -36 -6.891 -10.688 1 29.39 287 PRO B N 1
ATOM 5582 C CA . PRO B 1 287 ? -34.969 -6.32 -9.836 1 29.39 287 PRO B CA 1
ATOM 5583 C C . PRO B 1 287 ? -34.688 -7.168 -8.594 1 29.39 287 PRO B C 1
ATOM 5585 O O . PRO B 1 287 ? -35.188 -6.863 -7.508 1 29.39 287 PRO B O 1
ATOM 5588 N N . VAL B 1 288 ? -35.031 -8.5 -8.773 1 27.5 288 VAL B N 1
ATOM 5589 C CA . VAL B 1 288 ? -34.906 -9.242 -7.523 1 27.5 288 VAL B CA 1
ATOM 5590 C C . VAL B 1 288 ? -33.656 -8.781 -6.77 1 27.5 288 VAL B C 1
ATOM 5592 O O . VAL B 1 288 ? -32.688 -8.328 -7.375 1 27.5 288 VAL B O 1
ATOM 5595 N N . GLN B 1 289 ? -33.844 -8.688 -5.469 1 30.09 289 GLN B N 1
ATOM 5596 C CA . GLN B 1 289 ? -32.969 -8.328 -4.379 1 30.09 289 GLN B CA 1
ATOM 5597 C C . GLN B 1 289 ? -31.547 -8.875 -4.629 1 30.09 289 GLN B C 1
ATOM 5599 O O . GLN B 1 289 ? -31.344 -10.086 -4.605 1 30.09 289 GLN B O 1
ATOM 5604 N N . GLN B 1 290 ? -30.953 -8.445 -5.637 1 32.16 290 GLN B N 1
ATOM 5605 C CA . GLN B 1 290 ? -29.547 -8.781 -5.914 1 32.16 290 GLN B CA 1
ATOM 5606 C C . GLN B 1 290 ? -28.828 -9.195 -4.637 1 32.16 290 GLN B C 1
ATOM 5608 O O . GLN B 1 290 ? -28.766 -8.43 -3.672 1 32.16 290 GLN B O 1
ATOM 5613 N N . ASP B 1 291 ? -29.062 -10.438 -4.207 1 32.41 291 ASP B N 1
ATOM 5614 C CA . ASP B 1 291 ? -28.344 -10.945 -3.049 1 32.41 291 ASP B CA 1
ATOM 5615 C C . ASP B 1 291 ? -26.938 -10.336 -2.957 1 32.41 291 ASP B C 1
ATOM 5617 O O . ASP B 1 291 ? -26.094 -10.578 -3.82 1 32.41 291 ASP B O 1
ATOM 5621 N N . LEU B 1 292 ? -26.875 -9.125 -2.637 1 34.47 292 LEU B N 1
ATOM 5622 C CA . LEU B 1 292 ? -25.688 -8.344 -2.307 1 34.47 292 LEU B CA 1
ATOM 5623 C C . LEU B 1 292 ? -24.516 -9.258 -1.998 1 34.47 292 LEU B C 1
ATOM 5625 O O . LEU B 1 292 ? -23.359 -8.805 -1.938 1 34.47 292 LEU B O 1
ATOM 5629 N N . THR B 1 293 ? -24.844 -10.516 -1.55 1 37.03 293 THR B N 1
ATOM 5630 C CA . THR B 1 293 ? -23.797 -11.445 -1.129 1 37.03 293 THR B CA 1
ATOM 5631 C C . THR B 1 293 ? -23.156 -12.125 -2.338 1 37.03 293 THR B C 1
ATOM 5633 O O . THR B 1 293 ? -22.141 -12.812 -2.203 1 37.03 293 THR B O 1
ATOM 5636 N N . LYS B 1 294 ? -23.891 -12.305 -3.506 1 41.91 294 LYS B N 1
ATOM 5637 C CA . LYS B 1 294 ? -23.344 -13.141 -4.57 1 41.91 294 LYS B CA 1
ATOM 5638 C C . LYS B 1 294 ? -22.422 -12.336 -5.48 1 41.91 294 LYS B C 1
ATOM 5640 O O . LYS B 1 294 ? -22.859 -11.742 -6.465 1 41.91 294 LYS B O 1
ATOM 5645 N N . TYR B 1 295 ? -21.453 -11.656 -5.023 1 47.12 295 TYR B N 1
ATOM 5646 C CA . TYR B 1 295 ? -20.359 -11.016 -5.742 1 47.12 295 TYR B CA 1
ATOM 5647 C C . TYR B 1 295 ? -19.859 -11.891 -6.883 1 47.12 295 TYR B C 1
ATOM 5649 O O . TYR B 1 295 ? -19.266 -12.953 -6.648 1 47.12 295 TYR B O 1
ATOM 5657 N N . ASP B 1 296 ? -20.531 -11.953 -8.109 1 56.06 296 ASP B N 1
ATOM 5658 C CA . ASP B 1 296 ? -19.969 -12.75 -9.195 1 56.06 296 ASP B CA 1
ATOM 5659 C C . ASP B 1 296 ? -18.641 -12.156 -9.688 1 56.06 296 ASP B C 1
ATOM 5661 O O . ASP B 1 296 ? -18.625 -11.172 -10.422 1 56.06 296 ASP B O 1
ATOM 5665 N N . ILE B 1 297 ? -17.625 -12.453 -8.969 1 61.56 297 ILE B N 1
ATOM 5666 C CA . ILE B 1 297 ? -16.281 -12.016 -9.312 1 61.56 297 ILE B CA 1
ATOM 5667 C C . ILE B 1 297 ? -15.711 -12.914 -10.406 1 61.56 297 ILE B C 1
ATOM 5669 O O . ILE B 1 297 ? -14.492 -12.945 -10.617 1 61.56 297 ILE B O 1
ATOM 5673 N N . SER B 1 298 ? -16.609 -13.617 -11.07 1 65.56 298 SER B N 1
ATOM 5674 C CA . SER B 1 298 ? -16.125 -14.594 -12.047 1 65.56 298 SER B CA 1
ATOM 5675 C C . SER B 1 298 ? -15.422 -13.906 -13.219 1 65.56 298 SER B C 1
ATOM 5677 O O . SER B 1 298 ? -14.391 -14.383 -13.688 1 65.56 298 SER B O 1
ATOM 5679 N N . ALA B 1 299 ? -15.984 -12.727 -13.516 1 69.31 299 ALA B N 1
ATOM 5680 C CA . ALA B 1 299 ? -15.391 -12.008 -14.641 1 69.31 299 ALA B CA 1
ATOM 5681 C C . ALA B 1 299 ? -14.008 -11.477 -14.281 1 69.31 299 ALA B C 1
ATOM 5683 O O . ALA B 1 299 ? -13.078 -11.547 -15.086 1 69.31 299 ALA B O 1
ATOM 5684 N N . GLU B 1 300 ? -13.875 -11.008 -13.07 1 74.38 300 GLU B N 1
ATOM 5685 C CA . GLU B 1 300 ? -12.602 -10.469 -12.617 1 74.38 300 GLU B CA 1
ATOM 5686 C C . GLU B 1 300 ? -11.555 -11.562 -12.477 1 74.38 300 GLU B C 1
ATOM 5688 O O . GLU B 1 300 ? -10.391 -11.375 -12.836 1 74.38 300 GLU B O 1
ATOM 5693 N N . VAL B 1 301 ? -12.016 -12.648 -12.062 1 72.06 301 VAL B N 1
ATOM 5694 C CA . VAL B 1 301 ? -11.125 -13.781 -11.859 1 72.06 301 VAL B CA 1
ATOM 5695 C C . VAL B 1 301 ? -10.633 -14.312 -13.211 1 72.06 301 VAL B C 1
ATOM 5697 O O . VAL B 1 301 ? -9.445 -14.578 -13.383 1 72.06 301 VAL B O 1
ATOM 5700 N N . LEU B 1 302 ? -11.547 -14.383 -14.078 1 71.12 302 LEU B N 1
ATOM 5701 C CA . LEU B 1 302 ? -11.188 -14.867 -15.406 1 71.12 302 LEU B CA 1
ATOM 5702 C C . LEU B 1 302 ? -10.211 -13.922 -16.078 1 71.12 302 LEU B C 1
ATOM 5704 O O . LEU B 1 302 ? -9.242 -14.367 -16.703 1 71.12 302 LEU B O 1
ATOM 5708 N N . SER B 1 303 ? -10.484 -12.711 -15.914 1 77.12 303 SER B N 1
ATOM 5709 C CA . SER B 1 303 ? -9.602 -11.711 -16.516 1 77.12 303 SER B CA 1
ATOM 5710 C C . SER B 1 303 ? -8.195 -11.805 -15.93 1 77.12 303 SER B C 1
ATOM 5712 O O . SER B 1 303 ? -7.211 -11.695 -16.656 1 77.12 303 SER B O 1
ATOM 5714 N N . ALA B 1 304 ? -8.148 -12.031 -14.711 1 76.12 304 ALA B N 1
ATOM 5715 C CA . ALA B 1 304 ? -6.855 -12.133 -14.047 1 76.12 304 ALA B CA 1
ATOM 5716 C C . ALA B 1 304 ? -6.094 -13.375 -14.516 1 76.12 304 ALA B C 1
ATOM 5718 O O . ALA B 1 304 ? -4.895 -13.305 -14.789 1 76.12 304 ALA B O 1
ATOM 5719 N N . LYS B 1 305 ? -6.742 -14.359 -14.617 1 74.75 305 LYS B N 1
ATOM 5720 C CA . LYS B 1 305 ? -6.098 -15.609 -15.016 1 74.75 305 LYS B CA 1
ATOM 5721 C C . LYS B 1 305 ? -5.656 -15.555 -16.469 1 74.75 305 LYS B C 1
ATOM 5723 O O . LYS B 1 305 ? -4.594 -16.078 -16.828 1 74.75 305 LYS B O 1
ATOM 5728 N N . VAL B 1 306 ? -6.484 -14.859 -17.219 1 77.44 306 VAL B N 1
ATOM 5729 C CA . VAL B 1 306 ? -6.156 -14.711 -18.625 1 77.44 306 VAL B CA 1
ATOM 5730 C C . VAL B 1 306 ? -4.879 -13.891 -18.781 1 77.44 306 VAL B C 1
ATOM 5732 O O . VAL B 1 306 ? -4.031 -14.195 -19.625 1 77.44 306 VAL B O 1
ATOM 5735 N N . LYS B 1 307 ? -4.758 -12.945 -17.938 1 80.06 307 LYS B N 1
ATOM 5736 C CA . LYS B 1 307 ? -3.607 -12.047 -18 1 80.06 307 LYS B CA 1
ATOM 5737 C C . LYS B 1 307 ? -2.305 -12.797 -17.75 1 80.06 307 LYS B C 1
ATOM 5739 O O . LYS B 1 307 ? -1.246 -12.398 -18.234 1 80.06 307 LYS B O 1
ATOM 5744 N N . HIS B 1 308 ? -2.418 -13.945 -17.141 1 79.38 308 HIS B N 1
ATOM 5745 C CA . HIS B 1 308 ? -1.204 -14.656 -16.766 1 79.38 308 HIS B CA 1
ATOM 5746 C C . HIS B 1 308 ? -0.901 -15.789 -17.734 1 79.38 308 HIS B C 1
ATOM 5748 O O . HIS B 1 308 ? 0.136 -16.453 -17.625 1 79.38 308 HIS B O 1
ATOM 5754 N N . CYS B 1 309 ? -1.666 -15.93 -18.656 1 82.62 309 CYS B N 1
ATOM 5755 C CA . CYS B 1 309 ? -1.538 -17.062 -19.562 1 82.62 309 CYS B CA 1
ATOM 5756 C C . CYS B 1 309 ? -0.288 -16.938 -20.438 1 82.62 309 CYS B C 1
ATOM 5758 O O . CYS B 1 309 ? 0.331 -17.938 -20.781 1 82.62 309 CYS B O 1
ATOM 5760 N N . LYS B 1 310 ? 0.071 -15.719 -20.672 1 84.69 310 LYS B N 1
ATOM 5761 C CA . LYS B 1 310 ? 1.305 -15.562 -21.438 1 84.69 310 LYS B CA 1
ATOM 5762 C C . LYS B 1 310 ? 2.498 -16.141 -20.672 1 84.69 310 LYS B C 1
ATOM 5764 O O . LYS B 1 310 ? 3.334 -16.828 -21.266 1 84.69 310 LYS B O 1
ATOM 5769 N N . GLU B 1 311 ? 2.484 -15.836 -19.469 1 77.75 311 GLU B N 1
ATOM 5770 C CA . GLU B 1 311 ? 3.576 -16.328 -18.625 1 77.75 311 GLU B CA 1
ATOM 5771 C C . GLU B 1 311 ? 3.518 -17.844 -18.484 1 77.75 311 GLU B C 1
ATOM 5773 O O . GLU B 1 311 ? 4.555 -18.516 -18.484 1 77.75 311 GLU B O 1
ATOM 5778 N N . ASP B 1 312 ? 2.373 -18.391 -18.312 1 78.12 312 ASP B N 1
ATOM 5779 C CA . ASP B 1 312 ? 2.197 -19.828 -18.188 1 78.12 312 ASP B CA 1
ATOM 5780 C C . ASP B 1 312 ? 2.695 -20.562 -19.422 1 78.12 312 ASP B C 1
ATOM 5782 O O . ASP B 1 312 ? 3.389 -21.562 -19.328 1 78.12 312 ASP B O 1
ATOM 5786 N N . LEU B 1 313 ? 2.307 -20 -20.5 1 85.5 313 LEU B N 1
ATOM 5787 C CA . LEU B 1 313 ? 2.707 -20.594 -21.766 1 85.5 313 LEU B CA 1
ATOM 5788 C C . LEU B 1 313 ? 4.219 -20.516 -21.953 1 85.5 313 LEU B C 1
ATOM 5790 O O . LEU B 1 313 ? 4.84 -21.453 -22.453 1 85.5 313 LEU B O 1
ATOM 5794 N N . TYR B 1 314 ? 4.734 -19.438 -21.547 1 81.31 314 TYR B N 1
ATOM 5795 C CA . TYR B 1 314 ? 6.176 -19.234 -21.641 1 81.31 314 TYR B CA 1
ATOM 5796 C C . TYR B 1 314 ? 6.934 -20.25 -20.797 1 81.31 314 TYR B C 1
ATOM 5798 O O . TYR B 1 314 ? 7.906 -20.844 -21.25 1 81.31 314 TYR B O 1
ATOM 5806 N N . VAL B 1 315 ? 6.496 -20.469 -19.594 1 72.25 315 VAL B N 1
ATOM 5807 C CA . VAL B 1 315 ? 7.16 -21.375 -18.672 1 72.25 315 VAL B CA 1
ATOM 5808 C C . VAL B 1 315 ? 7.043 -22.812 -19.188 1 72.25 315 VAL B C 1
ATOM 5810 O O . VAL B 1 315 ? 7.98 -23.594 -19.062 1 72.25 315 VAL B O 1
ATOM 5813 N N . LEU B 1 316 ? 5.977 -23.125 -19.75 1 77.5 316 LEU B N 1
ATOM 5814 C CA . LEU B 1 316 ? 5.703 -24.484 -20.219 1 77.5 316 LEU B CA 1
ATOM 5815 C C . LEU B 1 316 ? 6.578 -24.828 -21.422 1 77.5 316 LEU B C 1
ATOM 5817 O O . LEU B 1 316 ? 6.996 -25.969 -21.594 1 77.5 316 LEU B O 1
ATOM 5821 N N . LEU B 1 317 ? 6.91 -23.844 -22.188 1 82 317 LEU B N 1
ATOM 5822 C CA . LEU B 1 317 ? 7.496 -24.172 -23.484 1 82 317 LEU B CA 1
ATOM 5823 C C . LEU B 1 317 ? 8.945 -23.703 -23.547 1 82 317 LEU B C 1
ATOM 5825 O O . LEU B 1 317 ? 9.719 -24.188 -24.375 1 82 317 LEU B O 1
ATOM 5829 N N . ASN B 1 318 ? 9.25 -22.781 -22.656 1 74.31 318 ASN B N 1
ATOM 5830 C CA . ASN B 1 318 ? 10.625 -22.281 -22.641 1 74.31 318 ASN B CA 1
ATOM 5831 C C . ASN B 1 318 ? 11.586 -23.328 -22.094 1 74.31 318 ASN B C 1
ATOM 5833 O O . ASN B 1 318 ? 11.211 -24.156 -21.266 1 74.31 318 ASN B O 1
ATOM 5837 N N . PRO B 1 319 ? 12.781 -23.266 -22.656 1 72.62 319 PRO B N 1
ATOM 5838 C CA . PRO B 1 319 ? 13.453 -22.328 -23.562 1 72.62 319 PRO B CA 1
ATOM 5839 C C . PRO B 1 319 ? 13.414 -22.766 -25.016 1 72.62 319 PRO B C 1
ATOM 5841 O O . PRO B 1 319 ? 13.82 -22.016 -25.906 1 72.62 319 PRO B O 1
ATOM 5844 N N . MET B 1 320 ? 12.977 -23.906 -25.266 1 77 320 MET B N 1
ATOM 5845 C CA . MET B 1 320 ? 13.047 -24.469 -26.609 1 77 320 MET B CA 1
ATOM 5846 C C . MET B 1 320 ? 12.094 -23.734 -27.547 1 77 320 MET B C 1
ATOM 5848 O O . MET B 1 320 ? 12.422 -23.484 -28.703 1 77 320 MET B O 1
ATOM 5852 N N . PHE B 1 321 ? 10.898 -23.562 -27 1 85.88 321 PHE B N 1
ATOM 5853 C CA . PHE B 1 321 ? 9.859 -22.922 -27.781 1 85.88 321 PHE B CA 1
ATOM 5854 C C . PHE B 1 321 ? 9.391 -21.625 -27.109 1 85.88 321 PHE B C 1
ATOM 5856 O O . PHE B 1 321 ? 8.781 -21.672 -26.047 1 85.88 321 PHE B O 1
ATOM 5863 N N . VAL B 1 322 ? 9.648 -20.5 -27.797 1 87.06 322 VAL B N 1
ATOM 5864 C CA . VAL B 1 322 ? 9.242 -19.219 -27.234 1 87.06 322 VAL B CA 1
ATOM 5865 C C . VAL B 1 322 ? 7.996 -18.703 -27.938 1 87.06 322 VAL B C 1
ATOM 5867 O O . VAL B 1 322 ? 8.023 -18.453 -29.141 1 87.06 322 VAL B O 1
ATOM 5870 N N . PRO B 1 323 ? 6.961 -18.594 -27.141 1 91.62 323 PRO B N 1
ATOM 5871 C CA . PRO B 1 323 ? 5.742 -18.062 -27.766 1 91.62 323 PRO B CA 1
ATOM 5872 C C . PRO B 1 323 ? 5.891 -16.625 -28.234 1 91.62 323 PRO B C 1
ATOM 5874 O O . PRO B 1 323 ? 6.531 -15.812 -27.562 1 91.62 323 PRO B O 1
ATOM 5877 N N . SER B 1 324 ? 5.328 -16.312 -29.422 1 92.75 324 SER B N 1
ATOM 5878 C CA . SER B 1 324 ? 5.277 -14.953 -29.938 1 92.75 324 SER B CA 1
ATOM 5879 C C . SER B 1 324 ? 3.84 -14.523 -30.219 1 92.75 324 SER B C 1
ATOM 5881 O O . SER B 1 324 ? 2.965 -15.367 -30.438 1 92.75 324 SER B O 1
ATOM 5883 N N . TYR B 1 325 ? 3.637 -13.242 -30.141 1 94.31 325 TYR B N 1
ATOM 5884 C CA . TYR B 1 325 ? 2.299 -12.688 -30.328 1 94.31 325 TYR B CA 1
ATOM 5885 C C . TYR B 1 325 ? 2.273 -11.695 -31.484 1 94.31 325 TYR B C 1
ATOM 5887 O O . TYR B 1 325 ? 2.861 -10.609 -31.391 1 94.31 325 TYR B O 1
ATOM 5895 N N . GLU B 1 326 ? 1.552 -12.062 -32.5 1 92.75 326 GLU B N 1
ATOM 5896 C CA . GLU B 1 326 ? 1.545 -11.273 -33.75 1 92.75 326 GLU B CA 1
ATOM 5897 C C . GLU B 1 326 ? 0.206 -10.57 -33.938 1 92.75 326 GLU B C 1
ATOM 5899 O O . GLU B 1 326 ? -0.853 -11.188 -33.812 1 92.75 326 GLU B O 1
ATOM 5904 N N . LEU B 1 327 ? 0.309 -9.297 -34.25 1 93.06 327 LEU B N 1
ATOM 5905 C CA . LEU B 1 327 ? -0.894 -8.523 -34.531 1 93.06 327 LEU B CA 1
ATOM 5906 C C . LEU B 1 327 ? -1.438 -8.867 -35.938 1 93.06 327 LEU B C 1
ATOM 5908 O O . LEU B 1 327 ? -0.733 -8.719 -36.938 1 93.06 327 LEU B O 1
ATOM 5912 N N . LEU B 1 328 ? -2.637 -9.336 -35.969 1 89.81 328 LEU B N 1
ATOM 5913 C CA . LEU B 1 328 ? -3.26 -9.727 -37.219 1 89.81 328 LEU B CA 1
ATOM 5914 C C . LEU B 1 328 ? -4.039 -8.562 -37.844 1 89.81 328 LEU B C 1
ATOM 5916 O O . LEU B 1 328 ? -4.027 -8.367 -39.062 1 89.81 328 LEU B O 1
ATOM 5920 N N . GLU B 1 329 ? -4.844 -7.949 -36.969 1 85.75 329 GLU B N 1
ATOM 5921 C CA . GLU B 1 329 ? -5.738 -6.895 -37.438 1 85.75 329 GLU B CA 1
ATOM 5922 C C . GLU B 1 329 ? -6.004 -5.871 -36.344 1 85.75 329 GLU B C 1
ATOM 5924 O O . GLU B 1 329 ? -6.066 -6.223 -35.156 1 85.75 329 GLU B O 1
ATOM 5929 N N . LYS B 1 330 ? -5.887 -4.59 -36.688 1 86.5 330 LYS B N 1
ATOM 5930 C CA . LYS B 1 330 ? -6.355 -3.494 -35.844 1 86.5 330 LYS B CA 1
ATOM 5931 C C . LYS B 1 330 ? -7.574 -2.809 -36.469 1 86.5 330 LYS B C 1
ATOM 5933 O O . LYS B 1 330 ? -7.535 -2.375 -37.625 1 86.5 330 LYS B O 1
ATOM 5938 N N . LEU B 1 331 ? -8.703 -2.938 -35.75 1 79.31 331 LEU B N 1
ATOM 5939 C CA . LEU B 1 331 ? -9.914 -2.291 -36.219 1 79.31 331 LEU B CA 1
ATOM 5940 C C . LEU B 1 331 ? -10.289 -1.095 -35.375 1 79.31 331 LEU B C 1
ATOM 5942 O O . LEU B 1 331 ? -10.195 -1.163 -34.125 1 79.31 331 LEU B O 1
ATOM 5946 N N . ASP B 1 332 ? -10.289 0.039 -35.781 1 76.25 332 ASP B N 1
ATOM 5947 C CA . ASP B 1 332 ? -10.656 1.242 -35.031 1 76.25 332 ASP B CA 1
ATOM 5948 C C . ASP B 1 332 ? -12.07 1.69 -35.375 1 76.25 332 ASP B C 1
ATOM 5950 O O . ASP B 1 332 ? -12.258 2.6 -36.188 1 76.25 332 ASP B O 1
ATOM 5954 N N . ALA B 1 333 ? -13.031 0.824 -35.125 1 64.81 333 ALA B N 1
ATOM 5955 C CA . ALA B 1 333 ? -14.406 1.266 -35.375 1 64.81 333 ALA B CA 1
ATOM 5956 C C . ALA B 1 333 ? -14.938 2.082 -34.188 1 64.81 333 ALA B C 1
ATOM 5958 O O . ALA B 1 333 ? -14.867 1.647 -33.031 1 64.81 333 ALA B O 1
ATOM 5959 N N . GLU B 1 334 ? -15.539 3.27 -34.406 1 66.81 334 GLU B N 1
ATOM 5960 C CA . GLU B 1 334 ? -16.281 4.168 -33.531 1 66.81 334 GLU B CA 1
ATOM 5961 C C . GLU B 1 334 ? -15.453 4.516 -32.281 1 66.81 334 GLU B C 1
ATOM 5963 O O . GLU B 1 334 ? -15.977 4.547 -31.172 1 66.81 334 GLU B O 1
ATOM 5968 N N . HIS B 1 335 ? -14.203 4.578 -32.438 1 71.75 335 HIS B N 1
ATOM 5969 C CA . HIS B 1 335 ? -13.312 5.059 -31.391 1 71.75 335 HIS B CA 1
ATOM 5970 C C . HIS B 1 335 ? -13.055 3.98 -30.344 1 71.75 335 HIS B C 1
ATOM 5972 O O . HIS B 1 335 ? -12.812 4.289 -29.172 1 71.75 335 HIS B O 1
ATOM 5978 N N . LYS B 1 336 ? -13.477 2.838 -30.703 1 77.06 336 LYS B N 1
ATOM 5979 C CA . LYS B 1 336 ? -13.117 1.709 -29.859 1 77.06 336 LYS B CA 1
ATOM 5980 C C . LYS B 1 336 ? -12.219 0.724 -30.594 1 77.06 336 LYS B C 1
ATOM 5982 O O . LYS B 1 336 ? -12.703 -0.227 -31.203 1 77.06 336 LYS B O 1
ATOM 5987 N N . PRO B 1 337 ? -10.961 0.993 -30.469 1 81.88 337 PRO B N 1
ATOM 5988 C CA . PRO B 1 337 ? -10.062 0.12 -31.219 1 81.88 337 PRO B CA 1
ATOM 5989 C C . PRO B 1 337 ? -10.102 -1.329 -30.734 1 81.88 337 PRO B C 1
ATOM 5991 O O . PRO B 1 337 ? -10.281 -1.583 -29.547 1 81.88 337 PRO B O 1
ATOM 5994 N N . THR B 1 338 ? -10.203 -2.271 -31.734 1 87.19 338 THR B N 1
ATOM 5995 C CA . THR B 1 338 ? -10.078 -3.695 -31.438 1 87.19 338 THR B CA 1
ATOM 5996 C C . THR B 1 338 ? -8.82 -4.27 -32.094 1 87.19 338 THR B C 1
ATOM 5998 O O . THR B 1 338 ? -8.469 -3.9 -33.219 1 87.19 338 THR B O 1
ATOM 6001 N N . PHE B 1 339 ? -8.133 -5.117 -31.328 1 90.31 339 PHE B N 1
ATOM 6002 C CA . PHE B 1 339 ? -6.902 -5.746 -31.781 1 90.31 339 PHE B CA 1
ATOM 6003 C C . PHE B 1 339 ? -7.066 -7.262 -31.859 1 90.31 339 PHE B C 1
ATOM 6005 O O . PHE B 1 339 ? -7.555 -7.887 -30.922 1 90.31 339 PHE B O 1
ATOM 6012 N N . ARG B 1 340 ? -6.801 -7.781 -33 1 91.38 340 ARG B N 1
ATOM 6013 C CA . ARG B 1 340 ? -6.758 -9.227 -33.156 1 91.38 340 ARG B CA 1
ATOM 6014 C C . ARG B 1 340 ? -5.324 -9.742 -33.156 1 91.38 340 ARG B C 1
ATOM 6016 O O . ARG B 1 340 ? -4.5 -9.312 -33.969 1 91.38 340 ARG B O 1
ATOM 6023 N N . VAL B 1 341 ? -5.008 -10.648 -32.188 1 93.56 341 VAL B N 1
ATOM 6024 C CA . VAL B 1 341 ? -3.633 -11.094 -31.984 1 93.56 341 VAL B CA 1
ATOM 6025 C C . VAL B 1 341 ? -3.578 -12.625 -32.031 1 93.56 341 VAL B C 1
ATOM 6027 O O . VAL B 1 341 ? -4.504 -13.305 -31.594 1 93.56 341 VAL B O 1
ATOM 6030 N N . ALA B 1 342 ? -2.51 -13.164 -32.719 1 94.38 342 ALA B N 1
ATOM 6031 C CA . ALA B 1 342 ? -2.27 -14.609 -32.781 1 94.38 342 ALA B CA 1
ATOM 6032 C C . ALA B 1 342 ? -1.074 -15 -31.906 1 94.38 342 ALA B C 1
ATOM 6034 O O . ALA B 1 342 ? -0.061 -14.305 -31.891 1 94.38 342 ALA B O 1
ATOM 6035 N N . CYS B 1 343 ? -1.276 -16.031 -31.141 1 95.38 343 CYS B N 1
ATOM 6036 C CA . CYS B 1 343 ? -0.173 -16.672 -30.438 1 95.38 343 CYS B CA 1
ATOM 6037 C C . CYS B 1 343 ? 0.494 -17.734 -31.312 1 95.38 343 CYS B C 1
ATOM 6039 O O . CYS B 1 343 ? -0.153 -18.688 -31.734 1 95.38 343 CYS B O 1
ATOM 6041 N N . VAL B 1 344 ? 1.855 -17.516 -31.531 1 94.44 344 VAL B N 1
ATOM 6042 C CA . VAL B 1 344 ? 2.551 -18.375 -32.5 1 94.44 344 VAL B CA 1
ATOM 6043 C C . VAL B 1 344 ? 3.748 -19.031 -31.812 1 94.44 344 VAL B C 1
ATOM 6045 O O . VAL B 1 344 ? 4.48 -18.391 -31.062 1 94.44 344 VAL B O 1
ATOM 6048 N N . VAL B 1 345 ? 3.822 -20.359 -31.984 1 94.19 345 VAL B N 1
ATOM 6049 C CA . VAL B 1 345 ? 4.965 -21.141 -31.516 1 94.19 345 VAL B CA 1
ATOM 6050 C C . VAL B 1 345 ? 5.539 -21.969 -32.656 1 94.19 345 VAL B C 1
ATOM 6052 O O . VAL B 1 345 ? 4.824 -22.766 -33.281 1 94.19 345 VAL B O 1
ATOM 6055 N N . ASN B 1 346 ? 6.832 -21.797 -32.844 1 92.19 346 ASN B N 1
ATOM 6056 C CA . ASN B 1 346 ? 7.488 -22.547 -33.906 1 92.19 346 ASN B CA 1
ATOM 6057 C C . ASN B 1 346 ? 6.734 -22.422 -35.25 1 92.19 346 ASN B C 1
ATOM 6059 O O . ASN B 1 346 ? 6.516 -23.406 -35.938 1 92.19 346 ASN B O 1
ATOM 6063 N N . GLY B 1 347 ? 6.215 -21.203 -35.406 1 91.62 347 GLY B N 1
ATOM 6064 C CA . GLY B 1 347 ? 5.516 -20.891 -36.656 1 91.62 347 GLY B CA 1
ATOM 6065 C C . GLY B 1 347 ? 4.07 -21.359 -36.656 1 91.62 347 GLY B C 1
ATOM 6066 O O . GLY B 1 347 ? 3.303 -21 -37.562 1 91.62 347 GLY B O 1
ATOM 6067 N N . GLU B 1 348 ? 3.662 -22.125 -35.688 1 92.88 348 GLU B N 1
ATOM 6068 C CA . GLU B 1 348 ? 2.301 -22.641 -35.594 1 92.88 348 GLU B CA 1
ATOM 6069 C C . GLU B 1 348 ? 1.421 -21.75 -34.719 1 92.88 348 GLU B C 1
ATOM 6071 O O . GLU B 1 348 ? 1.832 -21.344 -33.625 1 92.88 348 GLU B O 1
ATOM 6076 N N . VAL B 1 349 ? 0.19 -21.484 -35.312 1 93.81 349 VAL B N 1
ATOM 6077 C CA . VAL B 1 349 ? -0.771 -20.703 -34.531 1 93.81 349 VAL B CA 1
ATOM 6078 C C . VAL B 1 349 ? -1.397 -21.594 -33.438 1 93.81 349 VAL B C 1
ATOM 6080 O O . VAL B 1 349 ? -2.027 -22.609 -33.75 1 93.81 349 VAL B O 1
ATOM 6083 N N . LEU B 1 350 ? -1.229 -21.203 -32.219 1 93.56 350 LEU B N 1
ATOM 6084 C CA . LEU B 1 350 ? -1.765 -22 -31.109 1 93.56 350 LEU B CA 1
ATOM 6085 C C . LEU B 1 350 ? -3.02 -21.359 -30.531 1 93.56 350 LEU B C 1
ATOM 6087 O O . LEU B 1 350 ? -3.793 -22 -29.828 1 93.56 350 LEU B O 1
ATOM 6091 N N . GLY B 1 351 ? -3.186 -20.109 -30.766 1 93.12 351 GLY B N 1
ATOM 6092 C CA . GLY B 1 351 ? -4.355 -19.406 -30.266 1 93.12 351 GLY B CA 1
ATOM 6093 C C . GLY B 1 351 ? -4.547 -18.031 -30.906 1 93.12 351 GLY B C 1
ATOM 6094 O O . GLY B 1 351 ? -3.604 -17.453 -31.438 1 93.12 351 GLY B O 1
ATOM 6095 N N . VAL B 1 352 ? -5.805 -17.578 -30.922 1 92.19 352 VAL B N 1
ATOM 6096 C CA . VAL B 1 352 ? -6.172 -16.266 -31.469 1 92.19 352 VAL B CA 1
ATOM 6097 C C . VAL B 1 352 ? -7.219 -15.609 -30.578 1 92.19 352 VAL B C 1
ATOM 6099 O O . VAL B 1 352 ? -8.07 -16.297 -30 1 92.19 352 VAL B O 1
ATOM 6102 N N . ALA B 1 353 ? -7.098 -14.305 -30.406 1 90.94 353 ALA B N 1
ATOM 6103 C CA . ALA B 1 353 ? -8.102 -13.617 -29.609 1 90.94 353 ALA B CA 1
ATOM 6104 C C . ALA B 1 353 ? -8.203 -12.141 -29.984 1 90.94 353 ALA B C 1
ATOM 6106 O O . ALA B 1 353 ? -7.312 -11.609 -30.656 1 90.94 353 ALA B O 1
ATOM 6107 N N . ILE B 1 354 ? -9.312 -11.562 -29.688 1 88.06 354 ILE B N 1
ATOM 6108 C CA . ILE B 1 354 ? -9.586 -10.148 -29.922 1 88.06 354 ILE B CA 1
ATOM 6109 C C . ILE B 1 354 ? -9.773 -9.438 -28.578 1 88.06 354 ILE B C 1
ATOM 6111 O O . ILE B 1 354 ? -10.375 -9.984 -27.656 1 88.06 354 ILE B O 1
ATOM 6115 N N . ALA B 1 355 ? -9.18 -8.188 -28.5 1 87.06 355 ALA B N 1
ATOM 6116 C CA . ALA B 1 355 ? -9.383 -7.367 -27.312 1 87.06 355 ALA B CA 1
ATOM 6117 C C . ALA B 1 355 ? -9.234 -5.883 -27.641 1 87.06 355 ALA B C 1
ATOM 6119 O O . ALA B 1 355 ? -8.93 -5.52 -28.781 1 87.06 355 ALA B O 1
ATOM 6120 N N . GLY B 1 356 ? -9.516 -5.051 -26.672 1 83.75 356 GLY B N 1
ATOM 6121 C CA . GLY B 1 356 ? -9.5 -3.611 -26.875 1 83.75 356 GLY B CA 1
ATOM 6122 C C . GLY B 1 356 ? -8.102 -3.037 -26.984 1 83.75 356 GLY B C 1
ATOM 6123 O O . GLY B 1 356 ? -7.926 -1.899 -27.422 1 83.75 356 GLY B O 1
ATOM 6124 N N . ASN B 1 357 ? -7.074 -3.752 -26.594 1 85.25 357 ASN B N 1
ATOM 6125 C CA . ASN B 1 357 ? -5.68 -3.354 -26.75 1 85.25 357 ASN B CA 1
ATOM 6126 C C . ASN B 1 357 ? -4.785 -4.551 -27.062 1 85.25 357 ASN B C 1
ATOM 6128 O O . ASN B 1 357 ? -5.184 -5.699 -26.844 1 85.25 357 ASN B O 1
ATOM 6132 N N . LYS B 1 358 ? -3.709 -4.246 -27.594 1 88.69 358 LYS B N 1
ATOM 6133 C CA . LYS B 1 358 ? -2.803 -5.289 -28.062 1 88.69 358 LYS B CA 1
ATOM 6134 C C . LYS B 1 358 ? -2.369 -6.195 -26.922 1 88.69 358 LYS B C 1
ATOM 6136 O O . LYS B 1 358 ? -2.283 -7.414 -27.094 1 88.69 358 LYS B O 1
ATOM 6141 N N . LYS B 1 359 ? -2.152 -5.621 -25.781 1 87.81 359 LYS B N 1
ATOM 6142 C CA . LYS B 1 359 ? -1.672 -6.379 -24.625 1 87.81 359 LYS B CA 1
ATOM 6143 C C . LYS B 1 359 ? -2.707 -7.402 -24.172 1 87.81 359 LYS B C 1
ATOM 6145 O O . LYS B 1 359 ? -2.385 -8.578 -24 1 87.81 359 LYS B O 1
ATOM 6150 N N . ASP B 1 360 ? -3.867 -7.016 -24.094 1 87.81 360 ASP B N 1
ATOM 6151 C CA . ASP B 1 360 ? -4.949 -7.898 -23.656 1 87.81 360 ASP B CA 1
ATOM 6152 C C . ASP B 1 360 ? -5.238 -8.969 -24.719 1 87.81 360 ASP B C 1
ATOM 6154 O O . ASP B 1 360 ? -5.504 -10.125 -24.375 1 87.81 360 ASP B O 1
ATOM 6158 N N . ALA B 1 361 ? -5.191 -8.555 -25.891 1 89.62 361 ALA B N 1
ATOM 6159 C CA . ALA B 1 361 ? -5.418 -9.5 -26.969 1 89.62 361 ALA B CA 1
ATOM 6160 C C . ALA B 1 361 ? -4.375 -10.617 -26.953 1 89.62 361 ALA B C 1
ATOM 6162 O O . ALA B 1 361 ? -4.691 -11.781 -27.219 1 89.62 361 ALA B O 1
ATOM 6163 N N . GLY B 1 362 ? -3.258 -10.25 -26.641 1 91.44 362 GLY B N 1
ATOM 6164 C CA . GLY B 1 362 ? -2.195 -11.234 -26.531 1 91.44 362 GLY B CA 1
ATOM 6165 C C . GLY B 1 362 ? -2.414 -12.227 -25.406 1 91.44 362 GLY B C 1
ATOM 6166 O O . GLY B 1 362 ? -2.24 -13.438 -25.594 1 91.44 362 GLY B O 1
ATOM 6167 N N . SER B 1 363 ? -2.768 -11.711 -24.312 1 90.88 363 SER B N 1
ATOM 6168 C CA . SER B 1 363 ? -3.033 -12.578 -23.172 1 90.88 363 SER B CA 1
ATOM 6169 C C . SER B 1 363 ? -4.191 -13.523 -23.438 1 90.88 363 SER B C 1
ATOM 6171 O O . SER B 1 363 ? -4.145 -14.695 -23.062 1 90.88 363 SER B O 1
ATOM 6173 N N . LYS B 1 364 ? -5.117 -12.977 -24.109 1 88.06 364 LYS B N 1
ATOM 6174 C CA . LYS B 1 364 ? -6.273 -13.797 -24.453 1 88.06 364 LYS B CA 1
ATOM 6175 C C . LYS B 1 364 ? -5.898 -14.859 -25.484 1 88.06 364 LYS B C 1
ATOM 6177 O O . LYS B 1 364 ? -6.441 -15.961 -25.469 1 88.06 364 LYS B O 1
ATOM 6182 N N . ALA B 1 365 ? -5.012 -14.523 -26.344 1 92.19 365 ALA B N 1
ATOM 6183 C CA . ALA B 1 365 ? -4.535 -15.5 -27.312 1 92.19 365 ALA B CA 1
ATOM 6184 C C . ALA B 1 365 ? -3.801 -16.641 -26.625 1 92.19 365 ALA B C 1
ATOM 6186 O O . ALA B 1 365 ? -3.959 -17.812 -27.016 1 92.19 365 ALA B O 1
ATOM 6187 N N . ALA B 1 366 ? -3.014 -16.281 -25.688 1 92.06 366 ALA B N 1
ATOM 6188 C CA . ALA B 1 366 ? -2.336 -17.297 -24.906 1 92.06 366 ALA B CA 1
ATOM 6189 C C . ALA B 1 366 ? -3.34 -18.188 -24.172 1 92.06 366 ALA B C 1
ATOM 6191 O O . ALA B 1 366 ? -3.152 -19.406 -24.078 1 92.06 366 ALA B O 1
ATOM 6192 N N . TYR B 1 367 ? -4.277 -17.547 -23.703 1 88.06 367 TYR B N 1
ATOM 6193 C CA . TYR B 1 367 ? -5.344 -18.297 -23.047 1 88.06 367 TYR B CA 1
ATOM 6194 C C . TYR B 1 367 ? -6.012 -19.266 -24.016 1 88.06 367 TYR B C 1
ATOM 6196 O O . TYR B 1 367 ? -6.277 -20.422 -23.656 1 88.06 367 TYR B O 1
ATOM 6204 N N . ASP B 1 368 ? -6.262 -18.797 -25.109 1 87.81 368 ASP B N 1
ATOM 6205 C CA . ASP B 1 368 ? -6.832 -19.641 -26.156 1 87.81 368 ASP B CA 1
ATOM 6206 C C . ASP B 1 368 ? -5.934 -20.844 -26.438 1 87.81 368 ASP B C 1
ATOM 6208 O O . ASP B 1 368 ? -6.422 -21.953 -26.609 1 87.81 368 ASP B O 1
ATOM 6212 N N . ALA B 1 369 ? -4.715 -20.625 -26.453 1 90 369 ALA B N 1
ATOM 6213 C CA . ALA B 1 369 ? -3.75 -21.703 -26.688 1 90 369 ALA B CA 1
ATOM 6214 C C . ALA B 1 369 ? -3.805 -22.75 -25.578 1 90 369 ALA B C 1
ATOM 6216 O O . ALA B 1 369 ? -3.82 -23.953 -25.859 1 90 369 ALA B O 1
ATOM 6217 N N . LEU B 1 370 ? -3.936 -22.312 -24.359 1 87.69 370 LEU B N 1
ATOM 6218 C CA . LEU B 1 370 ? -3.836 -23.188 -23.188 1 87.69 370 LEU B CA 1
ATOM 6219 C C . LEU B 1 370 ? -5.148 -23.922 -22.953 1 87.69 370 LEU B C 1
ATOM 6221 O O . LEU B 1 370 ? -5.176 -24.938 -22.25 1 87.69 370 LEU B O 1
ATOM 6225 N N . THR B 1 371 ? -6.164 -23.391 -23.562 1 84.06 371 THR B N 1
ATOM 6226 C CA . THR B 1 371 ? -7.473 -23.969 -23.266 1 84.06 371 THR B CA 1
ATOM 6227 C C . THR B 1 371 ? -8.023 -24.703 -24.484 1 84.06 371 THR B C 1
ATOM 6229 O O . THR B 1 371 ? -8.094 -25.938 -24.5 1 84.06 371 THR B O 1
ATOM 6232 N N . ASN B 1 372 ? -8.234 -23.938 -25.531 1 81.44 372 ASN B N 1
ATOM 6233 C CA . ASN B 1 372 ? -8.883 -24.5 -26.703 1 81.44 372 ASN B CA 1
ATOM 6234 C C . ASN B 1 372 ? -7.906 -25.312 -27.562 1 81.44 372 ASN B C 1
ATOM 6236 O O . ASN B 1 372 ? -8.312 -26.156 -28.359 1 81.44 372 ASN B O 1
ATOM 6240 N N . ASN B 1 373 ? -6.66 -24.984 -27.422 1 85.62 373 ASN B N 1
ATOM 6241 C CA . ASN B 1 373 ? -5.66 -25.672 -28.234 1 85.62 373 ASN B CA 1
ATOM 6242 C C . ASN B 1 373 ? -4.613 -26.344 -27.344 1 85.62 373 ASN B C 1
ATOM 6244 O O . ASN B 1 373 ? -3.426 -26.359 -27.688 1 85.62 373 ASN B O 1
ATOM 6248 N N . LYS B 1 374 ? -5.129 -26.859 -26.312 1 86.81 374 LYS B N 1
ATOM 6249 C CA . LYS B 1 374 ? -4.258 -27.469 -25.312 1 86.81 374 LYS B CA 1
ATOM 6250 C C . LYS B 1 374 ? -3.449 -28.609 -25.922 1 86.81 374 LYS B C 1
ATOM 6252 O O . LYS B 1 374 ? -2.297 -28.844 -25.547 1 86.81 374 LYS B O 1
ATOM 6257 N N . GLN B 1 375 ? -4.027 -29.266 -26.859 1 87.38 375 GLN B N 1
ATOM 6258 C CA . GLN B 1 375 ? -3.354 -30.391 -27.516 1 87.38 375 GLN B CA 1
ATOM 6259 C C . GLN B 1 375 ? -2.078 -29.938 -28.219 1 87.38 375 GLN B C 1
ATOM 6261 O O . GLN B 1 375 ? -1.058 -30.625 -28.172 1 87.38 375 GLN B O 1
ATOM 6266 N N . LYS B 1 376 ? -2.184 -28.812 -28.875 1 90.12 376 LYS B N 1
ATOM 6267 C CA . LYS B 1 376 ? -1.006 -28.281 -29.562 1 90.12 376 LYS B CA 1
ATOM 6268 C C . LYS B 1 376 ? 0.072 -27.875 -28.547 1 90.12 376 LYS B C 1
ATOM 6270 O O . LYS B 1 376 ? 1.26 -28.109 -28.781 1 90.12 376 LYS B O 1
ATOM 6275 N N . VAL B 1 377 ? -0.392 -27.297 -27.484 1 90.69 377 VAL B N 1
ATOM 6276 C CA . VAL B 1 377 ? 0.541 -26.875 -26.453 1 90.69 377 VAL B CA 1
ATOM 6277 C C . VAL B 1 377 ? 1.234 -28.094 -25.844 1 90.69 377 VAL B C 1
ATOM 6279 O O . VAL B 1 377 ? 2.451 -28.094 -25.641 1 90.69 377 VAL B O 1
ATOM 6282 N N . ASP B 1 378 ? 0.456 -29.109 -25.625 1 87.94 378 ASP B N 1
ATOM 6283 C CA . ASP B 1 378 ? 0.999 -30.344 -25.047 1 87.94 378 ASP B CA 1
ATOM 6284 C C . ASP B 1 378 ? 2.014 -30.984 -26 1 87.94 378 ASP B C 1
ATOM 6286 O O . ASP B 1 378 ? 3.004 -31.562 -25.562 1 87.94 378 ASP B O 1
ATOM 6290 N N . LYS B 1 379 ? 1.678 -30.875 -27.25 1 87.69 379 LYS B N 1
ATOM 6291 C CA . LYS B 1 379 ? 2.594 -31.391 -28.266 1 87.69 379 LYS B CA 1
ATOM 6292 C C . LYS B 1 379 ? 3.965 -30.734 -28.156 1 87.69 379 LYS B C 1
ATOM 6294 O O . LYS B 1 379 ? 4.988 -31.406 -28.125 1 87.69 379 LYS B O 1
ATOM 6299 N N . TYR B 1 380 ? 4.004 -29.484 -28.031 1 89.88 380 TYR B N 1
ATOM 6300 C CA . TYR B 1 380 ? 5.27 -28.75 -27.953 1 89.88 380 TYR B CA 1
ATOM 6301 C C . TYR B 1 380 ? 5.945 -28.984 -26.609 1 89.88 380 TYR B C 1
ATOM 6303 O O . TYR B 1 380 ? 7.176 -29.031 -26.516 1 89.88 380 TYR B O 1
ATOM 6311 N N . ALA B 1 381 ? 5.141 -29.156 -25.609 1 84.94 381 ALA B N 1
ATOM 6312 C CA . ALA B 1 381 ? 5.695 -29.5 -24.297 1 84.94 381 ALA B CA 1
ATOM 6313 C C . ALA B 1 381 ? 6.379 -30.859 -24.328 1 84.94 381 ALA B C 1
ATOM 6315 O O . ALA B 1 381 ? 7.426 -31.062 -23.719 1 84.94 381 ALA B O 1
ATOM 6316 N N . ALA B 1 382 ? 5.781 -31.75 -25.047 1 81.69 382 ALA B N 1
ATOM 6317 C CA . ALA B 1 382 ? 6.344 -33.094 -25.188 1 81.69 382 ALA B CA 1
ATOM 6318 C C . ALA B 1 382 ? 7.652 -33.062 -25.984 1 81.69 382 ALA B C 1
ATOM 6320 O O . ALA B 1 382 ? 8.609 -33.75 -25.641 1 81.69 382 ALA B O 1
ATOM 6321 N N . TYR B 1 383 ? 7.668 -32.25 -26.984 1 86.19 383 TYR B N 1
ATOM 6322 C CA . TYR B 1 383 ? 8.891 -32.094 -27.766 1 86.19 383 TYR B CA 1
ATOM 6323 C C . TYR B 1 383 ? 10.016 -31.547 -26.906 1 86.19 383 TYR B C 1
ATOM 6325 O O . TYR B 1 383 ? 11.18 -31.938 -27.047 1 86.19 383 TYR B O 1
ATOM 6333 N N . LYS B 1 384 ? 9.656 -30.625 -26.094 1 82 384 LYS B N 1
ATOM 6334 C CA . LYS B 1 384 ? 10.633 -30.031 -25.188 1 82 384 LYS B CA 1
ATOM 6335 C C . LYS B 1 384 ? 11.258 -31.094 -24.281 1 82 384 LYS B C 1
ATOM 6337 O O . LYS B 1 384 ? 12.477 -31.109 -24.078 1 82 384 LYS B O 1
ATOM 6342 N N . THR B 1 385 ? 10.445 -32 -23.812 1 77.62 385 THR B N 1
ATOM 6343 C CA . THR B 1 385 ? 10.914 -33.094 -22.938 1 77.62 385 THR B CA 1
ATOM 6344 C C . THR B 1 385 ? 11.758 -34.094 -23.719 1 77.62 385 THR B C 1
ATOM 6346 O O . THR B 1 385 ? 12.773 -34.562 -23.219 1 77.62 385 THR B O 1
ATOM 6349 N N . LEU B 1 386 ? 11.359 -34.312 -24.906 1 74.56 386 LEU B N 1
ATOM 6350 C CA . LEU B 1 386 ? 12.07 -35.281 -25.75 1 74.56 386 LEU B CA 1
ATOM 6351 C C . LEU B 1 386 ? 13.43 -34.719 -26.172 1 74.56 386 LEU B C 1
ATOM 6353 O O . LEU B 1 386 ? 14.414 -35.438 -26.25 1 74.56 386 LEU B O 1
ATOM 6357 N N . ALA B 1 387 ? 13.461 -33.469 -26.469 1 74.69 387 ALA B N 1
ATOM 6358 C CA . ALA B 1 387 ? 14.688 -32.844 -26.922 1 74.69 387 ALA B CA 1
ATOM 6359 C C . ALA B 1 387 ? 15.758 -32.844 -25.828 1 74.69 387 ALA B C 1
ATOM 6361 O O . ALA B 1 387 ? 16.953 -33 -26.125 1 74.69 387 ALA B O 1
ATOM 6362 N N . LYS B 1 388 ? 15.297 -32.75 -24.656 1 70.06 388 LYS B N 1
ATOM 6363 C CA . LYS B 1 388 ? 16.219 -32.875 -23.531 1 70.06 388 LYS B CA 1
ATOM 6364 C C . LYS B 1 388 ? 16.875 -34.25 -23.484 1 70.06 388 LYS B C 1
ATOM 6366 O O . LYS B 1 388 ? 18.016 -34.375 -23.016 1 70.06 388 LYS B O 1
ATOM 6371 N N . ARG B 1 389 ? 16.234 -35.25 -24.141 1 66.75 389 ARG B N 1
ATOM 6372 C CA . ARG B 1 389 ? 16.734 -36.625 -24.156 1 66.75 389 ARG B CA 1
ATOM 6373 C C . ARG B 1 389 ? 17.359 -36.938 -25.5 1 66.75 389 ARG B C 1
ATOM 6375 O O . ARG B 1 389 ? 17.578 -38.125 -25.812 1 66.75 389 ARG B O 1
ATOM 6382 N N . GLY B 1 390 ? 17.578 -35.844 -26.25 1 71.31 390 GLY B N 1
ATOM 6383 C CA . GLY B 1 390 ? 18.203 -36.031 -27.547 1 71.31 390 GLY B CA 1
ATOM 6384 C C . GLY B 1 390 ? 17.219 -36.375 -28.641 1 71.31 390 GLY B C 1
ATOM 6385 O O . GLY B 1 390 ? 17.609 -36.875 -29.703 1 71.31 390 GLY B O 1
ATOM 6386 N N . GLY B 1 391 ? 16.031 -36.25 -28.297 1 68.25 391 GLY B N 1
ATOM 6387 C CA . GLY B 1 391 ? 15.008 -36.562 -29.281 1 68.25 391 GLY B CA 1
ATOM 6388 C C . GLY B 1 391 ? 14.875 -35.5 -30.359 1 68.25 391 GLY B C 1
ATOM 6389 O O . GLY B 1 391 ? 15.602 -34.5 -30.359 1 68.25 391 GLY B O 1
ATOM 6390 N N . PRO B 1 392 ? 13.992 -35.75 -31.344 1 73.88 392 PRO B N 1
ATOM 6391 C CA . PRO B 1 392 ? 13.836 -34.844 -32.469 1 73.88 392 PRO B CA 1
ATOM 6392 C C . PRO B 1 392 ? 13.102 -33.562 -32.094 1 73.88 392 PRO B C 1
ATOM 6394 O O . PRO B 1 392 ? 12.336 -33.531 -31.141 1 73.88 392 PRO B O 1
ATOM 6397 N N . THR B 1 393 ? 13.43 -32.438 -32.812 1 78.44 393 THR B N 1
ATOM 6398 C CA . THR B 1 393 ? 12.727 -31.172 -32.688 1 78.44 393 THR B CA 1
ATOM 6399 C C . THR B 1 393 ? 11.742 -31.016 -33.844 1 78.44 393 THR B C 1
ATOM 6401 O O . THR B 1 393 ? 12.023 -31.422 -34.969 1 78.44 393 THR B O 1
ATOM 6404 N N . PRO B 1 394 ? 10.555 -30.641 -33.469 1 81.44 394 PRO B N 1
ATOM 6405 C CA . PRO B 1 394 ? 9.578 -30.469 -34.531 1 81.44 394 PRO B CA 1
ATOM 6406 C C . PRO B 1 394 ? 10.016 -29.438 -35.562 1 81.44 394 PRO B C 1
ATOM 6408 O O . PRO B 1 394 ? 10.773 -28.516 -35.25 1 81.44 394 PRO B O 1
ATOM 6411 N N . LEU B 1 395 ? 9.617 -29.719 -36.812 1 82.88 395 LEU B N 1
ATOM 6412 C CA . LEU B 1 395 ? 9.906 -28.766 -37.875 1 82.88 395 LEU B CA 1
ATOM 6413 C C . LEU B 1 395 ? 9.125 -27.469 -37.688 1 82.88 395 LEU B C 1
ATOM 6415 O O . LEU B 1 395 ? 8 -27.5 -37.188 1 82.88 395 LEU B O 1
ATOM 6419 N N . VAL B 1 396 ? 9.703 -26.406 -38.062 1 89.06 396 VAL B N 1
ATOM 6420 C CA . VAL B 1 396 ? 9.047 -25.094 -38 1 89.06 396 VAL B CA 1
ATOM 6421 C C . VAL B 1 396 ? 7.922 -25.047 -39.031 1 89.06 396 VAL B C 1
ATOM 6423 O O . VAL B 1 396 ? 8.109 -25.438 -40.188 1 89.06 396 VAL B O 1
ATOM 6426 N N . VAL B 1 397 ? 6.754 -24.641 -38.594 1 89 397 VAL B N 1
ATOM 6427 C CA . VAL B 1 397 ? 5.621 -24.5 -39.5 1 89 397 VAL B CA 1
ATOM 6428 C C . VAL B 1 397 ? 5.805 -23.25 -40.375 1 89 397 VAL B C 1
ATOM 6430 O O . VAL B 1 397 ? 5.949 -22.141 -39.844 1 89 397 VAL B O 1
ATOM 6433 N N . THR B 1 398 ? 5.863 -23.391 -41.656 1 89.44 398 THR B N 1
ATOM 6434 C CA . THR B 1 398 ? 6.164 -22.281 -42.562 1 89.44 398 THR B CA 1
ATOM 6435 C C . THR B 1 398 ? 4.887 -21.719 -43.188 1 89.44 398 THR B C 1
ATOM 6437 O O . THR B 1 398 ? 4.914 -20.672 -43.844 1 89.44 398 THR B O 1
ATOM 6440 N N . THR B 1 399 ? 3.73 -22.453 -43.031 1 89.31 399 THR B N 1
ATOM 6441 C CA . THR B 1 399 ? 2.457 -21.922 -43.531 1 89.31 399 THR B CA 1
ATOM 6442 C C . THR B 1 399 ? 2.166 -20.562 -42.906 1 89.31 399 THR B C 1
ATOM 6444 O O . THR B 1 399 ? 2.268 -20.391 -41.688 1 89.31 399 THR B O 1
ATOM 6447 N N . PRO B 1 400 ? 1.935 -19.578 -43.781 1 90.06 400 PRO B N 1
ATOM 6448 C CA . PRO B 1 400 ? 1.644 -18.25 -43.25 1 90.06 400 PRO B CA 1
ATOM 6449 C C . PRO B 1 400 ? 0.516 -18.25 -42.219 1 90.06 400 PRO B C 1
ATOM 6451 O O . PRO B 1 400 ? -0.451 -19.016 -42.375 1 90.06 400 PRO B O 1
ATOM 6454 N N . ILE B 1 401 ? 0.674 -17.453 -41.25 1 90.06 401 ILE B N 1
ATOM 6455 C CA . ILE B 1 401 ? -0.227 -17.375 -40.094 1 90.06 401 ILE B CA 1
ATOM 6456 C C . ILE B 1 401 ? -1.658 -17.156 -40.562 1 90.06 401 ILE B C 1
ATOM 6458 O O . ILE B 1 401 ? -2.596 -17.766 -40.062 1 90.06 401 ILE B O 1
ATOM 6462 N N . GLU B 1 402 ? -1.847 -16.281 -41.594 1 85.75 402 GLU B N 1
ATOM 6463 C CA . GLU B 1 402 ? -3.168 -15.953 -42.125 1 85.75 402 GLU B CA 1
ATOM 6464 C C . GLU B 1 402 ? -3.854 -17.188 -42.688 1 85.75 402 GLU B C 1
ATOM 6466 O O . GLU B 1 402 ? -5.062 -17.359 -42.531 1 85.75 402 GLU B O 1
ATOM 6471 N N . ILE B 1 403 ? -3.031 -18 -43.344 1 87.38 403 ILE B N 1
ATOM 6472 C CA . ILE B 1 403 ? -3.562 -19.219 -43.969 1 87.38 403 ILE B CA 1
ATOM 6473 C C . ILE B 1 403 ? -3.934 -20.234 -42.875 1 87.38 403 ILE B C 1
ATOM 6475 O O . ILE B 1 403 ? -4.957 -20.906 -43 1 87.38 403 ILE B O 1
ATOM 6479 N N . GLN B 1 404 ? -3.125 -20.297 -41.844 1 88.56 404 GLN B N 1
ATOM 6480 C CA . GLN B 1 404 ? -3.41 -21.219 -40.75 1 88.56 404 GLN B CA 1
ATOM 6481 C C . GLN B 1 404 ? -4.734 -20.875 -40.094 1 88.56 404 GLN B C 1
ATOM 6483 O O . GLN B 1 404 ? -5.52 -21.766 -39.75 1 88.56 404 GLN B O 1
ATOM 6488 N N . ILE B 1 405 ? -4.895 -19.641 -39.906 1 86.06 405 ILE B N 1
ATOM 6489 C CA . ILE B 1 405 ? -6.098 -19.172 -39.25 1 86.06 405 ILE B CA 1
ATOM 6490 C C . ILE B 1 405 ? -7.32 -19.422 -40.125 1 86.06 405 ILE B C 1
ATOM 6492 O O . ILE B 1 405 ? -8.367 -19.844 -39.625 1 86.06 405 ILE B O 1
ATOM 6496 N N . ALA B 1 406 ? -7.109 -19.125 -41.406 1 76.62 406 ALA B N 1
ATOM 6497 C CA . ALA B 1 406 ? -8.195 -19.359 -42.344 1 76.62 406 ALA B CA 1
ATOM 6498 C C . ALA B 1 406 ? -8.57 -20.828 -42.438 1 76.62 406 ALA B C 1
ATOM 6500 O O . ALA B 1 406 ? -9.75 -21.172 -42.562 1 76.62 406 ALA B O 1
ATOM 6501 N N . GLN B 1 407 ? -7.484 -21.641 -42.438 1 69.88 407 GLN B N 1
ATOM 6502 C CA . GLN B 1 407 ? -7.711 -23.078 -42.531 1 69.88 407 GLN B CA 1
ATOM 6503 C C . GLN B 1 407 ? -8.258 -23.625 -41.219 1 69.88 407 GLN B C 1
ATOM 6505 O O . GLN B 1 407 ? -8.945 -24.641 -41.188 1 69.88 407 GLN B O 1
ATOM 6510 N N . GLY B 1 408 ? -7.613 -23.109 -40.125 1 58.59 408 GLY B N 1
ATOM 6511 C CA . GLY B 1 408 ? -8 -23.516 -38.781 1 58.59 408 GLY B CA 1
ATOM 6512 C C . GLY B 1 408 ? -9.273 -22.859 -38.312 1 58.59 408 GLY B C 1
ATOM 6513 O O . GLY B 1 408 ? -9.648 -22.984 -37.125 1 58.59 408 GLY B O 1
ATOM 6514 N N . ILE B 1 409 ? -9.562 -21.797 -39.031 1 43.75 409 ILE B N 1
ATOM 6515 C CA . ILE B 1 409 ? -10.703 -21.016 -38.562 1 43.75 409 ILE B CA 1
ATOM 6516 C C . ILE B 1 409 ? -11.703 -21.922 -37.875 1 43.75 409 ILE B C 1
ATOM 6518 O O . ILE B 1 409 ? -12.273 -22.828 -38.469 1 43.75 409 ILE B O 1
ATOM 6522 N N . TYR B 1 410 ? -11.492 -21.984 -36.688 1 35.31 410 TYR B N 1
ATOM 6523 C CA . TYR B 1 410 ? -12.148 -22.031 -35.406 1 35.31 410 TYR B CA 1
ATOM 6524 C C . TYR B 1 410 ? -13.547 -21.422 -35.469 1 35.31 410 TYR B C 1
ATOM 6526 O O . TYR B 1 410 ? -13.773 -20.453 -36.188 1 35.31 410 TYR B O 1
ATOM 6534 N N . ASP B 1 411 ? -14.492 -22.234 -35.406 1 31.88 411 ASP B N 1
ATOM 6535 C CA . ASP B 1 411 ? -15.789 -21.766 -34.906 1 31.88 411 ASP B CA 1
ATOM 6536 C C . ASP B 1 411 ? -15.625 -20.609 -33.906 1 31.88 411 ASP B C 1
ATOM 6538 O O . ASP B 1 411 ? -15.734 -20.828 -32.719 1 31.88 411 ASP B O 1
ATOM 6542 N N . THR B 1 412 ? -14.547 -19.922 -33.875 1 32.59 412 THR B N 1
ATOM 6543 C CA . THR B 1 412 ? -14.391 -18.828 -32.938 1 32.59 412 THR B CA 1
ATOM 6544 C C . THR B 1 412 ? -15.602 -17.891 -33 1 32.59 412 THR B C 1
ATOM 6546 O O . THR B 1 412 ? -15.828 -17.219 -34 1 32.59 412 THR B O 1
ATOM 6549 N N . ASN B 1 413 ? -16.641 -18.328 -32.625 1 27.84 413 ASN B N 1
ATOM 6550 C CA . ASN B 1 413 ? -17.703 -17.391 -32.281 1 27.84 413 ASN B CA 1
ATOM 6551 C C . ASN B 1 413 ? -17.125 -16.125 -31.641 1 27.84 413 ASN B C 1
ATOM 6553 O O . ASN B 1 413 ? -16.375 -16.188 -30.672 1 27.84 413 ASN B O 1
ATOM 6557 N N . PRO B 1 414 ? -16.828 -15.039 -32.344 1 27.69 414 PRO B N 1
ATOM 6558 C CA . PRO B 1 414 ? -16.422 -13.75 -31.781 1 27.69 414 PRO B CA 1
ATOM 6559 C C . PRO B 1 414 ? -16.984 -13.523 -30.391 1 27.69 414 PRO B C 1
ATOM 6561 O O . PRO B 1 414 ? -18.172 -13.781 -30.156 1 27.69 414 PRO B O 1
ATOM 6564 N N . MET B 1 415 ? -16.312 -13.82 -29.375 1 26.36 415 MET B N 1
ATOM 6565 C CA . MET B 1 415 ? -16.922 -13.344 -28.141 1 26.36 415 MET B CA 1
ATOM 6566 C C . MET B 1 415 ? -17.516 -11.961 -28.328 1 26.36 415 MET B C 1
ATOM 6568 O O . MET B 1 415 ? -16.859 -11.055 -28.844 1 26.36 415 MET B O 1
ATOM 6572 N N . PRO B 1 416 ? -18.828 -11.906 -28.594 1 24.59 416 PRO B N 1
ATOM 6573 C CA . PRO B 1 416 ? -19.391 -10.57 -28.812 1 24.59 416 PRO B CA 1
ATOM 6574 C C . PRO B 1 416 ? -18.734 -9.508 -27.922 1 24.59 416 PRO B C 1
ATOM 6576 O O . PRO B 1 416 ? -18.234 -9.828 -26.844 1 24.59 416 PRO B O 1
ATOM 6579 N N . TYR B 1 417 ? -18.391 -8.266 -28.453 1 20.61 417 TYR B N 1
ATOM 6580 C CA . TYR B 1 417 ? -18.109 -7.012 -27.766 1 20.61 417 TYR B CA 1
ATOM 6581 C C . TYR B 1 417 ? -19.094 -6.785 -26.625 1 20.61 417 TYR B C 1
ATOM 6583 O O . TYR B 1 417 ? -20.281 -7.129 -26.734 1 20.61 417 TYR B O 1
#

Sequence (834 aa):
MSTKFDSEKIDITYGRLFQLKKDFHDLEHSFENITKFGLNLADIKQLNQSEDVPEEIKEVTNHPSIMAAANLKTAYQRGSLNNMAGLLNPSTAIETKKSNSSSSSTSSSKLDKYTIDPKGLPQLPNIENRRIYQTVFIHSSAANSTKYDVHESYERLEFLGDSVLNNVISVLLFTKFPEYQEGLLTELRSIIVCNKNLTQWSLAYGFDRNLVSNLNLLEQNMAHKKLYGDIFEAYVGGLYLDSNRELHKITPWLTRLASPIIEKFASLNPVEQVPTFIPNITSESNPVQQDLTKYDISAEVLSAKVKHCKEDLYVLLNPMFVPSYELLEKLDAEHKPTFRVACVVNGEVLGVAIAGNKKDAGSKAAYDALTNNKQKVDKYAAYKTLAKRGGPTPLVVTTPIEIQIAQGIYDTNPMPYMSTKFDSEKIDITYGRLFQLKKDFHDLEHSFENITKFGLNLADIKQLNQSEDVPEEIKEVTNHPSIMAAANLKTAYQRGSLNNMAGLLNPSTAIETKKSNSSSSSTSSSKLDKYTIDPKGLPQLPNIENRRIYQTVFIHSSAANSTKYDVHESYERLEFLGDSVLNNVISVLLFTKFPEYQEGLLTELRSIIVCNKNLTQWSLAYGFDRNLVSNLNLLEQNMAHKKLYGDIFEAYVGGLYLDSNRELHKITPWLTRLASPIIEKFASLNPVEQVPTFIPNITSESNPVQQDLTKYDISAEVLSAKVKHCKEDLYVLLNPMFVPSYELLEKLDAEHKPTFRVACVVNGEVLGVAIAGNKKDAGSKAAYDALTNNKQKVDKYAAYKTLAKRGGPTPLVVTTPIEIQIAQGIYDTNPMPY

Radius of gyration: 32.09 Å; Cα contacts (8 Å, |Δi|>4): 1088; chains: 2; bounding box: 74×88×95 Å